Protein AF-A0A2D7RGA1-F1 (afdb_monomer)

Secondary structure (DSSP, 8-state):
---SHHHHHHHHHHHHHHHHHHHHHHHHHHSSTT-------------EEEEEEEEEES--TTGGGGS---TT-GGGHHHHHHHHHHTT--TT--EEEEEEE---S-S-TT--EEEEEEEEEE-TTTHHHHHHHHTSHHHHHHHHHHHHHHH--TT-EEEEEEEEEEE--PPP-SS--EEEEEEEEEES--HHHHHHTHHHHHHHHHHHHTS-GGGEEEEEEEEEEEETTTTEEEEEEEEEEEE-TTTHHHHHHHHHSHHHHHHHHHHHHHHHT--GGG-EEEEPPPEEEE--------S-GGGG--SSEEEEEETTEEEEEE-STTSB-----TTEEEEEEETTEEEEEEP----S-TTEEEEEETTTEEEEEE---TTSEEE--SSGGGSPTTEEEETTEEEE---SSSEEEEEEEEEEEEEEEEEE---SSS---EEEEEEEEEEEEEEEEEEEEEETTEEEEEE--SGGGEE-SS-GGGSSS-EEEEEEEEEETTEEEEEEEEEPPPEE--TTTTTTSEEEEEEEEEEEEEEEEE-SSSS-EEEEEEEEEEEEEEEEEE-------S-----PPPEEEEEEETTEEEES--TT-EE--SSSEEEEEEEETTTT-SSEEEEEEEEEEEEE-TTSTTHHHHTT-S-S--SS-SSSS--TTS-SEEEEEEEEETTEE-HHHHHTS--EESS-GGGTTS-HHHHHT----TTSS-SEEEEEEGGGSPTTSEEEEEEEEEEEETT------SSS-EEEEEEEEE-

Radius of gyration: 49.14 Å; Cα contacts (8 Å, |Δi|>4): 1465; chains: 1; bounding box: 107×134×119 Å

Structure (mmCIF, N/CA/C/O backbone):
data_AF-A0A2D7RGA1-F1
#
_entry.id   AF-A0A2D7RGA1-F1
#
loop_
_atom_site.group_PDB
_atom_site.id
_atom_site.type_symbol
_atom_site.label_atom_id
_atom_site.label_alt_id
_atom_site.label_comp_id
_atom_site.label_asym_id
_atom_site.label_entity_id
_atom_site.label_seq_id
_atom_site.pdbx_PDB_ins_code
_atom_site.Cartn_x
_atom_site.Cartn_y
_atom_site.Cartn_z
_atom_site.occupancy
_atom_site.B_iso_or_equiv
_atom_site.auth_seq_id
_atom_site.auth_comp_id
_atom_site.auth_asym_id
_atom_site.auth_atom_id
_atom_site.pdbx_PDB_model_num
ATOM 1 N N . MET A 1 1 ? -47.365 -98.635 49.612 1.00 42.41 1 MET A N 1
ATOM 2 C CA . MET A 1 1 ? -47.505 -97.168 49.481 1.00 42.41 1 MET A CA 1
ATOM 3 C C . MET A 1 1 ? -46.347 -96.510 50.219 1.00 42.41 1 MET A C 1
ATOM 5 O O . MET A 1 1 ? -46.398 -96.334 51.426 1.00 42.41 1 MET A O 1
ATOM 9 N N . LYS A 1 2 ? -45.241 -96.303 49.497 1.00 41.34 2 LYS A N 1
ATOM 10 C CA . LYS A 1 2 ? -43.901 -95.953 50.004 1.00 41.34 2 LYS A CA 1
ATOM 11 C C . LYS A 1 2 ? -43.582 -94.443 49.916 1.00 41.34 2 LYS A C 1
ATOM 13 O O . LYS A 1 2 ? -42.446 -94.069 50.150 1.00 41.34 2 LYS A O 1
ATOM 18 N N . ASN A 1 3 ? -44.566 -93.581 49.643 1.00 47.34 3 ASN A N 1
ATOM 19 C CA . ASN A 1 3 ? -44.347 -92.171 49.271 1.00 47.34 3 ASN A CA 1
ATOM 20 C C . ASN A 1 3 ? -45.092 -91.149 50.153 1.00 47.34 3 ASN A C 1
ATOM 22 O O . ASN A 1 3 ? -45.644 -90.186 49.640 1.00 47.34 3 ASN A O 1
ATOM 26 N N . VAL A 1 4 ? -45.139 -91.336 51.476 1.00 44.56 4 VAL A N 1
ATOM 27 C CA . VAL A 1 4 ? -45.711 -90.295 52.370 1.00 44.56 4 VAL A CA 1
ATOM 28 C C . VAL A 1 4 ? -44.730 -89.831 53.452 1.00 44.56 4 VAL A C 1
ATOM 30 O O . VAL A 1 4 ? -44.821 -88.702 53.921 1.00 44.56 4 VAL A O 1
ATOM 33 N N . ARG A 1 5 ? -43.709 -90.630 53.797 1.00 44.16 5 ARG A N 1
ATOM 34 C CA . ARG A 1 5 ? -42.703 -90.230 54.798 1.00 44.16 5 ARG A CA 1
ATOM 35 C C . ARG A 1 5 ? -41.577 -89.339 54.257 1.00 44.16 5 ARG A C 1
ATOM 37 O O . ARG A 1 5 ? -41.049 -88.547 55.025 1.00 44.16 5 ARG A O 1
ATOM 44 N N . SER A 1 6 ? -41.252 -89.401 52.963 1.00 43.38 6 SER A N 1
ATOM 45 C CA . SER A 1 6 ? -40.192 -88.555 52.383 1.00 43.38 6 SER A CA 1
ATOM 46 C C . SER A 1 6 ? -40.655 -87.133 52.046 1.00 43.38 6 SER A C 1
ATOM 48 O O . SER A 1 6 ? -39.846 -86.214 52.080 1.00 43.38 6 SER A O 1
ATOM 50 N N . THR A 1 7 ? -41.950 -86.913 51.798 1.00 45.94 7 THR A N 1
ATOM 51 C CA . THR A 1 7 ? -42.476 -85.580 51.448 1.00 45.94 7 THR A CA 1
ATOM 52 C C . THR A 1 7 ? -42.636 -84.675 52.675 1.00 45.94 7 THR A C 1
ATOM 54 O O . THR A 1 7 ? -42.388 -83.478 52.590 1.00 45.94 7 THR A O 1
ATOM 57 N N . ILE A 1 8 ? -42.960 -85.236 53.847 1.00 46.72 8 ILE A N 1
ATOM 58 C CA . ILE A 1 8 ? -43.088 -84.456 55.094 1.00 46.72 8 ILE A CA 1
ATOM 59 C C . ILE A 1 8 ? -41.710 -84.015 55.618 1.00 46.72 8 ILE A C 1
ATOM 61 O O . ILE A 1 8 ? -41.584 -82.919 56.159 1.00 46.72 8 ILE A O 1
ATOM 65 N N . LEU A 1 9 ? -40.659 -84.816 55.398 1.00 45.62 9 LEU A N 1
ATOM 66 C CA . LEU A 1 9 ? -39.304 -84.464 55.831 1.00 45.62 9 LEU A CA 1
ATOM 67 C C . LEU A 1 9 ? -38.697 -83.324 54.989 1.00 45.62 9 LEU A C 1
ATOM 69 O O . LEU A 1 9 ? -37.996 -82.480 55.532 1.00 45.62 9 LEU A O 1
ATOM 73 N N . ILE A 1 10 ? -39.010 -83.250 53.689 1.00 48.12 10 ILE A N 1
ATOM 74 C CA . ILE A 1 10 ? -38.515 -82.179 52.803 1.00 48.12 10 ILE A CA 1
ATOM 75 C C . ILE A 1 10 ? -39.264 -80.860 53.058 1.00 48.12 10 ILE A C 1
ATOM 77 O O . ILE A 1 10 ? -38.635 -79.807 53.114 1.00 48.12 10 ILE A O 1
ATOM 81 N N . ILE A 1 11 ? -40.577 -80.903 53.320 1.00 48.72 11 ILE A N 1
ATOM 82 C CA . ILE A 1 11 ? -41.347 -79.696 53.675 1.00 48.72 11 ILE A CA 1
ATOM 83 C C . ILE A 1 11 ? -40.928 -79.170 55.059 1.00 48.72 11 ILE A C 1
ATOM 85 O O . ILE A 1 11 ? -40.778 -77.964 55.229 1.00 48.72 11 ILE A O 1
ATOM 89 N N . GLY A 1 12 ? -40.651 -80.050 56.030 1.00 48.53 12 GLY A N 1
ATOM 90 C CA . GLY A 1 12 ? -40.165 -79.646 57.355 1.00 48.53 12 GLY A CA 1
ATOM 91 C C . GLY A 1 12 ? -38.787 -78.972 57.327 1.00 48.53 12 GLY A C 1
ATOM 92 O O . GLY A 1 12 ? -38.573 -77.990 58.035 1.00 48.53 12 GLY A O 1
ATOM 93 N N . VAL A 1 13 ? -37.873 -79.445 56.472 1.00 50.97 13 VAL A N 1
ATOM 94 C CA . VAL A 1 13 ? -36.537 -78.842 56.312 1.00 50.97 13 VAL A CA 1
ATOM 95 C C . VAL A 1 13 ? -36.607 -77.521 55.532 1.00 50.97 13 VAL A C 1
ATOM 97 O O . VAL A 1 13 ? -35.935 -76.568 55.914 1.00 50.97 13 VAL A O 1
ATOM 100 N N . CYS A 1 14 ? -37.474 -77.396 54.519 1.00 46.09 14 CYS A N 1
ATOM 101 C CA . CYS A 1 14 ? -37.675 -76.123 53.813 1.00 46.09 14 CYS A CA 1
ATOM 102 C C . CYS A 1 14 ? -38.351 -75.055 54.689 1.00 46.09 14 CYS A C 1
ATOM 104 O O . CYS A 1 14 ? -37.909 -73.909 54.684 1.00 46.09 14 CYS A O 1
ATOM 106 N N . VAL A 1 15 ? -39.362 -75.414 55.491 1.00 51.84 15 VAL A N 1
ATOM 107 C CA . VAL A 1 15 ? -40.010 -74.464 56.416 1.00 51.84 15 VAL A CA 1
ATOM 108 C C . VAL A 1 15 ? -39.060 -74.074 57.551 1.00 51.84 15 VAL A C 1
ATOM 110 O O . VAL A 1 15 ? -39.010 -72.904 57.916 1.00 51.84 15 VAL A O 1
ATOM 113 N N . GLY A 1 16 ? -38.244 -75.007 58.055 1.00 51.88 16 GLY A N 1
ATOM 114 C CA . GLY A 1 16 ? -37.221 -74.721 59.065 1.00 51.88 16 GLY A CA 1
ATOM 115 C C . GLY A 1 16 ? -36.123 -73.774 58.572 1.00 51.88 16 GLY A C 1
ATOM 116 O O . GLY A 1 16 ? -35.757 -72.847 59.288 1.00 51.88 16 GLY A O 1
ATOM 117 N N . ILE A 1 17 ? -35.637 -73.943 57.337 1.00 53.41 17 ILE A N 1
ATOM 118 C CA . ILE A 1 17 ? -34.611 -73.059 56.757 1.00 53.41 17 ILE A CA 1
ATOM 119 C C . ILE A 1 17 ? -35.197 -71.678 56.433 1.00 53.41 17 ILE A C 1
ATOM 121 O O . ILE A 1 17 ? -34.554 -70.676 56.729 1.00 53.41 17 ILE A O 1
ATOM 125 N N . SER A 1 18 ? -36.435 -71.586 55.932 1.00 52.34 18 SER A N 1
ATOM 126 C CA . SER A 1 18 ? -37.097 -70.288 55.730 1.00 52.34 18 SER A CA 1
ATOM 127 C C . SER A 1 18 ? -37.378 -69.556 57.043 1.00 52.34 18 SER A C 1
ATOM 129 O O . SER A 1 18 ? -37.241 -68.338 57.085 1.00 52.34 18 SER A O 1
ATOM 131 N N . PHE A 1 19 ? -37.709 -70.269 58.127 1.00 53.66 19 PHE A N 1
ATOM 132 C CA . PHE A 1 19 ? -37.915 -69.642 59.435 1.00 53.66 19 PHE A CA 1
ATOM 133 C C . PHE A 1 19 ? -36.596 -69.189 60.067 1.00 53.66 19 PHE A C 1
ATOM 135 O O . PHE A 1 19 ? -36.554 -68.118 60.655 1.00 53.66 19 PHE A O 1
ATOM 142 N N . VAL A 1 20 ? -35.508 -69.951 59.911 1.00 56.56 20 VAL A N 1
ATOM 143 C CA . VAL A 1 20 ? -34.179 -69.568 60.420 1.00 56.56 20 VAL A CA 1
ATOM 144 C C . VAL A 1 20 ? -33.580 -68.415 59.615 1.00 56.56 20 VAL A C 1
ATOM 146 O O . VAL A 1 20 ? -32.996 -67.521 60.216 1.00 56.56 20 VAL A O 1
ATOM 149 N N . VAL A 1 21 ? -33.777 -68.369 58.292 1.00 57.22 21 VAL A N 1
ATOM 150 C CA . VAL A 1 21 ? -33.382 -67.215 57.466 1.00 57.22 21 VAL A CA 1
ATOM 151 C C . VAL A 1 21 ? -34.227 -65.995 57.815 1.00 57.22 21 VAL A C 1
ATOM 153 O O . VAL A 1 21 ? -33.652 -64.934 58.008 1.00 57.22 21 VAL A O 1
ATOM 156 N N . ALA A 1 22 ? -35.544 -66.144 58.000 1.00 55.75 22 ALA A N 1
ATOM 157 C CA . ALA A 1 22 ? -36.412 -65.048 58.427 1.00 55.75 22 ALA A CA 1
ATOM 158 C C . ALA A 1 22 ? -36.031 -64.525 59.820 1.00 55.75 22 ALA A C 1
ATOM 160 O O . ALA A 1 22 ? -35.951 -63.314 60.005 1.00 55.75 22 ALA A O 1
ATOM 161 N N . LEU A 1 23 ? -35.734 -65.413 60.777 1.00 56.38 23 LEU A N 1
ATOM 162 C CA . LEU A 1 23 ? -35.310 -65.039 62.128 1.00 56.38 23 LEU A CA 1
ATOM 163 C C . LEU A 1 23 ? -33.910 -64.415 62.127 1.00 56.38 23 LEU A C 1
ATOM 165 O O . LEU A 1 23 ? -33.696 -63.450 62.843 1.00 56.38 23 LEU A O 1
ATOM 169 N N . LEU A 1 24 ? -32.973 -64.904 61.305 1.00 51.69 24 LEU A N 1
ATOM 170 C CA . LEU A 1 24 ? -31.650 -64.292 61.140 1.00 51.69 24 LEU A CA 1
ATOM 171 C C . LEU A 1 24 ? -31.742 -62.941 60.433 1.00 51.69 24 LEU A C 1
ATOM 173 O O . LEU A 1 24 ? -31.042 -62.031 60.847 1.00 51.69 24 LEU A O 1
ATOM 177 N N . THR A 1 25 ? -32.633 -62.757 59.453 1.00 55.62 25 THR A N 1
ATOM 178 C CA . THR A 1 25 ? -32.887 -61.437 58.855 1.00 55.62 25 THR A CA 1
ATOM 179 C C . THR A 1 25 ? -33.602 -60.500 59.816 1.00 55.62 25 THR A C 1
ATOM 181 O O . THR A 1 25 ? -33.287 -59.321 59.810 1.00 55.62 25 THR A O 1
ATOM 184 N N . PHE A 1 26 ? -34.498 -60.997 60.679 1.00 50.53 26 PHE A N 1
ATOM 185 C CA . PHE A 1 26 ? -35.168 -60.183 61.700 1.00 50.53 26 PHE A CA 1
ATOM 186 C C . PHE A 1 26 ? -34.227 -59.822 62.849 1.00 50.53 26 PHE A C 1
ATOM 188 O O . PHE A 1 26 ? -34.299 -58.714 63.354 1.00 50.53 26 PHE A O 1
ATOM 195 N N . ILE A 1 27 ? -33.321 -60.722 63.240 1.00 49.22 27 ILE A N 1
ATOM 196 C CA . ILE A 1 27 ? -32.268 -60.454 64.226 1.00 49.22 27 ILE A CA 1
ATOM 197 C C . ILE A 1 27 ? -31.214 -59.522 63.616 1.00 49.22 27 ILE A C 1
ATOM 199 O O . ILE A 1 27 ? -30.766 -58.620 64.307 1.00 49.22 27 ILE A O 1
ATOM 203 N N . PHE A 1 28 ? -30.880 -59.645 62.326 1.00 44.22 28 PHE A N 1
ATOM 204 C CA . PHE A 1 28 ? -30.017 -58.687 61.622 1.00 44.22 28 PHE A CA 1
ATOM 205 C C . PHE A 1 28 ? -30.692 -57.309 61.487 1.00 44.22 28 PHE A C 1
ATOM 207 O O . PHE A 1 28 ? -30.034 -56.298 61.691 1.00 44.22 28 PHE A O 1
ATOM 214 N N . PHE A 1 29 ? -32.011 -57.253 61.250 1.00 41.97 29 PHE A N 1
ATOM 215 C CA . PHE A 1 29 ? -32.787 -56.002 61.248 1.00 41.97 29 PHE A CA 1
ATOM 216 C C . PHE A 1 29 ? -32.967 -55.403 62.653 1.00 41.97 29 PHE A C 1
ATOM 218 O O . PHE A 1 29 ? -32.951 -54.187 62.799 1.00 41.97 29 PHE A O 1
ATOM 225 N N . ALA A 1 30 ? -33.108 -56.233 63.691 1.00 38.94 30 ALA A N 1
ATOM 226 C CA . ALA A 1 30 ? -33.293 -55.796 65.078 1.00 38.94 30 ALA A CA 1
ATOM 227 C C . ALA A 1 30 ? -31.972 -55.500 65.816 1.00 38.94 30 ALA A C 1
ATOM 229 O O . ALA A 1 30 ? -31.999 -54.837 66.845 1.00 38.94 30 ALA A O 1
ATOM 230 N N . LEU A 1 31 ? -30.818 -55.949 65.301 1.00 37.50 31 LEU A N 1
ATOM 231 C CA . LEU A 1 31 ? -29.484 -55.514 65.750 1.00 37.50 31 LEU A CA 1
ATOM 232 C C . LEU A 1 31 ? -28.943 -54.302 64.973 1.00 37.50 31 LEU A C 1
ATOM 234 O O . LEU A 1 31 ? -27.859 -53.825 65.294 1.00 37.50 31 LEU A O 1
ATOM 238 N N . LEU A 1 32 ? -29.686 -53.788 63.986 1.00 36.22 32 LEU A N 1
ATOM 239 C CA . LEU A 1 32 ? -29.355 -52.561 63.249 1.00 36.22 32 LEU A CA 1
ATOM 240 C C . LEU A 1 32 ? -30.158 -51.331 63.710 1.00 36.22 32 LEU A C 1
ATOM 242 O O . LEU A 1 32 ? -29.983 -50.245 63.164 1.00 36.22 32 LEU A O 1
ATOM 246 N N . THR A 1 33 ? -30.989 -51.451 64.748 1.00 43.28 33 THR A N 1
ATOM 247 C CA . THR A 1 33 ? -31.636 -50.300 65.394 1.00 43.28 33 THR A CA 1
ATOM 248 C C . THR A 1 33 ? -30.768 -49.753 66.524 1.00 43.28 33 THR A C 1
ATOM 250 O O . THR A 1 33 ? -31.098 -49.925 67.691 1.00 43.28 33 THR A O 1
ATOM 253 N N . GLU A 1 34 ? -29.632 -49.162 66.157 1.00 43.31 34 GLU A N 1
ATOM 254 C CA . GLU A 1 34 ? -28.957 -48.051 66.856 1.00 43.31 34 GLU A CA 1
ATOM 255 C C . GLU A 1 34 ? -27.730 -47.613 66.036 1.00 43.31 34 GLU A C 1
ATOM 257 O O . GLU A 1 34 ? -26.599 -47.572 66.506 1.00 43.31 34 GLU A O 1
ATOM 262 N N . ILE A 1 35 ? -27.947 -47.308 64.755 1.00 33.53 35 ILE A N 1
ATOM 263 C CA . ILE A 1 35 ? -27.076 -46.396 64.013 1.00 33.53 35 ILE A CA 1
ATOM 264 C C . ILE A 1 35 ? -28.015 -45.499 63.212 1.00 33.53 35 ILE A C 1
ATOM 266 O O . ILE A 1 35 ? -28.586 -45.922 62.207 1.00 33.53 35 ILE A O 1
ATOM 270 N N . GLU A 1 36 ? -28.213 -44.270 63.685 1.00 35.91 36 GLU A N 1
ATOM 271 C CA . GLU A 1 36 ? -28.676 -43.179 62.832 1.00 35.91 36 GLU A CA 1
ATOM 272 C C . GLU A 1 36 ? -27.672 -43.046 61.683 1.00 35.91 36 GLU A C 1
ATOM 274 O O . GLU A 1 36 ? -26.576 -42.515 61.844 1.00 35.91 36 GLU A O 1
ATOM 279 N N . ILE A 1 37 ? -28.018 -43.592 60.520 1.00 31.88 37 ILE A N 1
ATOM 280 C CA . ILE A 1 37 ? -27.393 -43.193 59.265 1.00 31.88 37 ILE A CA 1
ATOM 281 C C . ILE A 1 37 ? -28.104 -41.892 58.888 1.00 31.88 37 ILE A C 1
ATOM 283 O O . ILE A 1 37 ? -29.317 -41.947 58.651 1.00 31.88 37 ILE A O 1
ATOM 287 N N . PRO A 1 38 ? -27.430 -40.728 58.847 1.00 35.72 38 PRO A N 1
ATOM 288 C CA . PRO A 1 38 ? -28.091 -39.529 58.383 1.00 35.72 38 PRO A CA 1
ATOM 289 C C . PRO A 1 38 ? -28.427 -39.724 56.906 1.00 35.72 38 PRO A C 1
ATOM 291 O O . PRO A 1 38 ? -27.570 -40.017 56.071 1.00 35.72 38 PRO A O 1
ATOM 294 N N . SER A 1 39 ? -29.718 -39.602 56.621 1.00 35.25 39 SER A N 1
ATOM 295 C CA . SER A 1 39 ? -30.266 -39.363 55.298 1.00 35.25 39 SER A CA 1
ATOM 296 C C . SER A 1 39 ? -29.441 -38.303 54.573 1.00 35.25 39 SER A C 1
ATOM 298 O O . SER A 1 39 ? -29.215 -37.227 55.124 1.00 35.25 39 SER A O 1
ATOM 300 N N . VAL A 1 40 ? -29.068 -38.582 53.326 1.00 38.66 40 VAL A N 1
ATOM 301 C CA . VAL A 1 40 ? -28.753 -37.547 52.338 1.00 38.66 40 VAL A CA 1
ATOM 302 C C . VAL A 1 40 ? -30.031 -36.708 52.202 1.00 38.66 40 VAL A C 1
ATOM 304 O O . VAL A 1 40 ? -31.003 -37.132 51.579 1.00 38.66 40 VAL A O 1
ATOM 307 N N . LEU A 1 41 ? -30.085 -35.615 52.965 1.00 44.56 41 LEU A N 1
ATOM 308 C CA . LEU A 1 41 ? -31.177 -34.646 53.007 1.00 44.56 41 LEU A CA 1
ATOM 309 C C . LEU A 1 41 ? -31.247 -33.948 51.648 1.00 44.56 41 LEU A C 1
ATOM 311 O O . LEU A 1 41 ? -30.210 -33.664 51.073 1.00 44.56 41 LEU A O 1
ATOM 315 N N . SER A 1 42 ? -32.452 -33.683 51.148 1.00 49.62 42 SER A N 1
ATOM 316 C CA . SER A 1 42 ? -32.701 -32.858 49.956 1.00 49.62 42 SER A CA 1
ATOM 317 C C . SER A 1 42 ? -31.852 -31.571 49.925 1.00 49.62 42 SER A C 1
ATOM 319 O O . SER A 1 42 ? -31.521 -31.085 51.009 1.00 49.62 42 SER A O 1
ATOM 321 N N . PRO A 1 43 ? -31.589 -30.976 48.739 1.00 50.09 43 PRO A N 1
ATOM 322 C CA . PRO A 1 43 ? -30.865 -29.706 48.628 1.00 50.09 43 PRO A CA 1
ATOM 323 C C . PRO A 1 43 ? -31.432 -28.672 49.600 1.00 50.09 43 PRO A C 1
ATOM 325 O O . PRO A 1 43 ? -32.658 -28.529 49.698 1.00 50.09 43 PRO A O 1
ATOM 328 N N . GLN A 1 44 ? -30.559 -28.000 50.346 1.00 59.06 44 GLN A N 1
ATOM 329 C CA . GLN A 1 44 ? -30.993 -27.045 51.362 1.00 59.06 44 GLN A CA 1
ATOM 330 C C . GLN A 1 44 ? -31.694 -25.845 50.715 1.00 59.06 44 GLN A C 1
ATOM 332 O O . GLN A 1 44 ? -31.274 -25.336 49.676 1.00 59.06 44 GLN A O 1
ATOM 337 N N . LYS A 1 45 ? -32.775 -25.354 51.333 1.00 62.59 45 LYS A N 1
ATOM 338 C CA . LYS A 1 45 ? -33.321 -24.041 50.969 1.00 62.59 45 LYS A CA 1
ATOM 339 C C . LYS A 1 45 ? -32.395 -22.949 51.516 1.00 62.59 45 LYS A C 1
ATOM 341 O O . LYS A 1 45 ? -32.280 -22.786 52.729 1.00 62.59 45 LYS A O 1
ATOM 346 N N . ASN A 1 46 ? -31.756 -22.192 50.629 1.00 68.94 46 ASN A N 1
ATOM 347 C CA . ASN A 1 46 ? -30.797 -21.153 51.007 1.00 68.94 46 ASN A CA 1
ATOM 348 C C . ASN A 1 46 ? -31.506 -19.980 51.703 1.00 68.94 46 ASN A C 1
ATOM 350 O O . ASN A 1 46 ? -32.193 -19.183 51.066 1.00 68.94 46 ASN A O 1
ATOM 354 N N . GLU A 1 47 ? -31.358 -19.885 53.023 1.00 67.38 47 GLU A N 1
ATOM 355 C CA . GLU A 1 47 ? -31.981 -18.841 53.851 1.00 67.38 47 GLU A CA 1
ATOM 356 C C . GLU A 1 47 ? -30.947 -18.053 54.665 1.00 67.38 47 GLU A C 1
ATOM 358 O O . GLU A 1 47 ? -31.172 -16.891 55.010 1.00 67.38 47 GLU A O 1
ATOM 363 N N . ARG A 1 48 ? -29.806 -18.672 54.981 1.00 75.12 48 ARG A N 1
ATOM 364 C CA . ARG A 1 48 ? -28.680 -18.069 55.698 1.00 75.12 48 ARG A CA 1
ATOM 365 C C . ARG A 1 48 ? -27.381 -18.398 54.978 1.00 75.12 48 ARG A C 1
ATOM 367 O O . ARG A 1 48 ? -27.278 -19.418 54.308 1.00 75.12 48 ARG A O 1
ATOM 374 N N . THR A 1 49 ? -26.375 -17.565 55.185 1.00 77.12 49 THR A N 1
ATOM 375 C CA . THR A 1 49 ? -25.031 -17.772 54.649 1.00 77.12 49 THR A CA 1
ATOM 376 C C . THR A 1 49 ? -24.034 -17.829 55.800 1.00 77.12 49 THR A C 1
ATOM 378 O O . THR A 1 49 ? -24.007 -16.925 56.635 1.00 77.12 49 THR A O 1
ATOM 381 N N . ILE A 1 50 ? -23.201 -18.871 55.841 1.00 82.25 50 ILE A N 1
ATOM 382 C CA . ILE A 1 50 ? -22.053 -18.998 56.747 1.00 82.25 50 ILE A CA 1
ATOM 383 C C . ILE A 1 50 ? -20.772 -18.754 55.955 1.00 82.25 50 ILE A C 1
ATOM 385 O O . ILE A 1 50 ? -20.566 -19.364 54.913 1.00 82.25 50 ILE A O 1
ATOM 389 N N . SER A 1 51 ? -19.870 -17.918 56.465 1.00 82.62 51 SER A N 1
ATOM 390 C CA . SER A 1 51 ? -18.525 -17.764 55.905 1.00 82.62 51 SER A CA 1
ATOM 391 C C . SER A 1 51 ? -17.449 -17.860 56.978 1.00 82.62 51 SER A C 1
ATOM 393 O O . SER A 1 51 ? -17.648 -17.465 58.133 1.00 82.62 51 SER A O 1
ATOM 395 N N . GLN A 1 52 ? -16.290 -18.394 56.596 1.00 87.12 52 GLN A N 1
ATOM 396 C CA . GLN A 1 52 ? -15.126 -18.448 57.470 1.00 87.12 52 GLN A CA 1
ATOM 397 C C . GLN A 1 52 ? -13.834 -18.243 56.679 1.00 87.12 52 G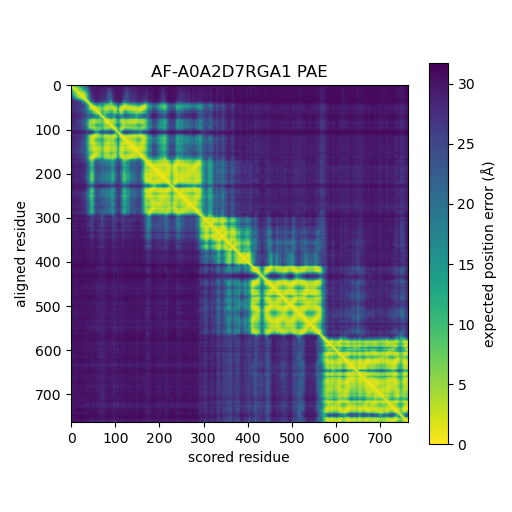LN A C 1
ATOM 399 O O . GLN A 1 52 ? -13.616 -18.806 55.606 1.00 87.12 52 GLN A O 1
ATOM 404 N N . ASN A 1 53 ? -12.953 -17.432 57.257 1.00 84.56 53 ASN A N 1
ATOM 405 C CA . ASN A 1 53 ? -11.606 -17.205 56.757 1.00 84.56 53 ASN A CA 1
ATOM 406 C C . ASN A 1 53 ? -10.631 -18.228 57.363 1.00 84.56 53 ASN A C 1
ATOM 408 O O . ASN A 1 53 ? -10.729 -18.559 58.543 1.00 84.56 53 ASN A O 1
ATOM 412 N N . VAL A 1 54 ? -9.676 -18.708 56.579 1.00 85.69 54 VAL A N 1
ATOM 413 C CA . VAL A 1 54 ? -8.681 -19.706 56.953 1.00 85.69 54 VAL A CA 1
ATOM 414 C C . VAL A 1 54 ? -7.309 -19.251 56.459 1.00 85.69 54 VAL A C 1
ATOM 416 O O . VAL A 1 54 ? -7.049 -19.167 55.260 1.00 85.69 54 VAL A O 1
ATOM 419 N N . LEU A 1 55 ? -6.400 -18.976 57.392 1.00 82.69 55 LEU A N 1
ATOM 420 C CA . LEU A 1 55 ? -5.045 -18.525 57.093 1.00 82.69 55 LEU A CA 1
ATOM 421 C C . LEU A 1 55 ? -4.056 -19.684 57.244 1.00 82.69 55 LEU A C 1
ATOM 423 O O . LEU A 1 55 ? -3.807 -20.157 58.356 1.00 82.69 55 LEU A O 1
ATOM 427 N N . VAL A 1 56 ? -3.456 -20.106 56.135 1.00 83.62 56 VAL A N 1
ATOM 428 C CA . VAL A 1 56 ? -2.489 -21.209 56.077 1.00 83.62 56 VAL A CA 1
ATOM 429 C C . VAL A 1 56 ? -1.071 -20.644 56.065 1.00 83.62 56 VAL A C 1
ATOM 431 O O . VAL A 1 56 ? -0.691 -19.873 55.187 1.00 83.62 56 VAL A O 1
ATOM 434 N N . SER A 1 57 ? -0.275 -21.010 57.063 1.00 81.00 57 SER A N 1
ATOM 435 C CA . SER A 1 57 ? 1.130 -20.628 57.215 1.00 81.00 57 SER A CA 1
ATOM 436 C C . SER A 1 57 ? 2.035 -21.702 56.619 1.00 81.00 57 SER A C 1
ATOM 438 O O . SER A 1 57 ? 1.808 -22.889 56.839 1.00 81.00 57 SER A O 1
ATOM 440 N N . GLY A 1 58 ? 3.057 -21.281 55.873 1.00 70.81 58 GLY A N 1
ATOM 441 C CA . GLY A 1 58 ? 3.934 -22.170 55.098 1.00 70.81 58 GLY A CA 1
ATOM 442 C C . GLY A 1 58 ? 3.539 -22.288 53.621 1.00 70.81 58 GLY A C 1
ATOM 443 O O . GLY A 1 58 ? 4.353 -22.720 52.809 1.00 70.81 58 GLY A O 1
ATOM 444 N N . LEU A 1 59 ? 2.347 -21.810 53.250 1.00 70.19 59 LEU A N 1
ATOM 445 C CA . LEU A 1 59 ? 1.849 -21.753 51.874 1.00 70.19 59 LEU A CA 1
ATOM 446 C C . LEU A 1 59 ? 1.852 -20.291 51.375 1.00 70.19 59 LEU A C 1
ATOM 448 O O . LEU A 1 59 ? 1.385 -19.401 52.083 1.00 70.19 59 LEU A O 1
ATOM 452 N N . SER A 1 60 ? 2.389 -20.017 50.181 1.00 66.00 60 SER A N 1
ATOM 453 C CA . SER A 1 60 ? 2.222 -18.733 49.460 1.00 66.00 60 SER A CA 1
ATOM 454 C C . SER A 1 60 ? 1.323 -18.930 48.246 1.00 66.00 60 SER A C 1
ATOM 456 O O . SER A 1 60 ? 1.143 -20.067 47.818 1.00 66.00 60 SER A O 1
ATOM 458 N N . VAL A 1 61 ? 0.838 -17.847 47.624 1.00 60.66 61 VAL A N 1
ATOM 459 C CA . VAL A 1 61 ? 0.086 -17.965 46.361 1.00 60.66 61 VAL A CA 1
ATOM 460 C C . VAL A 1 61 ? 0.919 -18.639 45.266 1.00 60.66 61 VAL A C 1
ATOM 462 O O . VAL A 1 61 ? 0.393 -19.468 44.544 1.00 60.66 61 VAL A O 1
ATOM 465 N N . PHE A 1 62 ? 2.232 -18.391 45.193 1.00 58.84 62 PHE A N 1
ATOM 466 C CA . PHE A 1 62 ? 3.121 -19.045 44.219 1.00 58.84 62 PHE A CA 1
ATOM 467 C C . PHE A 1 62 ? 3.273 -20.561 44.449 1.00 58.84 62 PHE A C 1
ATOM 469 O O . PHE A 1 62 ? 3.273 -21.339 43.504 1.00 58.84 62 PHE A O 1
ATOM 476 N N . LEU A 1 63 ? 3.369 -21.012 45.705 1.00 61.72 63 LEU A N 1
ATOM 477 C CA . LEU A 1 63 ? 3.354 -22.449 46.020 1.00 61.72 63 LEU A CA 1
ATOM 478 C C . LEU A 1 63 ? 1.957 -23.053 45.816 1.00 61.72 63 LEU A C 1
ATOM 480 O O . LEU A 1 63 ? 1.845 -24.217 45.441 1.00 61.72 63 LEU A O 1
ATOM 484 N N . ALA A 1 64 ? 0.916 -22.238 46.000 1.00 56.69 64 ALA A N 1
ATOM 485 C CA . ALA A 1 64 ? -0.463 -22.581 45.699 1.00 56.69 64 ALA A CA 1
ATOM 486 C C . ALA A 1 64 ? -0.775 -22.605 44.185 1.00 56.69 64 ALA A C 1
ATOM 488 O O . ALA A 1 64 ? -1.829 -23.085 43.808 1.00 56.69 64 ALA A O 1
ATOM 489 N N . GLN A 1 65 ? 0.129 -22.171 43.296 1.00 53.47 65 GLN A N 1
ATOM 490 C CA . GLN A 1 65 ? -0.058 -22.297 41.837 1.00 53.47 65 GLN A CA 1
ATOM 491 C C . GLN A 1 65 ? 0.142 -23.730 41.319 1.00 53.47 65 GLN A C 1
ATOM 493 O O . GLN A 1 65 ? -0.246 -24.021 40.191 1.00 53.47 65 GLN A O 1
ATOM 498 N N . LYS A 1 66 ? 0.736 -24.634 42.120 1.00 53.03 66 LYS A N 1
ATOM 499 C CA . LYS A 1 66 ? 0.731 -26.081 41.822 1.00 53.03 66 LYS A CA 1
ATOM 500 C C . LYS A 1 66 ? -0.677 -26.690 41.860 1.00 53.03 66 LYS A C 1
ATOM 502 O O . LYS A 1 66 ? -0.848 -27.779 41.333 1.00 53.03 66 LYS A O 1
ATOM 507 N N . PHE A 1 67 ? -1.622 -25.979 42.471 1.00 55.84 67 PHE A N 1
ATOM 508 C CA . PHE A 1 67 ? -3.055 -26.152 42.315 1.00 55.84 67 PHE A CA 1
ATOM 509 C C . PHE A 1 67 ? -3.418 -25.293 41.084 1.00 55.84 67 PHE A C 1
ATOM 511 O O . PHE A 1 67 ? -3.527 -24.071 41.194 1.00 55.84 67 PHE A O 1
ATOM 518 N N . GLN A 1 68 ? -3.419 -25.854 39.877 1.00 44.28 68 GLN A N 1
ATOM 519 C CA . GLN A 1 68 ? -3.606 -25.100 38.636 1.00 44.28 68 GLN A CA 1
ATOM 520 C C . GLN A 1 68 ? -4.930 -24.316 38.630 1.00 44.28 68 GLN A C 1
ATOM 522 O O . GLN A 1 68 ? -6.018 -24.860 38.817 1.00 44.28 68 GLN A O 1
ATOM 527 N N . PHE A 1 69 ? -4.825 -23.020 38.331 1.00 50.56 69 PHE A N 1
ATOM 528 C CA . PHE A 1 69 ? -5.949 -22.156 37.987 1.00 50.56 69 PHE A CA 1
ATOM 529 C C . PHE A 1 69 ? -6.295 -22.365 36.504 1.00 50.56 69 PHE A C 1
ATOM 531 O O . PHE A 1 69 ? -5.642 -21.805 35.629 1.00 50.56 69 PHE A O 1
ATOM 538 N N . ASP A 1 70 ? -7.294 -23.198 36.220 1.00 43.44 70 ASP A N 1
ATOM 539 C CA . ASP A 1 70 ? -8.100 -23.074 34.995 1.00 43.44 70 ASP A CA 1
ATOM 540 C C . ASP A 1 70 ? -9.057 -21.884 35.203 1.00 43.44 70 ASP A C 1
ATOM 542 O O . ASP A 1 70 ? -9.527 -21.670 36.327 1.00 43.44 70 ASP A O 1
ATOM 546 N N . ASP A 1 71 ? -9.386 -21.150 34.138 1.00 46.59 71 ASP A N 1
ATOM 547 C CA . ASP A 1 71 ? -10.438 -20.120 34.098 1.00 46.59 71 ASP A CA 1
ATOM 548 C C . ASP A 1 71 ? -11.798 -20.635 34.635 1.00 46.59 71 ASP A C 1
ATOM 550 O O . ASP A 1 71 ? -12.692 -19.852 34.949 1.00 46.59 71 ASP A O 1
ATOM 554 N N . ASN A 1 72 ? -11.931 -21.956 34.826 1.00 47.25 72 ASN A N 1
ATOM 555 C CA . ASN A 1 72 ? -13.078 -22.647 35.421 1.00 47.25 72 ASN A CA 1
ATOM 556 C C . ASN A 1 72 ? -12.887 -23.181 36.867 1.00 47.25 72 ASN A C 1
ATOM 558 O O . ASN A 1 72 ? -13.707 -23.977 37.321 1.00 47.25 72 ASN A O 1
ATOM 562 N N . GLN A 1 73 ? -11.823 -22.818 37.600 1.00 51.72 73 GLN A N 1
ATOM 563 C CA . GLN A 1 73 ? -11.578 -23.198 39.015 1.00 51.72 73 GLN A CA 1
ATOM 564 C C . GLN A 1 73 ? -11.601 -24.714 39.364 1.00 51.72 73 GLN A C 1
ATOM 566 O O . GLN A 1 73 ? -11.838 -25.089 40.514 1.00 51.72 73 GLN A O 1
ATOM 571 N N . LYS A 1 74 ? -11.312 -25.619 38.419 1.00 43.00 74 LYS A N 1
ATOM 572 C CA . LYS A 1 74 ? -11.479 -27.079 38.608 1.00 43.00 74 LYS A CA 1
ATOM 573 C C . LYS A 1 74 ? -10.693 -27.721 39.768 1.00 43.00 74 LYS A C 1
ATOM 575 O O . LYS A 1 74 ? -11.179 -28.701 40.325 1.00 43.00 74 LYS A O 1
ATOM 580 N N . GLU A 1 75 ? -9.537 -27.193 40.179 1.00 52.16 75 GLU A N 1
ATOM 581 C CA . GLU A 1 75 ? -8.718 -27.789 41.259 1.00 52.16 75 GLU A CA 1
ATOM 582 C C . GLU A 1 75 ? -9.020 -27.260 42.679 1.00 52.16 75 GLU A C 1
ATOM 584 O O . GLU A 1 75 ? -8.546 -27.835 43.659 1.00 52.16 75 GLU A O 1
ATOM 589 N N . TYR A 1 76 ? -9.909 -26.265 42.848 1.00 54.44 76 TYR A N 1
ATOM 590 C CA . TYR A 1 76 ? -10.543 -26.020 44.160 1.00 54.44 76 TYR A CA 1
ATOM 591 C C . TYR A 1 76 ? -11.457 -27.180 44.583 1.00 54.44 76 TYR A C 1
ATOM 593 O O . TYR A 1 76 ? -11.827 -27.270 45.757 1.00 54.44 76 TYR A O 1
ATOM 601 N N . GLY A 1 77 ? -11.790 -28.077 43.649 1.00 58.38 77 GLY A N 1
ATOM 602 C CA . GLY A 1 77 ? -12.639 -29.248 43.842 1.00 58.38 77 GLY A CA 1
ATOM 603 C C . GLY A 1 77 ? -12.236 -30.112 45.035 1.00 58.38 77 GLY A C 1
ATOM 604 O O . GLY A 1 77 ? -13.082 -30.429 45.853 1.00 58.38 77 GLY A O 1
ATOM 605 N N . ASP A 1 78 ? -10.961 -30.445 45.229 1.00 66.56 78 ASP A N 1
ATOM 606 C CA . ASP A 1 78 ? -10.583 -31.382 46.303 1.00 66.56 78 ASP A CA 1
ATOM 607 C C . ASP A 1 78 ? -10.654 -30.760 47.704 1.00 66.56 78 ASP A C 1
ATOM 609 O O . ASP A 1 78 ? -11.064 -31.414 48.667 1.00 66.56 78 ASP A O 1
ATOM 613 N N . VAL A 1 79 ? -10.323 -29.470 47.824 1.00 69.81 79 VAL A N 1
ATOM 614 C CA . VAL A 1 79 ? -10.455 -28.728 49.087 1.00 69.81 79 VAL A CA 1
ATOM 615 C C . VAL A 1 79 ? -11.929 -28.463 49.399 1.00 69.81 79 VAL A C 1
ATOM 617 O O . VAL A 1 79 ? -12.359 -28.670 50.533 1.00 69.81 79 VAL A O 1
ATOM 620 N N . THR A 1 80 ? -12.721 -28.063 48.401 1.00 67.62 80 THR A N 1
ATOM 621 C CA . THR A 1 80 ? -14.174 -27.850 48.540 1.00 67.62 80 THR A CA 1
ATOM 622 C C . THR A 1 80 ? -14.911 -29.145 48.855 1.00 67.62 80 THR A C 1
ATOM 624 O O . THR A 1 80 ? -15.668 -29.173 49.820 1.00 67.62 80 THR A O 1
ATOM 627 N N . ASN A 1 81 ? -14.625 -30.239 48.147 1.00 71.12 81 ASN A N 1
ATOM 628 C CA . ASN A 1 81 ? -15.174 -31.572 48.416 1.00 71.12 81 ASN A CA 1
ATOM 629 C C . ASN A 1 81 ? -14.775 -32.078 49.807 1.00 71.12 81 ASN A C 1
ATOM 631 O O . ASN A 1 81 ? -15.591 -32.669 50.514 1.00 71.12 81 ASN A O 1
ATOM 635 N N . GLY A 1 82 ? -13.533 -31.827 50.235 1.00 75.50 82 GLY A N 1
ATOM 636 C CA . GLY A 1 82 ? -13.077 -32.149 51.584 1.00 75.50 82 GLY A CA 1
ATOM 637 C C . GLY A 1 82 ? -13.859 -31.386 52.656 1.00 75.50 82 GLY A C 1
ATOM 638 O O . GLY A 1 82 ? -14.324 -31.989 53.623 1.00 75.50 82 GLY A O 1
ATOM 639 N N . ILE A 1 83 ? -14.057 -30.078 52.472 1.00 75.88 83 ILE A N 1
ATOM 640 C CA . ILE A 1 83 ? -14.861 -29.240 53.377 1.00 75.88 83 ILE A CA 1
ATOM 641 C C . ILE A 1 83 ? -16.325 -29.696 53.378 1.00 75.88 83 ILE A C 1
ATOM 643 O O . ILE A 1 83 ? -16.892 -29.884 54.456 1.00 75.88 83 ILE A O 1
ATOM 647 N N . ALA A 1 84 ? -16.908 -29.948 52.203 1.00 69.88 84 ALA A N 1
ATOM 648 C CA . ALA A 1 84 ? -18.262 -30.478 52.045 1.00 69.88 84 ALA A CA 1
ATOM 649 C C . ALA A 1 84 ? -18.438 -31.801 52.801 1.00 69.88 84 ALA A C 1
ATOM 651 O O . ALA A 1 84 ? -19.422 -31.987 53.511 1.00 69.88 84 ALA A O 1
ATOM 652 N N . GLY A 1 85 ? -17.447 -32.695 52.717 1.00 73.62 85 GLY A N 1
ATOM 653 C CA . GLY A 1 85 ? -17.432 -33.968 53.434 1.00 73.62 85 GLY A CA 1
ATOM 654 C C . GLY A 1 85 ? -17.288 -33.817 54.951 1.00 73.62 85 GLY A C 1
ATOM 655 O O . GLY A 1 85 ? -17.946 -34.540 55.698 1.00 73.62 85 GLY A O 1
ATOM 656 N N . ILE A 1 86 ? -16.475 -32.867 55.433 1.00 79.81 86 ILE A N 1
ATOM 657 C CA . ILE A 1 86 ? -16.360 -32.568 56.874 1.00 79.81 86 ILE A CA 1
ATOM 658 C C . ILE A 1 86 ? -17.684 -32.028 57.427 1.00 79.81 86 ILE A C 1
ATOM 660 O O . ILE A 1 86 ? -18.049 -32.361 58.555 1.00 79.81 86 ILE A O 1
ATOM 664 N N . LEU A 1 87 ? -18.374 -31.201 56.642 1.00 76.06 87 LEU A N 1
ATOM 665 C CA . LEU A 1 87 ? -19.636 -30.553 57.005 1.00 76.06 87 LEU A CA 1
ATOM 666 C C . LEU A 1 87 ? -20.877 -31.370 56.621 1.00 76.06 87 LEU A C 1
ATOM 668 O O . LEU A 1 87 ? -21.992 -30.951 56.923 1.00 76.06 87 LEU A O 1
ATOM 672 N N . THR A 1 88 ? -20.693 -32.544 56.010 1.00 73.56 88 THR A N 1
ATOM 673 C CA . THR A 1 88 ? -21.761 -33.470 55.596 1.00 73.56 88 THR A CA 1
ATOM 674 C C . THR A 1 88 ? -22.838 -32.823 54.714 1.00 73.56 88 THR A C 1
ATOM 676 O O . THR A 1 88 ? -24.028 -33.051 54.918 1.00 73.56 88 THR A O 1
ATOM 679 N N . LEU A 1 89 ? -22.424 -31.995 53.754 1.00 66.31 89 LEU A N 1
ATOM 680 C CA . LEU A 1 89 ? -23.334 -31.280 52.849 1.00 66.31 89 LEU A CA 1
ATOM 681 C C . LEU A 1 89 ? -23.921 -32.194 51.764 1.00 66.31 89 LEU A C 1
ATOM 683 O O . LEU A 1 89 ? -23.328 -33.223 51.419 1.00 66.31 89 LEU A O 1
ATOM 687 N N . HIS A 1 90 ? -25.074 -31.811 51.207 1.00 62.91 90 HIS A N 1
ATOM 688 C CA . HIS A 1 90 ? -25.639 -32.476 50.033 1.00 62.91 90 HIS A CA 1
ATOM 689 C C . HIS A 1 90 ? -24.767 -32.189 48.794 1.00 62.91 90 HIS A C 1
ATOM 691 O O . HIS A 1 90 ? -24.228 -31.090 48.681 1.00 62.91 90 HIS A O 1
ATOM 697 N N . PRO A 1 91 ? -24.648 -33.117 47.823 1.00 56.75 91 PRO A N 1
ATOM 698 C CA . PRO A 1 91 ? -23.902 -32.874 46.582 1.00 56.75 91 PRO A CA 1
ATOM 699 C C . PRO A 1 91 ? -24.382 -31.676 45.746 1.00 56.75 91 PRO A C 1
ATOM 701 O O . PRO A 1 91 ? -23.620 -31.177 44.925 1.00 56.75 91 PRO A O 1
ATOM 704 N N . ASP A 1 92 ? -25.625 -31.235 45.955 1.00 56.25 92 ASP A N 1
ATOM 705 C CA . ASP A 1 92 ? -26.219 -30.078 45.268 1.00 56.25 92 ASP A CA 1
ATOM 706 C C . ASP A 1 92 ? -26.074 -28.759 46.062 1.00 56.25 92 ASP A C 1
ATOM 708 O O . ASP A 1 92 ? -26.494 -27.710 45.575 1.00 56.25 92 ASP A O 1
ATOM 712 N N . ASP A 1 93 ? -25.503 -28.787 47.276 1.00 60.59 93 ASP A N 1
ATOM 713 C CA . ASP A 1 93 ? -25.252 -27.576 48.065 1.00 60.59 93 ASP A CA 1
ATOM 714 C C . ASP A 1 93 ? -24.037 -26.819 47.490 1.00 60.59 93 ASP A C 1
ATOM 716 O O . ASP A 1 93 ? -22.999 -27.405 47.170 1.00 60.59 93 ASP A O 1
ATOM 720 N N . VAL A 1 94 ? -24.147 -25.494 47.362 1.00 59.28 94 VAL A N 1
ATOM 721 C CA . VAL A 1 94 ? -23.117 -24.664 46.717 1.00 59.28 94 VAL A CA 1
ATOM 722 C C . VAL A 1 94 ? -22.140 -24.107 47.756 1.00 59.28 94 VAL A C 1
ATOM 724 O O . VAL A 1 94 ? -22.539 -23.413 48.692 1.00 59.28 94 VAL A O 1
ATOM 727 N N . ILE A 1 95 ? -20.842 -24.370 47.564 1.00 63.41 95 ILE A N 1
ATOM 728 C CA . ILE A 1 95 ? -19.750 -23.754 48.332 1.00 63.41 95 ILE A CA 1
ATOM 729 C C . ILE A 1 95 ? -19.032 -22.741 47.447 1.00 63.41 95 ILE A C 1
ATOM 731 O O . ILE A 1 95 ? -18.468 -23.105 46.415 1.00 63.41 95 ILE A O 1
ATOM 735 N N . TYR A 1 96 ? -18.979 -21.485 47.879 1.00 65.69 96 TYR A N 1
ATOM 736 C CA . TYR A 1 96 ? -18.164 -20.468 47.215 1.00 65.69 96 TYR A CA 1
ATOM 737 C C . TYR A 1 96 ? -16.806 -20.383 47.884 1.00 65.69 96 TYR A C 1
ATOM 739 O O . TYR A 1 96 ? -16.701 -20.440 49.110 1.00 65.69 96 TYR A O 1
ATOM 747 N N . VAL A 1 97 ? -15.763 -20.202 47.083 1.00 64.12 97 VAL A N 1
ATOM 748 C CA . VAL A 1 97 ? -14.394 -20.096 47.575 1.00 64.12 97 VAL A CA 1
ATOM 749 C C . VAL A 1 97 ? -13.700 -18.905 46.939 1.00 64.12 97 VAL A C 1
ATOM 751 O O . VAL A 1 97 ? -13.811 -18.648 45.746 1.00 64.12 97 VAL A O 1
ATOM 754 N N . SER A 1 98 ? -12.947 -18.181 47.757 1.00 61.69 98 SER A N 1
ATOM 755 C CA . SER A 1 98 ? -12.013 -17.158 47.309 1.00 61.69 98 SER A CA 1
ATOM 756 C C . SER A 1 98 ? -10.674 -17.338 48.012 1.00 61.69 98 SER A C 1
ATOM 758 O O . SER A 1 98 ? -10.588 -17.876 49.120 1.00 61.69 98 SER A O 1
ATOM 760 N N . SER A 1 99 ? -9.598 -16.888 47.373 1.00 66.56 99 SER A N 1
ATOM 761 C CA . SER A 1 99 ? -8.283 -16.893 48.002 1.00 66.56 99 SER A CA 1
ATOM 762 C C . SER A 1 99 ? -7.438 -15.694 47.597 1.00 66.56 99 SER A C 1
ATOM 764 O O . SER A 1 99 ? -7.684 -15.054 46.578 1.00 66.56 99 SER A O 1
ATOM 766 N N . SER A 1 100 ? -6.464 -15.347 48.434 1.00 62.06 100 SER A N 1
ATOM 767 C CA . SER A 1 100 ? -5.564 -14.211 48.213 1.00 62.06 100 SER A CA 1
ATOM 768 C C . SER A 1 100 ? -4.232 -14.394 48.943 1.00 62.06 100 SER A C 1
ATOM 770 O O . SER A 1 100 ? -4.134 -15.139 49.923 1.00 62.06 100 SER A O 1
ATOM 772 N N . ASP A 1 101 ? -3.193 -13.682 48.495 1.00 59.59 101 ASP A N 1
ATOM 773 C CA . ASP A 1 101 ? -1.925 -13.619 49.225 1.00 59.59 101 ASP A CA 1
ATOM 774 C C . ASP A 1 101 ? -2.037 -12.627 50.392 1.00 59.59 101 ASP A C 1
ATOM 776 O O . ASP A 1 101 ? -2.277 -11.432 50.194 1.00 59.59 101 ASP A O 1
ATOM 780 N N . ALA A 1 102 ? -1.831 -13.098 51.622 1.00 57.62 102 ALA A N 1
ATOM 781 C CA . ALA A 1 102 ? -1.827 -12.239 52.807 1.00 57.62 102 ALA A CA 1
ATOM 782 C C . ALA A 1 102 ? -0.447 -11.606 53.086 1.00 57.62 102 ALA A C 1
ATOM 784 O O . ALA A 1 102 ? -0.265 -10.910 54.094 1.00 57.62 102 ALA A O 1
ATOM 785 N N . SER A 1 103 ? 0.546 -11.826 52.220 1.00 55.97 103 SER A N 1
ATOM 786 C CA . SER A 1 103 ? 1.931 -11.385 52.414 1.00 55.97 103 SER A CA 1
ATOM 787 C C . SER A 1 103 ? 2.118 -9.882 52.149 1.00 55.97 103 SER A C 1
ATOM 789 O O . SER A 1 103 ? 2.672 -9.461 51.135 1.00 55.97 103 SER A O 1
ATOM 791 N N . ARG A 1 104 ? 1.723 -9.013 53.091 1.00 45.19 104 ARG A N 1
ATOM 792 C CA . ARG A 1 104 ? 2.112 -7.587 53.055 1.00 45.19 104 ARG A CA 1
ATOM 793 C C . ARG A 1 104 ? 3.534 -7.374 53.609 1.00 45.19 104 ARG A C 1
ATOM 795 O O . ARG A 1 104 ? 3.747 -7.417 54.814 1.00 45.19 104 ARG A O 1
ATOM 802 N N . ARG A 1 105 ? 4.466 -7.028 52.706 1.00 41.97 105 ARG A N 1
ATOM 803 C CA . ARG A 1 105 ? 5.767 -6.335 52.917 1.00 41.97 105 ARG A CA 1
ATOM 804 C C . ARG A 1 105 ? 6.780 -6.951 53.909 1.00 41.97 105 ARG A C 1
ATOM 806 O O . ARG A 1 105 ? 6.772 -6.620 55.088 1.00 41.97 105 ARG A O 1
ATOM 813 N N . ARG A 1 106 ? 7.815 -7.609 53.371 1.00 38.34 106 ARG A N 1
ATOM 814 C CA . ARG A 1 106 ? 9.255 -7.225 53.396 1.00 38.34 106 ARG A CA 1
ATOM 815 C C . ARG A 1 106 ? 10.112 -8.463 53.128 1.00 38.34 106 ARG A C 1
ATOM 817 O O . ARG A 1 106 ? 9.859 -9.524 53.678 1.00 38.34 106 ARG A O 1
ATOM 824 N N . ARG A 1 107 ? 11.155 -8.273 52.313 1.00 41.81 107 ARG A N 1
ATOM 825 C CA . ARG A 1 107 ? 12.318 -9.157 52.162 1.00 41.81 107 ARG A CA 1
ATOM 826 C C . ARG A 1 107 ? 12.753 -9.690 53.530 1.00 41.81 107 ARG A C 1
ATOM 828 O O . ARG A 1 107 ? 13.380 -8.940 54.263 1.00 41.81 107 ARG A O 1
ATOM 835 N N . LEU A 1 108 ? 12.377 -10.920 53.858 1.00 40.50 108 LEU A N 1
ATOM 836 C CA . LEU A 1 108 ? 13.019 -11.859 54.780 1.00 40.50 108 LEU A CA 1
ATOM 837 C C . LEU A 1 108 ? 12.168 -13.137 54.704 1.00 40.50 108 LEU A C 1
ATOM 839 O O . LEU A 1 108 ? 11.065 -13.204 55.238 1.00 40.50 108 LEU A O 1
ATOM 843 N N . LEU A 1 109 ? 12.665 -14.110 53.941 1.00 46.88 109 LEU A N 1
ATOM 844 C CA . LEU A 1 109 ? 12.165 -15.482 53.869 1.00 46.88 109 LEU A CA 1
ATOM 845 C C . LEU A 1 109 ? 11.988 -16.019 55.294 1.00 46.88 109 LEU A C 1
ATOM 847 O O . LEU A 1 109 ? 13.024 -16.313 55.867 1.00 46.88 109 LEU A O 1
ATOM 851 N N . GLN A 1 110 ? 10.769 -16.123 55.851 1.00 47.94 110 GLN A N 1
ATOM 852 C CA . GLN A 1 110 ? 10.415 -17.142 56.869 1.00 47.94 110 GLN A CA 1
ATOM 853 C C . GLN A 1 110 ? 8.903 -17.421 57.033 1.00 47.94 110 GLN A C 1
ATOM 855 O O . GLN A 1 110 ? 8.596 -18.528 57.440 1.00 47.94 110 GLN A O 1
ATOM 860 N N . ASN A 1 111 ? 7.948 -16.538 56.681 1.00 55.12 111 ASN A N 1
ATOM 861 C CA . ASN A 1 111 ? 6.509 -16.815 56.912 1.00 55.12 111 ASN A CA 1
ATOM 862 C C . ASN A 1 111 ? 5.611 -16.474 55.706 1.00 55.12 111 ASN A C 1
ATOM 864 O O . ASN A 1 111 ? 4.932 -15.445 55.702 1.00 55.12 111 ASN A O 1
ATOM 868 N N . ASN A 1 112 ? 5.585 -17.348 54.698 1.00 66.12 112 ASN A N 1
ATOM 869 C CA . ASN A 1 112 ? 4.580 -17.302 53.629 1.00 66.12 112 ASN A CA 1
ATOM 870 C C . ASN A 1 112 ? 3.192 -17.609 54.213 1.00 66.12 112 ASN A C 1
ATOM 872 O O . ASN A 1 112 ? 3.064 -18.555 54.996 1.00 66.12 112 ASN A O 1
ATOM 876 N N . ARG A 1 113 ? 2.175 -16.803 53.879 1.00 70.88 113 ARG A N 1
ATOM 877 C CA . ARG A 1 113 ? 0.803 -16.998 54.369 1.00 70.88 113 ARG A CA 1
ATOM 878 C C . ARG A 1 113 ? -0.219 -16.887 53.241 1.00 70.88 113 ARG A C 1
ATOM 880 O O . ARG A 1 113 ? -0.303 -15.853 52.584 1.00 70.88 113 ARG A O 1
ATOM 887 N N . PHE A 1 114 ? -1.030 -17.925 53.091 1.00 77.06 114 PHE A N 1
ATOM 888 C CA . PHE A 1 114 ? -2.120 -18.021 52.128 1.00 77.06 114 PHE A CA 1
ATOM 889 C C . PHE A 1 114 ? -3.454 -17.816 52.840 1.00 77.06 114 PHE A C 1
ATOM 891 O O . PHE A 1 114 ? -3.705 -18.430 53.877 1.00 77.06 114 PHE A O 1
ATOM 898 N N . ASN A 1 115 ? -4.290 -16.931 52.306 1.00 78.38 115 ASN A N 1
ATOM 899 C CA . ASN A 1 115 ? -5.611 -16.651 52.846 1.00 78.38 115 ASN A CA 1
ATOM 900 C C . ASN A 1 115 ? -6.674 -17.335 51.983 1.00 78.38 115 ASN A C 1
ATOM 902 O O . ASN A 1 115 ? -6.820 -16.995 50.811 1.00 78.38 115 ASN A O 1
ATOM 906 N N . PHE A 1 116 ? -7.413 -18.265 52.577 1.00 80.38 116 PHE A N 1
ATOM 907 C CA . PHE A 1 116 ? -8.510 -19.007 51.968 1.00 80.38 116 PHE A CA 1
ATOM 908 C C . PHE A 1 116 ? -9.814 -18.619 52.657 1.00 80.38 116 PHE A C 1
ATOM 910 O O . PHE A 1 116 ? -9.885 -18.582 53.879 1.00 80.38 116 PHE A O 1
ATOM 917 N N . THR A 1 117 ? -10.859 -18.303 51.907 1.00 75.19 117 THR A N 1
ATOM 918 C CA . THR A 1 117 ? -12.180 -17.999 52.468 1.00 75.19 117 THR A CA 1
ATOM 919 C C . THR A 1 117 ? -13.213 -18.832 51.740 1.00 75.19 117 THR A C 1
ATOM 921 O O . THR A 1 117 ? -13.228 -18.843 50.511 1.00 75.19 117 THR A O 1
ATOM 924 N N . TYR A 1 118 ? -14.069 -19.513 52.495 1.00 76.81 118 TYR A N 1
ATOM 925 C CA . TYR A 1 118 ? -15.188 -20.261 51.938 1.00 76.81 118 TYR A CA 1
ATOM 926 C C . TYR A 1 118 ? -16.510 -19.783 52.538 1.00 76.81 118 TYR A C 1
ATOM 928 O O . TYR A 1 118 ? -16.556 -19.277 53.666 1.00 76.81 118 TYR A O 1
ATOM 936 N N . GLN A 1 119 ? -17.567 -19.931 51.751 1.00 76.44 119 GLN A N 1
ATOM 937 C CA . GLN A 1 119 ? -18.929 -19.532 52.065 1.00 76.44 119 GLN A CA 1
ATOM 938 C C . GLN A 1 119 ? -19.893 -20.669 51.719 1.00 76.44 119 GLN A C 1
ATOM 940 O O . GLN A 1 119 ? -19.730 -21.337 50.701 1.00 76.44 119 GLN A O 1
ATOM 945 N N . LEU A 1 120 ? -20.886 -20.863 52.580 1.00 76.00 120 LEU A N 1
ATOM 946 C CA . LEU A 1 120 ? -21.886 -21.921 52.540 1.00 76.00 120 LEU A CA 1
ATOM 947 C C . LEU A 1 120 ? -23.270 -21.306 52.668 1.00 76.00 120 LEU A C 1
ATOM 949 O O . LEU A 1 120 ? -23.516 -20.570 53.627 1.00 76.00 120 LEU A O 1
ATOM 953 N N . ASP A 1 121 ? -24.171 -21.652 51.761 1.00 75.88 121 ASP A N 1
ATOM 954 C CA . ASP A 1 121 ? -25.580 -21.301 51.900 1.00 75.88 121 ASP A CA 1
ATOM 955 C C . ASP A 1 121 ? -26.327 -22.459 52.560 1.00 75.88 121 ASP A C 1
ATOM 957 O O . ASP A 1 121 ? -26.129 -23.623 52.216 1.00 75.88 121 ASP A O 1
ATOM 961 N N . ILE A 1 122 ? -27.119 -22.139 53.580 1.00 72.50 122 ILE A N 1
ATOM 962 C CA . ILE A 1 122 ? -27.742 -23.122 54.464 1.00 72.50 122 ILE A CA 1
ATOM 963 C C . ILE A 1 122 ? -29.184 -22.741 54.793 1.00 72.50 122 ILE A C 1
ATOM 965 O O . ILE A 1 122 ? -29.592 -21.575 54.720 1.00 72.50 122 ILE A O 1
ATOM 969 N N . GLU A 1 123 ? -29.953 -23.720 55.253 1.00 72.62 123 GLU A N 1
ATOM 970 C CA . GLU A 1 123 ? -31.257 -23.468 55.861 1.00 72.62 123 GLU A CA 1
ATOM 971 C C . GLU A 1 123 ? -31.112 -22.795 57.229 1.00 72.62 123 GLU A C 1
ATOM 973 O O . GLU A 1 123 ? -30.229 -23.132 58.026 1.00 72.62 123 GLU A O 1
ATOM 978 N N . ARG A 1 124 ? -32.057 -21.914 57.585 1.00 73.94 124 ARG A N 1
ATOM 979 C CA . ARG A 1 124 ? -32.035 -21.212 58.880 1.00 73.94 124 ARG A CA 1
ATOM 980 C C . ARG A 1 124 ? -32.039 -22.165 60.081 1.00 73.94 124 ARG A C 1
ATOM 982 O O . ARG A 1 124 ? -31.480 -21.846 61.125 1.00 73.94 124 ARG A O 1
ATOM 989 N N . ARG A 1 125 ? -32.624 -23.361 59.943 1.00 73.25 125 ARG A N 1
ATOM 990 C CA . ARG A 1 125 ? -32.634 -24.392 61.001 1.00 73.25 125 ARG A CA 1
ATOM 991 C C . ARG A 1 125 ? -31.290 -25.106 61.202 1.00 73.25 125 ARG A C 1
ATOM 993 O O . ARG A 1 125 ? -31.073 -25.659 62.276 1.00 73.25 125 ARG A O 1
ATOM 1000 N N . ALA A 1 126 ? -30.409 -25.112 60.199 1.00 70.56 126 ALA A N 1
ATOM 1001 C CA . ALA A 1 126 ? -29.116 -25.801 60.248 1.00 70.56 126 ALA A CA 1
ATOM 1002 C C . ALA A 1 126 ? -28.004 -24.950 60.894 1.00 70.56 126 ALA A C 1
ATOM 1004 O O . ALA A 1 126 ? -26.980 -25.489 61.315 1.00 70.56 126 ALA A O 1
ATOM 1005 N N . GLU A 1 127 ? -28.228 -23.637 61.025 1.00 79.50 127 GLU A N 1
ATOM 1006 C CA . GLU A 1 127 ? -27.260 -22.644 61.505 1.00 79.50 127 GLU A CA 1
ATOM 1007 C C . GLU A 1 127 ? -26.574 -23.039 62.815 1.00 79.50 127 GLU A C 1
ATOM 1009 O O . GLU A 1 127 ? -25.353 -23.173 62.846 1.00 79.50 127 GLU A O 1
ATOM 1014 N N . SER A 1 128 ? -27.342 -23.272 63.885 1.00 76.31 128 SER A N 1
ATOM 1015 C CA . SER A 1 128 ? -26.768 -23.576 65.205 1.00 76.31 128 SER A CA 1
ATOM 1016 C C . SER A 1 128 ? -25.901 -24.836 65.166 1.00 76.31 128 SER A C 1
ATOM 1018 O O . SER A 1 128 ? -24.784 -24.832 65.670 1.00 76.31 128 SER A O 1
ATOM 1020 N N . SER A 1 129 ? -26.387 -25.900 64.518 1.00 80.06 129 SER A N 1
ATOM 1021 C CA . SER A 1 129 ? -25.689 -27.188 64.469 1.00 80.06 129 SER A CA 1
ATOM 1022 C C . SER A 1 129 ? -24.376 -27.116 63.683 1.00 80.06 129 SER A C 1
ATOM 1024 O O . SER A 1 129 ? -23.399 -27.768 64.056 1.00 80.06 129 SER A O 1
ATOM 1026 N N . LEU A 1 130 ? -24.337 -26.344 62.594 1.00 79.19 130 LEU A N 1
ATOM 1027 C CA . LEU A 1 130 ? -23.133 -26.178 61.777 1.00 79.19 130 LEU A CA 1
ATOM 1028 C C . LEU A 1 130 ? -22.104 -25.283 62.470 1.00 79.19 130 LEU A C 1
ATOM 1030 O O . LEU A 1 130 ? -20.928 -25.645 62.532 1.00 79.19 130 LEU A O 1
ATOM 1034 N N . VAL A 1 131 ? -22.542 -24.167 63.061 1.00 83.00 131 VAL A N 1
ATOM 1035 C CA . VAL A 1 131 ? -21.665 -23.265 63.825 1.00 83.00 131 VAL A CA 1
ATOM 1036 C C . VAL A 1 131 ? -21.021 -23.997 65.008 1.00 83.00 131 VAL A C 1
ATOM 1038 O O . VAL A 1 131 ? -19.819 -23.852 65.240 1.00 83.00 131 VAL A O 1
ATOM 1041 N N . ASP A 1 132 ? -21.779 -24.833 65.720 1.00 83.56 132 ASP A N 1
ATOM 1042 C CA . ASP A 1 132 ? -21.260 -25.630 66.837 1.00 83.56 132 ASP A CA 1
ATOM 1043 C C . ASP A 1 132 ? -20.203 -26.648 66.377 1.00 83.56 132 ASP A C 1
ATOM 1045 O O . ASP A 1 132 ? -19.146 -26.769 67.002 1.00 83.56 132 ASP A O 1
ATOM 1049 N N . SER A 1 133 ? -20.435 -27.331 65.250 1.00 83.19 133 SER A N 1
ATOM 1050 C CA . SER A 1 133 ? -19.475 -28.270 64.647 1.00 83.19 133 SER A CA 1
ATOM 1051 C C . SER A 1 133 ? -18.164 -27.579 64.245 1.00 83.19 133 SER A C 1
ATOM 1053 O O . SER A 1 133 ? -17.067 -28.053 64.573 1.00 83.19 133 SER A O 1
ATOM 1055 N N . MET A 1 134 ? -18.271 -26.412 63.603 1.00 83.81 134 MET A N 1
ATOM 1056 C CA . MET A 1 134 ? -17.138 -25.621 63.108 1.00 83.81 134 MET A CA 1
ATOM 1057 C C . MET A 1 134 ? -16.276 -25.012 64.226 1.00 83.81 134 MET A C 1
ATOM 1059 O O . MET A 1 134 ? -15.099 -24.722 64.012 1.00 83.81 134 MET A O 1
ATOM 1063 N N . ASN A 1 135 ? -16.821 -24.858 65.435 1.00 85.62 135 ASN A N 1
ATOM 1064 C CA . ASN A 1 135 ? -16.086 -24.359 66.603 1.00 85.62 135 ASN A CA 1
ATOM 1065 C C . ASN A 1 135 ? -15.241 -25.431 67.318 1.00 85.62 135 ASN A C 1
ATOM 1067 O O . ASN A 1 135 ? -14.540 -25.125 68.286 1.00 85.62 135 ASN A O 1
ATOM 1071 N N . THR A 1 136 ? -15.276 -26.689 66.871 1.00 85.06 136 THR A N 1
ATOM 1072 C CA . THR A 1 136 ? -14.526 -27.778 67.512 1.00 85.06 136 THR A CA 1
ATOM 1073 C C . THR A 1 136 ? -13.058 -27.835 67.071 1.00 85.06 136 THR A C 1
ATOM 1075 O O . THR A 1 136 ? -12.712 -27.567 65.921 1.00 85.06 136 THR A O 1
ATOM 1078 N N . THR A 1 137 ? -12.163 -28.281 67.961 1.00 80.31 137 THR A N 1
ATOM 1079 C CA . THR A 1 137 ? -10.752 -28.540 67.605 1.00 80.31 137 THR A CA 1
ATOM 1080 C C . THR A 1 137 ? -10.630 -29.607 66.511 1.00 80.31 137 THR A C 1
ATOM 1082 O O . THR A 1 137 ? -9.790 -29.489 65.626 1.00 80.31 137 THR A O 1
ATOM 1085 N N . SER A 1 138 ? -11.530 -30.600 66.514 1.00 85.62 138 SER A N 1
ATOM 1086 C CA . SER A 1 138 ? -11.567 -31.650 65.491 1.00 85.62 138 SER A CA 1
ATOM 1087 C C . SER A 1 138 ? -11.840 -31.096 64.092 1.00 85.62 138 SER A C 1
ATOM 1089 O O . SER A 1 138 ? -11.262 -31.593 63.128 1.00 85.62 138 SER A O 1
ATOM 1091 N N . TYR A 1 139 ? -12.683 -30.066 63.972 1.00 85.56 139 TYR A N 1
ATOM 1092 C CA . TYR A 1 139 ? -12.927 -29.391 62.701 1.00 85.56 139 TYR A CA 1
ATOM 1093 C C . TYR A 1 139 ? -11.646 -28.743 62.165 1.00 85.56 139 TYR A C 1
ATOM 1095 O O . TYR A 1 139 ? -11.236 -29.024 61.040 1.00 85.56 139 TYR A O 1
ATOM 1103 N N . LYS A 1 140 ? -10.948 -27.968 63.004 1.00 87.00 140 LYS A N 1
ATOM 1104 C CA . LYS A 1 140 ? -9.665 -27.339 62.652 1.00 87.00 140 LYS A CA 1
ATOM 1105 C C . LYS A 1 140 ? -8.622 -28.358 62.174 1.00 87.00 140 LYS A C 1
ATOM 1107 O O . LYS A 1 140 ? -7.958 -28.112 61.169 1.00 87.00 140 LYS A O 1
ATOM 1112 N N . ASP A 1 141 ? -8.486 -29.484 62.873 1.00 87.50 141 ASP A N 1
ATOM 1113 C CA . ASP A 1 141 ? -7.504 -30.520 62.532 1.00 87.50 141 ASP A CA 1
ATOM 1114 C C . ASP A 1 141 ? -7.824 -31.190 61.186 1.00 87.50 141 ASP A C 1
ATOM 1116 O O . ASP A 1 141 ? -6.926 -31.418 60.376 1.00 87.50 141 ASP A O 1
ATOM 1120 N N . LYS A 1 142 ? -9.110 -31.443 60.903 1.00 88.00 142 LYS A N 1
ATOM 1121 C CA . LYS A 1 142 ? -9.556 -31.996 59.613 1.00 88.00 142 LYS A CA 1
ATOM 1122 C C . LYS A 1 142 ? -9.326 -31.025 58.451 1.00 88.00 142 LYS A C 1
ATOM 1124 O O . LYS A 1 142 ? -8.941 -31.461 57.372 1.00 88.00 142 LYS A O 1
ATOM 1129 N N . ILE A 1 143 ? -9.527 -29.721 58.664 1.00 86.50 143 ILE A N 1
ATOM 1130 C CA . ILE A 1 143 ? -9.240 -28.702 57.642 1.00 86.50 143 ILE A CA 1
ATOM 1131 C C . ILE A 1 143 ? -7.733 -28.634 57.360 1.00 86.50 143 ILE A C 1
ATOM 1133 O O . ILE A 1 143 ? -7.335 -28.588 56.199 1.00 86.50 143 ILE A O 1
ATOM 1137 N N . LEU A 1 144 ? -6.881 -28.682 58.391 1.00 87.69 144 LEU A N 1
ATOM 1138 C CA . LEU A 1 144 ? -5.424 -28.723 58.214 1.00 87.69 144 LEU A CA 1
ATOM 1139 C C . LEU A 1 144 ? -4.972 -29.953 57.405 1.00 87.69 144 LEU A C 1
ATOM 1141 O O . LEU A 1 144 ? -4.147 -29.817 56.503 1.00 87.69 144 LEU A O 1
ATOM 1145 N N . ASP A 1 145 ? -5.539 -31.127 57.689 1.00 86.94 145 ASP A N 1
ATOM 1146 C CA . ASP A 1 145 ? -5.237 -32.382 56.987 1.00 86.94 145 ASP A CA 1
ATOM 1147 C C . ASP A 1 145 ? -5.560 -32.313 55.483 1.00 86.94 145 ASP A C 1
ATOM 1149 O O . ASP A 1 145 ? -4.794 -32.825 54.666 1.00 86.94 145 ASP A O 1
ATOM 1153 N N . ILE A 1 146 ? -6.635 -31.614 55.090 1.00 84.44 146 ILE A N 1
ATOM 1154 C CA . ILE A 1 146 ? -6.945 -31.360 53.671 1.00 84.44 146 ILE A CA 1
ATOM 1155 C C . ILE A 1 146 ? -5.792 -30.605 53.003 1.00 84.44 146 ILE A C 1
ATOM 1157 O O . ILE A 1 146 ? -5.272 -31.052 51.983 1.00 84.44 146 ILE A O 1
ATOM 1161 N N . PHE A 1 147 ? -5.349 -29.487 53.583 1.00 81.25 147 PHE A N 1
ATOM 1162 C CA . PHE A 1 147 ? -4.275 -28.685 52.989 1.00 81.25 147 PHE A CA 1
ATOM 1163 C C . PHE A 1 147 ? -2.936 -29.434 52.939 1.00 81.25 147 PHE A C 1
ATOM 1165 O O . PHE A 1 147 ? -2.204 -29.290 51.959 1.00 81.25 147 PHE A O 1
ATOM 1172 N N . ILE A 1 148 ? -2.619 -30.261 53.941 1.00 83.38 148 ILE A N 1
ATOM 1173 C CA . ILE A 1 148 ? -1.416 -31.112 53.937 1.00 83.38 148 ILE A CA 1
ATOM 1174 C C . ILE A 1 148 ? -1.480 -32.138 52.800 1.00 83.38 148 ILE A C 1
ATOM 1176 O O . ILE A 1 148 ? -0.509 -32.279 52.059 1.00 83.38 148 ILE A O 1
ATOM 1180 N N . LYS A 1 149 ? -2.619 -32.822 52.631 1.00 81.06 149 LYS A N 1
ATOM 1181 C CA . LYS A 1 149 ? -2.797 -33.848 51.590 1.00 81.06 149 LYS A CA 1
ATOM 1182 C C . LYS A 1 149 ? -2.717 -33.290 50.179 1.00 81.06 149 LYS A C 1
ATOM 1184 O O . LYS A 1 149 ? -2.120 -33.927 49.326 1.00 81.06 149 LYS A O 1
ATOM 1189 N N . VAL A 1 150 ? -3.325 -32.131 49.931 1.00 73.56 150 VAL A N 1
ATOM 1190 C CA . VAL A 1 150 ? -3.366 -31.568 48.572 1.00 73.56 150 VAL A CA 1
ATOM 1191 C C . VAL A 1 150 ? -2.041 -30.878 48.210 1.00 73.56 150 VAL A C 1
ATOM 1193 O O . VAL A 1 150 ? -1.666 -30.844 47.045 1.00 73.56 150 VAL A O 1
ATOM 1196 N N . SER A 1 151 ? -1.293 -30.355 49.191 1.00 72.12 151 SER A N 1
ATOM 1197 C CA . SER A 1 151 ? -0.016 -29.663 48.933 1.00 72.12 151 SER A CA 1
ATOM 1198 C C . SER A 1 151 ? 1.239 -30.537 49.024 1.00 72.12 151 SER A C 1
ATOM 1200 O O . SER A 1 151 ? 2.313 -30.078 48.630 1.00 72.12 151 SER A O 1
ATOM 1202 N N . ASP A 1 152 ? 1.135 -31.743 49.592 1.00 74.69 152 ASP A N 1
ATOM 1203 C CA . ASP A 1 152 ? 2.255 -32.603 50.005 1.00 74.69 152 ASP A CA 1
ATOM 1204 C C . ASP A 1 152 ? 3.236 -31.951 51.013 1.00 74.69 152 ASP A C 1
ATOM 1206 O O . ASP A 1 152 ? 4.357 -32.431 51.214 1.00 74.69 152 ASP A O 1
ATOM 1210 N N . ILE A 1 153 ? 2.839 -30.866 51.693 1.00 78.94 153 ILE A N 1
ATOM 1211 C CA . ILE A 1 153 ? 3.667 -30.170 52.693 1.00 78.94 153 ILE A CA 1
ATOM 1212 C C . ILE A 1 153 ? 3.222 -30.581 54.098 1.00 78.94 153 ILE A C 1
ATOM 1214 O O . ILE A 1 153 ? 2.136 -30.232 54.547 1.00 78.94 153 ILE A O 1
ATOM 1218 N N . GLN A 1 154 ? 4.088 -31.295 54.818 1.00 80.31 154 GLN A N 1
ATOM 1219 C CA . GLN A 1 154 ? 3.774 -31.848 56.144 1.00 80.31 154 GLN A CA 1
ATOM 1220 C C . GLN A 1 154 ? 3.803 -30.804 57.276 1.00 80.31 154 GLN A C 1
ATOM 1222 O O . GLN A 1 154 ? 3.090 -30.949 58.264 1.00 80.31 154 GLN A O 1
ATOM 1227 N N . ASP A 1 155 ? 4.582 -29.731 57.124 1.00 81.31 155 ASP A N 1
ATOM 1228 C CA . ASP A 1 155 ? 4.825 -28.734 58.178 1.00 81.31 155 ASP A CA 1
ATOM 1229 C C . ASP A 1 155 ? 3.943 -27.474 58.034 1.00 81.31 155 ASP A C 1
ATOM 1231 O O . ASP A 1 155 ? 4.398 -26.346 58.246 1.00 81.31 155 ASP A O 1
ATOM 1235 N N . LEU A 1 156 ? 2.677 -27.637 57.634 1.00 82.00 156 LEU A N 1
ATOM 1236 C CA . LEU A 1 156 ? 1.733 -26.519 57.526 1.00 82.00 156 LEU A CA 1
ATOM 1237 C C . LEU A 1 156 ? 1.126 -26.139 58.882 1.00 82.00 156 LEU A C 1
ATOM 1239 O O . LEU A 1 156 ? 0.845 -26.981 59.732 1.00 82.00 156 LEU A O 1
ATOM 1243 N N . GLY A 1 157 ? 0.863 -24.844 59.062 1.00 83.25 157 GLY A N 1
ATOM 1244 C CA . GLY A 1 157 ? 0.091 -24.323 60.193 1.00 83.25 157 GLY A CA 1
ATOM 1245 C C . GLY A 1 157 ? -1.196 -23.653 59.726 1.00 83.25 157 GLY A C 1
ATOM 1246 O O . GLY A 1 157 ? -1.206 -23.027 58.672 1.00 83.25 157 GLY A O 1
ATOM 1247 N N . ILE A 1 158 ? -2.271 -23.722 60.518 1.00 87.06 158 ILE A N 1
ATOM 1248 C CA . ILE A 1 158 ? -3.549 -23.077 60.180 1.00 87.06 158 ILE A CA 1
ATOM 1249 C C . ILE A 1 158 ? -4.091 -22.208 61.316 1.00 87.06 158 ILE A C 1
ATOM 1251 O O . ILE A 1 158 ? -4.048 -22.577 62.498 1.00 87.06 158 ILE A O 1
ATOM 1255 N N . VAL A 1 159 ? -4.639 -21.054 60.947 1.00 86.75 159 VAL A N 1
ATOM 1256 C CA . VAL A 1 159 ? -5.391 -20.160 61.830 1.00 86.75 159 VAL A CA 1
ATOM 1257 C C . VAL A 1 159 ? -6.791 -19.986 61.255 1.00 86.75 159 VAL A C 1
ATOM 1259 O O . VAL A 1 159 ? -6.946 -19.493 60.142 1.00 86.75 159 VAL A O 1
ATOM 1262 N N . MET A 1 160 ? -7.803 -20.386 62.026 1.00 86.25 160 MET A N 1
ATOM 1263 C CA . MET A 1 160 ? -9.210 -20.216 61.665 1.00 86.25 160 MET A CA 1
ATOM 1264 C C . MET A 1 160 ? -9.677 -18.826 62.105 1.00 86.25 160 MET A C 1
ATOM 1266 O O . MET A 1 160 ? -9.471 -18.434 63.256 1.00 86.25 160 MET A O 1
ATOM 1270 N N . GLY A 1 161 ? -10.278 -18.079 61.188 1.00 83.31 161 GLY A N 1
ATOM 1271 C CA . GLY A 1 161 ? -10.950 -16.814 61.449 1.00 83.31 161 GLY A CA 1
ATOM 1272 C C . GLY A 1 161 ? -12.325 -17.003 62.103 1.00 83.31 161 GLY A C 1
ATOM 1273 O O . GLY A 1 161 ? -12.791 -18.137 62.269 1.00 83.31 161 GLY A O 1
ATOM 1274 N N . PRO A 1 162 ? -12.985 -15.897 62.489 1.00 85.19 162 PRO A N 1
ATOM 1275 C CA . PRO A 1 162 ? -14.326 -15.949 63.059 1.00 85.19 162 PRO A CA 1
ATOM 1276 C C . PRO A 1 162 ? -15.333 -16.509 62.048 1.00 85.19 162 PRO A C 1
ATOM 1278 O O . PRO A 1 162 ? -15.199 -16.287 60.844 1.00 85.19 162 PRO A O 1
ATOM 1281 N N . ILE A 1 163 ? -16.342 -17.213 62.560 1.00 86.88 163 ILE A N 1
ATOM 1282 C CA . ILE A 1 163 ? -17.495 -17.668 61.779 1.00 86.88 163 ILE A CA 1
ATOM 1283 C C . ILE A 1 163 ? -18.473 -16.497 61.673 1.00 8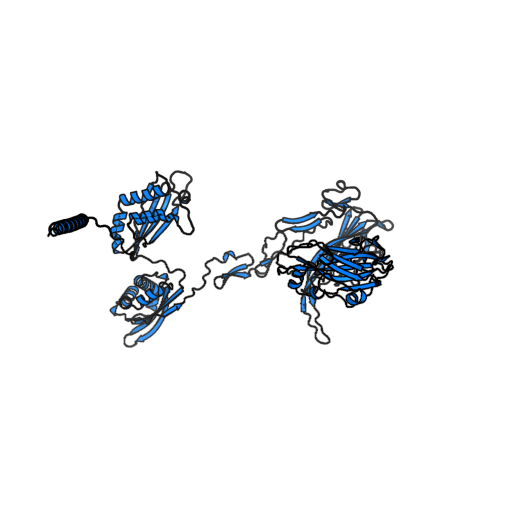6.88 163 ILE A C 1
ATOM 1285 O O . ILE A 1 163 ? -18.862 -15.926 62.694 1.00 86.88 163 ILE A O 1
ATOM 1289 N N . ILE A 1 164 ? -18.853 -16.130 60.453 1.00 81.19 164 ILE A N 1
ATOM 1290 C CA . ILE A 1 164 ? -19.802 -15.047 60.179 1.00 81.19 164 ILE A CA 1
ATOM 1291 C C . ILE A 1 164 ? -21.074 -15.665 59.609 1.00 81.19 164 ILE A C 1
ATOM 1293 O O . ILE A 1 164 ? -20.993 -16.433 58.653 1.00 81.19 164 ILE A O 1
ATOM 1297 N N . VAL A 1 165 ? -22.232 -15.307 60.173 1.00 82.56 165 VAL A N 1
ATOM 1298 C CA . VAL A 1 165 ? -23.544 -15.717 59.657 1.00 82.56 165 VAL A CA 1
ATOM 1299 C C . VAL A 1 165 ? -24.346 -14.490 59.233 1.00 82.56 165 VAL A C 1
ATOM 1301 O O . VAL A 1 165 ? -24.528 -13.571 60.032 1.00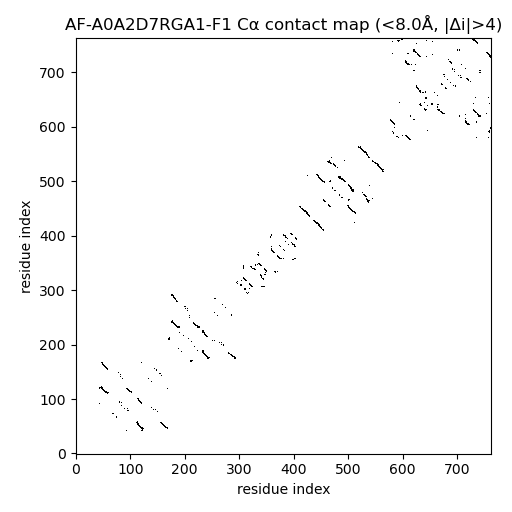 82.56 165 VAL A O 1
ATOM 1304 N N . SER A 1 166 ? -24.861 -14.490 58.007 1.00 77.75 166 SER A N 1
ATOM 1305 C CA . SER A 1 166 ? -25.732 -13.444 57.452 1.00 77.75 166 SER A CA 1
ATOM 1306 C C . SER A 1 166 ? -26.994 -14.042 56.823 1.00 77.75 166 SER A C 1
ATOM 1308 O O . SER A 1 166 ? -27.140 -15.266 56.766 1.00 77.75 166 SER A O 1
ATOM 1310 N N . ASP A 1 167 ? -27.933 -13.198 56.393 1.00 73.56 167 ASP A N 1
ATOM 1311 C CA . ASP A 1 167 ? -29.031 -13.636 55.524 1.00 73.56 167 ASP A CA 1
ATOM 1312 C C . ASP A 1 167 ? -28.491 -13.997 54.133 1.00 73.56 167 ASP A C 1
ATOM 1314 O O . ASP A 1 167 ? -27.503 -13.412 53.673 1.00 73.56 167 ASP A O 1
ATOM 1318 N N . TYR A 1 168 ? -29.124 -14.982 53.492 1.00 68.88 168 TYR A N 1
ATOM 1319 C CA . TYR A 1 168 ? -28.795 -15.362 52.122 1.00 68.88 168 TYR A CA 1
ATOM 1320 C C . TYR A 1 168 ? -29.257 -14.279 51.145 1.00 68.88 168 TYR A C 1
ATOM 1322 O O . TYR A 1 168 ? -30.419 -13.869 51.156 1.00 68.88 168 TYR A O 1
ATOM 1330 N N . ILE A 1 169 ? -28.348 -13.836 50.280 1.00 67.62 169 ILE A N 1
ATOM 1331 C CA . ILE A 1 169 ? -28.644 -12.923 49.177 1.00 67.62 169 ILE A CA 1
ATOM 1332 C C . ILE A 1 169 ? -28.319 -13.689 47.888 1.00 67.62 169 ILE A C 1
ATOM 1334 O O . ILE A 1 169 ? -27.136 -13.933 47.632 1.00 67.62 169 ILE A O 1
ATOM 1338 N N . PRO A 1 170 ? -29.324 -14.081 47.078 1.00 70.75 170 PRO A N 1
ATOM 1339 C CA . PRO A 1 170 ? -29.084 -14.720 45.784 1.00 70.75 170 PRO A CA 1
ATOM 1340 C C . PRO A 1 170 ? -28.190 -13.833 44.920 1.00 70.75 170 PRO A C 1
ATOM 1342 O O . PRO A 1 170 ? -28.283 -12.616 45.025 1.00 70.75 170 PRO A O 1
ATOM 1345 N N . ALA A 1 171 ? -27.344 -14.379 44.049 1.00 72.00 171 ALA A N 1
ATOM 1346 C CA . ALA A 1 171 ? -26.641 -13.538 43.078 1.00 72.00 171 ALA A CA 1
ATOM 1347 C C . ALA A 1 171 ? -27.653 -12.882 42.109 1.00 72.00 171 ALA A C 1
ATOM 1349 O O . ALA A 1 171 ? -28.658 -13.522 41.788 1.00 72.00 171 ALA A O 1
ATOM 1350 N N . PRO A 1 172 ? -27.415 -11.644 41.628 1.00 80.25 172 PRO A N 1
ATOM 1351 C CA . PRO A 1 172 ? -28.235 -11.051 40.575 1.00 80.25 172 PRO A CA 1
ATOM 1352 C C . PRO A 1 172 ? -28.288 -11.949 39.340 1.00 80.25 172 PRO A C 1
ATOM 1354 O O . PRO A 1 172 ? -27.298 -12.598 38.980 1.00 80.25 172 PRO A O 1
ATOM 1357 N N . THR A 1 173 ? -29.429 -11.966 38.664 1.00 81.38 173 THR A N 1
ATOM 1358 C CA . THR A 1 173 ? -29.622 -12.756 37.453 1.00 81.38 173 THR A CA 1
ATOM 1359 C C . THR A 1 173 ? -28.718 -12.229 36.337 1.00 81.38 173 THR A C 1
ATOM 1361 O O . THR A 1 173 ? -28.883 -11.120 35.836 1.00 81.38 173 THR A O 1
ATOM 1364 N N . THR A 1 174 ? -27.755 -13.046 35.903 1.00 79.56 174 THR A N 1
ATOM 1365 C CA . THR A 1 174 ? -26.845 -12.706 34.797 1.00 79.56 174 THR A CA 1
ATOM 1366 C C . THR A 1 174 ? -27.512 -12.950 33.445 1.00 79.56 174 THR A C 1
ATOM 1368 O O . THR A 1 174 ? -28.002 -14.050 33.207 1.00 79.56 174 THR A O 1
ATOM 1371 N N . ASN A 1 175 ? -27.499 -11.969 32.537 1.00 76.50 175 ASN A N 1
ATOM 1372 C CA . ASN A 1 175 ? -28.136 -12.041 31.209 1.00 76.50 175 ASN A CA 1
ATOM 1373 C C . ASN A 1 175 ? -29.607 -12.511 31.269 1.00 76.50 175 ASN A C 1
ATOM 1375 O O . ASN A 1 175 ? -29.918 -13.613 30.805 1.00 76.50 175 ASN A O 1
ATOM 1379 N N . PRO A 1 176 ? -30.505 -11.728 31.892 1.00 85.00 176 PRO A N 1
ATOM 1380 C CA . PRO A 1 176 ? -31.933 -12.025 31.870 1.00 85.00 176 PRO A CA 1
ATOM 1381 C C . PRO A 1 176 ? -32.463 -11.946 30.432 1.00 85.00 176 PRO A C 1
ATOM 1383 O O . PRO A 1 176 ? -32.112 -11.027 29.697 1.00 85.00 176 PRO A O 1
ATOM 1386 N N . ASP A 1 177 ? -33.312 -12.898 30.054 1.00 87.75 177 ASP A N 1
ATOM 1387 C CA . ASP A 1 177 ? -33.978 -12.986 28.743 1.00 87.75 177 ASP A CA 1
ATOM 1388 C C . ASP A 1 177 ? -35.515 -12.892 28.865 1.00 87.75 177 ASP A C 1
ATOM 1390 O O . ASP A 1 177 ? -36.244 -12.993 27.877 1.00 87.75 177 ASP A O 1
ATOM 1394 N N . LYS A 1 178 ? -36.022 -12.681 30.088 1.00 91.31 178 LYS A N 1
ATOM 1395 C CA . LYS A 1 178 ? -37.441 -12.491 30.404 1.00 91.31 178 LYS A CA 1
ATOM 1396 C C . LYS A 1 178 ? -37.652 -11.309 31.343 1.00 91.31 178 LYS A C 1
ATOM 1398 O O . LYS A 1 178 ? -36.919 -11.142 32.323 1.00 91.31 178 LYS A O 1
ATOM 1403 N N . LEU A 1 179 ? -38.725 -10.559 31.099 1.00 91.75 179 LEU A N 1
ATOM 1404 C CA . LEU A 1 179 ? -39.281 -9.590 32.042 1.00 91.75 179 LEU A CA 1
ATOM 1405 C C . LEU A 1 179 ? -40.653 -10.050 32.522 1.00 91.75 179 LEU A C 1
ATOM 1407 O O . LEU A 1 179 ? -41.507 -10.433 31.726 1.00 91.75 179 LEU A O 1
ATOM 1411 N N . ILE A 1 180 ? -40.865 -9.977 33.834 1.00 94.00 180 ILE A N 1
ATOM 1412 C CA . ILE A 1 180 ? -42.164 -10.176 34.475 1.00 94.00 180 ILE A CA 1
ATOM 1413 C C . ILE A 1 180 ? -42.629 -8.819 34.995 1.00 94.00 180 ILE A C 1
ATOM 1415 O O . ILE A 1 180 ? -42.046 -8.291 35.935 1.00 94.00 180 ILE A O 1
ATOM 1419 N N . THR A 1 181 ? -43.674 -8.247 34.411 1.00 93.75 181 THR A N 1
ATOM 1420 C CA . THR A 1 181 ? -44.257 -6.974 34.840 1.00 93.75 181 THR A CA 1
ATOM 1421 C C . THR A 1 181 ? -45.473 -7.205 35.720 1.00 93.75 181 THR A C 1
ATOM 1423 O O . THR A 1 181 ? -46.391 -7.950 35.363 1.00 93.75 181 THR A O 1
ATOM 1426 N N . GLN A 1 182 ? -45.514 -6.497 36.846 1.00 94.38 182 GLN A N 1
ATOM 1427 C CA . GLN A 1 182 ? -46.630 -6.522 37.775 1.00 94.38 182 GLN A CA 1
ATOM 1428 C C . GLN A 1 182 ? -47.110 -5.107 38.109 1.00 94.38 182 GLN A C 1
ATOM 1430 O O . GLN A 1 182 ? -46.344 -4.238 38.526 1.00 94.38 182 GLN A O 1
ATOM 1435 N N . GLU A 1 183 ? -48.420 -4.891 37.966 1.00 93.81 183 GLU A N 1
ATOM 1436 C CA . GLU A 1 183 ? -49.086 -3.648 38.357 1.00 93.81 183 GLU A CA 1
ATOM 1437 C C . GLU A 1 183 ? -49.852 -3.839 39.671 1.00 93.81 183 GLU A C 1
ATOM 1439 O O . GLU A 1 183 ? -50.733 -4.702 39.788 1.00 93.81 183 GLU A O 1
ATOM 1444 N N . LEU A 1 184 ? -49.558 -2.984 40.647 1.00 92.81 184 LEU A N 1
ATOM 1445 C CA . LEU A 1 184 ? -50.246 -2.889 41.926 1.00 92.81 184 LEU A CA 1
ATOM 1446 C C . LEU A 1 184 ? -51.041 -1.585 42.012 1.00 92.81 184 LEU A C 1
ATOM 1448 O O . LEU A 1 184 ? -50.592 -0.518 41.602 1.00 92.81 184 LEU A O 1
ATOM 1452 N N . THR A 1 185 ? -52.239 -1.664 42.582 1.00 91.62 185 THR A N 1
ATOM 1453 C CA . THR A 1 185 ? -53.036 -0.506 42.996 1.00 91.62 185 THR A CA 1
ATOM 1454 C C . THR A 1 185 ? -53.056 -0.455 44.514 1.00 91.62 185 THR A C 1
ATOM 1456 O O . THR A 1 185 ? -53.601 -1.359 45.150 1.00 91.62 185 THR A O 1
ATOM 1459 N N . ILE A 1 186 ? -52.487 0.604 45.082 1.00 91.50 186 ILE A N 1
ATOM 1460 C CA . ILE A 1 186 ? -52.323 0.793 46.522 1.00 91.50 186 ILE A CA 1
ATOM 1461 C C . ILE A 1 186 ? -53.218 1.947 46.966 1.00 91.50 186 ILE A C 1
ATOM 1463 O O . ILE A 1 186 ? -53.047 3.088 46.536 1.00 91.50 186 ILE A O 1
ATOM 1467 N N . THR A 1 187 ? -54.193 1.656 47.822 1.00 89.81 187 THR A N 1
ATOM 1468 C CA . THR A 1 187 ? -54.997 2.681 48.502 1.00 89.81 187 THR A CA 1
ATOM 1469 C C . THR A 1 187 ? -54.397 2.953 49.873 1.00 89.81 187 THR A C 1
ATOM 1471 O O . THR A 1 187 ? -54.149 2.004 50.608 1.00 89.81 187 THR A O 1
ATOM 1474 N N . GLY A 1 188 ? -54.195 4.228 50.211 1.00 86.81 188 GLY A N 1
ATOM 1475 C CA . GLY A 1 188 ? -53.653 4.659 51.508 1.00 86.81 188 GLY A CA 1
ATOM 1476 C C . GLY A 1 188 ? -52.250 5.271 51.436 1.00 86.81 188 GLY A C 1
ATOM 1477 O O . GLY A 1 188 ? -51.893 6.033 52.326 1.00 86.81 188 GLY A O 1
ATOM 1478 N N . LEU A 1 189 ? -51.508 5.052 50.341 1.00 88.69 189 LEU A N 1
ATOM 1479 C CA . LEU A 1 189 ? -50.202 5.678 50.089 1.00 88.69 189 LEU A CA 1
ATOM 1480 C C . LEU A 1 189 ? -50.261 6.694 48.948 1.00 88.69 189 LEU A C 1
ATOM 1482 O O . LEU A 1 189 ? -50.949 6.492 47.942 1.00 88.69 189 LEU A O 1
ATOM 1486 N N . THR A 1 190 ? -49.508 7.782 49.087 1.00 89.25 190 THR A N 1
ATOM 1487 C CA . THR A 1 190 ? -49.243 8.736 47.999 1.00 89.25 190 THR A CA 1
ATOM 1488 C C . THR A 1 190 ? -48.060 8.276 47.138 1.00 89.25 190 THR A C 1
ATOM 1490 O O . THR A 1 190 ? -47.192 7.567 47.649 1.00 89.25 190 THR A O 1
ATOM 1493 N N . PRO A 1 191 ? -47.954 8.714 45.866 1.00 89.81 191 PRO A N 1
ATOM 1494 C CA . PRO A 1 191 ? -46.791 8.396 45.036 1.00 89.81 191 PRO A CA 1
ATOM 1495 C C . PRO A 1 191 ? -45.463 8.811 45.679 1.00 89.81 191 PRO A C 1
ATOM 1497 O O . PRO A 1 191 ? -44.498 8.065 45.621 1.00 89.81 191 PRO A O 1
ATOM 1500 N N . ALA A 1 192 ? -45.437 9.959 46.367 1.00 86.94 192 ALA A N 1
ATOM 1501 C CA . ALA A 1 192 ? -44.247 10.447 47.058 1.00 86.94 192 ALA A CA 1
ATOM 1502 C C . ALA A 1 192 ? -43.772 9.496 48.171 1.00 86.94 192 ALA A C 1
ATOM 1504 O O . ALA A 1 192 ? -42.579 9.250 48.283 1.00 86.94 192 ALA A O 1
ATOM 1505 N N . GLN A 1 193 ? -44.697 8.923 48.951 1.00 88.69 193 GLN A N 1
ATOM 1506 C CA . GLN A 1 193 ? -44.354 7.955 50.002 1.00 88.69 193 GLN A CA 1
ATOM 1507 C C . GLN A 1 193 ? -43.822 6.638 49.427 1.00 88.69 193 GLN A C 1
ATOM 1509 O O . GLN A 1 193 ? -42.952 6.019 50.028 1.00 88.69 193 GLN A O 1
ATOM 1514 N N . ILE A 1 194 ? -44.336 6.209 48.271 1.00 89.00 194 ILE A N 1
ATOM 1515 C CA . ILE A 1 194 ? -43.846 5.008 47.581 1.00 89.00 194 ILE A CA 1
ATOM 1516 C C . ILE A 1 194 ? -42.441 5.262 47.021 1.00 89.00 194 ILE A C 1
ATOM 1518 O O . ILE A 1 194 ? -41.561 4.428 47.192 1.00 89.00 194 ILE A O 1
ATOM 1522 N N . GLU A 1 195 ? -42.216 6.423 46.403 1.00 89.62 195 GLU A N 1
ATOM 1523 C CA . GLU A 1 195 ? -40.907 6.810 45.862 1.00 89.62 195 GLU A CA 1
ATOM 1524 C C . GLU A 1 195 ? -39.836 6.971 46.949 1.00 89.62 195 GLU A C 1
ATOM 1526 O O . GLU A 1 195 ? -38.706 6.519 46.769 1.00 89.62 195 GLU A O 1
ATOM 1531 N N . GLU A 1 196 ? -40.182 7.561 48.097 1.00 87.94 196 GLU A N 1
ATOM 1532 C CA . GLU A 1 196 ? -39.264 7.720 49.236 1.00 87.94 196 GLU A CA 1
ATOM 1533 C C . GLU A 1 196 ? -38.832 6.369 49.830 1.00 87.94 196 GLU A C 1
ATOM 1535 O O . GLU A 1 196 ? -37.700 6.233 50.287 1.00 87.94 196 GLU A O 1
ATOM 1540 N N . ASN A 1 197 ? -39.697 5.351 49.760 1.00 87.56 197 ASN A N 1
ATOM 1541 C CA . ASN A 1 197 ? -39.465 4.028 50.351 1.00 87.56 197 ASN A CA 1
ATOM 1542 C C . ASN A 1 197 ? -39.200 2.926 49.311 1.00 87.56 197 ASN A C 1
ATOM 1544 O O . ASN A 1 197 ? -39.250 1.736 49.629 1.00 87.56 197 ASN A O 1
ATOM 1548 N N . LYS A 1 198 ? -38.900 3.294 48.061 1.00 86.38 198 LYS A N 1
ATOM 1549 C CA . LYS A 1 198 ? -38.763 2.350 46.940 1.00 86.38 198 LYS A CA 1
ATOM 1550 C C . LYS A 1 198 ? -37.738 1.239 47.190 1.00 86.38 198 LYS A C 1
ATOM 1552 O O . LYS A 1 198 ? -37.989 0.093 46.834 1.00 86.38 198 LYS A O 1
ATOM 1557 N N . GLU A 1 199 ? -36.613 1.559 47.829 1.00 81.38 199 GLU A N 1
ATOM 1558 C CA . GLU A 1 199 ? -35.539 0.596 48.107 1.00 81.38 199 GLU A CA 1
ATOM 1559 C C . GLU A 1 199 ? -35.981 -0.459 49.127 1.00 81.38 199 GLU A C 1
ATOM 1561 O O . GLU A 1 199 ? -35.710 -1.645 48.945 1.00 81.38 199 GLU A O 1
ATOM 1566 N N . PHE A 1 200 ? -36.735 -0.050 50.152 1.00 79.75 200 PHE A N 1
ATOM 1567 C CA . PHE A 1 200 ? -37.293 -0.955 51.158 1.00 79.75 200 PHE A CA 1
ATOM 1568 C C . PHE A 1 200 ? -38.391 -1.844 50.575 1.00 79.75 200 PHE A C 1
ATOM 1570 O O . PHE A 1 200 ? -38.413 -3.045 50.837 1.00 79.75 200 PHE A O 1
ATOM 1577 N N . ILE A 1 201 ? -39.257 -1.282 49.724 1.00 84.88 201 ILE A N 1
ATOM 1578 C CA . ILE A 1 201 ? -40.290 -2.049 49.015 1.00 84.88 201 ILE A CA 1
ATOM 1579 C C . ILE A 1 201 ? -39.634 -3.113 48.126 1.00 84.88 201 ILE A C 1
ATOM 1581 O O . ILE A 1 201 ? -40.024 -4.278 48.175 1.00 84.88 201 ILE A O 1
ATOM 1585 N N . VAL A 1 202 ? -38.606 -2.744 47.355 1.00 86.75 202 VAL A N 1
ATOM 1586 C CA . VAL A 1 202 ? -37.845 -3.682 46.514 1.00 86.75 202 VAL A CA 1
ATOM 1587 C C . VAL A 1 202 ? -37.171 -4.769 47.355 1.00 86.75 202 VAL A C 1
ATOM 1589 O O . VAL A 1 202 ? -37.293 -5.948 47.026 1.00 86.75 202 VAL A O 1
ATOM 1592 N N . ALA A 1 203 ? -36.515 -4.409 48.460 1.00 76.62 203 ALA A N 1
ATOM 1593 C CA . ALA A 1 203 ? -35.848 -5.369 49.339 1.00 76.62 203 ALA A CA 1
ATOM 1594 C C . ALA A 1 203 ? -36.828 -6.382 49.956 1.00 76.62 203 ALA A C 1
ATOM 1596 O O . ALA A 1 203 ? -36.552 -7.584 49.967 1.00 76.62 203 ALA A O 1
ATOM 1597 N N . ASN A 1 204 ? -37.994 -5.922 50.416 1.00 82.06 204 ASN A N 1
ATOM 1598 C CA . ASN A 1 204 ? -39.027 -6.782 50.993 1.00 82.06 204 ASN A CA 1
ATOM 1599 C C . ASN A 1 204 ? -39.672 -7.702 49.944 1.00 82.06 204 ASN A C 1
ATOM 1601 O O . ASN A 1 204 ? -39.840 -8.899 50.191 1.00 82.06 204 ASN A O 1
ATOM 1605 N N . LEU A 1 205 ? -39.944 -7.192 48.737 1.00 86.56 205 LEU A N 1
ATOM 1606 C CA . LEU A 1 205 ? -40.409 -8.012 47.613 1.00 86.56 205 LEU A CA 1
ATOM 1607 C C . LEU A 1 205 ? -39.386 -9.089 47.235 1.00 86.56 205 LEU A C 1
ATOM 1609 O O . LEU A 1 205 ? -39.749 -10.255 47.091 1.00 86.56 205 LEU A O 1
ATOM 1613 N N . ALA A 1 206 ? -38.109 -8.720 47.127 1.00 84.31 206 ALA A N 1
ATOM 1614 C CA . ALA A 1 206 ? -37.020 -9.635 46.797 1.00 84.31 206 ALA A CA 1
ATOM 1615 C C . ALA A 1 206 ? -36.875 -10.745 47.844 1.00 84.31 206 ALA A C 1
ATOM 1617 O O . ALA A 1 206 ? -36.813 -11.926 47.498 1.00 84.31 206 ALA A O 1
ATOM 1618 N N . ARG A 1 207 ? -36.936 -10.379 49.130 1.00 80.62 207 ARG A N 1
ATOM 1619 C CA . ARG A 1 207 ? -36.925 -11.316 50.261 1.00 80.62 207 ARG A CA 1
ATOM 1620 C C . ARG A 1 207 ? -38.096 -12.293 50.204 1.00 80.62 207 ARG A C 1
ATOM 1622 O O . ARG A 1 207 ? -37.909 -13.480 50.459 1.00 80.62 207 ARG A O 1
ATOM 1629 N N . LYS A 1 208 ? -39.296 -11.809 49.875 1.00 81.81 208 LYS A N 1
ATOM 1630 C CA . LYS A 1 208 ? -40.499 -12.646 49.786 1.00 81.81 208 LYS A CA 1
ATOM 1631 C C . LYS A 1 208 ? -40.449 -13.608 48.598 1.00 81.81 208 LYS A C 1
ATOM 1633 O O . LYS A 1 208 ? -40.869 -14.750 48.737 1.00 81.81 208 LYS A O 1
ATOM 1638 N N . LEU A 1 209 ? -39.916 -13.149 47.467 1.00 84.69 209 LEU A N 1
ATOM 1639 C CA . LEU A 1 209 ? -39.782 -13.921 46.229 1.00 84.69 209 LEU A CA 1
ATOM 1640 C C . LEU A 1 209 ? -38.542 -14.828 46.203 1.00 84.69 209 LEU A C 1
ATOM 1642 O O . LEU A 1 209 ? -38.435 -15.681 45.328 1.00 84.69 209 LEU A O 1
ATOM 1646 N N . GLY A 1 210 ? -37.605 -14.656 47.140 1.00 78.19 210 GLY A N 1
ATOM 1647 C CA . GLY A 1 210 ? -36.357 -15.420 47.180 1.00 78.19 210 GLY A CA 1
ATOM 1648 C C . GLY A 1 210 ? -35.404 -15.095 46.024 1.00 78.19 210 GLY A C 1
ATOM 1649 O O . GLY A 1 210 ? -34.672 -15.974 45.576 1.00 78.19 210 GLY A O 1
ATOM 1650 N N . ILE A 1 211 ? -35.422 -13.854 45.529 1.00 84.56 211 ILE A N 1
ATOM 1651 C CA . ILE A 1 211 ? -34.584 -13.376 44.415 1.00 84.56 211 ILE A CA 1
ATOM 1652 C C . ILE A 1 211 ? -33.702 -12.203 44.852 1.00 84.56 211 ILE A C 1
ATOM 1654 O O . ILE A 1 211 ? -33.889 -11.645 45.933 1.00 84.56 211 ILE A O 1
ATOM 1658 N N . ASN A 1 212 ? -32.716 -11.824 44.035 1.00 85.12 212 ASN A N 1
ATOM 1659 C CA . ASN A 1 212 ? -31.887 -10.662 44.340 1.00 85.12 212 ASN A CA 1
ATOM 1660 C C . ASN A 1 212 ? -32.688 -9.361 44.142 1.00 85.12 212 ASN A C 1
ATOM 1662 O O . ASN A 1 212 ? -33.420 -9.213 43.168 1.00 85.12 212 ASN A O 1
ATOM 1666 N N . ALA A 1 213 ? -32.514 -8.387 45.037 1.00 82.62 213 ALA A N 1
ATOM 1667 C CA . ALA A 1 213 ? -33.155 -7.074 44.934 1.00 82.62 213 ALA A CA 1
ATOM 1668 C C . ALA A 1 213 ? -32.810 -6.316 43.637 1.00 82.62 213 ALA A C 1
ATOM 1670 O O . ALA A 1 213 ? -33.655 -5.599 43.116 1.00 82.62 213 ALA A O 1
ATOM 1671 N N . ALA A 1 214 ? -31.610 -6.510 43.084 1.00 85.88 214 ALA A N 1
ATOM 1672 C CA . ALA A 1 214 ? -31.178 -5.935 41.809 1.00 85.88 214 ALA A CA 1
ATOM 1673 C C . ALA A 1 214 ? -31.956 -6.477 40.596 1.00 85.88 214 ALA A C 1
ATOM 1675 O O . ALA A 1 214 ? -31.966 -5.839 39.542 1.00 85.88 214 ALA A O 1
ATOM 1676 N N . ASP A 1 215 ? -32.622 -7.625 40.743 1.00 90.94 215 ASP A N 1
ATOM 1677 C CA . ASP A 1 215 ? -33.470 -8.197 39.698 1.00 90.94 215 ASP A CA 1
ATOM 1678 C C . ASP A 1 215 ? -34.876 -7.582 39.695 1.00 90.94 215 ASP A C 1
ATOM 1680 O O . ASP A 1 215 ? -35.642 -7.833 38.766 1.00 90.94 215 ASP A O 1
ATOM 1684 N N . ILE A 1 216 ? -35.225 -6.761 40.693 1.00 92.19 216 ILE A N 1
ATOM 1685 C CA . ILE A 1 216 ? -36.508 -6.059 40.778 1.00 92.19 216 ILE A CA 1
ATOM 1686 C C . ILE A 1 216 ? -36.295 -4.566 40.535 1.00 92.19 216 ILE A C 1
ATOM 1688 O O . ILE A 1 216 ? -35.472 -3.920 41.177 1.00 92.19 216 ILE A O 1
ATOM 1692 N N . GLU A 1 217 ? -37.095 -3.989 39.646 1.00 92.56 217 GLU A N 1
ATOM 1693 C CA . GLU A 1 217 ? -37.053 -2.559 39.352 1.00 92.56 217 GLU A CA 1
ATOM 1694 C C . GLU A 1 217 ? -38.463 -1.969 39.376 1.00 92.56 217 GLU A C 1
ATOM 1696 O O . GLU A 1 217 ? -39.370 -2.465 38.710 1.00 92.56 217 GLU A O 1
ATOM 1701 N N . ILE A 1 218 ? -38.659 -0.896 40.144 1.00 92.00 218 ILE A N 1
ATOM 1702 C CA . ILE A 1 218 ? -39.890 -0.103 40.100 1.00 92.00 218 ILE A CA 1
ATOM 1703 C C . ILE A 1 218 ? -39.788 0.842 38.900 1.00 92.00 218 ILE A C 1
ATOM 1705 O O . ILE A 1 218 ? -38.965 1.752 38.898 1.00 92.00 218 ILE A O 1
ATOM 1709 N N . THR A 1 219 ? -40.623 0.624 37.883 1.00 91.62 219 THR A N 1
ATOM 1710 C CA . THR A 1 219 ? -40.579 1.363 36.608 1.00 91.62 219 THR A CA 1
ATOM 1711 C C . THR A 1 219 ? -41.564 2.524 36.545 1.00 91.62 219 THR A C 1
ATOM 1713 O O . THR A 1 219 ? -41.447 3.382 35.671 1.00 91.62 219 THR A O 1
ATOM 1716 N N . GLY A 1 220 ? -42.536 2.585 37.459 1.00 90.25 220 GLY A N 1
ATOM 1717 C CA . GLY A 1 220 ? -43.468 3.705 37.503 1.00 90.25 220 GLY A CA 1
ATOM 1718 C C . GLY A 1 220 ? -44.323 3.761 38.760 1.00 90.25 220 GLY A C 1
ATOM 1719 O O . GLY A 1 220 ? -44.883 2.751 39.197 1.00 90.25 220 GLY A O 1
ATOM 1720 N N . VAL A 1 221 ? -44.475 4.975 39.291 1.00 92.25 221 VAL A N 1
ATOM 1721 C CA . VAL A 1 221 ? -45.376 5.301 40.397 1.00 92.25 221 VAL A CA 1
ATOM 1722 C C . VAL A 1 221 ? -46.263 6.478 39.989 1.00 92.25 221 VAL A C 1
ATOM 1724 O O . VAL A 1 221 ? -45.781 7.576 39.722 1.00 92.25 221 VAL A O 1
ATOM 1727 N N . GLU A 1 222 ? -47.578 6.267 39.940 1.00 92.19 222 GLU A N 1
ATOM 1728 C CA . GLU A 1 222 ? -48.532 7.262 39.429 1.00 92.19 222 GLU A CA 1
ATOM 1729 C C . GLU A 1 222 ? -49.740 7.429 40.356 1.00 92.19 222 GLU A C 1
ATOM 1731 O O . GLU A 1 222 ? -50.228 6.470 40.951 1.00 92.19 222 GLU A O 1
ATOM 1736 N N . GLU A 1 223 ? -50.290 8.641 40.461 1.00 89.62 223 GLU A N 1
ATOM 1737 C CA . GLU A 1 223 ? -51.559 8.862 41.164 1.00 89.62 223 GLU A CA 1
ATOM 1738 C C . GLU A 1 223 ? -52.741 8.555 40.231 1.00 89.62 223 GLU A C 1
ATOM 1740 O O . GLU A 1 223 ? -52.934 9.236 39.226 1.00 89.62 223 GLU A O 1
ATOM 1745 N N . ILE A 1 224 ? -53.578 7.571 40.573 1.00 84.38 224 ILE A N 1
ATOM 1746 C CA . ILE A 1 224 ? -54.759 7.219 39.761 1.00 84.38 224 ILE A CA 1
ATOM 1747 C C . ILE A 1 224 ? -55.954 8.104 40.134 1.00 84.38 224 ILE A C 1
ATOM 1749 O O . ILE A 1 224 ? -56.754 8.493 39.283 1.00 84.38 224 ILE A O 1
ATOM 1753 N N . SER A 1 225 ? -56.142 8.373 41.430 1.00 76.31 225 SER A N 1
ATOM 1754 C CA . SER A 1 225 ? -57.301 9.120 41.929 1.00 76.31 225 SER A CA 1
ATOM 1755 C C . SER A 1 225 ? -57.147 9.514 43.402 1.00 76.31 225 SER A C 1
ATOM 1757 O O . SER A 1 225 ? -56.665 8.734 44.222 1.00 76.31 225 SER A O 1
ATOM 1759 N N . ARG A 1 226 ? -57.721 10.665 43.784 1.00 67.12 226 ARG A N 1
ATOM 1760 C CA . ARG A 1 226 ? -57.978 11.053 45.186 1.00 67.12 226 ARG A CA 1
ATOM 1761 C C . ARG A 1 226 ? -59.447 10.879 45.542 1.00 67.12 226 ARG A C 1
ATOM 1763 O O . ARG A 1 226 ? -60.309 11.613 45.048 1.00 67.12 226 ARG A O 1
ATOM 1770 N N . ARG A 1 227 ? -59.763 9.967 46.469 1.00 65.31 227 ARG A N 1
ATOM 1771 C CA . ARG A 1 227 ? -61.126 9.863 47.017 1.00 65.31 227 ARG A CA 1
ATOM 1772 C C . ARG A 1 227 ? -61.382 11.009 47.998 1.00 65.31 227 ARG A C 1
ATOM 1774 O O . ARG A 1 227 ? -61.210 10.868 49.204 1.00 65.31 227 ARG A O 1
ATOM 1781 N N . ARG A 1 228 ? -61.895 12.137 47.487 1.00 57.06 228 ARG A N 1
ATOM 1782 C CA . ARG A 1 228 ? -62.207 13.357 48.271 1.00 57.06 228 ARG A CA 1
ATOM 1783 C C . ARG A 1 228 ? -63.134 13.137 49.482 1.00 57.06 228 ARG A C 1
ATOM 1785 O O . ARG A 1 228 ? -63.138 13.967 50.378 1.00 57.06 228 ARG A O 1
ATOM 1792 N N . ARG A 1 229 ? -63.914 12.043 49.521 1.00 56.97 229 ARG A N 1
ATOM 1793 C CA . ARG A 1 229 ? -64.803 11.692 50.651 1.00 56.97 229 ARG A CA 1
ATOM 1794 C C . ARG A 1 229 ? -64.114 10.970 51.818 1.00 56.97 229 ARG A C 1
ATOM 1796 O O . ARG A 1 229 ? -64.676 10.986 52.903 1.00 56.97 229 ARG A O 1
ATOM 1803 N N . LEU A 1 230 ? -62.958 10.338 51.600 1.00 58.44 230 LEU A N 1
ATOM 1804 C CA . LEU A 1 230 ? -62.238 9.544 52.612 1.00 58.44 230 LEU A CA 1
ATOM 1805 C C . LEU A 1 230 ? -60.795 10.034 52.842 1.00 58.44 230 LEU A C 1
ATOM 1807 O O . LEU A 1 230 ? -60.079 9.426 53.620 1.00 58.44 230 LEU A O 1
ATOM 1811 N N . LEU A 1 231 ? -60.355 11.095 52.146 1.00 60.38 231 LEU A N 1
ATOM 1812 C CA . LEU A 1 231 ? -58.971 11.609 52.134 1.00 60.38 231 LEU A CA 1
ATOM 1813 C C . LEU A 1 231 ? -57.888 10.580 51.731 1.00 60.38 231 LEU A C 1
ATOM 1815 O O . LEU A 1 231 ? -56.706 10.891 51.802 1.00 60.38 231 LEU A O 1
ATOM 1819 N N . GLN A 1 232 ? -58.270 9.396 51.245 1.00 70.00 232 GLN A N 1
ATOM 1820 C CA . GLN A 1 232 ? -57.339 8.348 50.821 1.00 70.00 232 GLN A CA 1
ATOM 1821 C C . GLN A 1 232 ? -56.925 8.510 49.350 1.00 70.00 232 GLN A C 1
ATOM 1823 O O . GLN A 1 232 ? -57.766 8.682 48.452 1.00 70.00 232 GLN A O 1
ATOM 1828 N N . THR A 1 233 ? -55.616 8.434 49.118 1.00 81.56 233 THR A N 1
ATOM 1829 C CA . THR A 1 233 ? -54.978 8.456 47.795 1.00 81.56 233 THR A CA 1
ATOM 1830 C C . THR A 1 233 ? -54.896 7.039 47.238 1.00 81.56 233 THR A C 1
ATOM 1832 O O . THR A 1 233 ? -54.682 6.089 47.992 1.00 81.56 233 THR A O 1
ATOM 1835 N N . ILE A 1 234 ? -55.109 6.896 45.930 1.00 88.88 234 ILE A N 1
ATOM 1836 C CA . ILE A 1 234 ? -54.928 5.639 45.202 1.00 88.88 234 ILE A CA 1
ATOM 1837 C C . ILE A 1 234 ? -53.750 5.822 44.252 1.00 88.88 234 ILE A C 1
ATOM 1839 O O . ILE A 1 234 ? -53.832 6.624 43.316 1.00 88.88 234 ILE A O 1
ATOM 1843 N N . SER A 1 235 ? -52.692 5.058 44.488 1.00 91.50 235 SER A N 1
ATOM 1844 C CA . SER A 1 235 ? -51.462 5.076 43.701 1.00 91.50 235 SER A CA 1
ATOM 1845 C C . SER A 1 235 ? -51.318 3.781 42.906 1.00 91.50 235 SER A C 1
ATOM 1847 O O . SER A 1 235 ? -51.680 2.702 43.381 1.00 91.50 235 SER A O 1
ATOM 1849 N N . LYS A 1 236 ? -50.807 3.887 41.683 1.00 93.38 236 LYS A N 1
ATOM 1850 C CA . LYS A 1 236 ? -50.350 2.771 40.861 1.00 93.38 236 LYS A CA 1
ATOM 1851 C C . LYS A 1 236 ? -48.859 2.593 41.102 1.00 93.38 236 LYS A C 1
ATOM 1853 O O . LYS A 1 236 ? -48.124 3.566 40.989 1.00 93.38 236 LYS A O 1
ATOM 1858 N N . LEU A 1 237 ? -48.434 1.372 41.386 1.00 93.69 237 LEU A N 1
ATOM 1859 C CA . LEU A 1 237 ? -47.032 0.973 41.433 1.00 93.69 237 LEU A CA 1
ATOM 1860 C C . LEU A 1 237 ? -46.821 -0.101 40.367 1.00 93.69 237 LEU A C 1
ATOM 1862 O O . LEU A 1 237 ? -47.524 -1.109 40.368 1.00 93.69 237 LEU A O 1
ATOM 1866 N N . THR A 1 238 ? -45.875 0.115 39.463 1.00 93.56 238 THR A N 1
ATOM 1867 C CA . THR A 1 238 ? -45.477 -0.868 38.451 1.00 93.56 238 THR A CA 1
ATOM 1868 C C . THR A 1 238 ? -44.049 -1.289 38.734 1.00 93.56 238 THR A C 1
ATOM 1870 O O . THR A 1 238 ? -43.172 -0.433 38.861 1.00 93.56 238 THR A O 1
ATOM 1873 N N . TYR A 1 239 ? -43.823 -2.593 38.847 1.00 94.44 239 TYR A N 1
ATOM 1874 C CA . TYR A 1 239 ? -42.485 -3.150 38.982 1.00 94.44 239 TYR A CA 1
ATOM 1875 C C . TYR A 1 239 ? -42.261 -4.275 37.978 1.00 94.44 239 TYR A C 1
ATOM 1877 O O . TYR A 1 239 ? -43.206 -4.936 37.536 1.00 94.44 239 TYR A O 1
ATOM 1885 N N . ILE A 1 240 ? -41.001 -4.469 37.615 1.00 94.00 240 ILE A N 1
ATOM 1886 C CA . ILE A 1 240 ? -40.541 -5.551 36.755 1.00 94.00 240 ILE A CA 1
ATOM 1887 C C . ILE A 1 240 ? -39.602 -6.469 37.532 1.00 94.00 240 ILE A C 1
ATOM 1889 O O . ILE A 1 240 ? -38.869 -6.009 38.406 1.00 94.00 240 ILE A O 1
ATOM 1893 N N . ILE A 1 241 ? -39.618 -7.756 37.196 1.00 94.31 241 ILE A N 1
ATOM 1894 C CA . ILE A 1 241 ? -38.640 -8.748 37.640 1.00 94.31 241 ILE A CA 1
ATOM 1895 C C . ILE A 1 241 ? -37.873 -9.232 36.409 1.00 94.31 241 ILE A C 1
ATOM 1897 O O . ILE A 1 241 ? -38.475 -9.729 35.453 1.00 94.31 241 ILE A O 1
ATOM 1901 N N . LYS A 1 242 ? -36.550 -9.097 36.443 1.00 91.88 242 LYS A N 1
ATOM 1902 C CA . LYS A 1 242 ? -35.612 -9.615 35.444 1.00 91.88 242 LYS A CA 1
ATOM 1903 C C . LYS A 1 242 ? -35.306 -11.069 35.780 1.00 91.88 242 LYS A C 1
ATOM 1905 O O . LYS A 1 242 ? -34.880 -11.374 36.889 1.00 91.88 242 LYS A O 1
ATOM 1910 N N . THR A 1 243 ? -35.548 -11.988 34.850 1.00 90.94 243 THR A N 1
ATOM 1911 C CA . THR A 1 243 ? -35.314 -13.419 35.089 1.00 90.94 243 THR A CA 1
ATOM 1912 C C . THR A 1 243 ? -34.899 -14.154 33.817 1.00 90.94 243 THR A C 1
ATOM 1914 O O . THR A 1 243 ? -34.810 -13.559 32.743 1.00 90.94 243 THR A O 1
ATOM 1917 N N . LYS A 1 244 ? -34.617 -15.455 33.946 1.00 88.12 244 LYS A N 1
ATOM 1918 C CA . LYS A 1 244 ? -34.344 -16.348 32.818 1.00 88.12 244 LYS A CA 1
ATOM 1919 C C . LYS A 1 244 ? -35.569 -17.159 32.415 1.00 88.12 244 LYS A C 1
ATOM 1921 O O . LYS A 1 244 ? -36.382 -17.528 33.266 1.00 88.12 244 LYS A O 1
ATOM 1926 N N . THR A 1 245 ? -35.620 -17.585 31.157 1.00 85.19 245 THR A N 1
ATOM 1927 C CA . THR A 1 245 ? -36.630 -18.505 30.608 1.00 85.19 245 THR A CA 1
ATOM 1928 C C . THR A 1 245 ? -36.771 -19.802 31.419 1.00 85.19 245 THR A C 1
ATOM 1930 O O . THR A 1 245 ? -37.842 -20.395 31.461 1.00 85.19 245 THR A O 1
ATOM 1933 N N . VAL A 1 246 ? -35.730 -20.246 32.123 1.00 81.19 246 VAL A N 1
ATOM 1934 C CA . VAL A 1 246 ? -35.808 -21.439 32.987 1.00 81.19 246 VAL A CA 1
ATOM 1935 C C . VAL A 1 246 ? -36.586 -21.216 34.290 1.00 81.19 246 VAL A C 1
ATOM 1937 O O . VAL A 1 246 ? -37.186 -22.157 34.800 1.00 81.19 246 VAL A O 1
ATOM 1940 N N . ASN A 1 247 ? -36.617 -19.985 34.809 1.00 80.94 247 ASN A N 1
ATOM 1941 C CA . ASN A 1 247 ? -37.176 -19.661 36.128 1.00 80.94 247 ASN A CA 1
ATOM 1942 C C . ASN A 1 247 ? -38.473 -18.842 36.049 1.00 80.94 247 ASN A C 1
ATOM 1944 O O . ASN A 1 247 ? -39.152 -18.681 37.065 1.00 80.94 247 ASN A O 1
ATOM 1948 N N . TYR A 1 248 ? -38.826 -18.322 34.865 1.00 85.38 248 TYR A N 1
ATOM 1949 C CA . TYR A 1 248 ? -39.930 -17.369 34.727 1.00 85.38 248 TYR A CA 1
ATOM 1950 C C . TYR A 1 248 ? -41.263 -17.943 35.219 1.00 85.38 248 TYR A C 1
ATOM 1952 O O . TYR A 1 248 ? -41.985 -17.251 35.927 1.00 85.38 248 TYR A O 1
ATOM 1960 N N . GLN A 1 249 ? -41.591 -19.195 34.873 1.00 85.19 249 GLN A N 1
ATOM 1961 C CA . GLN A 1 249 ? -42.911 -19.748 35.177 1.00 85.19 249 GLN A CA 1
ATOM 1962 C C . GLN A 1 249 ? -43.103 -19.908 36.686 1.00 85.19 249 GLN A C 1
ATOM 1964 O O . GLN A 1 249 ? -44.137 -19.515 37.209 1.00 85.19 249 GLN A O 1
ATOM 1969 N N . THR A 1 250 ? -42.072 -20.375 37.392 1.00 86.62 250 THR A N 1
ATOM 1970 C CA . THR A 1 250 ? -42.072 -20.484 38.855 1.00 86.62 250 THR A CA 1
ATOM 1971 C C . THR A 1 250 ? -42.294 -19.126 39.523 1.00 86.62 250 THR A C 1
ATOM 1973 O O . THR A 1 250 ? -43.056 -19.028 40.479 1.00 86.62 250 THR A O 1
ATOM 1976 N N . LEU A 1 251 ? -41.668 -18.063 39.007 1.00 88.62 251 LEU A N 1
ATOM 1977 C CA . LEU A 1 251 ? -41.842 -16.707 39.537 1.00 88.62 251 LEU A CA 1
ATOM 1978 C C . LEU A 1 251 ? -43.222 -16.124 39.222 1.00 88.62 251 LEU A C 1
ATOM 1980 O O . LEU A 1 251 ? -43.805 -15.464 40.076 1.00 88.62 251 LEU A O 1
ATOM 1984 N N . VAL A 1 252 ? -43.760 -16.372 38.025 1.00 89.75 252 VAL A N 1
ATOM 1985 C CA . VAL A 1 252 ? -45.135 -15.980 37.677 1.00 89.75 252 VAL A CA 1
ATOM 1986 C C . VAL A 1 252 ? -46.128 -16.670 38.612 1.00 89.75 252 VAL A C 1
ATOM 1988 O O . VAL A 1 252 ? -46.983 -15.999 39.186 1.00 89.75 252 VAL A O 1
ATOM 1991 N N . ASP A 1 253 ? -45.980 -17.980 38.811 1.00 89.25 253 ASP A N 1
ATOM 1992 C CA . ASP A 1 253 ? -46.855 -18.772 39.677 1.00 89.25 253 ASP A CA 1
ATOM 1993 C C . ASP A 1 253 ? -46.796 -18.278 41.136 1.00 89.25 253 ASP A C 1
ATOM 1995 O O . ASP A 1 253 ? -47.834 -18.163 41.791 1.00 89.25 253 ASP A O 1
ATOM 1999 N N . GLU A 1 254 ? -45.605 -17.921 41.631 1.00 89.62 254 GLU A N 1
ATOM 2000 C CA . GLU A 1 254 ? -45.414 -17.373 42.979 1.00 89.62 254 GLU A CA 1
ATOM 2001 C C . GLU A 1 254 ? -46.036 -15.976 43.129 1.00 89.62 254 GLU A C 1
ATOM 2003 O O . GLU A 1 254 ? -46.781 -15.739 44.080 1.00 89.62 254 GLU A O 1
ATOM 2008 N N . VAL A 1 255 ? -45.803 -15.058 42.180 1.00 89.12 255 VAL A N 1
ATOM 2009 C CA . VAL A 1 255 ? -46.368 -13.691 42.206 1.00 89.12 255 VAL A CA 1
ATOM 2010 C C . VAL A 1 255 ? -47.899 -13.712 42.108 1.00 89.12 255 VAL A C 1
ATOM 2012 O O . VAL A 1 255 ? -48.579 -12.879 42.718 1.00 89.12 255 VAL A O 1
ATOM 2015 N N . GLU A 1 256 ? -48.469 -14.665 41.368 1.00 89.31 256 GLU A N 1
ATOM 2016 C CA . GLU A 1 256 ? -49.923 -14.852 41.275 1.00 89.31 256 GLU A CA 1
ATOM 2017 C C . GLU A 1 256 ? -50.514 -15.644 42.455 1.00 89.31 256 GLU A C 1
ATOM 2019 O O . GLU A 1 256 ? -51.743 -15.668 42.621 1.00 89.31 256 GLU A O 1
ATOM 2024 N N . SER A 1 257 ? -49.672 -16.246 43.301 1.00 87.44 257 SER A N 1
ATOM 2025 C CA . SER A 1 257 ? -50.112 -17.083 44.414 1.00 87.44 257 SER A CA 1
ATOM 2026 C C . SER A 1 257 ? -50.920 -16.298 45.452 1.00 87.44 257 SER A C 1
ATOM 2028 O O . SER A 1 257 ? -50.737 -15.100 45.694 1.00 87.44 257 SER A O 1
ATOM 2030 N N . VAL A 1 258 ? -51.856 -16.996 46.099 1.00 82.19 258 VAL A N 1
ATOM 2031 C CA . VAL A 1 258 ? -52.672 -16.406 47.169 1.00 82.19 258 VAL A CA 1
ATOM 2032 C C . VAL A 1 258 ? -51.792 -16.016 48.358 1.00 82.19 258 VAL A C 1
ATOM 2034 O O . VAL A 1 258 ? -51.984 -14.937 48.914 1.00 82.19 258 VAL A O 1
ATOM 2037 N N . ASP A 1 259 ? -50.806 -16.844 48.701 1.00 82.00 259 ASP A N 1
ATOM 2038 C CA . ASP A 1 259 ? -49.912 -16.622 49.841 1.00 82.00 259 ASP A CA 1
ATOM 2039 C C . ASP A 1 259 ? -49.036 -15.380 49.643 1.00 82.00 259 ASP A C 1
ATOM 2041 O O . ASP A 1 259 ? -48.904 -14.558 50.557 1.00 82.00 259 ASP A O 1
ATOM 2045 N N . PHE A 1 260 ? -48.513 -15.182 48.429 1.00 85.62 260 PHE A N 1
ATOM 2046 C CA . PHE A 1 260 ? -47.777 -13.972 48.078 1.00 85.62 260 PHE A CA 1
ATOM 2047 C C . PHE A 1 260 ? -48.667 -12.732 48.179 1.00 85.62 260 PHE A C 1
ATOM 2049 O O . PHE A 1 260 ? -48.307 -11.760 48.840 1.00 85.62 260 PHE A O 1
ATOM 2056 N N . ARG A 1 261 ? -49.874 -12.777 47.601 1.00 79.94 261 ARG A N 1
ATOM 2057 C CA . ARG A 1 261 ? -50.819 -11.646 47.615 1.00 79.94 261 ARG A CA 1
ATOM 2058 C C . ARG A 1 261 ? -51.301 -11.267 49.014 1.00 79.94 261 ARG A C 1
ATOM 2060 O O . ARG A 1 261 ? -51.537 -10.087 49.257 1.00 79.94 261 ARG A O 1
ATOM 2067 N N . VAL A 1 262 ? -51.468 -12.240 49.909 1.00 79.94 262 VAL A N 1
ATOM 2068 C CA . VAL A 1 262 ? -51.848 -11.994 51.310 1.00 79.94 262 VAL A CA 1
ATOM 2069 C C . VAL A 1 262 ? -50.687 -11.359 52.075 1.00 79.94 262 VAL A C 1
ATOM 2071 O O . VAL A 1 262 ? -50.901 -10.376 52.779 1.00 79.94 262 VAL A O 1
ATOM 2074 N N . GLY A 1 263 ? -49.460 -11.854 51.888 1.00 82.31 263 GLY A N 1
ATOM 2075 C CA . GLY A 1 263 ? -48.270 -11.281 52.527 1.00 82.31 263 GLY A CA 1
ATOM 2076 C C . GLY A 1 263 ? -47.858 -9.914 51.972 1.00 82.31 263 GLY A C 1
ATOM 2077 O O . GLY A 1 263 ? -47.242 -9.128 52.680 1.00 82.31 263 GLY A O 1
ATOM 2078 N N . LEU A 1 264 ? -48.228 -9.594 50.730 1.00 85.25 264 LEU A N 1
ATOM 2079 C CA . LEU A 1 264 ? -47.822 -8.365 50.041 1.00 85.25 264 LEU A CA 1
ATOM 2080 C C . LEU A 1 264 ? -48.231 -7.079 50.779 1.00 85.25 264 LEU A C 1
ATOM 2082 O O . LEU A 1 264 ? -47.507 -6.087 50.729 1.00 85.25 264 LEU A O 1
ATOM 2086 N N . VAL A 1 265 ? -49.383 -7.083 51.459 1.00 88.06 265 VAL A N 1
ATOM 2087 C CA . VAL A 1 265 ? -49.842 -5.923 52.243 1.00 88.06 265 VAL A CA 1
ATOM 2088 C C . VAL A 1 265 ? -48.922 -5.685 53.438 1.00 88.06 265 VAL A C 1
ATOM 2090 O O . VAL A 1 265 ? -48.554 -4.543 53.685 1.00 88.06 265 VAL A O 1
ATOM 2093 N N . GLU A 1 266 ? -48.524 -6.747 54.140 1.00 86.06 266 GLU A N 1
ATOM 2094 C CA . GLU A 1 266 ? -47.621 -6.670 55.295 1.00 86.06 266 GLU A CA 1
ATOM 2095 C C . GLU A 1 266 ? -46.224 -6.200 54.874 1.00 86.06 266 GLU A C 1
ATOM 2097 O O . GLU A 1 266 ? -45.654 -5.331 55.521 1.00 86.06 266 GLU A O 1
ATOM 2102 N N . GLU A 1 267 ? -45.712 -6.699 53.747 1.00 84.50 267 GLU A N 1
ATOM 2103 C CA . GLU A 1 267 ? -44.391 -6.328 53.217 1.00 84.50 267 GLU A CA 1
ATOM 2104 C C . GLU A 1 267 ? -44.299 -4.843 52.826 1.00 84.50 267 GLU A C 1
ATOM 2106 O O . GLU A 1 267 ? -43.294 -4.181 53.097 1.00 84.50 267 GLU A O 1
ATOM 2111 N N . ILE A 1 268 ? -45.353 -4.304 52.199 1.00 85.31 268 ILE A N 1
ATOM 2112 C CA . ILE A 1 268 ? -45.427 -2.883 51.822 1.00 85.31 268 ILE A CA 1
ATOM 2113 C C . ILE A 1 268 ? -45.697 -2.006 53.052 1.00 85.31 268 ILE A C 1
ATOM 2115 O O . ILE A 1 268 ? -45.145 -0.915 53.150 1.00 85.31 268 ILE A O 1
ATOM 2119 N N . ALA A 1 269 ? -46.529 -2.467 53.987 1.00 85.75 269 ALA A N 1
ATOM 2120 C CA . ALA A 1 269 ? -46.802 -1.777 55.247 1.00 85.75 269 ALA A CA 1
ATOM 2121 C C . ALA A 1 269 ? -45.525 -1.597 56.084 1.00 85.75 269 ALA A C 1
ATOM 2123 O O . ALA A 1 269 ? -45.233 -0.487 56.526 1.00 85.75 269 ALA A O 1
ATOM 2124 N N . ASP A 1 270 ? -44.746 -2.672 56.227 1.00 82.75 270 ASP A N 1
ATOM 2125 C CA . ASP A 1 270 ? -43.464 -2.696 56.937 1.00 82.75 270 ASP A CA 1
ATOM 2126 C C . ASP A 1 270 ? -42.426 -1.783 56.269 1.00 82.75 270 ASP A C 1
ATOM 2128 O O . ASP A 1 270 ? -41.775 -0.984 56.937 1.00 82.75 270 ASP A O 1
ATOM 2132 N N . ALA A 1 271 ? -42.340 -1.810 54.934 1.00 81.31 271 ALA A N 1
ATOM 2133 C CA . ALA A 1 271 ? -41.400 -0.975 54.182 1.00 81.31 271 ALA A CA 1
ATOM 2134 C C . ALA A 1 271 ? -41.665 0.537 54.302 1.00 81.31 271 ALA A C 1
ATOM 2136 O O . ALA A 1 271 ? -40.754 1.329 54.076 1.00 81.31 271 ALA A O 1
ATOM 2137 N N . VAL A 1 272 ? -42.903 0.943 54.597 1.00 83.44 272 VAL A N 1
ATOM 2138 C CA . VAL A 1 272 ? -43.337 2.354 54.596 1.00 83.44 272 VAL A CA 1
ATOM 2139 C C . VAL A 1 272 ? -43.701 2.842 56.009 1.00 83.44 272 VAL A C 1
ATOM 2141 O O . VAL A 1 272 ? -44.111 3.989 56.171 1.00 83.44 272 VAL A O 1
ATOM 2144 N N . ASP A 1 273 ? -43.540 1.997 57.034 1.00 85.56 273 ASP A N 1
ATOM 2145 C CA . ASP A 1 273 ? -43.898 2.272 58.436 1.00 85.56 273 ASP A CA 1
ATOM 2146 C C . ASP A 1 273 ? -45.362 2.741 58.603 1.00 85.56 273 ASP A C 1
ATOM 2148 O O . ASP A 1 273 ? -45.674 3.730 59.272 1.00 85.56 273 ASP A O 1
ATOM 2152 N N . VAL A 1 274 ? -46.293 2.041 57.942 1.00 85.69 274 VAL A N 1
ATOM 2153 C CA . VAL A 1 274 ? -47.744 2.305 58.007 1.00 85.69 274 VAL A CA 1
ATOM 2154 C C . VAL A 1 274 ? -48.473 1.047 58.485 1.00 85.69 274 VAL A C 1
ATOM 2156 O O . VAL A 1 274 ? -48.130 -0.045 58.041 1.00 85.69 274 VAL A O 1
ATOM 2159 N N . PRO A 1 275 ? -49.509 1.144 59.342 1.00 85.69 275 PRO A N 1
ATOM 2160 C CA . PRO A 1 275 ? -50.295 -0.021 59.737 1.00 85.69 275 PRO A CA 1
ATOM 2161 C C . PRO A 1 275 ? -50.901 -0.747 58.528 1.00 85.69 275 PRO A C 1
ATOM 2163 O O . PRO A 1 275 ? -51.561 -0.136 57.688 1.00 85.69 275 PRO A O 1
ATOM 2166 N N . ALA A 1 276 ? -50.741 -2.072 58.462 1.00 84.81 276 ALA A N 1
ATOM 2167 C CA . ALA A 1 276 ? -51.258 -2.884 57.355 1.00 84.81 276 ALA A CA 1
ATOM 2168 C C . ALA A 1 276 ? -52.784 -2.760 57.167 1.00 84.81 276 ALA A C 1
ATOM 2170 O O . ALA A 1 276 ? -53.285 -2.874 56.051 1.00 84.81 276 ALA A O 1
ATOM 2171 N N . GLU A 1 277 ? -53.526 -2.481 58.243 1.00 86.88 277 GLU A N 1
ATOM 2172 C CA . GLU A 1 277 ? -54.979 -2.263 58.222 1.00 86.88 277 GLU A CA 1
ATOM 2173 C C . GLU A 1 277 ? -55.417 -0.978 57.497 1.00 86.88 277 GLU A C 1
ATOM 2175 O O . GLU A 1 277 ? -56.560 -0.894 57.039 1.00 86.88 277 GLU A O 1
ATOM 2180 N N . ASP A 1 278 ? -54.509 -0.013 57.329 1.00 85.69 278 ASP A N 1
ATOM 2181 C CA . ASP A 1 278 ? -54.758 1.241 56.609 1.00 85.69 278 ASP A CA 1
ATOM 2182 C C . ASP A 1 278 ? -54.473 1.134 55.101 1.00 85.69 278 ASP A C 1
ATOM 2184 O O . ASP A 1 278 ? -54.762 2.066 54.339 1.00 85.69 278 ASP A O 1
ATOM 2188 N N . LEU A 1 279 ? -53.933 -0.005 54.653 1.00 87.31 279 LEU A N 1
ATOM 2189 C CA . LEU A 1 279 ? -53.530 -0.242 53.273 1.00 87.31 279 LEU A CA 1
ATOM 2190 C C . LEU A 1 279 ? -54.431 -1.261 52.579 1.00 87.31 279 LEU A C 1
ATOM 2192 O O . LEU A 1 279 ? -54.776 -2.315 53.106 1.00 87.31 279 LEU A O 1
ATOM 2196 N N . ILE A 1 280 ? -54.776 -0.966 51.326 1.00 87.69 280 ILE A N 1
ATOM 2197 C CA . ILE A 1 280 ? -55.422 -1.934 50.435 1.00 87.69 280 ILE A CA 1
ATOM 2198 C C . ILE A 1 280 ? -54.564 -2.064 49.186 1.00 87.69 280 ILE A C 1
ATOM 2200 O O . ILE A 1 280 ? -54.488 -1.124 48.390 1.00 87.69 280 ILE A O 1
ATOM 2204 N N . VAL A 1 281 ? -53.965 -3.240 48.995 1.00 88.62 281 VAL A N 1
ATOM 2205 C CA . VAL A 1 281 ? -53.142 -3.565 47.826 1.00 88.62 281 VAL A CA 1
ATOM 2206 C C . VAL A 1 281 ? -53.901 -4.538 46.932 1.00 88.62 281 VAL A C 1
ATOM 2208 O O . VAL A 1 281 ? -54.321 -5.607 47.365 1.00 88.62 281 VAL A O 1
ATOM 2211 N N . ASN A 1 282 ? -54.079 -4.170 45.666 1.00 88.75 282 ASN A N 1
ATOM 2212 C CA . ASN A 1 282 ? -54.647 -5.049 44.647 1.00 88.75 282 ASN A CA 1
ATOM 2213 C C . ASN A 1 282 ? -53.644 -5.251 43.516 1.00 88.75 282 ASN A C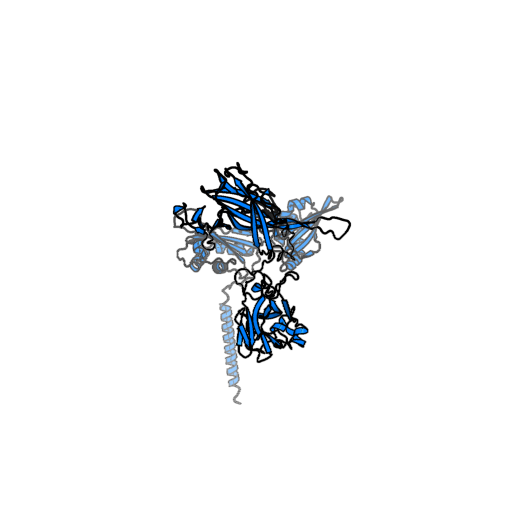 1
ATOM 2215 O O . ASN A 1 282 ? -53.113 -4.280 42.987 1.00 88.75 282 ASN A O 1
ATOM 2219 N N . SER A 1 283 ? -53.437 -6.498 43.110 1.00 89.06 283 SER A N 1
ATOM 2220 C CA . SER A 1 283 ? -52.616 -6.875 41.963 1.00 89.06 283 SER A CA 1
ATOM 2221 C C . SER A 1 283 ? -53.459 -7.052 40.699 1.00 89.06 283 SER A C 1
ATOM 2223 O O . SER A 1 283 ? -54.582 -7.564 40.747 1.00 89.06 283 SER A O 1
ATOM 2225 N N . ARG A 1 284 ? -52.917 -6.644 39.549 1.00 89.19 284 ARG A N 1
ATOM 2226 C CA . ARG A 1 284 ? -53.394 -7.103 38.236 1.00 89.19 284 ARG A CA 1
ATOM 2227 C C . ARG A 1 284 ? -52.758 -8.439 37.864 1.00 89.19 284 ARG A C 1
ATOM 2229 O O . ARG A 1 284 ? -51.902 -8.938 38.584 1.00 89.19 284 ARG A O 1
ATOM 2236 N N . LYS A 1 285 ? -53.227 -9.016 36.756 1.00 87.44 285 LYS A N 1
ATOM 2237 C CA . LYS A 1 285 ? -52.624 -10.207 36.162 1.00 87.44 285 LYS A CA 1
ATOM 2238 C C . LYS A 1 285 ? -51.187 -9.897 35.736 1.00 87.44 285 LYS A C 1
ATOM 2240 O O . LYS A 1 285 ? -50.962 -8.829 35.162 1.00 87.44 285 LYS A O 1
ATOM 2245 N N . VAL A 1 286 ? -50.281 -10.833 35.989 1.00 91.00 286 VAL A N 1
ATOM 2246 C CA . VAL A 1 286 ? -48.872 -10.721 35.613 1.00 91.00 286 VAL A CA 1
ATOM 2247 C C . VAL A 1 286 ? -48.738 -10.746 34.087 1.00 91.00 286 VAL A C 1
ATOM 2249 O O . VAL A 1 286 ? -49.457 -11.477 33.396 1.00 91.00 286 VAL A O 1
ATOM 2252 N N . ILE A 1 287 ? -47.819 -9.944 33.551 1.00 90.88 287 ILE A N 1
ATOM 2253 C CA . ILE A 1 287 ? -47.428 -9.967 32.136 1.00 90.88 287 ILE A CA 1
ATOM 2254 C C . ILE A 1 287 ? -45.984 -10.458 32.067 1.00 90.88 287 ILE A C 1
ATOM 2256 O O . ILE A 1 287 ? -45.135 -9.935 32.779 1.00 90.88 287 ILE A O 1
ATOM 2260 N N . ALA A 1 288 ? -45.707 -11.461 31.233 1.00 88.56 288 ALA A N 1
ATOM 2261 C CA . ALA A 1 288 ? -44.355 -11.955 30.993 1.00 88.56 288 ALA A CA 1
ATOM 2262 C C . ALA A 1 288 ? -44.016 -11.837 29.503 1.00 88.56 288 ALA A C 1
ATOM 2264 O O . ALA A 1 288 ? -44.785 -12.311 28.663 1.00 88.56 288 ALA A O 1
ATOM 2265 N N . GLU A 1 289 ? -42.881 -11.223 29.183 1.00 90.50 289 GLU A N 1
ATOM 2266 C CA . GLU A 1 289 ? -42.424 -10.976 27.811 1.00 90.50 289 GLU A CA 1
ATOM 2267 C C . GLU A 1 289 ? -40.938 -11.310 27.629 1.00 90.50 289 GLU A C 1
ATOM 2269 O O . GLU A 1 289 ? -40.186 -11.422 28.603 1.00 90.50 289 GLU A O 1
ATOM 2274 N N . ASP A 1 290 ? -40.540 -11.540 26.375 1.00 86.75 290 ASP A N 1
ATOM 2275 C CA . ASP A 1 290 ? -39.134 -11.714 26.007 1.00 86.75 290 ASP A CA 1
ATOM 2276 C C . ASP A 1 290 ? -38.381 -10.403 26.235 1.00 86.75 290 ASP A C 1
ATOM 2278 O O . ASP A 1 290 ? -38.874 -9.325 25.902 1.00 86.75 290 ASP A O 1
ATOM 2282 N N . TYR A 1 291 ? -37.189 -10.505 26.815 1.00 79.00 291 TYR A N 1
ATOM 2283 C CA . TYR A 1 291 ? -36.346 -9.363 27.127 1.00 79.00 291 TYR A CA 1
ATOM 2284 C C . TYR A 1 291 ? -35.013 -9.482 26.417 1.00 79.00 291 TYR A C 1
ATOM 2286 O O . TYR A 1 291 ? -34.253 -10.421 26.640 1.00 79.00 291 TYR A O 1
ATOM 2294 N N . GLU A 1 292 ? -34.719 -8.492 25.589 1.00 68.56 292 GLU A N 1
ATOM 2295 C CA . GLU A 1 292 ? -33.402 -8.315 25.008 1.00 68.56 292 GLU A CA 1
ATOM 2296 C C . GLU A 1 292 ? -32.709 -7.200 25.806 1.00 68.56 292 GLU A C 1
ATOM 2298 O O . GLU A 1 292 ? -33.119 -6.037 25.713 1.00 68.56 292 GLU A O 1
ATOM 2303 N N . PRO A 1 293 ? -31.738 -7.526 26.682 1.00 60.31 293 PRO A N 1
ATOM 2304 C CA . PRO A 1 293 ? -31.089 -6.517 27.501 1.00 60.31 293 PRO A CA 1
ATOM 2305 C C . PRO A 1 293 ? -30.392 -5.478 26.611 1.00 60.31 293 PRO A C 1
ATOM 2307 O O . PRO A 1 293 ? -29.816 -5.847 25.583 1.00 60.31 293 PRO A O 1
ATOM 2310 N N . PRO A 1 294 ? -30.397 -4.185 26.992 1.00 60.62 294 PRO A N 1
ATOM 2311 C CA . PRO A 1 294 ? -29.640 -3.178 26.265 1.00 60.62 294 PRO A CA 1
ATOM 2312 C C . PRO A 1 294 ? -28.177 -3.615 26.219 1.00 60.62 294 PRO A C 1
ATOM 2314 O O . PRO A 1 294 ? -27.608 -3.988 27.248 1.00 60.62 294 PRO A O 1
ATOM 2317 N N . LYS A 1 295 ? -27.574 -3.593 25.025 1.00 57.22 295 LYS A N 1
ATOM 2318 C CA . LYS A 1 295 ? -26.152 -3.896 24.856 1.00 57.22 295 LYS A CA 1
ATOM 2319 C C . LYS A 1 295 ? -25.349 -2.842 25.616 1.00 57.22 295 LYS A C 1
ATOM 2321 O O . LYS A 1 295 ? -25.194 -1.707 25.176 1.00 57.22 295 LYS A O 1
ATOM 2326 N N . VAL A 1 296 ? -24.893 -3.204 26.807 1.00 60.34 296 VAL A N 1
ATOM 2327 C CA . VAL A 1 296 ? -24.008 -2.369 27.613 1.00 60.34 296 VAL A CA 1
ATOM 2328 C C . VAL A 1 296 ? -22.604 -2.537 27.049 1.00 60.34 296 VAL A C 1
ATOM 2330 O O . VAL A 1 296 ? -22.131 -3.668 26.935 1.00 60.34 296 VAL A O 1
ATOM 2333 N N . CYS A 1 297 ? -21.926 -1.432 26.726 1.00 62.00 297 CYS A N 1
ATOM 2334 C CA . CYS A 1 297 ? -20.489 -1.471 26.472 1.00 62.00 297 CYS A CA 1
ATOM 2335 C C . CYS A 1 297 ? -19.799 -1.974 27.746 1.00 62.00 297 CYS A C 1
ATOM 2337 O O . CYS A 1 297 ? -19.628 -1.241 28.718 1.00 62.00 297 CYS A O 1
ATOM 2339 N N . SER A 1 298 ? -19.446 -3.258 27.751 1.00 63.41 298 SER A N 1
ATOM 2340 C CA . SER A 1 298 ? -18.717 -3.916 28.839 1.00 63.41 298 SER A CA 1
ATOM 2341 C C . SER A 1 298 ? -17.266 -3.430 28.940 1.00 63.41 298 SER A C 1
ATOM 2343 O O . SER A 1 298 ? -16.559 -3.792 29.882 1.00 63.41 298 SER A O 1
ATOM 2345 N N . THR A 1 299 ? -16.811 -2.649 27.964 1.00 69.50 299 THR A N 1
ATOM 2346 C CA . THR A 1 299 ? -15.414 -2.299 27.741 1.00 69.50 299 THR A CA 1
ATOM 2347 C C . THR A 1 299 ? -15.249 -0.788 27.733 1.00 69.50 299 THR A C 1
ATOM 2349 O O . THR A 1 299 ? -16.021 -0.063 27.109 1.00 69.50 299 THR A O 1
ATOM 2352 N N . ASP A 1 300 ? -14.221 -0.315 28.435 1.00 80.50 300 ASP A N 1
ATOM 2353 C CA . ASP A 1 300 ? -13.769 1.066 28.343 1.00 80.50 300 ASP A CA 1
ATOM 2354 C C . ASP A 1 300 ? -13.304 1.349 26.906 1.00 80.50 300 ASP A C 1
ATOM 2356 O O . ASP A 1 300 ? -12.274 0.836 26.467 1.00 80.50 300 ASP A O 1
ATOM 2360 N N . CYS A 1 301 ? -14.067 2.160 26.166 1.00 83.19 301 CYS A N 1
ATOM 2361 C CA . CYS A 1 301 ? -13.730 2.530 24.792 1.00 83.19 301 CYS A CA 1
ATOM 2362 C C . CYS A 1 301 ? -12.519 3.473 24.711 1.00 83.19 301 CYS A C 1
ATOM 2364 O O . CYS A 1 301 ? -12.096 3.818 23.608 1.00 83.19 301 CYS A O 1
ATOM 2366 N N . SER A 1 302 ? -11.917 3.864 25.844 1.00 86.06 302 SER A N 1
ATOM 2367 C CA . SER A 1 302 ? -10.682 4.650 25.860 1.00 86.06 302 SER A CA 1
ATOM 2368 C C . SER A 1 302 ? -9.515 3.966 25.145 1.00 86.06 302 SER A C 1
ATOM 2370 O O . SER A 1 302 ? -8.607 4.657 24.692 1.00 86.06 302 SER A O 1
ATOM 2372 N N . ILE A 1 303 ? -9.573 2.643 24.960 1.00 83.19 303 ILE A N 1
ATOM 2373 C CA . ILE A 1 303 ? -8.620 1.880 24.140 1.00 83.19 303 ILE A CA 1
ATOM 2374 C C . ILE A 1 303 ? -8.579 2.335 22.673 1.00 83.19 303 ILE A C 1
ATOM 2376 O O . ILE A 1 303 ? -7.584 2.102 21.998 1.00 83.19 303 ILE A O 1
ATOM 2380 N N . LEU A 1 304 ? -9.649 2.971 22.183 1.00 85.19 304 LEU A N 1
ATOM 2381 C CA . LEU A 1 304 ? -9.749 3.514 20.825 1.00 85.19 304 LEU A CA 1
ATOM 2382 C C . LEU A 1 304 ? -9.413 5.014 20.761 1.00 85.19 304 LEU A C 1
ATOM 2384 O O . LEU A 1 304 ? -9.547 5.641 19.705 1.00 85.19 304 LEU A O 1
ATOM 2388 N N . ASN A 1 305 ? -9.023 5.618 21.889 1.00 88.75 305 ASN A N 1
ATOM 2389 C CA . ASN A 1 305 ? -8.543 6.992 21.896 1.00 88.75 305 ASN A CA 1
ATOM 2390 C C . ASN A 1 305 ? -7.159 7.045 21.252 1.00 88.75 305 ASN A C 1
ATOM 2392 O O . ASN A 1 305 ? -6.226 6.384 21.705 1.00 88.75 305 ASN A O 1
ATOM 2396 N N . THR A 1 306 ? -7.024 7.903 20.253 1.00 87.69 306 THR A N 1
ATOM 2397 C CA . THR A 1 306 ? -5.740 8.304 19.681 1.00 87.69 306 THR A CA 1
ATOM 2398 C C . THR A 1 306 ? -5.600 9.824 19.803 1.00 87.69 306 THR A C 1
ATOM 2400 O O . THR A 1 306 ? -6.458 10.499 20.382 1.00 87.69 306 THR A O 1
ATOM 2403 N N . GLU A 1 307 ? -4.524 10.399 19.270 1.00 90.19 307 GLU A N 1
ATOM 2404 C CA . GLU A 1 307 ? -4.397 11.859 19.177 1.00 90.19 307 GLU A CA 1
ATOM 2405 C C . GLU A 1 307 ? -5.462 12.480 18.260 1.00 90.19 307 GLU A C 1
ATOM 2407 O O . GLU A 1 307 ? -5.899 13.609 18.504 1.00 90.19 307 GLU A O 1
ATOM 2412 N N . CYS A 1 308 ? -5.933 11.719 17.266 1.00 92.56 308 CYS A N 1
ATOM 2413 C CA . CYS A 1 308 ? -6.876 12.172 16.246 1.00 92.56 308 CYS A CA 1
ATOM 2414 C C . CYS A 1 308 ? -8.273 11.563 16.376 1.00 92.56 308 CYS A C 1
ATOM 2416 O O . CYS A 1 308 ? -9.198 12.029 15.720 1.00 92.56 308 CYS A O 1
ATOM 2418 N N . SER A 1 309 ? -8.478 10.569 17.239 1.00 90.88 309 SER A N 1
ATOM 2419 C CA . SER A 1 309 ? -9.773 9.914 17.437 1.00 90.88 309 SER A CA 1
ATOM 2420 C C . SER A 1 309 ? -10.128 9.765 18.908 1.00 90.88 309 SER A C 1
ATOM 2422 O O . SER A 1 309 ? -9.271 9.669 19.785 1.00 90.88 309 SER A O 1
ATOM 2424 N N . GLN A 1 310 ? -11.423 9.705 19.190 1.00 92.75 310 GLN A N 1
ATOM 2425 C CA . GLN A 1 310 ? -11.941 9.361 20.506 1.00 92.75 310 GLN A CA 1
ATOM 2426 C C . GLN A 1 310 ? -12.855 8.144 20.394 1.00 92.75 310 GLN A C 1
ATOM 2428 O O . GLN A 1 310 ? -13.755 8.120 19.557 1.00 92.75 310 GLN A O 1
ATOM 2433 N N . GLY A 1 311 ? -12.648 7.149 21.253 1.00 89.38 311 GLY A N 1
ATOM 2434 C CA . GLY A 1 311 ? -13.560 6.024 21.393 1.00 89.38 311 GLY A CA 1
ATOM 2435 C C . GLY A 1 311 ? -14.859 6.451 22.068 1.00 89.38 311 GLY A C 1
ATOM 2436 O O . GLY A 1 311 ? -14.846 7.016 23.163 1.00 89.38 311 GLY A O 1
ATOM 2437 N N . THR A 1 312 ? -15.981 6.179 21.415 1.00 87.38 312 THR A N 1
ATOM 2438 C CA . THR A 1 312 ? -17.343 6.412 21.906 1.00 87.38 312 THR A CA 1
ATOM 2439 C C . THR A 1 312 ? -18.136 5.111 21.826 1.00 87.38 312 THR A C 1
ATOM 2441 O O . THR A 1 312 ? -17.895 4.285 20.956 1.00 87.38 312 THR A O 1
ATOM 2444 N N . CYS A 1 313 ? -19.055 4.899 22.766 1.00 82.75 313 CYS A N 1
ATOM 2445 C CA . CYS A 1 313 ? -19.954 3.748 22.745 1.00 82.75 313 CYS A CA 1
ATOM 2446 C C . CYS A 1 313 ? -21.192 4.087 21.904 1.00 82.75 313 CYS A C 1
ATOM 2448 O O . CYS A 1 313 ? -21.964 4.968 22.295 1.00 82.75 313 CYS A O 1
ATOM 2450 N N . GLU A 1 314 ? -21.397 3.375 20.797 1.00 84.25 314 GLU A N 1
ATOM 2451 C CA . GLU A 1 314 ? -22.627 3.416 19.999 1.00 84.25 314 GLU A CA 1
ATOM 2452 C C . GLU A 1 314 ? -23.189 1.994 19.864 1.00 84.25 314 GLU A C 1
ATOM 2454 O O . GLU A 1 314 ? -22.478 1.061 19.512 1.00 84.25 314 GLU A O 1
ATOM 2459 N N . GLU A 1 315 ? -24.463 1.801 20.223 1.00 76.94 315 GLU A N 1
ATOM 2460 C CA . GLU A 1 315 ? -25.175 0.506 20.140 1.00 76.94 315 GLU A CA 1
ATOM 2461 C C . GLU A 1 315 ? -24.498 -0.694 20.843 1.00 76.94 315 GLU A C 1
ATOM 2463 O O . GLU A 1 315 ? -24.762 -1.858 20.532 1.00 76.94 315 GLU A O 1
ATOM 2468 N N . GLY A 1 316 ? -23.666 -0.422 21.851 1.00 74.19 316 GLY A N 1
ATOM 2469 C CA . GLY A 1 316 ? -22.934 -1.451 22.592 1.00 74.19 316 GLY A CA 1
ATOM 2470 C C . GLY A 1 316 ? -21.612 -1.869 21.948 1.00 74.19 316 GLY A C 1
ATOM 2471 O O . GLY A 1 316 ? -20.948 -2.761 22.475 1.00 74.19 316 GLY A O 1
ATOM 2472 N N . GLU A 1 317 ? -21.213 -1.210 20.859 1.00 78.50 317 GLU A N 1
ATOM 2473 C CA . GLU A 1 317 ? -19.904 -1.345 20.229 1.00 78.50 317 GLU A CA 1
ATOM 2474 C C . GLU A 1 317 ? -19.086 -0.063 20.425 1.00 78.50 317 GLU A C 1
ATOM 2476 O O . GLU A 1 317 ? -19.610 1.054 20.477 1.00 78.50 317 GLU A O 1
ATOM 2481 N N . CYS A 1 318 ? -17.774 -0.221 20.585 1.00 85.31 318 CYS A N 1
ATOM 2482 C CA . CYS A 1 318 ? -16.879 0.925 20.635 1.00 85.31 318 CYS A CA 1
ATOM 2483 C C . CYS A 1 318 ? -16.590 1.384 19.203 1.00 85.31 318 CYS A C 1
ATOM 2485 O O . CYS A 1 318 ? -15.990 0.646 18.423 1.00 85.31 318 CYS A O 1
ATOM 2487 N N . VAL A 1 319 ? -16.983 2.613 18.885 1.00 88.44 319 VAL A N 1
ATOM 2488 C CA . VAL A 1 319 ? -16.724 3.283 17.608 1.00 88.44 319 VAL A CA 1
ATOM 2489 C C . VAL A 1 319 ? -15.733 4.428 17.803 1.00 88.44 319 VAL A C 1
ATOM 2491 O O . VAL A 1 319 ? -15.639 5.013 18.884 1.00 88.44 319 VAL A O 1
ATOM 2494 N N . THR A 1 320 ? -14.974 4.765 16.765 1.00 89.00 320 THR A N 1
ATOM 2495 C CA . THR A 1 320 ? -14.075 5.924 16.764 1.00 89.00 320 THR A CA 1
ATOM 2496 C C . THR A 1 320 ? -14.769 7.132 16.146 1.00 89.00 320 THR A C 1
ATOM 2498 O O . THR A 1 320 ? -15.340 7.050 15.062 1.00 89.00 320 THR A O 1
ATOM 2501 N N . ILE A 1 321 ? -14.688 8.282 16.815 1.00 90.12 321 ILE A N 1
ATOM 2502 C CA . ILE A 1 321 ? -15.100 9.572 16.250 1.00 90.12 321 ILE A CA 1
ATOM 2503 C C . ILE A 1 321 ? -13.874 10.474 16.027 1.00 90.12 321 ILE A C 1
ATOM 2505 O O . ILE A 1 321 ? -12.987 10.501 16.888 1.00 90.12 321 ILE A O 1
ATOM 2509 N N . PRO A 1 322 ? -13.800 11.224 14.909 1.00 91.25 322 PRO A N 1
ATOM 2510 C CA . PRO A 1 322 ? -12.715 12.169 14.656 1.00 91.25 322 PRO A CA 1
ATOM 2511 C C . PRO A 1 322 ? -12.607 13.278 15.709 1.00 91.25 322 PRO A C 1
ATOM 2513 O O . PRO A 1 322 ? -13.611 13.807 16.193 1.00 91.25 322 PRO A O 1
ATOM 2516 N N . ARG A 1 323 ? -11.376 13.680 16.025 1.00 89.94 323 ARG A N 1
ATOM 2517 C CA . ARG A 1 323 ? -11.033 14.750 16.965 1.00 89.94 323 ARG A CA 1
ATOM 2518 C C . ARG A 1 323 ? -9.765 15.482 16.495 1.00 89.94 323 ARG A C 1
ATOM 2520 O O . ARG A 1 323 ? -8.955 14.932 15.767 1.00 89.94 323 ARG A O 1
ATOM 2527 N N . ASN A 1 324 ? -9.586 16.728 16.941 1.00 88.69 324 ASN A N 1
ATOM 2528 C CA . ASN A 1 324 ? -8.359 17.516 16.745 1.00 88.69 324 ASN A CA 1
ATOM 2529 C C . ASN A 1 324 ? -7.980 17.776 15.274 1.00 88.69 324 ASN A C 1
ATOM 2531 O O . ASN A 1 324 ? -6.812 17.960 14.965 1.00 88.69 324 ASN A O 1
ATOM 2535 N N . GLU A 1 325 ? -8.968 17.863 14.384 1.00 90.75 325 GLU A N 1
ATOM 2536 C CA . GLU A 1 325 ? -8.784 18.135 12.953 1.00 90.75 325 GLU A CA 1
ATOM 2537 C C . GLU A 1 325 ? -7.781 19.282 12.680 1.00 90.75 325 GLU A C 1
ATOM 2539 O O . GLU A 1 325 ? -7.905 20.381 13.240 1.00 90.75 325 GLU A O 1
ATOM 2544 N N . ARG A 1 326 ? -6.795 19.023 11.809 1.00 89.00 326 ARG A N 1
ATOM 2545 C CA . ARG A 1 326 ? -5.665 19.906 11.439 1.00 89.00 326 ARG A CA 1
ATOM 2546 C C . ARG A 1 326 ? -4.716 20.297 12.575 1.00 89.00 326 ARG A C 1
ATOM 2548 O O . ARG A 1 326 ? -3.896 21.198 12.396 1.00 89.00 326 ARG A O 1
ATOM 2555 N N . GLN A 1 327 ? -4.834 19.698 13.755 1.00 91.44 327 GLN A N 1
ATOM 2556 C CA . GLN A 1 327 ? -3.809 19.832 14.787 1.00 91.44 327 GLN A CA 1
ATOM 2557 C C . GLN A 1 327 ? -2.657 18.875 14.503 1.00 91.44 327 GLN A C 1
ATOM 2559 O O . GLN A 1 327 ? -2.854 17.855 13.847 1.00 91.44 327 GLN A O 1
ATOM 2564 N N . GLN A 1 328 ? -1.479 19.230 15.019 1.00 91.50 328 GLN A N 1
ATOM 2565 C CA . GLN A 1 328 ? -0.310 18.360 14.984 1.00 91.50 328 GLN A CA 1
ATOM 2566 C C . GLN A 1 328 ? -0.597 17.058 15.729 1.00 91.50 328 GLN A C 1
ATOM 2568 O O . GLN A 1 328 ? -1.201 17.077 16.806 1.00 91.50 328 GLN A O 1
ATOM 2573 N N . CYS A 1 329 ? -0.133 15.967 15.149 1.00 93.06 329 CYS A N 1
ATOM 2574 C CA . CYS A 1 329 ? -0.092 14.641 15.742 1.00 93.06 329 CYS A CA 1
ATOM 2575 C C . CYS A 1 329 ? 1.204 13.955 15.291 1.00 93.06 329 CYS A C 1
ATOM 2577 O O . CYS A 1 329 ? 2.001 14.578 14.588 1.00 93.06 329 CYS A O 1
ATOM 2579 N N . ASP A 1 330 ? 1.429 12.725 15.731 1.00 90.38 330 ASP A N 1
ATOM 2580 C CA . ASP A 1 330 ? 2.533 11.875 15.274 1.00 90.38 330 ASP A CA 1
ATOM 2581 C C . ASP A 1 330 ? 1.948 10.546 14.773 1.00 90.38 330 ASP A C 1
ATOM 2583 O O . ASP A 1 330 ? 1.342 9.792 15.550 1.00 90.38 330 ASP A O 1
ATOM 2587 N N . ASP A 1 331 ? 2.062 10.277 13.469 1.00 88.44 331 ASP A N 1
ATOM 2588 C CA . ASP A 1 331 ? 1.584 9.021 12.871 1.00 88.44 331 ASP A CA 1
ATOM 2589 C C . ASP A 1 331 ? 2.561 7.853 13.100 1.00 88.44 331 ASP A C 1
ATOM 2591 O O . ASP A 1 331 ? 2.280 6.715 12.716 1.00 88.44 331 ASP A O 1
ATOM 2595 N N . GLN A 1 332 ? 3.658 8.120 13.818 1.00 87.94 332 GLN A N 1
ATOM 2596 C CA . GLN A 1 332 ? 4.764 7.224 14.146 1.00 87.94 332 GLN A CA 1
ATOM 2597 C C . GLN A 1 332 ? 5.541 6.729 12.926 1.00 87.94 332 GLN A C 1
ATOM 2599 O O . GLN A 1 332 ? 6.451 5.906 13.086 1.00 87.94 332 GLN A O 1
ATOM 2604 N N . SER A 1 333 ? 5.236 7.234 11.729 1.00 84.25 333 SER A N 1
ATOM 2605 C CA . SER A 1 333 ? 6.061 7.000 10.560 1.00 84.25 333 SER A CA 1
ATOM 2606 C C . SER A 1 333 ? 7.287 7.898 10.637 1.00 84.25 333 SER A C 1
ATOM 2608 O O . SER A 1 333 ? 7.243 9.116 10.749 1.00 84.25 333 SER A O 1
ATOM 2610 N N . VAL A 1 334 ? 8.453 7.273 10.539 1.00 82.31 334 VAL A N 1
ATOM 2611 C CA . VAL A 1 334 ? 9.723 8.000 10.380 1.00 82.31 334 VAL A CA 1
ATOM 2612 C C . VAL A 1 334 ? 9.900 8.532 8.954 1.00 82.31 334 VAL A C 1
ATOM 2614 O O . VAL A 1 334 ? 10.918 9.156 8.651 1.00 82.31 334 VAL A O 1
ATOM 2617 N N . CYS A 1 335 ? 8.946 8.217 8.077 1.00 85.12 335 CYS A N 1
ATOM 2618 C CA . CYS A 1 335 ? 8.925 8.544 6.661 1.00 85.12 335 CYS A CA 1
ATOM 2619 C C . CYS A 1 335 ? 7.893 9.593 6.295 1.00 85.12 335 CYS A C 1
ATOM 2621 O O . CYS A 1 335 ? 7.645 9.833 5.112 1.00 85.12 335 CYS A O 1
ATOM 2623 N N . THR A 1 336 ? 7.357 10.258 7.301 1.00 87.00 336 THR A N 1
ATOM 2624 C CA . THR A 1 336 ? 6.476 11.393 7.163 1.00 87.00 336 THR A CA 1
ATOM 2625 C C . THR A 1 336 ? 7.010 12.575 7.966 1.00 87.00 336 THR A C 1
ATOM 2627 O O . THR A 1 336 ? 7.849 12.453 8.863 1.00 87.00 336 THR A O 1
ATOM 2630 N N . GLU A 1 337 ? 6.590 13.768 7.571 1.00 89.25 337 GLU A N 1
ATOM 2631 C CA . GLU A 1 337 ? 6.804 14.998 8.307 1.00 89.25 337 GLU A CA 1
ATOM 2632 C C . GLU A 1 337 ? 5.525 15.837 8.341 1.00 89.25 337 GLU A C 1
ATOM 2634 O O . GLU A 1 337 ? 4.660 15.758 7.468 1.00 89.25 337 GLU A O 1
ATOM 2639 N N . ASN A 1 338 ? 5.448 16.739 9.320 1.00 89.06 338 ASN A N 1
ATOM 2640 C CA . ASN A 1 338 ? 4.344 17.689 9.476 1.00 89.06 338 ASN A CA 1
ATOM 2641 C C . ASN A 1 338 ? 2.959 17.037 9.657 1.00 89.06 338 ASN A C 1
ATOM 2643 O O . ASN A 1 338 ? 1.970 17.570 9.143 1.00 89.06 338 ASN A O 1
ATOM 2647 N N . ASP A 1 339 ? 2.883 15.942 10.413 1.00 93.81 339 ASP A N 1
ATOM 2648 C CA . ASP A 1 339 ? 1.656 15.159 10.557 1.00 93.81 339 ASP A CA 1
ATOM 2649 C C . ASP A 1 339 ? 0.510 15.928 11.204 1.00 93.81 339 ASP A C 1
ATOM 2651 O O . ASP A 1 339 ? 0.675 16.753 12.116 1.00 93.81 339 ASP A O 1
ATOM 2655 N N . GLN A 1 340 ? -0.685 15.677 10.672 1.00 94.19 340 GLN A N 1
ATOM 2656 C CA . GLN A 1 340 ? -1.911 16.351 11.063 1.00 94.19 340 GLN A CA 1
ATOM 2657 C C . GLN A 1 340 ? -3.081 15.383 11.147 1.00 94.19 340 GLN A C 1
ATOM 2659 O O . GLN A 1 340 ? -3.224 14.456 10.352 1.00 94.19 340 GLN A O 1
ATOM 2664 N N . CYS A 1 341 ? -3.979 15.654 12.091 1.00 93.88 341 CYS A N 1
ATOM 2665 C CA . CYS A 1 341 ? -5.215 14.897 12.198 1.00 93.88 341 CYS A CA 1
ATOM 2666 C C . CYS A 1 341 ? -6.154 15.225 11.036 1.00 93.88 341 CYS A C 1
ATOM 2668 O O . CYS A 1 341 ? -6.593 16.372 10.893 1.00 93.88 341 CYS A O 1
ATOM 2670 N N . LEU A 1 342 ? -6.509 14.203 10.264 1.00 92.19 342 LEU A N 1
ATOM 2671 C CA . LEU A 1 342 ? -7.467 14.260 9.168 1.00 92.19 342 LEU A CA 1
ATOM 2672 C C . LEU A 1 342 ? -8.479 13.127 9.331 1.00 92.19 342 LEU A C 1
ATOM 2674 O O . LEU A 1 342 ? -8.141 11.948 9.263 1.00 92.19 342 LEU A O 1
ATOM 2678 N N . SER A 1 343 ? -9.747 13.481 9.556 1.00 89.56 343 SER A N 1
ATOM 2679 C CA . SER A 1 343 ? -10.863 12.519 9.632 1.00 89.56 343 SER A CA 1
ATOM 2680 C C . SER A 1 343 ? -10.658 11.375 10.635 1.00 89.56 343 SER A C 1
ATOM 2682 O O . SER A 1 343 ? -11.129 10.260 10.426 1.00 89.56 343 SER A O 1
ATOM 2684 N N . GLY A 1 344 ? -9.994 11.649 11.757 1.00 88.81 344 GLY A N 1
ATOM 2685 C CA . GLY A 1 344 ? -9.790 10.663 12.819 1.00 88.81 344 GLY A CA 1
ATOM 2686 C C . GLY A 1 344 ? -8.448 9.941 12.782 1.00 88.81 344 GLY A C 1
ATOM 2687 O O . GLY A 1 344 ? -8.138 9.214 13.723 1.00 88.81 344 GLY A O 1
ATOM 2688 N N . ILE A 1 345 ? -7.649 10.157 11.738 1.00 89.38 345 ILE A N 1
ATOM 2689 C CA . ILE A 1 345 ? -6.365 9.490 11.509 1.00 89.38 345 ILE A CA 1
ATOM 2690 C C . ILE A 1 345 ? -5.263 10.551 11.529 1.00 89.38 345 ILE A C 1
ATOM 2692 O O . ILE A 1 345 ? -5.478 11.671 11.063 1.00 89.38 345 ILE A O 1
ATOM 2696 N N . CYS A 1 346 ? -4.107 10.220 12.101 1.00 91.69 346 CYS A N 1
ATOM 2697 C CA . CYS A 1 346 ? -2.924 11.057 11.952 1.00 91.69 346 CYS A CA 1
ATOM 2698 C C . CYS A 1 346 ? -2.285 10.761 10.595 1.00 91.69 346 CYS A C 1
ATOM 2700 O O . CYS A 1 346 ? -2.035 9.597 10.294 1.00 91.69 346 CYS A O 1
ATOM 2702 N N . VAL A 1 347 ? -2.097 11.788 9.770 1.00 90.00 347 VAL A N 1
ATOM 2703 C CA . VAL A 1 347 ? -1.545 11.646 8.420 1.00 90.00 347 VAL A CA 1
ATOM 2704 C C . VAL A 1 347 ? -0.415 12.648 8.245 1.00 90.00 347 VAL A C 1
ATOM 2706 O O . VAL A 1 347 ? -0.634 13.853 8.410 1.00 90.00 347 VAL A O 1
ATOM 2709 N N . GLY A 1 348 ? 0.768 12.160 7.891 1.00 89.00 348 GLY A N 1
ATOM 2710 C CA . GLY A 1 348 ? 1.921 12.983 7.561 1.00 89.00 348 GLY A CA 1
ATOM 2711 C C . GLY A 1 348 ? 2.187 13.186 6.071 1.00 89.00 348 GLY A C 1
ATOM 2712 O O . GLY A 1 348 ? 1.624 12.522 5.199 1.00 89.00 348 GLY A O 1
ATOM 2713 N N . ILE A 1 349 ? 3.026 14.177 5.769 1.00 86.12 349 ILE A N 1
ATOM 2714 C CA . ILE A 1 349 ? 3.515 14.475 4.417 1.00 86.12 349 ILE A CA 1
ATOM 2715 C C . ILE A 1 349 ? 4.732 13.582 4.159 1.00 86.12 349 ILE A C 1
ATOM 2717 O O . ILE A 1 349 ? 5.624 13.581 4.999 1.00 86.12 349 ILE A O 1
ATOM 2721 N N . PRO A 1 350 ? 4.829 12.858 3.029 1.00 85.06 350 PRO A N 1
ATOM 2722 C CA . PRO A 1 350 ? 5.979 11.999 2.755 1.00 85.06 350 PRO A CA 1
ATOM 2723 C C . PRO A 1 350 ? 7.320 12.736 2.874 1.00 85.06 350 PRO A C 1
ATOM 2725 O O . PRO A 1 350 ? 7.541 13.768 2.237 1.00 85.06 350 PRO A O 1
ATOM 2728 N N . LEU A 1 351 ? 8.227 12.179 3.676 1.00 79.81 351 LEU A N 1
ATOM 2729 C CA . LEU A 1 351 ? 9.581 12.681 3.865 1.00 79.81 351 LEU A CA 1
ATOM 2730 C C . LEU A 1 351 ? 10.409 12.429 2.598 1.00 79.81 351 LEU A C 1
ATOM 2732 O O . LEU A 1 351 ? 10.649 11.286 2.203 1.00 79.81 351 LEU A O 1
ATOM 2736 N N . THR A 1 352 ? 10.906 13.497 1.976 1.00 79.06 352 THR A N 1
ATOM 2737 C CA . THR A 1 352 ? 11.783 13.393 0.804 1.00 79.06 352 THR A CA 1
ATOM 2738 C C . THR A 1 352 ? 13.219 13.079 1.224 1.00 79.06 352 THR A C 1
ATOM 2740 O O . THR A 1 352 ? 13.887 13.913 1.836 1.00 79.06 352 THR A O 1
ATOM 2743 N N . CYS A 1 353 ? 13.727 11.907 0.844 1.00 70.81 353 CYS A N 1
ATOM 2744 C CA . CYS A 1 353 ? 15.074 11.445 1.205 1.00 70.81 353 CYS A CA 1
ATOM 2745 C C . CYS A 1 353 ? 16.176 11.813 0.203 1.00 70.81 353 CYS A C 1
ATOM 2747 O O . CYS A 1 353 ? 17.274 11.266 0.275 1.00 70.81 353 CYS A O 1
ATOM 2749 N N . TYR A 1 354 ? 15.879 12.729 -0.718 1.00 73.06 354 TYR A N 1
ATOM 2750 C CA . TYR A 1 354 ? 16.704 13.003 -1.884 1.00 73.06 354 TYR A CA 1
ATOM 2751 C C . TYR A 1 354 ? 18.088 13.564 -1.527 1.00 73.06 354 TYR A C 1
ATOM 2753 O O . TYR A 1 354 ? 18.200 14.621 -0.898 1.00 73.06 354 TYR A O 1
ATOM 2761 N N . ASP A 1 355 ? 19.150 12.889 -1.963 1.00 61.41 355 ASP A N 1
ATOM 2762 C CA . ASP A 1 355 ? 20.535 13.233 -1.630 1.00 61.41 355 ASP A CA 1
ATOM 2763 C C . ASP A 1 355 ? 21.339 13.837 -2.793 1.00 61.41 355 ASP A C 1
ATOM 2765 O O . ASP A 1 355 ? 22.493 14.230 -2.617 1.00 61.41 355 ASP A O 1
ATOM 2769 N N . ASN A 1 356 ? 20.710 13.994 -3.962 1.00 57.03 356 ASN A N 1
ATOM 2770 C CA . ASN A 1 356 ? 21.326 14.456 -5.212 1.00 57.03 356 ASN A CA 1
ATOM 2771 C C . ASN A 1 356 ? 22.460 13.559 -5.753 1.00 57.03 356 ASN A C 1
ATOM 2773 O O . ASN A 1 356 ? 23.165 13.971 -6.688 1.00 57.03 356 ASN A O 1
ATOM 2777 N N . ASN A 1 357 ? 22.647 12.349 -5.226 1.00 59.97 357 ASN A N 1
ATOM 2778 C CA . ASN A 1 357 ? 23.611 11.390 -5.737 1.00 59.97 357 ASN A CA 1
ATOM 2779 C C . ASN A 1 357 ? 22.925 10.472 -6.772 1.00 59.97 357 ASN A C 1
ATOM 2781 O O . ASN A 1 357 ? 22.053 9.675 -6.455 1.00 59.97 357 ASN A O 1
ATOM 2785 N N . PRO A 1 358 ? 23.324 10.528 -8.055 1.00 62.12 358 PRO A N 1
ATOM 2786 C CA . PRO A 1 358 ? 22.689 9.735 -9.110 1.00 62.12 358 PRO A CA 1
ATOM 2787 C C . PRO A 1 358 ? 22.971 8.227 -9.017 1.00 62.12 358 PRO A C 1
ATOM 2789 O O . PRO A 1 358 ? 22.514 7.471 -9.872 1.00 62.12 358 PRO A O 1
ATOM 2792 N N . CYS A 1 359 ? 23.785 7.798 -8.051 1.00 65.12 359 CYS A N 1
ATOM 2793 C CA . CYS A 1 359 ? 24.128 6.400 -7.808 1.00 65.12 359 CYS A CA 1
ATOM 2794 C C . CYS A 1 359 ? 23.444 5.818 -6.569 1.00 65.12 359 CYS A C 1
ATOM 2796 O O . CYS A 1 359 ? 23.742 4.682 -6.193 1.00 65.12 359 CYS A O 1
ATOM 2798 N N . THR A 1 360 ? 22.550 6.568 -5.935 1.00 63.31 360 THR A N 1
ATOM 2799 C CA . THR A 1 360 ? 21.719 6.113 -4.825 1.00 63.31 360 THR A CA 1
ATOM 2800 C C . THR A 1 360 ? 20.258 6.176 -5.248 1.00 63.31 360 THR A C 1
ATOM 2802 O O . THR A 1 360 ? 19.807 7.115 -5.899 1.00 63.31 360 THR A O 1
ATOM 2805 N N . ILE A 1 361 ? 19.513 5.122 -4.928 1.00 69.94 361 ILE A N 1
ATOM 2806 C CA . ILE A 1 361 ? 18.059 5.203 -4.856 1.00 69.94 361 ILE A CA 1
ATOM 2807 C C . ILE A 1 361 ? 17.738 5.580 -3.424 1.00 69.94 361 ILE A C 1
ATOM 2809 O O . ILE A 1 361 ? 17.954 4.790 -2.501 1.00 69.94 361 ILE A O 1
ATOM 2813 N N . ASP A 1 362 ? 17.248 6.798 -3.261 1.00 69.69 362 ASP A N 1
ATOM 2814 C CA . ASP A 1 362 ? 16.785 7.286 -1.979 1.00 69.69 362 ASP A CA 1
ATOM 2815 C C . ASP A 1 362 ? 15.381 6.752 -1.740 1.00 69.69 362 ASP A C 1
ATOM 2817 O O . ASP A 1 362 ? 14.446 7.026 -2.494 1.00 69.69 362 ASP A O 1
ATOM 2821 N N . GLN A 1 363 ? 15.231 5.970 -0.684 1.00 76.69 363 GLN A N 1
ATOM 2822 C CA . GLN A 1 363 ? 13.944 5.463 -0.252 1.00 76.69 363 GLN A CA 1
ATOM 2823 C C . GLN A 1 363 ? 13.811 5.725 1.236 1.00 76.69 363 GLN A C 1
ATOM 2825 O O . GLN A 1 363 ? 14.693 5.379 2.023 1.00 76.69 363 GLN A O 1
ATOM 2830 N N . CYS A 1 364 ? 12.684 6.296 1.646 1.00 73.31 364 CYS A N 1
ATOM 2831 C CA . CYS A 1 364 ? 12.349 6.248 3.052 1.00 73.31 364 CYS A CA 1
ATOM 2832 C C . CYS A 1 364 ? 11.812 4.861 3.402 1.00 73.31 364 CYS A C 1
ATOM 2834 O O . CYS A 1 364 ? 10.864 4.377 2.782 1.00 73.31 364 CYS A O 1
ATOM 2836 N N . VAL A 1 365 ? 12.443 4.207 4.374 1.00 73.44 365 VAL A N 1
ATOM 2837 C CA . VAL A 1 365 ? 12.042 2.884 4.850 1.00 73.44 365 VAL A CA 1
ATOM 2838 C C . VAL A 1 365 ? 11.446 3.021 6.241 1.00 73.44 365 VAL A C 1
ATOM 2840 O O . VAL A 1 365 ? 12.093 3.526 7.160 1.00 73.44 365 VAL A O 1
ATOM 2843 N N . GLU A 1 366 ? 10.217 2.535 6.402 1.00 75.62 366 GLU A N 1
ATOM 2844 C CA . GLU A 1 366 ? 9.506 2.563 7.678 1.00 75.62 366 GLU A CA 1
ATOM 2845 C C . GLU A 1 366 ? 10.341 1.975 8.820 1.00 75.62 366 GLU A C 1
ATOM 2847 O O . GLU A 1 366 ? 10.984 0.932 8.678 1.00 75.62 366 GLU A O 1
ATOM 2852 N N . ASN A 1 367 ? 10.322 2.641 9.975 1.00 67.69 367 ASN A N 1
ATOM 2853 C CA . ASN A 1 367 ? 11.156 2.376 11.159 1.00 67.69 367 ASN A CA 1
ATOM 2854 C C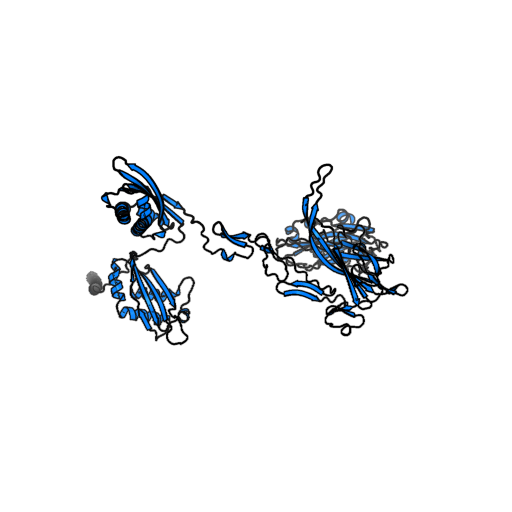 . ASN A 1 367 ? 12.684 2.553 10.994 1.00 67.69 367 ASN A C 1
ATOM 2856 O O . ASN A 1 367 ? 13.410 2.418 11.982 1.00 67.69 367 ASN A O 1
ATOM 2860 N N . VAL A 1 368 ? 13.192 2.853 9.794 1.00 70.88 368 VAL A N 1
ATOM 2861 C CA . VAL A 1 368 ? 14.625 3.106 9.536 1.00 70.88 368 VAL A CA 1
ATOM 2862 C C . VAL A 1 368 ? 14.888 4.571 9.169 1.00 70.88 368 VAL A C 1
ATOM 2864 O O . VAL A 1 368 ? 15.929 5.115 9.540 1.00 70.88 368 VAL A O 1
ATOM 2867 N N . GLY A 1 369 ? 13.936 5.222 8.500 1.00 66.19 369 GLY A N 1
ATOM 2868 C CA . GLY A 1 369 ? 14.059 6.575 7.965 1.00 66.19 369 GLY A CA 1
ATOM 2869 C C . GLY A 1 369 ? 14.682 6.562 6.573 1.00 66.19 369 GLY A C 1
ATOM 2870 O O . GLY A 1 369 ? 14.607 5.566 5.850 1.00 66.19 369 GLY A O 1
ATOM 2871 N N . CYS A 1 370 ? 15.309 7.670 6.183 1.00 72.56 370 CYS A N 1
ATOM 2872 C CA . CYS A 1 370 ? 15.950 7.768 4.878 1.00 72.56 370 CYS A CA 1
ATOM 2873 C C . CYS A 1 370 ? 17.071 6.741 4.712 1.00 72.56 370 CYS A C 1
ATOM 2875 O O . CYS A 1 370 ? 18.115 6.812 5.365 1.00 72.56 370 CYS A O 1
ATOM 2877 N N . MET A 1 371 ? 16.849 5.802 3.800 1.00 63.81 371 MET A N 1
ATOM 2878 C CA . MET A 1 371 ? 17.834 4.843 3.345 1.00 63.81 371 MET A CA 1
ATOM 2879 C C . MET A 1 371 ? 18.277 5.193 1.935 1.00 63.81 371 MET A C 1
ATOM 2881 O O . MET A 1 371 ? 17.487 5.573 1.076 1.00 63.81 371 MET A O 1
ATOM 2885 N N . LYS A 1 372 ? 19.570 5.008 1.705 1.00 66.38 372 LYS A N 1
ATOM 2886 C CA . LYS A 1 372 ? 20.185 5.140 0.394 1.00 66.38 372 LYS A CA 1
ATOM 2887 C C . LYS A 1 372 ? 20.556 3.745 -0.068 1.00 66.38 372 LYS A C 1
ATOM 2889 O O . LYS A 1 372 ? 21.354 3.073 0.590 1.00 66.38 372 LYS A O 1
ATOM 2894 N N . GLN A 1 373 ? 19.974 3.284 -1.165 1.00 62.16 373 GLN A N 1
ATOM 2895 C CA . GLN A 1 373 ? 20.402 2.049 -1.803 1.00 62.16 373 GLN A CA 1
ATOM 2896 C C . GLN A 1 373 ? 21.389 2.379 -2.916 1.00 62.16 373 GLN A C 1
ATOM 2898 O O . GLN A 1 373 ? 21.022 2.938 -3.944 1.00 62.16 373 GLN A O 1
ATOM 2903 N N . GLU A 1 374 ? 22.645 1.994 -2.726 1.00 64.38 374 GLU A N 1
ATOM 2904 C CA . GLU A 1 374 ? 23.683 2.161 -3.740 1.00 64.38 374 GLU A CA 1
ATOM 2905 C C . GLU A 1 374 ? 23.391 1.275 -4.962 1.00 64.38 374 GLU A C 1
ATOM 2907 O O . GLU A 1 374 ? 23.173 0.064 -4.835 1.00 64.38 374 GLU A O 1
ATOM 2912 N N . GLN A 1 375 ? 23.419 1.859 -6.161 1.00 60.50 375 GLN A N 1
ATOM 2913 C CA . GLN A 1 375 ? 23.289 1.132 -7.420 1.00 60.50 375 GLN A CA 1
ATOM 2914 C C . GLN A 1 375 ? 24.570 1.194 -8.248 1.00 60.50 375 GLN A C 1
ATOM 2916 O O . GLN A 1 375 ? 25.105 2.251 -8.575 1.00 60.50 375 GLN A O 1
ATOM 2921 N N . THR A 1 376 ? 25.047 0.016 -8.648 1.00 55.72 376 THR A N 1
ATOM 2922 C CA . THR A 1 376 ? 26.152 -0.148 -9.597 1.00 55.72 376 THR A CA 1
ATOM 2923 C C . THR A 1 376 ? 25.579 -0.232 -11.012 1.00 55.72 376 THR A C 1
ATOM 2925 O O . THR A 1 376 ? 25.304 -1.315 -11.523 1.00 55.72 376 THR A O 1
ATOM 2928 N N . ILE A 1 377 ? 25.377 0.915 -11.663 1.00 55.72 377 ILE A N 1
ATOM 2929 C CA . ILE A 1 377 ? 24.892 0.962 -13.052 1.00 55.72 377 ILE A CA 1
ATOM 2930 C C . ILE A 1 377 ? 26.074 0.708 -13.996 1.00 55.72 377 ILE A C 1
ATOM 2932 O O . ILE A 1 377 ? 26.864 1.612 -14.256 1.00 55.72 377 ILE A O 1
ATOM 2936 N N . GLU A 1 378 ? 26.240 -0.530 -14.468 1.00 55.28 378 GLU A N 1
ATOM 2937 C CA . GLU A 1 378 ? 27.194 -0.907 -15.535 1.00 55.28 378 GLU A CA 1
ATOM 2938 C C . GLU A 1 378 ? 28.659 -0.456 -15.310 1.00 55.28 378 GLU A C 1
ATOM 2940 O O . GLU A 1 378 ? 29.416 -0.211 -16.246 1.00 55.28 378 GLU A O 1
ATOM 2945 N N . GLY A 1 379 ? 29.092 -0.348 -14.048 1.00 59.06 379 GLY A N 1
ATOM 2946 C CA . GLY A 1 379 ? 30.441 0.117 -13.694 1.00 59.06 379 GLY A CA 1
ATOM 2947 C C . GLY A 1 379 ? 30.610 1.642 -13.677 1.00 59.06 379 GLY A C 1
ATOM 2948 O O . GLY A 1 379 ? 31.739 2.119 -13.603 1.00 59.06 379 GLY A O 1
ATOM 2949 N N . THR A 1 380 ? 29.511 2.399 -13.717 1.00 59.75 380 THR A N 1
ATOM 2950 C CA . THR A 1 380 ? 29.469 3.873 -13.680 1.00 59.75 380 THR A CA 1
ATOM 2951 C C . THR A 1 380 ? 29.501 4.450 -12.260 1.00 59.75 380 THR A C 1
ATOM 2953 O O . THR A 1 380 ? 29.750 5.635 -12.068 1.00 59.75 380 THR A O 1
ATOM 2956 N N . CYS A 1 381 ? 29.280 3.618 -11.247 1.00 66.19 381 CYS A N 1
ATOM 2957 C CA . CYS A 1 381 ? 29.221 4.010 -9.841 1.00 66.19 381 CYS A CA 1
ATOM 2958 C C . CYS A 1 381 ? 30.019 3.000 -9.011 1.00 66.19 381 CYS A C 1
ATOM 2960 O O . CYS A 1 381 ? 29.819 1.798 -9.180 1.00 66.19 381 CYS A O 1
ATOM 2962 N N . ILE A 1 382 ? 30.912 3.454 -8.130 1.00 74.56 382 ILE A N 1
ATOM 2963 C CA . ILE A 1 382 ? 31.639 2.595 -7.182 1.00 74.56 382 ILE A CA 1
ATOM 2964 C C . ILE A 1 382 ? 31.535 3.223 -5.789 1.00 74.56 382 ILE A C 1
ATOM 2966 O O . ILE A 1 382 ? 32.077 4.307 -5.585 1.00 74.56 382 ILE A O 1
ATOM 2970 N N . PRO A 1 383 ? 30.858 2.586 -4.826 1.00 69.75 383 PRO A N 1
ATOM 2971 C CA . PRO A 1 383 ? 30.709 3.150 -3.491 1.00 69.75 383 PRO A CA 1
ATOM 2972 C C . PRO A 1 383 ? 32.008 3.079 -2.680 1.00 69.75 383 PRO A C 1
ATOM 2974 O O . PRO A 1 383 ? 32.860 2.217 -2.912 1.00 69.75 383 PRO A O 1
ATOM 2977 N N . GLY A 1 384 ? 32.142 3.968 -1.695 1.00 70.12 384 GLY A N 1
ATOM 2978 C CA . GLY A 1 384 ? 33.209 3.935 -0.694 1.00 70.12 384 GLY A CA 1
ATOM 2979 C C . GLY A 1 384 ? 34.397 4.860 -0.964 1.00 70.12 384 GLY A C 1
ATOM 2980 O O . GLY A 1 384 ? 35.540 4.415 -0.875 1.00 70.12 384 GLY A O 1
ATOM 2981 N N . CYS A 1 385 ? 34.150 6.142 -1.239 1.00 76.69 385 CYS A N 1
ATOM 2982 C CA . CYS A 1 385 ? 35.198 7.166 -1.335 1.00 76.69 385 CYS A CA 1
ATOM 2983 C C . CYS A 1 385 ? 34.985 8.309 -0.335 1.00 76.69 385 CYS A C 1
ATOM 2985 O O . CYS A 1 385 ? 33.858 8.641 0.015 1.00 76.69 385 CYS A O 1
ATOM 2987 N N . LEU A 1 386 ? 36.063 8.935 0.132 1.00 77.94 386 LEU A N 1
ATOM 2988 C CA . LEU A 1 386 ? 36.005 10.176 0.917 1.00 77.94 386 LEU A CA 1
ATOM 2989 C C . LEU A 1 386 ? 36.586 11.366 0.145 1.00 77.94 386 LEU A C 1
ATOM 2991 O O . LEU A 1 386 ? 36.339 12.519 0.493 1.00 77.94 386 LEU A O 1
ATOM 2995 N N . GLN A 1 387 ? 37.375 11.083 -0.888 1.00 73.94 387 GLN A N 1
ATOM 2996 C CA . GLN A 1 387 ? 38.064 12.047 -1.736 1.00 73.94 387 GLN A CA 1
ATOM 2997 C C . GLN A 1 387 ? 38.356 11.415 -3.105 1.00 73.94 387 GLN A C 1
ATOM 2999 O O . GLN A 1 387 ? 38.421 10.192 -3.235 1.00 73.94 387 GLN A O 1
ATOM 3004 N N . ASP A 1 388 ? 38.593 12.242 -4.123 1.00 66.56 388 ASP A N 1
ATOM 3005 C CA . ASP A 1 388 ? 38.790 11.792 -5.512 1.00 66.56 388 ASP A CA 1
ATOM 3006 C C . ASP A 1 388 ? 39.931 10.782 -5.686 1.00 66.56 388 ASP A C 1
ATOM 3008 O O . ASP A 1 388 ? 39.869 9.909 -6.546 1.00 66.56 388 ASP A O 1
ATOM 3012 N N . SER A 1 389 ? 40.970 10.854 -4.849 1.00 79.38 389 SER A N 1
ATOM 3013 C CA . SER A 1 389 ? 42.098 9.917 -4.902 1.00 79.38 389 SER A CA 1
ATOM 3014 C C . SER A 1 389 ? 41.744 8.486 -4.493 1.00 79.38 389 SER A C 1
ATOM 3016 O O . SER A 1 389 ? 42.538 7.579 -4.738 1.00 79.38 389 SER A O 1
ATOM 3018 N N . ASP A 1 390 ? 40.597 8.288 -3.844 1.00 81.56 390 ASP A N 1
ATOM 3019 C CA . ASP A 1 390 ? 40.109 6.965 -3.452 1.00 81.56 390 ASP A CA 1
ATOM 3020 C C . ASP A 1 390 ? 39.442 6.242 -4.641 1.00 81.56 390 ASP A C 1
ATOM 3022 O O . ASP A 1 390 ? 39.164 5.044 -4.566 1.00 81.56 390 ASP A O 1
ATOM 3026 N N . CYS A 1 391 ? 39.215 6.954 -5.752 1.00 73.62 391 CYS A N 1
ATOM 3027 C CA . CYS A 1 391 ? 38.520 6.459 -6.931 1.00 73.62 391 CYS A CA 1
ATOM 3028 C C . CYS A 1 391 ? 39.466 5.951 -8.035 1.00 73.62 391 CYS A C 1
ATOM 3030 O O . CYS A 1 391 ? 40.597 6.428 -8.172 1.00 73.62 391 CYS A O 1
ATOM 3032 N N . PRO A 1 392 ? 39.019 4.991 -8.872 1.00 77.44 392 PRO A N 1
ATOM 3033 C CA . PRO A 1 392 ? 39.749 4.609 -10.077 1.00 77.44 392 PRO A CA 1
ATOM 3034 C C . PRO A 1 392 ? 39.927 5.782 -11.053 1.00 77.44 392 PRO A C 1
ATOM 3036 O O . PRO A 1 392 ? 39.174 6.752 -11.041 1.00 77.44 392 PRO A O 1
ATOM 3039 N N . VAL A 1 393 ? 40.915 5.678 -11.944 1.00 65.75 393 VAL A N 1
ATOM 3040 C CA . VAL A 1 393 ? 41.147 6.674 -13.006 1.00 65.75 393 VAL A CA 1
ATOM 3041 C C . VAL A 1 393 ? 39.875 6.816 -13.858 1.00 65.75 393 VAL A C 1
ATOM 3043 O O . VAL A 1 393 ? 39.283 5.799 -14.205 1.00 65.75 393 VAL A O 1
ATOM 3046 N N . GLU A 1 394 ? 39.483 8.058 -14.185 1.00 61.19 394 GLU A N 1
ATOM 3047 C CA . GLU A 1 394 ? 38.216 8.447 -14.860 1.00 61.19 394 GLU A CA 1
ATOM 3048 C C . GLU A 1 394 ? 36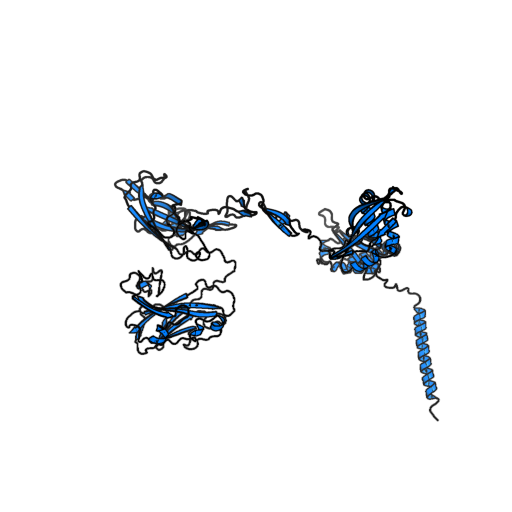.964 8.499 -13.958 1.00 61.19 394 GLU A C 1
ATOM 3050 O O . GLU A 1 394 ? 35.852 8.708 -14.452 1.00 61.19 394 GLU A O 1
ATOM 3055 N N . PHE A 1 395 ? 37.136 8.367 -12.638 1.00 66.38 395 PHE A N 1
ATOM 3056 C CA . PHE A 1 395 ? 36.064 8.510 -11.655 1.00 66.38 395 PHE A CA 1
ATOM 3057 C C . PHE A 1 395 ? 36.322 9.683 -10.696 1.00 66.38 395 PHE A C 1
ATOM 3059 O O . PHE A 1 395 ? 37.469 9.978 -10.366 1.00 66.38 395 PHE A O 1
ATOM 3066 N N . ILE A 1 396 ? 35.254 10.333 -10.228 1.00 63.75 396 ILE A N 1
ATOM 3067 C CA . ILE A 1 396 ? 35.299 11.447 -9.259 1.00 63.75 396 ILE A CA 1
ATOM 3068 C C . ILE A 1 396 ? 34.477 11.073 -8.028 1.00 63.75 396 ILE A C 1
ATOM 3070 O O . ILE A 1 396 ? 33.405 10.486 -8.175 1.00 63.75 396 ILE A O 1
ATOM 3074 N N . CYS A 1 397 ? 34.958 11.404 -6.830 1.00 63.97 397 CYS A N 1
ATOM 3075 C CA . CYS A 1 397 ? 34.243 11.112 -5.596 1.00 63.97 397 CYS A CA 1
ATOM 3076 C C . CYS A 1 397 ? 33.141 12.144 -5.350 1.00 63.97 397 CYS A C 1
ATOM 3078 O O . CYS A 1 397 ? 33.396 13.343 -5.234 1.00 63.97 397 CYS A O 1
ATOM 3080 N N . HIS A 1 398 ? 31.903 11.677 -5.233 1.00 61.31 398 HIS A N 1
ATOM 3081 C CA . HIS A 1 398 ? 30.751 12.509 -4.924 1.00 61.31 398 HIS A CA 1
ATOM 3082 C C . HIS A 1 398 ? 29.843 11.798 -3.921 1.00 61.31 398 HIS A C 1
ATOM 3084 O O . HIS A 1 398 ? 29.426 10.670 -4.161 1.00 61.31 398 HIS A O 1
ATOM 3090 N N . ASP A 1 399 ? 29.588 12.450 -2.784 1.00 60.78 399 ASP A N 1
ATOM 3091 C CA . ASP A 1 399 ? 28.793 11.939 -1.655 1.00 60.78 399 ASP A CA 1
ATOM 3092 C C . ASP A 1 399 ? 29.036 10.451 -1.328 1.00 60.78 399 ASP A C 1
ATOM 3094 O O . ASP A 1 399 ? 28.132 9.619 -1.318 1.00 60.78 399 ASP A O 1
ATOM 3098 N N . GLY A 1 400 ? 30.303 10.083 -1.124 1.00 65.19 400 GLY A N 1
ATOM 3099 C CA . GLY A 1 400 ? 30.663 8.712 -0.761 1.00 65.19 400 GLY A CA 1
ATOM 3100 C C . GLY A 1 400 ? 30.811 7.742 -1.935 1.00 65.19 400 GLY A C 1
ATOM 3101 O O . GLY A 1 400 ? 31.221 6.604 -1.713 1.00 65.19 400 GLY A O 1
ATOM 3102 N N . THR A 1 401 ? 30.522 8.165 -3.171 1.00 66.00 401 THR A N 1
ATOM 3103 C CA . THR A 1 401 ? 30.502 7.299 -4.361 1.00 66.00 401 THR A CA 1
ATOM 3104 C C . THR A 1 401 ? 31.393 7.832 -5.484 1.00 66.00 401 THR A C 1
ATOM 3106 O O . THR A 1 401 ? 31.294 8.981 -5.901 1.00 66.00 401 THR A O 1
ATOM 3109 N N . CYS A 1 402 ? 32.260 6.983 -6.026 1.00 67.56 402 CYS A N 1
ATOM 3110 C CA . CYS A 1 402 ? 33.038 7.256 -7.225 1.00 67.56 402 CYS A CA 1
ATOM 3111 C C . CYS A 1 402 ? 32.149 7.161 -8.468 1.00 67.56 402 CYS A C 1
ATOM 3113 O O . CYS A 1 402 ? 31.651 6.086 -8.804 1.00 67.56 402 CYS A O 1
ATOM 3115 N N . LEU A 1 403 ? 31.991 8.268 -9.181 1.00 62.72 403 LEU A N 1
ATOM 3116 C CA . LEU A 1 403 ? 31.213 8.375 -10.411 1.00 62.72 403 LEU A CA 1
ATOM 3117 C C . LEU A 1 403 ? 32.138 8.258 -11.620 1.00 62.72 403 LEU A C 1
ATOM 3119 O O . LEU A 1 403 ? 32.983 9.132 -11.804 1.00 62.72 403 LEU A O 1
ATOM 3123 N N . LYS A 1 404 ? 31.971 7.228 -12.457 1.00 59.44 404 LYS A N 1
ATOM 3124 C CA . LYS A 1 404 ? 32.643 7.129 -13.759 1.00 59.44 404 LYS A CA 1
ATOM 3125 C C . LYS A 1 404 ? 32.075 8.202 -14.659 1.00 59.44 404 LYS A C 1
ATOM 3127 O O . LYS A 1 404 ? 30.861 8.281 -14.850 1.00 59.44 404 LYS A O 1
ATOM 3132 N N . ILE A 1 405 ? 32.947 8.982 -15.265 1.00 57.31 405 ILE A N 1
ATOM 3133 C CA . ILE A 1 405 ? 32.548 9.924 -16.299 1.00 57.31 405 ILE A CA 1
ATOM 3134 C C . ILE A 1 405 ? 33.141 9.381 -17.594 1.00 57.31 405 ILE A C 1
ATOM 3136 O O . ILE A 1 405 ? 34.325 9.572 -17.862 1.00 57.31 405 ILE A O 1
ATOM 3140 N N . GLU A 1 406 ? 32.348 8.648 -18.385 1.00 47.19 406 GLU A N 1
ATOM 3141 C CA . GLU A 1 406 ? 32.814 8.213 -19.703 1.00 47.19 406 GLU A CA 1
ATOM 3142 C C . GLU A 1 406 ? 32.969 9.423 -20.621 1.00 47.19 406 GLU A C 1
ATOM 3144 O O . GLU A 1 406 ? 32.018 10.104 -21.011 1.00 47.19 406 GLU A O 1
ATOM 3149 N N . TYR A 1 407 ? 34.229 9.706 -20.929 1.00 47.62 407 TYR A N 1
ATOM 3150 C CA . TYR A 1 407 ? 34.641 10.863 -21.688 1.00 47.62 407 TYR A CA 1
ATOM 3151 C C . TYR A 1 407 ? 34.543 10.569 -23.179 1.00 47.62 407 TYR A C 1
ATOM 3153 O O . TYR A 1 407 ? 35.464 10.010 -23.764 1.00 47.62 407 TYR A O 1
ATOM 3161 N N . ASN A 1 408 ? 33.446 10.984 -23.808 1.00 41.81 408 ASN A N 1
ATOM 3162 C CA . ASN A 1 408 ? 33.420 11.245 -25.247 1.00 41.81 408 ASN A CA 1
ATOM 3163 C C . ASN A 1 408 ? 32.463 12.406 -25.578 1.00 41.81 408 ASN A C 1
ATOM 3165 O O . ASN A 1 408 ? 31.493 12.246 -26.309 1.00 41.81 408 ASN A O 1
ATOM 3169 N N . GLY A 1 409 ? 32.785 13.603 -25.067 1.00 54.03 409 GLY A N 1
ATOM 3170 C CA . GLY A 1 409 ? 32.345 14.873 -25.662 1.00 54.03 409 GLY A CA 1
ATOM 3171 C C . GLY A 1 409 ? 31.409 15.750 -24.821 1.00 54.03 409 GLY A C 1
ATOM 3172 O O . GLY A 1 409 ? 30.204 15.715 -25.003 1.00 54.03 409 GLY A O 1
ATOM 3173 N N . LEU A 1 410 ? 32.006 16.629 -24.006 1.00 63.03 410 LEU A N 1
ATOM 3174 C CA . LEU A 1 410 ? 31.540 17.946 -23.514 1.00 63.03 410 LEU A CA 1
ATOM 3175 C C . LEU A 1 410 ? 30.192 18.096 -22.759 1.00 63.03 410 LEU A C 1
ATOM 3177 O O . LEU A 1 410 ? 30.095 19.052 -21.987 1.00 63.03 410 LEU A O 1
ATOM 3181 N N . LEU A 1 411 ? 29.177 17.238 -22.930 1.00 66.50 411 LEU A N 1
ATOM 3182 C CA . LEU A 1 411 ? 27.859 17.366 -22.278 1.00 66.50 411 LEU A CA 1
ATOM 3183 C C . LEU A 1 411 ? 27.079 16.036 -22.274 1.00 66.50 411 LEU A C 1
ATOM 3185 O O . LEU A 1 411 ? 26.962 15.400 -23.318 1.00 66.50 411 LEU A O 1
ATOM 3189 N N . PHE A 1 412 ? 26.499 15.643 -21.134 1.00 71.75 412 PHE A N 1
ATOM 3190 C CA . PHE A 1 412 ? 25.734 14.396 -20.974 1.00 71.75 412 PHE A CA 1
ATOM 3191 C C . PHE A 1 412 ? 24.478 14.590 -20.111 1.00 71.75 412 PHE A C 1
ATOM 3193 O O . PHE A 1 412 ? 24.558 15.224 -19.063 1.00 71.75 412 PHE A O 1
ATOM 3200 N N . ILE A 1 413 ? 23.332 14.032 -20.529 1.00 73.06 413 ILE A N 1
ATOM 3201 C CA . ILE A 1 413 ? 22.057 14.072 -19.788 1.00 73.06 413 ILE A CA 1
ATOM 3202 C C . ILE A 1 413 ? 21.694 12.656 -19.327 1.00 73.06 413 ILE A C 1
ATOM 3204 O O . ILE A 1 413 ? 21.701 11.728 -20.134 1.00 73.06 413 ILE A O 1
ATOM 3208 N N . ARG A 1 414 ? 21.339 12.498 -18.048 1.00 68.62 414 ARG A N 1
ATOM 3209 C CA . ARG A 1 414 ? 20.858 11.245 -17.450 1.00 68.62 414 ARG A CA 1
ATOM 3210 C C . ARG A 1 414 ? 19.471 11.411 -16.861 1.00 68.62 414 ARG A C 1
ATOM 3212 O O . ARG A 1 414 ? 19.189 12.425 -16.229 1.00 68.62 414 ARG A O 1
ATOM 3219 N N . PHE A 1 415 ? 18.657 10.377 -17.017 1.00 65.69 415 PHE A N 1
ATOM 3220 C CA . PHE A 1 415 ? 17.453 10.177 -16.222 1.00 65.69 415 PHE A CA 1
ATOM 3221 C C . PHE A 1 415 ? 17.818 9.576 -14.865 1.00 65.69 415 PHE A C 1
ATOM 3223 O O . PHE A 1 415 ? 18.685 8.704 -14.804 1.00 65.69 415 PHE A O 1
ATOM 3230 N N . ILE A 1 416 ? 17.173 10.054 -13.804 1.00 70.44 416 ILE A N 1
ATOM 3231 C CA . ILE A 1 416 ? 17.439 9.635 -12.425 1.00 70.44 416 ILE A CA 1
ATOM 3232 C C . ILE A 1 416 ? 16.307 8.769 -11.892 1.00 70.44 416 ILE A C 1
ATOM 3234 O O . ILE A 1 416 ? 16.536 7.626 -11.515 1.00 70.44 416 ILE A O 1
ATOM 3238 N N . ASN A 1 417 ? 15.090 9.310 -11.861 1.00 58.16 417 ASN A N 1
ATOM 3239 C CA . ASN A 1 417 ? 13.932 8.626 -11.304 1.00 58.16 417 ASN A CA 1
ATOM 3240 C C . ASN A 1 417 ? 12.625 9.222 -11.848 1.00 58.16 417 ASN A C 1
ATOM 3242 O O . ASN A 1 417 ? 12.626 10.302 -12.454 1.00 58.16 417 ASN A O 1
ATOM 3246 N N . TYR A 1 418 ? 11.519 8.527 -11.598 1.00 72.94 418 TYR A N 1
ATOM 3247 C CA . TYR A 1 418 ? 10.167 9.032 -11.767 1.00 72.94 418 TYR A CA 1
ATOM 3248 C C . TYR A 1 418 ? 9.336 8.864 -10.489 1.00 72.94 418 TYR A C 1
ATOM 3250 O O . TYR A 1 418 ? 9.604 7.995 -9.664 1.00 72.94 418 TYR A O 1
ATOM 3258 N N . GLU A 1 419 ? 8.290 9.672 -10.366 1.00 74.75 419 GLU A N 1
ATOM 3259 C CA . GLU A 1 419 ? 7.263 9.570 -9.329 1.00 74.75 419 GLU A CA 1
ATOM 3260 C C . GLU A 1 419 ? 5.888 9.830 -9.957 1.00 74.75 419 GLU A C 1
ATOM 3262 O O . GLU A 1 419 ? 5.769 10.592 -10.922 1.00 74.75 419 GLU A O 1
ATOM 3267 N N . ILE A 1 420 ? 4.851 9.191 -9.422 1.00 74.88 420 ILE A N 1
ATOM 3268 C CA . ILE A 1 420 ? 3.458 9.456 -9.781 1.00 74.88 420 ILE A CA 1
ATOM 3269 C C . ILE A 1 420 ? 2.851 10.296 -8.666 1.00 74.88 420 ILE A C 1
ATOM 3271 O O . ILE A 1 420 ? 2.858 9.889 -7.509 1.00 74.88 420 ILE A O 1
ATOM 3275 N N . GLN A 1 421 ? 2.329 11.465 -9.024 1.00 79.25 421 GLN A N 1
ATOM 3276 C CA . GLN A 1 421 ? 1.704 12.374 -8.075 1.00 79.25 421 GLN A CA 1
ATOM 3277 C C . GLN A 1 421 ? 0.213 12.531 -8.368 1.00 79.25 421 GLN A C 1
ATOM 3279 O O . GLN A 1 421 ? -0.166 12.852 -9.501 1.00 79.25 421 GLN A O 1
ATOM 3284 N N . ASP A 1 422 ? -0.606 12.421 -7.324 1.00 80.12 422 ASP A N 1
ATOM 3285 C CA . ASP A 1 422 ? -2.021 12.778 -7.368 1.00 80.12 422 ASP A CA 1
ATOM 3286 C C . ASP A 1 422 ? -2.217 14.271 -7.665 1.00 80.12 422 ASP A C 1
ATOM 3288 O O . ASP A 1 422 ? -1.544 15.156 -7.127 1.00 80.12 422 ASP A O 1
ATOM 3292 N N . CYS A 1 423 ? -3.176 14.572 -8.528 1.00 79.81 423 CYS A N 1
ATOM 3293 C CA . CYS A 1 423 ? -3.509 15.917 -8.965 1.00 79.81 423 CYS A CA 1
ATOM 3294 C C . CYS A 1 423 ? -4.993 16.033 -9.349 1.00 79.81 423 CYS A C 1
ATOM 3296 O O . CYS A 1 423 ? -5.707 15.050 -9.543 1.00 79.81 423 CYS A O 1
ATOM 3298 N N . GLU A 1 424 ? -5.495 17.265 -9.459 1.00 83.75 424 GLU A N 1
ATOM 3299 C CA . GLU A 1 424 ? -6.866 17.505 -9.921 1.00 83.75 424 GLU A CA 1
ATOM 3300 C C . GLU A 1 424 ? -6.921 17.509 -11.456 1.00 83.75 424 GLU A C 1
ATOM 3302 O O . GLU A 1 424 ? -6.479 18.465 -12.101 1.00 83.75 424 GLU A O 1
ATOM 3307 N N . ALA A 1 425 ? -7.507 16.469 -12.054 1.00 73.06 425 ALA A N 1
ATOM 3308 C CA . ALA A 1 425 ? -7.754 16.421 -13.492 1.00 73.06 425 ALA A CA 1
ATOM 3309 C C . ALA A 1 425 ? -9.105 17.065 -13.841 1.00 73.06 425 ALA A C 1
ATOM 3311 O O . ALA A 1 425 ? -10.106 16.903 -13.137 1.00 73.06 425 ALA A O 1
ATOM 3312 N N . ILE A 1 426 ? -9.147 17.798 -14.957 1.00 66.00 426 ILE A N 1
ATOM 3313 C CA . ILE A 1 426 ? -10.379 18.382 -15.499 1.00 66.00 426 ILE A CA 1
ATOM 3314 C C . ILE A 1 426 ? -10.873 17.487 -16.634 1.00 66.00 426 ILE A C 1
ATOM 3316 O O . ILE A 1 426 ? -10.212 17.381 -17.665 1.00 66.00 426 ILE A O 1
ATOM 3320 N N . VAL A 1 427 ? -12.056 16.891 -16.475 1.00 61.38 427 VAL A N 1
ATOM 3321 C CA . VAL A 1 427 ? -12.711 16.122 -17.541 1.00 61.38 427 VAL A CA 1
ATOM 3322 C C . VAL A 1 427 ? -13.730 17.019 -18.244 1.00 61.38 427 VAL A C 1
ATOM 3324 O O . VAL A 1 427 ? -14.672 17.521 -17.621 1.00 61.38 427 VAL A O 1
ATOM 3327 N N . ASP A 1 428 ? -13.533 17.248 -19.544 1.00 52.84 428 ASP A N 1
ATOM 3328 C CA . ASP A 1 428 ? -14.475 18.001 -20.374 1.00 52.84 428 ASP A CA 1
ATOM 3329 C C . ASP A 1 428 ? -15.502 17.047 -21.005 1.00 52.84 428 ASP A C 1
ATOM 3331 O O . ASP A 1 428 ? -15.253 16.419 -22.032 1.00 52.84 428 ASP A O 1
ATOM 3335 N N . ASN A 1 429 ? -16.684 16.940 -20.392 1.00 52.78 429 ASN A N 1
ATOM 3336 C CA . ASN A 1 429 ? -17.786 16.093 -20.871 1.00 52.78 429 ASN A CA 1
ATOM 3337 C C . ASN A 1 429 ? -18.624 16.755 -21.987 1.00 52.78 429 ASN A C 1
ATOM 3339 O O . ASN A 1 429 ? -19.808 16.452 -22.156 1.00 52.78 429 ASN A O 1
ATOM 3343 N N . SER A 1 430 ? -18.046 17.685 -22.751 1.00 47.06 430 SER A N 1
ATOM 3344 C CA . SER A 1 430 ? -18.757 18.458 -23.774 1.00 47.06 430 SER A CA 1
ATOM 3345 C C . SER A 1 430 ? -19.152 17.613 -24.996 1.00 47.06 430 SER A C 1
ATOM 3347 O O . SER A 1 430 ? -18.469 17.594 -26.021 1.00 47.06 430 SER A O 1
ATOM 3349 N N . ILE A 1 431 ? -20.317 16.963 -24.935 1.00 46.88 431 ILE A N 1
ATOM 3350 C CA . ILE A 1 431 ? -20.972 16.342 -26.094 1.00 46.88 431 ILE A CA 1
ATOM 3351 C C . ILE A 1 431 ? -21.782 17.414 -26.837 1.00 46.88 431 ILE A C 1
ATOM 3353 O O . ILE A 1 431 ? -22.987 17.556 -26.650 1.00 46.88 431 ILE A O 1
ATOM 3357 N N . GLY A 1 432 ? -21.121 18.162 -27.720 1.00 43.88 432 GLY A N 1
ATOM 3358 C CA . GLY A 1 432 ? -21.794 19.048 -28.674 1.00 43.88 432 GLY A CA 1
ATOM 3359 C C . GLY A 1 432 ? -22.460 20.292 -28.065 1.00 43.88 432 GLY A C 1
ATOM 3360 O O . GLY A 1 432 ? -22.611 20.452 -26.862 1.00 43.88 432 GLY A O 1
ATOM 3361 N N . PHE A 1 433 ? -22.788 21.239 -28.944 1.00 44.09 433 PHE A N 1
ATOM 3362 C CA . PHE A 1 433 ? -23.155 22.620 -28.625 1.00 44.09 433 PHE A CA 1
ATOM 3363 C C . PHE A 1 433 ? -24.178 22.780 -27.481 1.00 44.09 433 PHE A C 1
ATOM 3365 O O . PHE A 1 433 ? -25.380 22.639 -27.696 1.00 44.09 433 PHE A O 1
ATOM 3372 N N . GLY A 1 434 ? -23.691 23.226 -26.315 1.00 50.12 434 GLY A N 1
ATOM 3373 C CA . GLY A 1 434 ? -24.494 23.966 -25.339 1.00 50.12 434 GLY A CA 1
ATOM 3374 C C . GLY A 1 434 ? -24.617 23.369 -23.937 1.00 50.12 434 GLY A C 1
ATOM 3375 O O . GLY A 1 434 ? -25.736 23.147 -23.505 1.00 50.12 434 GLY A O 1
ATOM 3376 N N . GLN A 1 435 ? -23.506 23.183 -23.219 1.00 42.06 435 GLN A N 1
ATOM 3377 C CA . GLN A 1 435 ? -23.309 23.508 -21.789 1.00 42.06 435 GLN A CA 1
ATOM 3378 C C . GLN A 1 435 ? -21.966 22.911 -21.344 1.00 42.06 435 GLN A C 1
ATOM 3380 O O . GLN A 1 435 ? -21.795 21.699 -21.359 1.00 42.06 435 GLN A O 1
ATOM 3385 N N . GLN A 1 436 ? -21.007 23.762 -20.970 1.00 44.50 436 GLN A N 1
ATOM 3386 C CA . GLN A 1 436 ? -19.741 23.318 -20.382 1.00 44.50 436 GLN A CA 1
ATOM 3387 C C . GLN A 1 436 ? -19.974 22.994 -18.905 1.00 44.50 436 GLN A C 1
ATOM 3389 O O . GLN A 1 436 ? -20.195 23.900 -18.101 1.00 44.50 436 GLN A O 1
ATOM 3394 N N . THR A 1 437 ? -19.932 21.716 -18.541 1.00 47.50 437 THR A N 1
ATOM 3395 C CA . THR A 1 437 ? -19.821 21.286 -17.142 1.00 47.50 437 THR A CA 1
ATOM 3396 C C . THR A 1 437 ? -18.446 20.664 -16.947 1.00 47.50 437 THR A C 1
ATOM 3398 O O . THR A 1 437 ? -18.225 19.521 -17.334 1.00 47.50 437 THR A O 1
ATOM 3401 N N . THR A 1 438 ? -17.511 21.426 -16.378 1.00 51.84 438 THR A N 1
ATOM 3402 C CA . THR A 1 438 ? -16.197 20.922 -15.959 1.00 51.84 438 THR A CA 1
ATOM 3403 C C . THR A 1 438 ? -16.364 20.138 -14.662 1.00 51.84 438 THR A C 1
ATOM 3405 O O . THR A 1 438 ? -16.698 20.733 -13.633 1.00 51.84 438 THR A O 1
ATOM 3408 N N . GLN A 1 439 ? -16.148 18.826 -14.696 1.00 55.22 439 GLN A N 1
ATOM 3409 C CA . GLN A 1 439 ? -16.111 17.998 -13.491 1.00 55.22 439 GLN A CA 1
ATOM 3410 C C . GLN A 1 439 ? -14.644 17.745 -13.123 1.00 55.22 439 GLN A C 1
ATOM 3412 O O . GLN A 1 439 ? -13.853 17.346 -13.977 1.00 55.22 439 GLN A O 1
ATOM 3417 N N . LYS A 1 440 ? -14.275 18.038 -11.871 1.00 61.59 440 LYS A N 1
ATOM 3418 C CA . LYS A 1 440 ? -12.947 17.726 -11.328 1.00 61.59 440 LYS A CA 1
ATOM 3419 C C . LYS A 1 440 ? -12.931 16.273 -10.863 1.00 61.59 440 LYS A C 1
ATOM 3421 O O . LYS A 1 440 ? -13.832 15.871 -10.127 1.00 61.59 440 LYS A O 1
ATOM 3426 N N . THR A 1 441 ? -11.932 15.512 -11.283 1.00 65.56 441 THR A N 1
ATOM 3427 C CA . THR A 1 441 ? -11.692 14.131 -10.846 1.00 65.56 441 THR A CA 1
ATOM 3428 C C . THR A 1 441 ? -10.291 14.010 -10.258 1.00 65.56 441 THR A C 1
ATOM 3430 O O . THR A 1 441 ? -9.445 14.878 -10.479 1.00 65.56 441 THR A O 1
ATOM 3433 N N . ILE A 1 442 ? -10.043 12.924 -9.525 1.00 66.69 442 ILE A N 1
ATOM 3434 C CA . ILE A 1 442 ? -8.680 12.535 -9.161 1.00 66.69 442 ILE A CA 1
ATOM 3435 C C . ILE A 1 442 ? -7.977 12.122 -10.457 1.00 66.69 442 ILE A C 1
ATOM 3437 O O . ILE A 1 442 ? -8.543 11.417 -11.298 1.00 66.69 442 ILE A O 1
ATOM 3441 N N . GLY A 1 443 ? -6.791 12.661 -10.673 1.00 77.50 443 GLY A N 1
ATOM 3442 C CA . GLY A 1 443 ? -5.925 12.315 -11.780 1.00 77.50 443 GLY A CA 1
ATOM 3443 C C . GLY A 1 443 ? -4.498 12.190 -11.295 1.00 77.50 443 GLY A C 1
ATOM 3444 O O . GLY A 1 443 ? -4.185 12.626 -10.195 1.00 77.50 443 GLY A O 1
ATOM 3445 N N . HIS A 1 444 ? -3.637 11.608 -12.113 1.00 82.44 444 HIS A N 1
ATOM 3446 C CA . HIS A 1 444 ? -2.230 11.442 -11.788 1.00 82.44 444 HIS A CA 1
ATOM 3447 C C . HIS A 1 444 ? -1.378 12.185 -12.817 1.00 82.44 444 HIS A C 1
ATOM 3449 O O . HIS A 1 444 ? -1.755 12.335 -13.988 1.00 82.44 444 HIS A O 1
ATOM 3455 N N . ARG A 1 445 ? -0.214 12.667 -12.392 1.00 85.88 445 ARG A N 1
ATOM 3456 C CA . ARG A 1 445 ? 0.823 13.200 -13.280 1.00 85.88 445 ARG A CA 1
ATOM 3457 C C . ARG A 1 445 ? 2.149 12.520 -13.001 1.00 85.88 445 ARG A C 1
ATOM 3459 O O . ARG A 1 445 ? 2.471 12.216 -11.857 1.00 85.88 445 ARG A O 1
ATOM 3466 N N . LEU A 1 446 ? 2.927 12.339 -14.057 1.00 83.56 446 LEU A N 1
ATOM 3467 C CA . LEU A 1 446 ? 4.268 11.796 -13.960 1.00 83.56 446 LEU A CA 1
ATOM 3468 C C . LEU A 1 446 ? 5.263 12.930 -13.703 1.00 83.56 446 LEU A C 1
ATOM 3470 O O . LEU A 1 446 ? 5.293 13.913 -14.449 1.00 83.56 446 LEU A O 1
ATOM 3474 N N . ILE A 1 447 ? 6.087 12.767 -12.674 1.00 81.94 447 ILE A N 1
ATOM 3475 C CA . ILE A 1 447 ? 7.240 13.605 -12.349 1.00 81.94 447 ILE A CA 1
ATOM 3476 C C . ILE A 1 447 ? 8.494 12.834 -12.751 1.00 81.94 447 ILE A C 1
ATOM 3478 O O . ILE A 1 447 ? 8.627 11.661 -12.425 1.00 81.94 447 ILE A O 1
ATOM 3482 N N . THR A 1 448 ? 9.410 13.470 -13.476 1.00 78.00 448 THR A N 1
ATOM 3483 C CA . THR A 1 448 ? 10.643 12.841 -13.974 1.00 78.00 448 THR A CA 1
ATOM 3484 C C . THR A 1 448 ? 11.850 13.722 -13.697 1.00 78.00 448 THR A C 1
ATOM 3486 O O . THR A 1 448 ? 11.833 14.914 -14.008 1.00 78.00 448 THR A O 1
ATOM 3489 N N . SER A 1 449 ? 12.906 13.135 -13.141 1.00 80.81 449 SER A N 1
ATOM 3490 C CA . SER A 1 449 ? 14.100 13.862 -12.700 1.00 80.81 449 SER A CA 1
ATOM 3491 C C . SER A 1 449 ? 15.297 13.558 -13.592 1.00 80.81 449 SER A C 1
ATOM 3493 O O . SER A 1 449 ? 15.561 12.400 -13.929 1.00 80.81 449 SER A O 1
ATOM 3495 N N . PHE A 1 450 ? 16.048 14.599 -13.953 1.00 80.44 450 PHE A N 1
ATOM 3496 C CA . PHE A 1 450 ? 17.208 14.516 -14.835 1.00 80.44 450 PHE A CA 1
ATOM 3497 C C . PHE A 1 450 ? 18.399 15.298 -14.284 1.00 80.44 450 PHE A C 1
ATOM 3499 O O . PHE A 1 450 ? 18.251 16.303 -13.586 1.00 80.44 450 PHE A O 1
ATOM 3506 N N . ILE A 1 451 ? 19.598 14.876 -14.677 1.00 79.88 451 ILE A N 1
ATOM 3507 C CA . ILE A 1 451 ? 20.826 15.654 -14.493 1.00 79.88 451 ILE A CA 1
ATOM 3508 C C . ILE A 1 451 ? 21.538 15.839 -15.825 1.00 79.88 451 ILE A C 1
ATOM 3510 O O . ILE A 1 451 ? 21.616 14.916 -16.633 1.00 79.88 451 ILE A O 1
ATOM 3514 N N . MET A 1 452 ? 22.096 17.026 -16.032 1.00 85.12 452 MET A N 1
ATOM 3515 C CA . MET A 1 452 ? 22.995 17.341 -17.131 1.00 85.12 452 MET A CA 1
ATOM 3516 C C . MET A 1 452 ? 24.370 17.698 -16.580 1.00 85.12 452 MET A C 1
ATOM 3518 O O . MET A 1 452 ? 24.512 18.720 -15.916 1.00 85.12 452 MET A O 1
ATOM 3522 N N . ASP A 1 453 ? 25.377 16.901 -16.915 1.00 82.06 453 ASP A N 1
ATOM 3523 C CA . ASP A 1 453 ? 26.777 17.179 -16.607 1.00 82.06 453 ASP A CA 1
ATOM 3524 C C . ASP A 1 453 ? 27.461 17.775 -17.837 1.00 82.06 453 ASP A C 1
ATOM 3526 O O . ASP A 1 453 ? 27.375 17.226 -18.938 1.00 82.06 453 ASP A O 1
ATOM 3530 N N . ALA A 1 454 ? 28.146 18.902 -17.665 1.00 81.69 454 ALA A N 1
ATOM 3531 C CA . ALA A 1 454 ? 28.830 19.592 -18.748 1.00 81.69 454 ALA A CA 1
ATOM 3532 C C . ALA A 1 454 ? 30.187 20.126 -18.300 1.00 81.69 454 ALA A C 1
ATOM 3534 O O . ALA A 1 454 ? 30.353 20.644 -17.192 1.00 81.69 454 ALA A O 1
ATOM 3535 N N . GLN A 1 455 ? 31.170 20.016 -19.188 1.00 76.75 455 GLN A N 1
ATOM 3536 C CA . GLN A 1 455 ? 32.507 20.511 -18.903 1.00 76.75 455 GLN A CA 1
ATOM 3537 C C . GLN A 1 455 ? 32.626 22.007 -19.159 1.00 76.75 455 GLN A C 1
ATOM 3539 O O . GLN A 1 455 ? 32.000 22.570 -20.057 1.00 76.75 455 GLN A O 1
ATOM 3544 N N . LYS A 1 456 ? 33.491 22.636 -18.374 1.00 80.12 456 LYS A N 1
ATOM 3545 C CA . LYS A 1 456 ? 33.981 23.981 -18.596 1.00 80.12 456 LYS A CA 1
ATOM 3546 C C . LYS A 1 456 ? 34.801 23.984 -19.878 1.00 80.12 456 LYS A C 1
ATOM 3548 O O . LYS A 1 456 ? 35.699 23.163 -20.057 1.00 80.12 456 LYS A O 1
ATOM 3553 N N . HIS A 1 457 ? 34.517 24.921 -20.766 1.00 73.31 457 HIS A N 1
ATOM 3554 C CA . HIS A 1 457 ? 35.229 25.057 -22.030 1.00 73.31 457 HIS A CA 1
ATOM 3555 C C . HIS A 1 457 ? 35.633 26.505 -22.265 1.00 73.31 457 HIS A C 1
ATOM 3557 O O . HIS A 1 457 ? 35.062 27.451 -21.718 1.00 73.31 457 HIS A O 1
ATOM 3563 N N . LEU A 1 458 ? 36.660 26.674 -23.090 1.00 75.62 458 LEU A N 1
ATOM 3564 C CA . LEU A 1 458 ? 37.169 27.988 -23.440 1.00 75.62 458 LEU A CA 1
ATOM 3565 C C . LEU A 1 458 ? 36.249 28.638 -24.479 1.00 75.62 458 LEU A C 1
ATOM 3567 O O . LEU A 1 458 ? 36.053 28.100 -25.573 1.00 75.62 458 LEU A O 1
ATOM 3571 N N . VAL A 1 459 ? 35.731 29.821 -24.163 1.00 71.50 459 VAL A N 1
ATOM 3572 C CA . VAL A 1 459 ? 35.027 30.692 -25.107 1.00 71.50 459 VAL A CA 1
ATOM 3573 C C . VAL A 1 459 ? 35.886 31.937 -25.295 1.00 71.50 459 VAL A C 1
ATOM 3575 O O . VAL A 1 459 ? 36.003 32.779 -24.410 1.00 71.50 459 VAL A O 1
ATOM 3578 N N . ALA A 1 460 ? 36.530 32.037 -26.459 1.00 76.25 460 ALA A N 1
ATOM 3579 C CA . ALA A 1 460 ? 37.577 33.023 -26.733 1.00 76.25 460 ALA A CA 1
ATOM 3580 C C . ALA A 1 460 ? 38.756 32.945 -25.738 1.00 76.25 460 ALA A C 1
ATOM 3582 O O . ALA A 1 460 ? 39.631 32.100 -25.922 1.00 76.25 460 ALA A O 1
ATOM 3583 N N . THR A 1 461 ? 38.812 33.823 -24.732 1.00 74.62 461 THR A N 1
ATOM 3584 C CA . THR A 1 461 ? 39.866 33.852 -23.697 1.00 74.62 461 THR A CA 1
ATOM 3585 C C . THR A 1 461 ? 39.383 33.419 -22.319 1.00 74.62 461 THR A C 1
ATOM 3587 O O . THR A 1 461 ? 40.215 33.237 -21.432 1.00 74.62 461 THR A O 1
ATOM 3590 N N . ASP A 1 462 ? 38.073 33.237 -22.146 1.00 73.19 462 ASP A N 1
ATOM 3591 C CA . ASP A 1 462 ? 37.447 33.043 -20.843 1.00 73.19 462 ASP A CA 1
ATOM 3592 C C . ASP A 1 462 ? 36.947 31.602 -20.705 1.00 73.19 462 ASP A C 1
ATOM 3594 O O . ASP A 1 462 ? 36.422 31.006 -21.649 1.00 73.19 462 ASP A O 1
ATOM 3598 N N . ASN A 1 463 ? 37.147 31.012 -19.527 1.00 79.94 463 ASN A N 1
ATOM 3599 C CA . ASN A 1 463 ? 36.684 29.659 -19.236 1.00 79.94 463 ASN A CA 1
ATOM 3600 C C . ASN A 1 463 ? 35.244 29.724 -18.724 1.00 79.94 463 ASN A C 1
ATOM 3602 O O . ASN A 1 463 ? 35.010 30.235 -17.628 1.00 79.94 463 ASN A O 1
ATOM 3606 N N . MET A 1 464 ? 34.310 29.155 -19.480 1.00 81.88 464 MET A N 1
ATOM 3607 C CA . MET A 1 464 ? 32.871 29.259 -19.235 1.00 81.88 464 MET A CA 1
ATOM 3608 C C . MET A 1 464 ? 32.273 27.880 -18.955 1.00 81.88 464 MET A C 1
ATOM 3610 O O . MET A 1 464 ? 32.688 26.887 -19.548 1.00 81.88 464 MET A O 1
ATOM 3614 N N . PHE A 1 465 ? 31.282 27.814 -18.071 1.00 86.25 465 PHE A N 1
ATOM 3615 C CA . PHE A 1 465 ? 30.496 26.610 -17.808 1.00 86.25 465 PHE A CA 1
ATOM 3616 C C . PHE A 1 465 ? 29.272 26.561 -18.714 1.00 86.25 465 PHE A C 1
ATOM 3618 O O . PHE A 1 465 ? 28.528 27.537 -18.799 1.00 86.25 465 PHE A O 1
ATOM 3625 N N . ARG A 1 466 ? 29.027 25.416 -19.351 1.00 83.19 466 ARG A N 1
ATOM 3626 C CA . ARG A 1 466 ? 27.817 25.193 -20.143 1.00 83.19 466 ARG A CA 1
ATOM 3627 C C . ARG A 1 466 ? 26.689 24.659 -19.267 1.00 83.19 466 ARG A C 1
ATOM 3629 O O . ARG A 1 466 ? 26.822 23.580 -18.709 1.00 83.19 466 ARG A O 1
ATOM 3636 N N . VAL A 1 467 ? 25.583 25.387 -19.145 1.00 89.00 467 VAL A N 1
ATOM 3637 C CA . VAL A 1 467 ? 24.473 25.033 -18.237 1.00 89.00 467 VAL A CA 1
ATOM 3638 C C . VAL A 1 467 ? 23.108 25.363 -18.844 1.00 89.00 467 VAL A C 1
ATOM 3640 O O . VAL A 1 467 ? 23.006 26.202 -19.744 1.00 89.00 467 VAL A O 1
ATOM 3643 N N . ALA A 1 468 ? 22.046 24.736 -18.334 1.00 89.81 468 ALA A N 1
ATOM 3644 C CA . ALA A 1 468 ? 20.683 25.238 -18.513 1.00 89.81 468 ALA A CA 1
ATOM 3645 C C . ALA A 1 468 ? 20.473 26.374 -17.509 1.00 89.81 468 ALA A C 1
ATOM 3647 O O . ALA A 1 468 ? 20.375 26.127 -16.313 1.00 89.81 468 ALA A O 1
ATOM 3648 N N . ALA A 1 469 ? 20.505 27.623 -17.972 1.00 86.81 469 ALA A N 1
ATOM 3649 C CA . ALA A 1 469 ? 20.609 28.778 -17.078 1.00 86.81 469 ALA A CA 1
ATOM 3650 C C . ALA A 1 469 ? 19.264 29.219 -16.482 1.00 86.81 469 ALA A C 1
ATOM 3652 O O . ALA A 1 469 ? 19.250 29.917 -15.467 1.00 86.81 469 ALA A O 1
ATOM 3653 N N . ALA A 1 470 ? 18.150 28.859 -17.121 1.00 89.88 470 ALA A N 1
ATOM 3654 C CA . ALA A 1 470 ? 16.806 29.213 -16.689 1.00 89.88 470 ALA A CA 1
ATOM 3655 C C . ALA A 1 470 ? 15.803 28.099 -17.023 1.00 89.88 470 ALA A C 1
ATOM 3657 O O . ALA A 1 470 ? 16.037 27.294 -17.923 1.00 89.88 470 ALA A O 1
ATOM 3658 N N . LYS A 1 471 ? 14.668 28.058 -16.315 1.00 91.88 471 LYS A N 1
ATOM 3659 C CA . LYS A 1 471 ? 13.631 27.033 -16.531 1.00 91.88 471 LYS A CA 1
ATOM 3660 C C . LYS A 1 471 ? 13.043 27.106 -17.940 1.00 91.88 471 LYS A C 1
ATOM 3662 O O . LYS A 1 471 ? 12.759 26.080 -18.540 1.00 91.88 471 LYS A O 1
ATOM 3667 N N . GLU A 1 472 ? 12.928 28.312 -18.490 1.00 90.50 472 GLU A N 1
ATOM 3668 C CA . GLU A 1 472 ? 12.406 28.566 -19.837 1.00 90.50 472 GLU A CA 1
ATOM 3669 C C . GLU A 1 472 ? 13.354 28.091 -20.947 1.00 90.50 472 GLU A C 1
ATOM 3671 O O . GLU A 1 472 ? 12.961 28.031 -22.111 1.00 90.50 472 GLU A O 1
ATOM 3676 N N . ASP A 1 473 ? 14.605 27.765 -20.607 1.00 89.81 473 ASP A N 1
ATOM 3677 C CA . ASP A 1 473 ? 15.546 27.159 -21.546 1.00 89.81 473 ASP A CA 1
ATOM 3678 C C . ASP A 1 473 ? 15.241 25.665 -21.780 1.00 89.81 473 ASP A C 1
ATOM 3680 O O . ASP A 1 473 ? 15.798 25.075 -22.705 1.00 89.81 473 ASP A O 1
ATOM 3684 N N . ILE A 1 474 ? 14.360 25.059 -20.975 1.00 93.06 474 ILE A N 1
ATOM 3685 C CA . ILE A 1 474 ? 13.916 23.669 -21.107 1.00 93.06 474 ILE A CA 1
ATOM 3686 C C . ILE A 1 474 ? 12.511 23.663 -21.688 1.00 93.06 474 ILE A C 1
ATOM 3688 O O . ILE A 1 474 ? 11.589 24.250 -21.122 1.00 93.06 474 ILE A O 1
ATOM 3692 N N . TYR A 1 475 ? 12.331 23.006 -22.825 1.00 91.25 475 TYR A N 1
ATOM 3693 C CA . TYR A 1 475 ? 11.042 22.996 -23.497 1.00 91.25 475 TYR A CA 1
ATOM 3694 C C . TYR A 1 475 ? 10.820 21.697 -24.256 1.00 91.25 475 TYR A C 1
ATOM 3696 O O . TYR A 1 475 ? 11.752 21.000 -24.637 1.00 91.25 475 TYR A O 1
ATOM 3704 N N . ALA A 1 476 ? 9.554 21.378 -24.499 1.00 88.38 476 ALA A N 1
ATOM 3705 C CA . ALA A 1 476 ? 9.175 20.251 -25.331 1.00 88.38 476 ALA A CA 1
ATOM 3706 C C . ALA A 1 476 ? 8.181 20.702 -26.399 1.00 88.38 476 ALA A C 1
ATOM 3708 O O . ALA A 1 476 ? 7.263 21.486 -26.146 1.00 88.38 476 ALA A O 1
ATOM 3709 N N . ASN A 1 477 ? 8.355 20.196 -27.616 1.00 78.88 477 ASN A N 1
ATOM 3710 C CA . ASN A 1 477 ? 7.444 20.470 -28.719 1.00 78.88 477 ASN A CA 1
ATOM 3711 C C . ASN A 1 477 ? 6.388 19.363 -28.802 1.00 78.88 477 ASN A C 1
ATOM 3713 O O . ASN A 1 477 ? 6.694 18.271 -29.271 1.00 78.88 477 ASN A O 1
ATOM 3717 N N . ARG A 1 478 ? 5.151 19.667 -28.371 1.00 67.56 478 ARG A N 1
ATOM 3718 C CA . ARG A 1 478 ? 3.949 18.800 -28.445 1.00 67.56 478 ARG A CA 1
ATOM 3719 C C . ARG A 1 478 ? 4.233 17.317 -28.163 1.00 67.56 478 ARG A C 1
ATOM 3721 O O . ARG A 1 478 ? 4.331 16.518 -29.092 1.00 67.56 478 ARG A O 1
ATOM 3728 N N . GLN A 1 479 ? 4.283 16.950 -26.889 1.00 78.19 479 GLN A N 1
ATOM 3729 C CA . GLN A 1 479 ? 4.503 15.569 -26.455 1.00 78.19 479 GLN A CA 1
ATOM 3730 C C . GLN A 1 479 ? 3.223 14.941 -25.877 1.00 78.19 479 GLN A C 1
ATOM 3732 O O . GLN A 1 479 ? 2.246 15.655 -25.609 1.00 78.19 479 GLN A O 1
ATOM 3737 N N . PRO A 1 480 ? 3.193 13.607 -25.692 1.00 70.38 480 PRO A N 1
ATOM 3738 C CA . PRO A 1 480 ? 2.079 12.927 -25.043 1.00 70.38 480 PRO A CA 1
ATOM 3739 C C . PRO A 1 480 ? 1.771 13.528 -23.669 1.00 70.38 480 PRO A C 1
ATOM 3741 O O . PRO A 1 480 ? 2.674 13.970 -22.960 1.00 70.38 480 PRO A O 1
ATOM 3744 N N . LEU A 1 481 ? 0.491 13.513 -23.287 1.00 80.62 481 LEU A N 1
ATOM 3745 C CA . LEU A 1 481 ? 0.033 13.895 -21.944 1.00 80.62 481 LEU A CA 1
ATOM 3746 C C . LEU A 1 481 ? 0.435 15.318 -21.514 1.00 80.62 481 LEU A C 1
ATOM 3748 O O . LEU A 1 481 ? 0.576 15.597 -20.329 1.00 80.62 481 LEU A O 1
ATOM 3752 N N . GLY A 1 482 ? 0.663 16.223 -22.469 1.00 81.75 482 GLY A N 1
ATOM 3753 C CA . GLY A 1 482 ? 1.055 17.599 -22.164 1.00 81.75 482 GLY A CA 1
ATOM 3754 C C . GLY A 1 482 ? 2.480 17.750 -21.633 1.00 81.75 482 GLY A C 1
ATOM 3755 O O . GLY A 1 482 ? 2.777 18.776 -21.043 1.00 81.75 482 GLY A O 1
ATOM 3756 N N . PHE A 1 483 ? 3.365 16.770 -21.836 1.00 87.25 483 PHE A N 1
ATOM 3757 C CA . PHE A 1 483 ? 4.776 16.917 -21.476 1.00 87.25 483 PHE A CA 1
ATOM 3758 C C . PHE A 1 483 ? 5.451 18.017 -22.334 1.00 87.25 483 PHE A C 1
ATOM 3760 O O . PHE A 1 483 ? 5.257 18.102 -23.547 1.00 87.25 483 PHE A O 1
ATOM 3767 N N . ILE A 1 484 ? 6.242 18.932 -21.793 1.00 92.06 484 ILE A N 1
ATOM 3768 C CA . ILE A 1 484 ? 6.435 19.287 -20.385 1.00 92.06 484 ILE A CA 1
ATOM 3769 C C . ILE A 1 484 ? 5.304 20.243 -19.975 1.00 92.06 484 ILE A C 1
ATOM 3771 O O . ILE A 1 484 ? 5.101 21.254 -20.650 1.00 92.06 484 ILE A O 1
ATOM 3775 N N . ASP A 1 485 ? 4.616 19.952 -18.873 1.00 92.12 485 ASP A N 1
ATOM 3776 C CA . ASP A 1 485 ? 3.590 20.835 -18.299 1.00 92.12 485 ASP A CA 1
ATOM 3777 C C . ASP A 1 485 ? 4.236 21.889 -17.392 1.00 92.12 485 ASP A C 1
ATOM 3779 O O . ASP A 1 485 ? 4.018 23.089 -17.553 1.00 92.12 485 ASP A O 1
ATOM 3783 N N . GLU A 1 486 ? 5.133 21.446 -16.506 1.00 91.00 486 GLU A N 1
ATOM 3784 C CA . GLU A 1 486 ? 5.924 22.313 -15.635 1.00 91.00 486 GLU A CA 1
ATOM 3785 C C . GLU A 1 486 ? 7.357 21.790 -15.431 1.00 91.00 486 GLU A C 1
ATOM 3787 O O . GLU A 1 486 ? 7.589 20.582 -15.303 1.00 91.00 486 GLU A O 1
ATOM 3792 N N . VAL A 1 487 ? 8.310 22.727 -15.341 1.00 91.81 487 VAL A N 1
ATOM 3793 C CA . VAL A 1 487 ? 9.674 22.506 -14.832 1.00 91.81 487 VAL A CA 1
ATOM 3794 C C . VAL A 1 487 ? 9.698 22.885 -13.346 1.00 91.81 487 VAL A C 1
ATOM 3796 O O . VAL A 1 487 ? 9.815 24.067 -12.994 1.00 91.81 487 VAL A O 1
ATOM 3799 N N . ILE A 1 488 ? 9.550 21.901 -12.458 1.00 79.31 488 ILE A N 1
ATOM 3800 C CA . ILE A 1 488 ? 9.369 22.152 -11.015 1.00 79.31 488 ILE A CA 1
ATOM 3801 C C . ILE A 1 488 ? 10.679 22.633 -10.383 1.00 79.31 488 ILE A C 1
ATOM 3803 O O . ILE A 1 488 ? 10.689 23.624 -9.650 1.00 79.31 488 ILE A O 1
ATOM 3807 N N . GLU A 1 489 ? 11.808 22.037 -10.761 1.00 76.88 489 GLU A N 1
ATOM 3808 C CA . GLU A 1 489 ? 13.119 22.346 -10.186 1.00 76.88 489 GLU A CA 1
ATOM 3809 C C . GLU A 1 489 ? 14.174 22.543 -11.274 1.00 76.88 489 GLU A C 1
ATOM 3811 O O . GLU A 1 489 ? 14.142 21.885 -12.312 1.00 76.88 489 GLU A O 1
ATOM 3816 N N . LEU A 1 490 ? 15.096 23.478 -11.033 1.00 86.56 490 LEU A N 1
ATOM 3817 C CA . LEU A 1 490 ? 16.331 23.652 -11.795 1.00 86.56 490 LEU A CA 1
ATOM 3818 C C . LEU A 1 490 ? 17.410 24.141 -10.828 1.00 86.56 490 LEU A C 1
ATOM 3820 O O . LEU A 1 490 ? 17.343 25.274 -10.351 1.00 86.56 490 LEU A O 1
ATOM 3824 N N . ASN A 1 491 ? 18.396 23.296 -10.553 1.00 82.50 491 ASN A N 1
ATOM 3825 C CA . ASN A 1 491 ? 19.543 23.621 -9.716 1.00 82.50 491 ASN A CA 1
ATOM 3826 C C . ASN A 1 491 ? 20.835 23.471 -10.518 1.00 82.50 491 ASN A C 1
ATOM 3828 O O . ASN A 1 491 ? 20.974 22.551 -11.321 1.00 82.50 491 ASN A O 1
ATOM 3832 N N . ILE A 1 492 ? 21.781 24.381 -10.304 1.00 84.06 492 ILE A N 1
ATOM 3833 C CA . ILE A 1 492 ? 23.057 24.409 -11.011 1.00 84.06 492 ILE A CA 1
ATOM 3834 C C . ILE A 1 492 ? 24.163 24.425 -9.970 1.00 84.06 492 ILE A C 1
ATOM 3836 O O . ILE A 1 492 ? 24.240 25.342 -9.156 1.00 84.06 492 ILE A O 1
ATOM 3840 N N . ILE A 1 493 ? 25.035 23.425 -10.020 1.00 78.81 493 ILE A N 1
ATOM 3841 C CA . ILE A 1 493 ? 26.173 23.318 -9.113 1.00 78.81 493 ILE A CA 1
ATOM 3842 C C . ILE A 1 493 ? 27.458 23.114 -9.898 1.00 78.81 493 ILE A C 1
ATOM 3844 O O . ILE A 1 493 ? 27.491 22.449 -10.933 1.00 78.81 493 ILE A O 1
ATOM 3848 N N . GLN A 1 494 ? 28.543 23.676 -9.386 1.00 80.31 494 GLN A N 1
ATOM 3849 C CA . GLN A 1 494 ? 29.875 23.336 -9.848 1.00 80.31 494 GLN A CA 1
ATOM 3850 C C . GLN A 1 494 ? 30.317 22.048 -9.138 1.00 80.31 494 GLN A C 1
ATOM 3852 O O . GLN A 1 494 ? 30.454 22.042 -7.918 1.00 80.31 494 GLN A O 1
ATOM 3857 N N . LEU A 1 495 ? 30.530 20.961 -9.885 1.00 66.38 495 LEU A N 1
ATOM 3858 C CA . LEU A 1 495 ? 30.974 19.682 -9.315 1.00 66.38 495 LEU A CA 1
ATOM 3859 C C . LEU A 1 495 ? 32.467 19.707 -8.967 1.00 66.38 495 LEU A C 1
ATOM 3861 O O . LEU A 1 495 ? 32.881 19.142 -7.962 1.00 66.38 495 LEU A O 1
ATOM 3865 N N . ASN A 1 496 ? 33.274 20.358 -9.806 1.00 71.38 496 ASN A N 1
ATOM 3866 C CA . ASN A 1 496 ? 34.715 20.551 -9.619 1.00 71.38 496 ASN A CA 1
ATOM 3867 C C . ASN A 1 496 ? 35.203 21.758 -10.445 1.00 71.38 496 ASN A C 1
ATOM 3869 O O . ASN A 1 496 ? 34.405 22.453 -11.074 1.00 71.38 496 ASN A O 1
ATOM 3873 N N . GLU A 1 497 ? 36.509 22.037 -10.469 1.00 74.62 497 GLU A N 1
ATOM 3874 C CA . GLU A 1 497 ? 37.082 23.175 -11.216 1.00 74.62 497 GLU A CA 1
ATOM 3875 C C . GLU A 1 497 ? 36.730 23.193 -12.720 1.00 74.62 497 GLU A C 1
ATOM 3877 O O . GLU A 1 497 ? 36.700 24.269 -13.328 1.00 74.62 497 GLU A O 1
ATOM 3882 N N . GLU A 1 498 ? 36.406 22.034 -13.299 1.00 76.25 498 GLU A N 1
ATOM 3883 C CA . GLU A 1 498 ? 36.199 21.828 -14.734 1.00 76.25 498 GLU A CA 1
ATOM 3884 C C . GLU A 1 498 ? 34.783 21.371 -15.115 1.00 76.25 498 GLU A C 1
ATOM 3886 O O . GLU A 1 498 ? 34.515 21.213 -16.299 1.00 76.25 498 GLU A O 1
ATOM 3891 N N . THR A 1 499 ? 33.858 21.147 -14.176 1.00 76.00 499 THR A N 1
ATOM 3892 C CA . THR A 1 499 ? 32.557 20.516 -14.480 1.00 76.00 499 THR A CA 1
ATOM 3893 C C . THR A 1 499 ? 31.412 21.186 -13.732 1.00 76.00 499 THR A C 1
ATOM 3895 O O . THR A 1 499 ? 31.511 21.462 -12.534 1.00 76.00 499 THR A O 1
ATOM 3898 N N . ALA A 1 500 ? 30.304 21.406 -14.433 1.00 84.12 500 ALA A N 1
ATOM 3899 C CA . ALA A 1 500 ? 29.041 21.882 -13.888 1.00 84.12 500 ALA A CA 1
ATOM 3900 C C . ALA A 1 500 ? 27.940 20.831 -14.069 1.00 84.12 500 ALA A C 1
ATOM 3902 O O . ALA A 1 500 ? 27.935 20.104 -15.061 1.00 84.12 500 ALA A O 1
ATOM 3903 N N . ARG A 1 501 ? 26.994 20.792 -13.129 1.00 83.44 501 ARG A N 1
ATOM 3904 C CA . ARG A 1 501 ? 25.777 19.982 -13.187 1.00 83.44 501 ARG A CA 1
ATOM 3905 C C . ARG A 1 501 ? 24.553 20.882 -13.170 1.00 83.44 501 ARG A C 1
ATOM 3907 O O . ARG A 1 501 ? 24.447 21.740 -12.299 1.00 83.44 501 ARG A O 1
ATOM 3914 N N . SER A 1 502 ? 23.619 20.652 -14.085 1.00 87.44 502 SER A N 1
ATOM 3915 C CA . SER A 1 502 ? 22.253 21.176 -14.029 1.00 87.44 502 SER A CA 1
ATOM 3916 C C . SER A 1 502 ? 21.295 20.028 -13.706 1.00 87.44 502 SER A C 1
ATOM 3918 O O . SER A 1 502 ? 21.118 19.142 -14.535 1.00 87.44 502 SER A O 1
ATOM 3920 N N . ALA A 1 503 ? 20.697 20.019 -12.519 1.00 83.19 503 ALA A N 1
ATOM 3921 C CA . ALA A 1 503 ? 19.645 19.076 -12.138 1.00 83.19 503 ALA A CA 1
ATOM 3922 C C . ALA A 1 503 ? 18.279 19.721 -12.374 1.00 83.19 503 ALA A C 1
ATOM 3924 O O . ALA A 1 503 ? 18.086 20.874 -11.985 1.00 83.19 503 ALA A O 1
ATOM 3925 N N . PHE A 1 504 ? 17.352 19.020 -13.022 1.00 86.31 504 PHE A N 1
ATOM 3926 C CA . PHE A 1 504 ? 16.024 19.552 -13.312 1.00 86.31 504 PHE A CA 1
ATOM 3927 C C . PHE A 1 504 ? 14.945 18.473 -13.341 1.00 86.31 504 PHE A C 1
ATOM 3929 O O . PHE A 1 504 ? 15.202 17.324 -13.702 1.00 86.31 504 PHE A O 1
ATOM 3936 N N . THR A 1 505 ? 13.724 18.883 -13.003 1.00 85.94 505 THR A N 1
ATOM 3937 C CA . THR A 1 505 ? 12.569 17.989 -12.858 1.00 85.94 505 THR A CA 1
ATOM 3938 C C . THR A 1 505 ? 11.433 18.445 -13.760 1.00 85.94 505 THR A C 1
ATOM 3940 O O . THR A 1 505 ? 11.046 19.617 -13.738 1.00 85.94 505 THR A O 1
ATOM 3943 N N . LEU A 1 506 ? 10.903 17.516 -14.553 1.00 91.56 506 LEU A N 1
ATOM 3944 C CA . LEU A 1 506 ? 9.908 17.746 -15.597 1.00 91.56 506 LEU A CA 1
ATOM 3945 C C . LEU A 1 506 ? 8.634 16.963 -15.302 1.00 91.56 506 LEU A C 1
ATOM 3947 O O . LEU A 1 506 ? 8.699 15.812 -14.870 1.00 91.56 506 LEU A O 1
ATOM 3951 N N . THR A 1 507 ? 7.482 17.561 -15.593 1.00 91.19 507 THR A N 1
ATOM 3952 C CA . THR A 1 507 ? 6.178 16.929 -15.357 1.00 91.19 507 THR A CA 1
ATOM 3953 C C . THR A 1 507 ? 5.336 16.777 -16.612 1.00 91.19 507 THR A C 1
ATOM 3955 O O . THR A 1 507 ? 5.461 17.546 -17.567 1.00 91.19 507 THR A O 1
ATOM 3958 N N . THR A 1 508 ? 4.452 15.780 -16.610 1.00 90.44 508 THR A N 1
ATOM 3959 C CA . THR A 1 508 ? 3.306 15.728 -17.528 1.00 90.44 508 THR A CA 1
ATOM 3960 C C . THR A 1 508 ? 2.160 16.576 -16.990 1.00 90.44 508 THR A C 1
ATOM 3962 O O . THR A 1 508 ? 2.079 16.831 -15.788 1.00 90.44 508 THR A O 1
ATOM 3965 N N . ALA A 1 509 ? 1.208 16.927 -17.852 1.00 90.44 509 ALA A N 1
ATOM 3966 C CA . ALA A 1 509 ? -0.046 17.498 -17.382 1.00 90.44 509 ALA A CA 1
ATOM 3967 C C . ALA A 1 509 ? -0.808 16.451 -16.563 1.00 90.44 509 ALA A C 1
ATOM 3969 O O . ALA A 1 509 ? -0.636 15.244 -16.771 1.00 90.44 509 ALA A O 1
ATOM 3970 N N . CYS A 1 510 ? -1.676 16.908 -15.663 1.00 87.38 510 CYS A N 1
ATOM 3971 C CA . CYS A 1 510 ? -2.538 16.017 -14.894 1.00 87.38 510 CYS A CA 1
ATOM 3972 C C . CYS A 1 510 ? -3.468 15.216 -15.815 1.00 87.38 510 CYS A C 1
ATOM 3974 O O . CYS A 1 510 ? -4.184 15.797 -16.636 1.00 87.38 510 CYS A O 1
ATOM 3976 N N . GLN A 1 511 ? -3.460 13.891 -15.683 1.00 84.00 511 GLN A N 1
ATOM 3977 C CA . GLN A 1 511 ? -4.275 12.984 -16.486 1.00 84.00 511 GLN A CA 1
ATOM 3978 C C . GLN A 1 511 ? -5.377 12.365 -15.634 1.00 84.00 511 GLN A C 1
ATOM 3980 O O . GLN A 1 511 ? -5.115 11.879 -14.542 1.00 84.00 511 GLN A O 1
ATOM 3985 N N . SER A 1 512 ? -6.614 12.338 -16.128 1.00 81.25 512 SER A N 1
ATOM 3986 C CA . SER A 1 512 ? -7.708 11.656 -15.429 1.00 81.25 512 SER A CA 1
ATOM 3987 C C . SER A 1 512 ? -7.489 10.142 -15.431 1.00 81.25 512 SER A C 1
ATOM 3989 O O . SER A 1 512 ? -7.418 9.538 -16.510 1.00 81.25 512 SER A O 1
ATOM 3991 N N . VAL A 1 513 ? -7.446 9.537 -14.246 1.00 71.00 513 VAL A N 1
ATOM 3992 C CA . VAL A 1 513 ? -7.266 8.092 -14.076 1.00 71.00 513 VAL A CA 1
ATOM 3993 C C . VAL A 1 513 ? -8.610 7.433 -13.785 1.00 71.00 513 VAL A C 1
ATOM 3995 O O . VAL A 1 513 ? -9.439 7.944 -13.035 1.00 71.00 513 VAL A O 1
ATOM 3998 N N . THR A 1 514 ? -8.849 6.308 -14.445 1.00 67.50 514 THR A N 1
ATOM 3999 C CA . THR A 1 514 ? -10.055 5.484 -14.357 1.00 67.50 514 THR A CA 1
ATOM 4000 C C . THR A 1 514 ? -9.646 4.014 -14.413 1.00 67.50 514 THR A C 1
ATOM 4002 O O . THR A 1 514 ? -8.584 3.691 -14.949 1.00 67.50 514 THR A O 1
ATOM 4005 N N . ALA A 1 515 ? -10.515 3.113 -13.955 1.00 61.25 515 ALA A N 1
ATOM 4006 C CA . ALA A 1 515 ? -10.286 1.669 -14.059 1.00 61.25 515 ALA A CA 1
ATOM 4007 C C . ALA A 1 515 ? -10.035 1.190 -15.508 1.00 61.25 515 ALA A C 1
ATOM 4009 O O . ALA A 1 515 ? -9.370 0.185 -15.727 1.00 61.25 515 ALA A O 1
ATOM 4010 N N . GLU A 1 516 ? -10.531 1.920 -16.512 1.00 59.88 516 GLU A N 1
ATOM 4011 C CA . GLU A 1 516 ? -10.376 1.560 -17.926 1.00 59.88 516 GLU A CA 1
ATOM 4012 C C . GLU A 1 516 ? -9.035 2.001 -18.530 1.00 59.88 516 GLU A C 1
ATOM 4014 O O . GLU A 1 516 ? -8.627 1.469 -19.562 1.00 59.88 516 GLU A O 1
ATOM 4019 N N . ASN A 1 517 ? -8.345 2.982 -17.932 1.00 62.12 517 ASN A N 1
ATOM 4020 C CA . ASN A 1 517 ? -7.145 3.575 -18.529 1.00 62.12 517 ASN A CA 1
ATOM 4021 C C . ASN A 1 517 ? -5.888 3.523 -17.650 1.00 62.12 517 ASN A C 1
ATOM 4023 O O . ASN A 1 517 ? -4.808 3.737 -18.201 1.00 62.12 517 ASN A O 1
ATOM 4027 N N . CYS A 1 518 ? -5.985 3.177 -16.361 1.00 64.81 518 CYS A N 1
ATOM 4028 C CA . CYS A 1 518 ? -4.848 3.153 -15.429 1.00 64.81 518 CYS A CA 1
ATOM 4029 C C . CYS A 1 518 ? -3.688 2.248 -15.902 1.00 64.81 518 CYS A C 1
ATOM 4031 O O . CYS A 1 518 ? -2.524 2.624 -15.790 1.00 64.81 518 CYS A O 1
ATOM 4033 N N . ASN A 1 519 ? -4.005 1.145 -16.594 1.00 54.78 519 ASN A N 1
ATOM 4034 C CA . ASN A 1 519 ? -3.026 0.220 -17.184 1.00 54.78 519 ASN A CA 1
ATOM 4035 C C . ASN A 1 519 ? -2.294 0.748 -18.429 1.00 54.78 519 ASN A C 1
ATOM 4037 O O . ASN A 1 519 ? -1.317 0.157 -18.878 1.00 54.78 519 ASN A O 1
ATOM 4041 N N . SER A 1 520 ? -2.783 1.831 -19.032 1.00 59.91 520 SER A N 1
ATOM 4042 C CA . SER A 1 520 ? -2.312 2.320 -20.338 1.00 59.91 520 SER A CA 1
ATOM 4043 C C . SER A 1 520 ? -1.892 3.789 -20.324 1.00 59.91 520 SER A C 1
ATOM 4045 O O . SER A 1 520 ? -1.316 4.293 -21.293 1.00 59.91 520 SER A O 1
ATOM 4047 N N . ILE A 1 521 ? -2.194 4.511 -19.242 1.00 68.94 521 ILE A N 1
ATOM 4048 C CA . ILE A 1 521 ? -2.101 5.966 -19.231 1.00 68.94 521 ILE A CA 1
ATOM 4049 C C . ILE A 1 521 ? -0.653 6.444 -19.294 1.00 68.94 521 ILE A C 1
ATOM 4051 O O . ILE A 1 521 ? -0.392 7.346 -20.082 1.00 68.94 521 ILE A O 1
ATOM 4055 N N . PHE A 1 522 ? 0.291 5.781 -18.619 1.00 67.75 522 PHE A N 1
ATOM 4056 C CA . PHE A 1 522 ? 1.739 6.039 -18.702 1.00 67.75 522 PHE A CA 1
ATOM 4057 C C . PHE A 1 522 ? 2.533 4.876 -19.330 1.00 67.75 522 PHE A C 1
ATOM 4059 O O . PHE A 1 522 ? 3.764 4.907 -19.353 1.00 67.75 522 PHE A O 1
ATOM 4066 N N . ALA A 1 523 ? 1.847 3.868 -19.874 1.00 60.66 523 ALA A N 1
ATOM 4067 C CA . ALA A 1 523 ? 2.478 2.711 -20.497 1.00 60.66 523 ALA A CA 1
ATOM 4068 C C . ALA A 1 523 ? 3.029 3.033 -21.900 1.00 60.66 523 ALA A C 1
ATOM 4070 O O . ALA A 1 523 ? 2.412 3.766 -22.678 1.00 60.66 523 ALA A O 1
ATOM 4071 N N . ASP A 1 524 ? 4.189 2.458 -22.212 1.00 58.69 524 ASP A N 1
ATOM 4072 C CA . ASP A 1 524 ? 4.869 2.474 -23.514 1.00 58.69 524 ASP A CA 1
ATOM 4073 C C . ASP A 1 524 ? 5.001 3.864 -24.162 1.00 58.69 524 ASP A C 1
ATOM 4075 O O . ASP A 1 524 ? 4.745 4.062 -25.356 1.00 58.69 524 ASP A O 1
ATOM 4079 N N . ARG A 1 525 ? 5.414 4.864 -23.376 1.00 67.06 525 ARG A N 1
ATOM 4080 C CA . ARG A 1 525 ? 5.561 6.252 -23.832 1.00 67.06 525 ARG A CA 1
ATOM 4081 C C . ARG A 1 525 ? 7.010 6.671 -23.974 1.00 67.06 525 ARG A C 1
ATOM 4083 O O . ARG A 1 525 ? 7.871 6.287 -23.195 1.00 67.06 525 ARG A O 1
ATOM 4090 N N . ARG A 1 526 ? 7.256 7.548 -24.947 1.00 77.19 526 ARG A N 1
ATOM 4091 C CA . ARG A 1 526 ? 8.518 8.270 -25.112 1.00 77.19 526 ARG A CA 1
ATOM 4092 C C . ARG A 1 526 ? 8.302 9.746 -24.798 1.00 77.19 526 ARG A C 1
ATOM 4094 O O . ARG A 1 526 ? 7.428 10.373 -25.392 1.00 77.19 526 ARG A O 1
ATOM 4101 N N . TYR A 1 527 ? 9.114 10.269 -23.892 1.00 78.12 527 TYR A N 1
ATOM 4102 C CA . TYR A 1 527 ? 9.136 11.659 -23.460 1.00 78.12 527 TYR A CA 1
ATOM 4103 C C . TYR A 1 527 ? 10.399 12.315 -24.004 1.00 78.12 527 TYR A C 1
ATOM 4105 O O . TYR A 1 527 ? 11.504 11.905 -23.656 1.00 78.12 527 TYR A O 1
ATOM 4113 N N . GLU A 1 528 ? 10.239 13.295 -24.886 1.00 86.25 528 GLU A N 1
ATOM 4114 C CA . GLU A 1 528 ? 11.334 14.014 -25.538 1.00 86.25 528 GLU A CA 1
ATOM 4115 C C . GLU A 1 528 ? 11.292 15.501 -25.177 1.00 86.25 528 GLU A C 1
ATOM 4117 O O . GLU A 1 528 ? 10.220 16.107 -25.095 1.00 86.25 528 GLU A O 1
ATOM 4122 N N . PHE A 1 529 ? 12.464 16.088 -24.951 1.00 89.62 529 PHE A N 1
ATOM 4123 C CA . PHE A 1 529 ? 12.620 17.501 -24.624 1.00 89.62 529 PHE A CA 1
ATOM 4124 C C . PHE A 1 529 ? 13.912 18.076 -25.205 1.00 89.62 529 PHE A C 1
ATOM 4126 O O . PHE A 1 529 ? 14.889 17.367 -25.450 1.00 89.62 529 PHE A O 1
ATOM 4133 N N . ASP A 1 530 ? 13.907 19.390 -25.393 1.00 86.00 530 ASP A N 1
ATOM 4134 C CA . ASP A 1 530 ? 15.029 20.184 -25.862 1.00 86.00 530 ASP A CA 1
ATOM 4135 C C . ASP A 1 530 ? 15.513 21.123 -24.751 1.00 86.00 530 ASP A C 1
ATOM 4137 O O . ASP A 1 530 ? 14.738 21.694 -23.979 1.00 86.00 530 ASP A O 1
ATOM 4141 N N . LEU A 1 531 ? 16.829 21.293 -24.688 1.00 88.06 531 LEU A N 1
ATOM 4142 C CA . LEU A 1 531 ? 17.523 22.102 -23.701 1.00 88.06 531 LEU A CA 1
ATOM 4143 C C . LEU A 1 531 ? 18.377 23.149 -24.411 1.00 88.06 531 LEU A C 1
ATOM 4145 O O . LEU A 1 531 ? 19.344 22.820 -25.106 1.00 88.06 531 LEU A O 1
ATOM 4149 N N . LYS A 1 532 ? 18.052 24.425 -24.223 1.00 85.94 532 LYS A N 1
ATOM 4150 C CA . LYS A 1 532 ? 18.855 25.539 -24.724 1.00 85.94 532 LYS A CA 1
ATOM 4151 C C . LYS A 1 532 ? 19.975 25.857 -23.735 1.00 85.94 532 LYS A C 1
ATOM 4153 O O . LYS A 1 532 ? 19.752 26.414 -22.667 1.00 85.94 532 LYS A O 1
ATOM 4158 N N . VAL A 1 533 ? 21.208 25.527 -24.093 1.00 85.31 533 VAL A N 1
ATOM 4159 C CA . VAL A 1 533 ? 22.351 25.661 -23.176 1.00 85.31 533 VAL A CA 1
ATOM 4160 C C . VAL A 1 533 ? 23.067 26.997 -23.356 1.00 85.31 533 VAL A C 1
ATOM 4162 O O . VAL A 1 533 ? 23.265 27.463 -24.481 1.00 85.31 533 VAL A O 1
ATOM 4165 N N . LYS A 1 534 ? 23.474 27.610 -22.240 1.00 86.94 534 LYS A N 1
ATOM 4166 C CA . LYS A 1 534 ? 24.226 28.873 -22.196 1.00 86.94 534 LYS A CA 1
ATOM 4167 C C . LYS A 1 534 ? 25.614 28.653 -21.611 1.00 86.94 534 LYS A C 1
ATOM 4169 O O . LYS A 1 534 ? 25.796 27.793 -20.754 1.00 86.94 534 LYS A O 1
ATOM 4174 N N . ASP A 1 535 ? 26.570 29.460 -22.056 1.00 86.12 535 ASP A N 1
ATOM 4175 C CA . ASP A 1 535 ? 27.950 29.431 -21.573 1.00 86.12 535 ASP A CA 1
ATOM 4176 C C . ASP A 1 535 ? 28.133 30.580 -20.566 1.00 86.12 535 ASP A C 1
ATOM 4178 O O . ASP A 1 535 ? 28.043 31.743 -20.949 1.00 86.12 535 ASP A O 1
ATOM 4182 N N . CYS A 1 536 ? 28.347 30.281 -19.283 1.00 89.25 536 CYS A N 1
ATOM 4183 C CA . CYS A 1 536 ? 28.339 31.245 -18.176 1.00 89.25 536 CYS A CA 1
ATOM 4184 C C . CYS A 1 536 ? 29.674 31.301 -17.423 1.00 89.25 536 CYS A C 1
ATOM 4186 O O . CYS A 1 536 ? 30.290 30.272 -17.156 1.00 89.25 536 CYS A O 1
ATOM 4188 N N . GLU A 1 537 ? 30.103 32.503 -17.038 1.00 88.06 537 GLU A N 1
ATOM 4189 C CA . GLU A 1 537 ? 31.368 32.719 -16.320 1.00 88.06 537 GLU A CA 1
ATOM 4190 C C . GLU A 1 537 ? 31.269 32.281 -14.852 1.00 88.06 537 GLU A C 1
ATOM 4192 O O . GLU A 1 537 ? 32.165 31.619 -14.324 1.00 88.06 537 GLU A O 1
ATOM 4197 N N . ASN A 1 538 ? 30.155 32.617 -14.193 1.00 85.00 538 ASN A N 1
ATOM 4198 C CA . ASN A 1 538 ? 29.929 32.302 -12.787 1.00 85.00 538 ASN A CA 1
ATOM 4199 C C . ASN A 1 538 ? 28.547 31.675 -12.571 1.00 85.00 538 ASN A C 1
ATOM 4201 O O . ASN A 1 538 ? 27.519 32.348 -12.687 1.00 85.00 538 ASN A O 1
ATOM 4205 N N . ILE A 1 539 ? 28.560 30.391 -12.207 1.00 86.88 539 ILE A N 1
ATOM 4206 C CA . ILE A 1 539 ? 27.381 29.561 -11.922 1.00 86.88 539 ILE A CA 1
ATOM 4207 C C . ILE A 1 539 ? 27.074 29.423 -10.423 1.00 86.88 539 ILE A C 1
ATOM 4209 O O . ILE A 1 539 ? 26.074 28.817 -10.067 1.00 86.88 539 ILE A O 1
ATOM 4213 N N . ASN A 1 540 ? 27.888 30.014 -9.539 1.00 83.00 540 ASN A N 1
ATOM 4214 C CA . ASN A 1 540 ? 27.683 29.977 -8.080 1.00 83.00 540 ASN A CA 1
ATOM 4215 C C . ASN A 1 540 ? 26.650 31.012 -7.589 1.00 83.00 540 ASN A C 1
ATOM 4217 O O . ASN A 1 540 ? 26.524 31.272 -6.394 1.00 83.00 540 ASN A O 1
ATOM 4221 N N . VAL A 1 541 ? 25.945 31.652 -8.520 1.00 76.25 541 VAL A N 1
ATOM 4222 C CA . VAL A 1 541 ? 24.865 32.614 -8.296 1.00 76.25 541 VAL A CA 1
ATOM 4223 C C . VAL A 1 541 ? 23.670 32.170 -9.133 1.00 76.25 541 VAL A C 1
ATOM 4225 O O . VAL A 1 541 ? 23.859 31.675 -10.242 1.00 76.25 541 VAL A O 1
ATOM 4228 N N . PHE A 1 542 ? 22.450 32.335 -8.617 1.00 79.38 542 PHE A N 1
ATOM 4229 C CA . PHE A 1 542 ? 21.233 31.963 -9.339 1.00 79.38 542 PHE A CA 1
ATOM 4230 C C . PHE A 1 542 ? 20.353 33.198 -9.601 1.00 79.38 542 PHE A C 1
ATOM 4232 O O . PHE A 1 542 ? 19.968 33.871 -8.640 1.00 79.38 542 PHE A O 1
ATOM 4239 N N . PRO A 1 543 ? 20.023 33.518 -10.869 1.00 83.00 543 PRO A N 1
ATOM 4240 C CA . PRO A 1 543 ? 20.479 32.857 -12.098 1.00 83.00 543 PRO A CA 1
ATOM 4241 C C . PRO A 1 543 ? 21.989 33.065 -12.362 1.00 83.00 543 PRO A C 1
ATOM 4243 O O . PRO A 1 543 ? 22.550 34.061 -11.887 1.00 83.00 543 PRO A O 1
ATOM 4246 N N . PRO A 1 544 ? 22.650 32.169 -13.126 1.00 88.31 544 PRO A N 1
ATOM 4247 C CA . PRO A 1 544 ? 24.062 32.310 -13.479 1.00 88.31 544 PRO A CA 1
ATOM 4248 C C . PRO A 1 544 ? 24.378 33.654 -14.142 1.00 88.31 544 PRO A C 1
ATOM 4250 O O . PRO A 1 544 ? 23.575 34.210 -14.896 1.00 88.31 544 PRO A O 1
ATOM 4253 N N . SER A 1 545 ? 25.568 34.185 -13.866 1.00 88.56 545 SER A N 1
ATOM 4254 C CA . SER A 1 545 ? 25.994 35.512 -14.327 1.00 88.56 545 SER A CA 1
ATOM 4255 C C . SER A 1 545 ? 27.095 35.429 -15.384 1.00 88.56 545 SER A C 1
ATOM 4257 O O . SER A 1 545 ? 27.814 34.433 -15.485 1.00 88.56 545 SER A O 1
ATOM 4259 N N . GLY A 1 546 ? 27.203 36.479 -16.205 1.00 87.44 546 GLY A N 1
ATOM 4260 C CA . GLY A 1 546 ? 28.153 36.509 -17.319 1.00 87.44 546 GLY A CA 1
ATOM 4261 C C . GLY A 1 546 ? 27.822 35.494 -18.416 1.00 87.44 546 GLY A C 1
ATOM 4262 O O . GLY A 1 546 ? 28.726 34.963 -19.041 1.00 87.44 546 GLY A O 1
ATOM 4263 N N . CYS A 1 547 ? 26.545 35.168 -18.629 1.00 87.12 547 CYS A N 1
ATOM 4264 C CA . CYS A 1 547 ? 26.150 34.165 -19.616 1.00 87.12 547 CYS A CA 1
ATOM 4265 C C . CYS A 1 547 ? 26.123 34.704 -21.048 1.00 87.12 547 CYS A C 1
ATOM 4267 O O . CYS A 1 547 ? 25.583 35.778 -21.321 1.00 87.12 547 CYS A O 1
ATOM 4269 N N . ILE A 1 548 ? 26.629 33.893 -21.970 1.00 82.19 548 ILE A N 1
ATOM 4270 C CA . ILE A 1 548 ? 26.557 34.063 -23.416 1.00 82.19 548 ILE A CA 1
ATOM 4271 C C . ILE A 1 548 ? 25.617 32.984 -23.957 1.00 82.19 548 ILE A C 1
ATOM 4273 O O . ILE A 1 548 ? 25.673 31.829 -23.538 1.00 82.19 548 ILE A O 1
ATOM 4277 N N . ASP A 1 549 ? 24.742 33.363 -24.884 1.00 81.62 549 ASP A N 1
ATOM 4278 C CA . ASP A 1 549 ? 23.849 32.439 -25.580 1.00 81.62 549 ASP A CA 1
ATOM 4279 C C . ASP A 1 549 ? 24.493 32.009 -26.911 1.00 81.62 549 ASP A C 1
ATOM 4281 O O . ASP A 1 549 ? 24.486 32.790 -27.868 1.00 81.62 549 ASP A O 1
ATOM 4285 N N . PRO A 1 550 ? 25.073 30.796 -27.000 1.00 69.44 550 PRO A N 1
ATOM 4286 C CA . PRO A 1 550 ? 25.645 30.286 -28.243 1.00 69.44 550 PRO A CA 1
ATOM 4287 C C . PRO A 1 550 ? 24.573 29.821 -29.244 1.00 69.44 550 PRO A C 1
ATOM 4289 O O . PRO A 1 550 ? 24.921 29.406 -30.349 1.00 69.44 550 PRO A O 1
ATOM 4292 N N . ASN A 1 551 ? 23.286 29.868 -28.875 1.00 70.94 551 ASN A N 1
ATOM 4293 C CA . ASN A 1 551 ? 22.174 29.248 -29.594 1.00 70.94 551 ASN A CA 1
ATOM 4294 C C . ASN A 1 551 ? 22.381 27.739 -29.830 1.00 70.94 551 ASN A C 1
ATOM 4296 O O . ASN A 1 551 ? 22.036 27.202 -30.885 1.00 70.94 551 ASN A O 1
ATOM 4300 N N . SER A 1 552 ? 22.959 27.061 -28.839 1.00 68.19 552 SER A N 1
ATOM 4301 C CA . SER A 1 552 ? 23.151 25.612 -28.834 1.00 68.19 552 SER A CA 1
ATOM 4302 C C . SER A 1 552 ? 21.960 24.931 -28.168 1.00 68.19 552 SER A C 1
ATOM 4304 O O . SER A 1 552 ? 21.520 25.355 -27.099 1.00 68.19 552 SER A O 1
ATOM 4306 N N . HIS A 1 553 ? 21.466 23.860 -28.787 1.00 73.94 553 HIS A N 1
ATOM 4307 C CA . HIS A 1 553 ? 20.337 23.075 -28.290 1.00 73.94 553 HIS A CA 1
ATOM 4308 C C . HIS A 1 553 ? 20.755 21.616 -28.139 1.00 73.94 553 HIS A C 1
ATOM 4310 O O . HIS A 1 553 ? 21.454 21.081 -29.002 1.00 73.94 553 HIS A O 1
ATOM 4316 N N . VAL A 1 554 ? 20.337 20.994 -27.044 1.00 76.00 554 VAL A N 1
ATOM 4317 C CA . VAL A 1 554 ? 20.559 19.579 -26.746 1.00 76.00 554 VAL A CA 1
ATOM 4318 C C . VAL A 1 554 ? 19.199 18.906 -26.679 1.00 76.00 554 VAL A C 1
ATOM 4320 O O . VAL A 1 554 ? 18.363 19.318 -25.886 1.00 76.00 554 VAL A O 1
ATOM 4323 N N . SER A 1 555 ? 18.988 17.885 -27.502 1.00 75.44 555 SER A N 1
ATOM 4324 C CA . SER A 1 555 ? 17.745 17.113 -27.506 1.00 75.44 555 SER A CA 1
ATOM 4325 C C . SER A 1 555 ? 17.955 15.797 -26.764 1.00 75.44 555 SER A C 1
ATOM 4327 O O . SER A 1 555 ? 18.965 15.122 -26.985 1.00 75.44 555 SER A O 1
ATOM 4329 N N . ALA A 1 556 ? 17.031 15.441 -25.878 1.00 76.06 556 ALA A N 1
ATOM 4330 C CA . ALA A 1 556 ? 17.082 14.225 -25.075 1.00 76.06 556 ALA A CA 1
ATOM 4331 C C . ALA A 1 556 ? 15.710 13.549 -25.023 1.00 76.06 556 ALA A C 1
ATOM 4333 O O . ALA A 1 556 ? 14.672 14.197 -25.148 1.00 76.06 556 ALA A O 1
ATOM 4334 N N . HIS A 1 557 ? 15.703 12.231 -24.829 1.00 77.75 557 HIS A N 1
ATOM 4335 C CA . HIS A 1 557 ? 14.468 11.475 -24.672 1.00 77.75 557 HIS A CA 1
ATOM 4336 C C . HIS A 1 557 ? 14.626 10.311 -23.698 1.00 77.75 557 HIS A C 1
ATOM 4338 O O . HIS A 1 557 ? 15.717 9.764 -23.545 1.00 77.75 557 HIS A O 1
ATOM 4344 N N . ILE A 1 558 ? 13.509 9.897 -23.104 1.00 61.88 558 ILE A N 1
ATOM 4345 C CA . ILE A 1 558 ? 13.385 8.660 -22.337 1.00 61.88 558 ILE A CA 1
ATOM 4346 C C . ILE A 1 558 ? 12.134 7.894 -22.758 1.00 61.88 558 ILE A C 1
ATOM 4348 O O . ILE A 1 558 ? 11.114 8.502 -23.075 1.00 61.88 558 ILE A O 1
ATOM 4352 N N . SER A 1 559 ? 12.210 6.564 -22.761 1.00 69.12 559 SER A N 1
ATOM 4353 C CA . SER A 1 559 ? 11.042 5.698 -22.933 1.00 69.12 559 SER A CA 1
ATOM 4354 C C . SER A 1 559 ? 10.682 5.055 -21.592 1.00 69.12 559 SER A C 1
ATOM 4356 O O . SER A 1 559 ? 11.536 4.412 -20.988 1.00 69.12 559 SER A O 1
ATOM 4358 N N . LEU A 1 560 ? 9.446 5.242 -21.129 1.00 52.38 560 LEU A N 1
ATOM 4359 C CA . LEU A 1 560 ? 8.911 4.713 -19.872 1.00 52.38 560 LEU A CA 1
ATOM 4360 C C . LEU A 1 560 ? 7.625 3.933 -20.151 1.00 52.38 560 LEU A C 1
ATOM 4362 O O . LEU A 1 560 ? 6.823 4.329 -20.995 1.00 52.38 560 LEU A O 1
ATOM 4366 N N . SER A 1 561 ? 7.427 2.835 -19.427 1.00 60.31 561 SER A N 1
ATOM 4367 C CA . SER A 1 561 ? 6.181 2.073 -19.441 1.00 60.31 561 SER A CA 1
ATOM 4368 C C . SER A 1 561 ? 5.763 1.815 -18.002 1.00 60.31 561 SER A C 1
ATOM 4370 O O . SER A 1 561 ? 6.389 1.017 -17.309 1.00 60.31 561 SER A O 1
ATOM 4372 N N . ILE A 1 562 ? 4.786 2.589 -17.529 1.00 57.47 562 ILE A N 1
ATOM 4373 C CA . ILE A 1 562 ? 4.368 2.617 -16.126 1.00 57.47 562 ILE A CA 1
ATOM 4374 C C . ILE A 1 562 ? 2.873 2.304 -16.048 1.00 57.47 562 ILE A C 1
ATOM 4376 O O . ILE A 1 562 ? 2.068 2.909 -16.761 1.00 57.47 562 ILE A O 1
ATOM 4380 N N . ASN A 1 563 ? 2.534 1.357 -15.176 1.00 58.38 563 ASN A N 1
ATOM 4381 C CA . ASN A 1 563 ? 1.172 0.962 -14.849 1.00 58.38 563 ASN A CA 1
ATOM 4382 C C . ASN A 1 563 ? 0.818 1.472 -13.443 1.00 58.38 563 ASN A C 1
ATOM 4384 O O . ASN A 1 563 ? 1.620 1.329 -12.524 1.00 58.38 563 ASN A O 1
ATOM 4388 N N . ASP A 1 564 ? -0.357 2.075 -13.303 1.00 57.53 564 ASP A N 1
ATOM 4389 C CA . ASP A 1 564 ? -0.731 2.931 -12.182 1.00 57.53 564 ASP A CA 1
ATOM 4390 C C . ASP A 1 564 ? -2.167 2.645 -11.702 1.00 57.53 564 ASP A C 1
ATOM 4392 O O . ASP A 1 564 ? -3.038 3.515 -11.691 1.00 57.53 564 ASP A O 1
ATOM 4396 N N . CYS A 1 565 ? -2.441 1.374 -11.389 1.00 56.50 565 CYS A N 1
ATOM 4397 C CA . CYS A 1 565 ? -3.722 0.901 -10.858 1.00 56.50 565 CYS A CA 1
ATOM 4398 C C . CYS A 1 565 ? -3.583 0.520 -9.375 1.00 56.50 565 CYS A C 1
ATOM 4400 O O . CYS A 1 565 ? -2.724 -0.283 -9.016 1.00 56.50 565 CYS A O 1
ATOM 4402 N N . SER A 1 566 ? -4.452 1.061 -8.519 1.00 49.50 566 SER A N 1
ATOM 4403 C CA . SER A 1 566 ? -4.386 0.938 -7.054 1.00 49.50 566 SER A CA 1
ATOM 4404 C C . SER A 1 566 ? -5.487 0.062 -6.430 1.00 49.50 566 SER A C 1
ATOM 4406 O O . SER A 1 566 ? -5.901 0.299 -5.300 1.00 49.50 566 SER A O 1
ATOM 4408 N N . GLU A 1 567 ? -5.947 -0.991 -7.112 1.00 41.06 567 GLU A N 1
ATOM 4409 C CA . GLU A 1 567 ? -6.958 -1.908 -6.560 1.00 41.06 567 GLU A CA 1
ATOM 4410 C C . GLU A 1 567 ? -6.570 -3.379 -6.736 1.00 41.06 567 GLU A C 1
ATOM 4412 O O . GLU A 1 567 ? -7.081 -3.988 -7.656 1.00 41.06 567 GLU A O 1
ATOM 4417 N N . PHE A 1 568 ? -5.744 -3.974 -5.858 1.00 38.81 568 PHE A N 1
ATOM 4418 C CA . PHE A 1 568 ? -5.815 -5.420 -5.556 1.00 38.81 568 PHE A CA 1
ATOM 4419 C C . PHE A 1 568 ? -5.203 -5.749 -4.180 1.00 38.81 568 PHE A C 1
ATOM 4421 O O . PHE A 1 568 ? -3.991 -5.721 -3.995 1.00 38.81 568 PHE A O 1
ATOM 4428 N N . GLU A 1 569 ? -6.060 -6.118 -3.223 1.00 33.28 569 GLU A N 1
ATOM 4429 C CA . GLU A 1 569 ? -5.708 -6.568 -1.862 1.00 33.28 569 GLU A CA 1
ATOM 4430 C C . GLU A 1 569 ? -5.530 -8.099 -1.748 1.00 33.28 569 GLU A C 1
ATOM 4432 O O . GLU A 1 569 ? -5.514 -8.652 -0.652 1.00 33.28 569 GLU A O 1
ATOM 4437 N N . ASN A 1 570 ? -5.392 -8.820 -2.864 1.00 32.69 570 ASN A N 1
ATOM 4438 C CA . ASN A 1 570 ? -5.155 -10.263 -2.828 1.00 32.69 570 ASN A CA 1
ATOM 4439 C C . ASN A 1 570 ? -3.693 -10.575 -3.136 1.00 32.69 570 ASN A C 1
ATOM 4441 O O . ASN A 1 570 ? -3.128 -10.085 -4.110 1.00 32.69 570 ASN A O 1
ATOM 4445 N N . GLU A 1 571 ? -3.099 -11.434 -2.309 1.00 32.62 571 GLU A N 1
ATOM 4446 C CA . GLU A 1 571 ? -1.767 -12.003 -2.493 1.00 32.62 571 GLU A CA 1
ATOM 4447 C C . GLU A 1 571 ? -1.759 -12.871 -3.771 1.00 32.62 571 GLU A C 1
ATOM 4449 O O . GLU A 1 571 ? -1.984 -14.083 -3.744 1.00 32.62 571 GLU A O 1
ATOM 4454 N N . ILE A 1 572 ? -1.570 -12.241 -4.934 1.00 38.28 572 ILE A N 1
ATOM 4455 C CA . ILE A 1 572 ? -1.400 -12.939 -6.209 1.00 38.28 572 ILE A CA 1
ATOM 4456 C C . ILE A 1 572 ? 0.002 -13.541 -6.206 1.00 38.28 572 ILE A C 1
ATOM 4458 O O . ILE A 1 572 ? 1.016 -12.846 -6.155 1.00 38.28 572 ILE A O 1
ATOM 4462 N N . THR A 1 573 ? 0.070 -14.868 -6.266 1.00 34.00 573 THR A N 1
ATOM 4463 C CA . THR A 1 573 ? 1.336 -15.557 -6.509 1.00 34.00 573 THR A CA 1
ATOM 4464 C C . THR A 1 573 ? 1.702 -15.372 -7.980 1.00 34.00 573 THR A C 1
ATOM 4466 O O . THR A 1 573 ? 1.142 -16.034 -8.852 1.00 34.00 573 THR A O 1
ATOM 4469 N N . TYR A 1 574 ? 2.634 -14.467 -8.268 1.00 39.09 574 TYR A N 1
ATOM 4470 C CA . TYR A 1 574 ? 3.149 -14.262 -9.619 1.00 39.09 574 TYR A CA 1
ATOM 4471 C C . TYR A 1 574 ? 3.934 -15.494 -10.082 1.00 39.09 574 TYR A C 1
ATOM 4473 O O . TYR A 1 574 ? 5.010 -15.799 -9.562 1.00 39.09 574 TYR A O 1
ATOM 4481 N N . VAL A 1 575 ? 3.412 -16.204 -11.082 1.00 39.09 575 VAL A N 1
ATOM 4482 C CA . VAL A 1 575 ? 4.128 -17.289 -11.762 1.00 39.09 575 VAL A CA 1
ATOM 4483 C C . VAL A 1 575 ? 4.396 -16.849 -13.196 1.00 39.09 575 VAL A C 1
ATOM 4485 O O . VAL A 1 575 ? 3.502 -16.853 -14.037 1.00 39.09 575 VAL A O 1
ATOM 4488 N N . LYS A 1 576 ? 5.645 -16.470 -13.489 1.00 44.28 576 LYS A N 1
ATOM 4489 C CA . LYS A 1 576 ? 6.110 -16.315 -14.872 1.00 44.28 576 LYS A CA 1
ATOM 4490 C C . LYS A 1 576 ? 6.187 -17.692 -15.511 1.00 44.28 576 LYS A C 1
ATOM 4492 O O . LYS A 1 576 ? 6.968 -18.532 -15.073 1.00 44.28 576 LYS A O 1
ATOM 4497 N N . VAL A 1 577 ? 5.389 -17.904 -16.546 1.00 50.66 577 VAL A N 1
ATOM 4498 C CA . VAL A 1 577 ? 5.380 -19.147 -17.314 1.00 50.66 577 VAL A CA 1
ATOM 4499 C C . VAL A 1 577 ? 6.107 -18.900 -18.620 1.00 50.66 577 VAL A C 1
ATOM 4501 O O . VAL A 1 577 ? 5.742 -17.998 -19.383 1.00 50.66 577 VAL A O 1
ATOM 4504 N N . TYR A 1 578 ? 7.149 -19.683 -18.875 1.00 58.47 578 TYR A N 1
ATOM 4505 C CA . TYR A 1 578 ? 7.897 -19.593 -20.114 1.00 58.47 578 TYR A CA 1
ATOM 4506 C C . TYR A 1 578 ? 7.281 -20.553 -21.137 1.00 58.47 578 TYR A C 1
ATOM 4508 O O . TYR A 1 578 ? 7.073 -21.740 -20.886 1.00 58.47 578 TYR A O 1
ATOM 4516 N N . GLY A 1 579 ? 6.958 -20.008 -22.308 1.00 67.19 579 GLY A N 1
ATOM 4517 C CA . GLY A 1 579 ? 6.575 -20.777 -23.486 1.00 67.19 579 GLY A CA 1
ATOM 4518 C C . GLY A 1 579 ? 7.661 -20.704 -24.546 1.00 67.19 579 GLY A C 1
ATOM 4519 O O . GLY A 1 579 ? 8.421 -19.741 -24.601 1.00 67.19 579 GLY A O 1
ATOM 4520 N N . GLU A 1 580 ? 7.718 -21.708 -25.409 1.00 81.44 580 GLU A N 1
ATOM 4521 C CA . GLU A 1 580 ? 8.558 -21.727 -26.598 1.00 81.44 580 GLU A CA 1
ATOM 4522 C C . GLU A 1 580 ? 7.686 -22.090 -27.804 1.00 81.44 580 GLU A C 1
ATOM 4524 O O . GLU A 1 580 ? 6.982 -23.105 -27.798 1.00 81.44 580 GLU A O 1
ATOM 4529 N N . SER A 1 581 ? 7.718 -21.257 -28.847 1.00 84.31 581 SER A N 1
ATOM 4530 C CA . SER A 1 581 ? 7.122 -21.622 -30.135 1.00 84.31 581 SER A CA 1
ATOM 4531 C C . SER A 1 581 ? 8.094 -22.452 -30.959 1.00 84.31 581 SER A C 1
ATOM 4533 O O . SER A 1 581 ? 9.316 -22.273 -30.902 1.00 84.31 581 SER A O 1
ATOM 4535 N N . PHE A 1 582 ? 7.547 -23.360 -31.757 1.00 84.88 582 PHE A N 1
ATOM 4536 C CA . PHE A 1 582 ? 8.342 -24.145 -32.680 1.00 84.88 582 PHE A CA 1
ATOM 4537 C C . PHE A 1 582 ? 7.583 -24.438 -33.975 1.00 84.88 582 PHE A C 1
ATOM 4539 O O . PHE A 1 582 ? 6.356 -24.354 -34.074 1.00 84.88 582 PHE A O 1
ATOM 4546 N N . ILE A 1 583 ? 8.366 -24.819 -34.972 1.00 86.19 583 ILE A N 1
ATOM 4547 C CA . ILE A 1 583 ? 7.942 -25.307 -36.269 1.00 86.19 583 ILE A CA 1
ATOM 4548 C C . ILE A 1 583 ? 8.474 -26.732 -36.413 1.00 86.19 583 ILE A C 1
ATOM 4550 O O . ILE A 1 583 ? 9.668 -26.964 -36.235 1.00 86.19 583 ILE A O 1
ATOM 4554 N N . TYR A 1 584 ? 7.609 -27.687 -36.744 1.00 85.12 584 TYR A N 1
ATOM 4555 C CA . TYR A 1 584 ? 8.001 -29.057 -37.063 1.00 85.12 584 TYR A CA 1
ATOM 4556 C C . TYR A 1 584 ? 7.781 -29.355 -38.549 1.00 85.12 584 TYR A C 1
ATOM 4558 O O . TYR A 1 584 ? 6.688 -29.158 -39.092 1.00 85.12 584 TYR A O 1
ATOM 4566 N N . TYR A 1 585 ? 8.834 -29.844 -39.203 1.00 84.19 585 TYR A N 1
ATOM 4567 C CA . TYR A 1 585 ? 8.867 -30.155 -40.628 1.00 84.19 585 TYR A CA 1
ATOM 4568 C C . TYR A 1 585 ? 9.752 -31.373 -40.911 1.00 84.19 585 TYR A C 1
ATOM 4570 O O . TYR A 1 585 ? 10.961 -31.285 -40.736 1.00 84.19 585 TYR A O 1
ATOM 4578 N N . ASN A 1 586 ? 9.187 -32.490 -41.390 1.00 80.31 586 ASN A N 1
ATOM 4579 C CA . ASN A 1 586 ? 9.941 -33.702 -41.770 1.00 80.31 586 ASN A CA 1
ATOM 4580 C C . ASN A 1 586 ? 11.045 -34.085 -40.752 1.00 80.31 586 ASN A C 1
ATOM 4582 O O . ASN A 1 586 ? 12.217 -34.169 -41.112 1.00 80.31 586 ASN A O 1
ATOM 4586 N N . ASP A 1 587 ? 10.673 -34.269 -39.480 1.00 77.19 587 ASP A N 1
ATOM 4587 C CA . ASP A 1 587 ? 11.575 -34.579 -38.351 1.00 77.19 587 ASP A CA 1
ATOM 4588 C C . ASP A 1 587 ? 12.532 -33.457 -37.902 1.00 77.19 587 ASP A C 1
ATOM 4590 O O . ASP A 1 587 ? 13.313 -33.647 -36.969 1.00 77.19 587 ASP A O 1
ATOM 4594 N N . ILE A 1 588 ? 12.445 -32.267 -38.497 1.00 80.06 588 ILE A N 1
ATOM 4595 C CA . ILE A 1 588 ? 13.182 -31.073 -38.070 1.00 80.06 588 ILE A CA 1
ATOM 4596 C C . ILE A 1 588 ? 12.293 -30.246 -37.142 1.00 80.06 588 ILE A C 1
ATOM 4598 O O . ILE A 1 588 ? 11.166 -29.912 -37.502 1.00 80.06 588 ILE A O 1
ATOM 4602 N N . ILE A 1 589 ? 12.818 -29.883 -35.970 1.00 81.69 589 ILE A N 1
ATOM 4603 C CA . ILE A 1 589 ? 12.196 -28.933 -35.042 1.00 81.69 589 ILE A CA 1
ATOM 4604 C C . ILE A 1 589 ? 12.993 -27.631 -35.089 1.00 81.69 589 ILE A C 1
ATOM 4606 O O . ILE A 1 589 ? 14.178 -27.609 -34.764 1.00 81.69 589 ILE A O 1
ATOM 4610 N N . ILE A 1 590 ? 12.328 -26.549 -35.470 1.00 82.25 590 ILE A N 1
ATOM 4611 C CA . ILE A 1 590 ? 12.851 -25.185 -35.467 1.00 82.25 590 ILE A CA 1
ATOM 4612 C C . ILE A 1 590 ? 12.206 -24.441 -34.308 1.00 82.25 590 ILE A C 1
ATOM 4614 O O . ILE A 1 590 ? 10.991 -24.474 -34.169 1.00 82.25 590 ILE A O 1
ATOM 4618 N N . LYS A 1 591 ? 13.006 -23.764 -33.492 1.00 83.44 591 LYS A N 1
ATOM 4619 C CA . LYS A 1 591 ? 12.555 -23.021 -32.313 1.00 83.44 591 LYS A CA 1
ATOM 4620 C C . LYS A 1 591 ? 13.113 -21.610 -32.333 1.00 83.44 591 LYS A C 1
ATOM 4622 O O . LYS A 1 591 ? 14.244 -21.409 -32.783 1.00 83.44 591 LYS A O 1
ATOM 4627 N N . GLY A 1 592 ? 12.329 -20.673 -31.807 1.00 75.56 592 GLY A N 1
ATOM 4628 C CA . GLY A 1 592 ? 12.728 -19.278 -31.663 1.00 75.56 592 GLY A CA 1
ATOM 4629 C C . GLY A 1 592 ? 13.051 -18.578 -32.987 1.00 75.56 592 GLY A C 1
ATOM 4630 O O . GLY A 1 592 ? 12.814 -19.094 -34.082 1.00 75.56 592 GLY A O 1
ATOM 4631 N N . LEU A 1 593 ? 13.614 -17.377 -32.872 1.00 76.56 593 LEU A N 1
ATOM 4632 C CA . LEU A 1 593 ? 14.064 -16.592 -34.016 1.00 76.56 593 LEU A CA 1
ATOM 4633 C C . LEU A 1 593 ? 15.530 -16.899 -34.339 1.00 76.56 593 LEU A C 1
ATOM 4635 O O . LEU A 1 593 ? 16.411 -16.670 -33.512 1.00 76.56 593 LEU A O 1
ATOM 4639 N N . ASN A 1 594 ? 15.800 -17.390 -35.547 1.00 67.38 594 ASN A N 1
ATOM 4640 C CA . ASN A 1 594 ? 17.144 -17.645 -36.052 1.00 67.38 594 ASN A CA 1
ATOM 4641 C C . ASN A 1 594 ? 17.239 -17.317 -37.552 1.00 67.38 594 ASN A C 1
ATOM 4643 O O . ASN A 1 594 ? 16.406 -17.735 -38.356 1.00 67.38 594 ASN A O 1
ATOM 4647 N N . LYS A 1 595 ? 18.286 -16.582 -37.944 1.00 61.19 595 LYS A N 1
ATOM 4648 C CA . LYS A 1 595 ? 18.524 -16.156 -39.333 1.00 61.19 595 LYS A CA 1
ATOM 4649 C C . LYS A 1 595 ? 18.909 -17.294 -40.276 1.00 61.19 595 LYS A C 1
ATOM 4651 O O . LYS A 1 595 ? 18.753 -17.141 -41.483 1.00 61.19 595 LYS A O 1
ATOM 4656 N N . ASP A 1 596 ? 19.394 -18.406 -39.732 1.00 62.31 596 ASP A N 1
ATOM 4657 C CA . ASP A 1 596 ? 20.010 -19.486 -40.509 1.00 62.31 596 ASP A CA 1
ATOM 4658 C C . ASP A 1 596 ? 19.077 -20.695 -40.707 1.00 62.31 596 ASP A C 1
ATOM 4660 O O . ASP A 1 596 ? 19.500 -21.750 -41.180 1.00 62.31 596 ASP A O 1
ATOM 4664 N N . HIS A 1 597 ? 17.799 -20.576 -40.333 1.00 69.69 597 HIS A N 1
ATOM 4665 C CA . HIS A 1 597 ? 16.829 -21.664 -40.448 1.00 69.69 597 HIS A CA 1
ATOM 4666 C C . HIS A 1 597 ? 16.093 -21.627 -41.789 1.00 69.69 597 HIS A C 1
ATOM 4668 O O . HIS A 1 597 ? 15.070 -20.954 -41.947 1.00 69.69 597 HIS A O 1
ATOM 4674 N N . SER A 1 598 ? 16.593 -22.405 -42.746 1.00 74.06 598 SER A N 1
ATOM 4675 C CA . SER A 1 598 ? 15.894 -22.695 -43.992 1.00 74.06 598 SER A CA 1
ATOM 4676 C C . SER A 1 598 ? 15.480 -24.164 -44.094 1.00 74.06 598 SER A C 1
ATOM 4678 O O . SER A 1 598 ? 16.173 -25.067 -43.622 1.00 74.06 598 SER A O 1
ATOM 4680 N N . ILE A 1 599 ? 14.312 -24.411 -44.693 1.00 79.06 599 ILE A N 1
ATOM 4681 C CA . ILE A 1 599 ? 13.815 -25.756 -44.996 1.00 79.06 599 ILE A CA 1
ATOM 4682 C C . ILE A 1 599 ? 13.631 -25.923 -46.499 1.00 79.06 599 ILE A C 1
ATOM 4684 O O . ILE A 1 599 ? 12.983 -25.117 -47.162 1.00 79.06 599 ILE A O 1
ATOM 4688 N N . GLN A 1 600 ? 14.171 -27.016 -47.030 1.00 78.38 600 GLN A N 1
ATOM 4689 C CA . GLN A 1 600 ? 13.985 -27.420 -48.420 1.00 78.38 600 GLN A CA 1
ATOM 4690 C C . GLN A 1 600 ? 12.598 -28.043 -48.586 1.00 78.38 600 GLN A C 1
ATOM 4692 O O . GLN A 1 600 ? 12.324 -29.121 -48.039 1.00 78.38 600 GLN A O 1
ATOM 4697 N N . VAL A 1 601 ? 11.713 -27.373 -49.333 1.00 73.44 601 VAL A N 1
ATOM 4698 C CA . VAL A 1 601 ? 10.305 -27.781 -49.425 1.00 73.44 601 VAL A CA 1
ATOM 4699 C C . VAL A 1 601 ? 10.167 -29.072 -50.246 1.00 73.44 601 VAL A C 1
ATOM 4701 O O . VAL A 1 601 ? 10.107 -29.055 -51.474 1.00 73.44 601 VAL A O 1
ATOM 4704 N N . SER A 1 602 ? 10.099 -30.205 -49.548 1.00 71.12 602 SER A N 1
ATOM 4705 C CA . SER A 1 602 ? 9.895 -31.566 -50.077 1.00 71.12 602 SER A CA 1
ATOM 4706 C C . SER A 1 602 ? 8.522 -32.158 -49.716 1.00 71.12 602 SER A C 1
ATOM 4708 O O . SER A 1 602 ? 7.994 -33.004 -50.434 1.00 71.12 602 SER A O 1
ATOM 4710 N N . SER A 1 603 ? 7.929 -31.671 -48.626 1.00 74.94 603 SER A N 1
ATOM 4711 C CA . SER A 1 603 ? 6.538 -31.832 -48.196 1.00 74.94 603 SER A CA 1
ATOM 4712 C C . SER A 1 603 ? 5.855 -30.463 -48.146 1.00 74.94 603 SER A C 1
ATOM 4714 O O . SER A 1 603 ? 6.493 -29.461 -47.823 1.00 74.94 603 SER A O 1
ATOM 4716 N N . ASN A 1 604 ? 4.553 -30.422 -48.420 1.00 76.88 604 ASN A N 1
ATOM 4717 C CA . ASN A 1 604 ? 3.763 -29.195 -48.323 1.00 76.88 604 ASN A CA 1
ATOM 4718 C C . ASN A 1 604 ? 3.210 -28.948 -46.916 1.00 76.88 604 ASN A C 1
ATOM 4720 O O . ASN A 1 604 ? 2.493 -27.980 -46.738 1.00 76.88 604 ASN A O 1
ATOM 4724 N N . LYS A 1 605 ? 3.476 -29.800 -45.924 1.00 85.50 605 LYS A N 1
ATOM 4725 C CA . LYS A 1 605 ? 2.873 -29.673 -44.590 1.00 85.50 605 LYS A CA 1
ATOM 4726 C C . LYS A 1 605 ? 3.864 -29.122 -43.576 1.00 85.50 605 LYS A C 1
ATOM 4728 O O . LYS A 1 605 ? 4.995 -29.596 -43.523 1.00 85.50 605 LYS A O 1
ATOM 4733 N N . LEU A 1 606 ? 3.416 -28.165 -42.770 1.00 88.19 606 LEU A N 1
ATOM 4734 C CA . LEU A 1 606 ? 4.162 -27.578 -41.658 1.00 88.19 606 LEU A CA 1
ATOM 4735 C C . LEU A 1 606 ? 3.309 -27.605 -40.403 1.00 88.19 606 LEU A C 1
ATOM 4737 O O . LEU A 1 606 ? 2.159 -27.176 -40.453 1.00 88.19 606 LEU A O 1
ATOM 4741 N N . ILE A 1 607 ? 3.876 -28.047 -39.286 1.00 89.38 607 ILE A N 1
ATOM 4742 C CA . ILE A 1 607 ? 3.225 -27.938 -37.982 1.00 89.38 607 ILE A CA 1
ATOM 4743 C C . ILE A 1 607 ? 3.827 -26.744 -37.253 1.00 89.38 607 ILE A C 1
ATOM 4745 O O . ILE A 1 607 ? 5.047 -26.621 -37.179 1.00 89.38 607 ILE A O 1
ATOM 4749 N N . VAL A 1 608 ? 2.977 -25.876 -36.717 1.00 90.06 608 VAL A N 1
ATOM 4750 C CA . VAL A 1 608 ? 3.369 -24.697 -35.941 1.00 90.06 608 VAL A CA 1
ATOM 4751 C C . VAL A 1 608 ? 2.631 -24.745 -34.609 1.00 90.06 608 VAL A C 1
ATOM 4753 O O . VAL A 1 608 ? 1.427 -25.010 -34.582 1.00 90.06 608 VAL A O 1
ATOM 4756 N N . GLY A 1 609 ? 3.327 -24.516 -33.499 1.00 90.19 609 GLY A N 1
ATOM 4757 C CA . GLY A 1 609 ? 2.687 -24.553 -32.187 1.00 90.19 609 GLY A CA 1
ATOM 4758 C C . GLY A 1 609 ? 3.586 -24.128 -31.036 1.00 90.19 609 GLY A C 1
ATOM 4759 O O . GLY A 1 609 ? 4.682 -23.607 -31.247 1.00 90.19 609 GLY A O 1
ATOM 4760 N N . ILE A 1 610 ? 3.089 -24.341 -29.820 1.00 88.62 610 ILE A N 1
ATOM 4761 C CA . ILE A 1 610 ? 3.710 -23.928 -28.561 1.00 88.62 610 ILE A CA 1
ATOM 4762 C C . ILE A 1 610 ? 3.916 -25.108 -27.613 1.00 88.62 610 ILE A C 1
ATOM 4764 O O . ILE A 1 610 ? 3.160 -26.085 -27.602 1.00 88.62 610 ILE A O 1
ATOM 4768 N N . ILE A 1 611 ? 4.948 -24.983 -26.788 1.00 85.31 611 ILE A N 1
ATOM 4769 C CA . ILE A 1 611 ? 5.187 -25.819 -25.615 1.00 85.31 611 ILE A CA 1
ATOM 4770 C C . ILE A 1 611 ? 5.473 -24.879 -24.450 1.00 85.31 611 ILE A C 1
ATOM 4772 O O . ILE A 1 611 ? 6.325 -24.003 -24.583 1.00 85.31 611 ILE A O 1
ATOM 4776 N N . THR A 1 612 ? 4.795 -25.062 -23.322 1.00 80.12 612 THR A N 1
ATOM 4777 C CA . THR A 1 612 ? 5.054 -24.288 -22.102 1.00 80.12 612 THR A CA 1
ATOM 4778 C C . THR A 1 612 ? 5.546 -25.172 -20.964 1.00 80.12 612 THR A C 1
ATOM 4780 O O . THR A 1 612 ? 5.493 -26.407 -21.041 1.00 80.12 612 THR A O 1
ATOM 4783 N N . ASP A 1 613 ? 5.977 -24.537 -19.874 1.00 75.00 613 ASP A N 1
ATOM 4784 C CA . ASP A 1 613 ? 6.305 -25.207 -18.610 1.00 75.00 613 ASP A CA 1
ATOM 4785 C C . ASP A 1 613 ? 5.122 -26.007 -18.019 1.00 75.00 613 ASP A C 1
ATOM 4787 O O . ASP A 1 613 ? 5.317 -26.873 -17.164 1.00 75.00 613 ASP A O 1
ATOM 4791 N N . TRP A 1 614 ? 3.892 -25.765 -18.487 1.00 72.50 614 TRP A N 1
ATOM 4792 C CA . TRP A 1 614 ? 2.669 -26.444 -18.043 1.00 72.50 614 TRP A CA 1
ATOM 4793 C C . TRP A 1 614 ? 2.215 -27.584 -18.941 1.00 72.50 614 TRP A C 1
ATOM 4795 O O . TRP A 1 614 ? 1.133 -28.154 -18.753 1.00 72.50 614 TRP A O 1
ATOM 4805 N N . LYS A 1 615 ? 3.074 -28.005 -19.865 1.00 72.12 615 LYS A N 1
ATOM 4806 C CA . LYS A 1 615 ? 2.860 -29.224 -20.630 1.00 72.12 615 LYS A CA 1
ATOM 4807 C C . LYS A 1 615 ? 2.533 -30.399 -19.697 1.00 72.12 615 LYS A C 1
ATOM 4809 O O . LYS A 1 615 ? 3.316 -30.768 -18.825 1.00 72.12 615 LYS A O 1
ATOM 4814 N N . ASN A 1 616 ? 1.381 -31.030 -19.929 1.00 66.25 616 ASN A N 1
ATOM 4815 C CA . ASN A 1 616 ? 0.836 -32.136 -19.128 1.00 66.25 616 ASN A CA 1
ATOM 4816 C C . ASN A 1 616 ? 0.492 -31.794 -17.662 1.00 66.25 616 ASN A C 1
ATOM 4818 O O . ASN A 1 616 ? 0.265 -32.714 -16.872 1.00 66.25 616 ASN A O 1
ATOM 4822 N N . HIS A 1 617 ? 0.415 -30.515 -17.282 1.00 73.81 617 HIS A N 1
ATOM 4823 C CA . HIS A 1 617 ? -0.017 -30.119 -15.941 1.00 73.81 617 HIS A CA 1
ATOM 4824 C C . HIS A 1 617 ? -1.473 -30.546 -15.708 1.00 73.81 617 HIS A C 1
ATOM 4826 O O . HIS A 1 617 ? -2.302 -30.503 -16.610 1.00 73.81 617 HIS A O 1
ATOM 4832 N N . ASN A 1 618 ? -1.828 -31.002 -14.513 1.00 70.19 618 ASN A N 1
ATOM 4833 C CA . ASN A 1 618 ? -3.197 -31.449 -14.219 1.00 70.19 618 ASN A CA 1
ATOM 4834 C C . ASN A 1 618 ? -4.188 -30.284 -14.071 1.00 70.19 618 ASN A C 1
ATOM 4836 O O . ASN A 1 618 ? -5.372 -30.466 -14.331 1.00 70.19 618 ASN A O 1
ATOM 4840 N N . ARG A 1 619 ? -3.688 -29.110 -13.681 1.00 76.25 619 ARG A N 1
ATOM 4841 C CA . ARG A 1 619 ? -4.496 -27.931 -13.356 1.00 76.25 619 ARG A CA 1
ATOM 4842 C C . ARG A 1 619 ? -4.456 -26.812 -14.400 1.00 76.25 619 ARG A C 1
ATOM 4844 O O . ARG A 1 619 ? -5.394 -26.036 -14.484 1.00 76.25 619 ARG A O 1
ATOM 4851 N N . HIS A 1 620 ? -3.389 -26.717 -15.189 1.00 78.12 620 HIS A N 1
ATOM 4852 C CA . HIS A 1 620 ? -3.175 -25.574 -16.078 1.00 78.12 620 HIS A CA 1
ATOM 4853 C C . HIS A 1 620 ? -3.078 -26.031 -17.528 1.00 78.12 620 HIS A C 1
ATOM 4855 O O . HIS A 1 620 ? -2.585 -27.128 -17.822 1.00 78.12 620 HIS A O 1
ATOM 4861 N N . ARG A 1 621 ? -3.588 -25.192 -18.427 1.00 79.94 621 ARG A N 1
ATOM 4862 C CA . ARG A 1 621 ? -3.562 -25.403 -19.874 1.00 79.94 621 ARG A CA 1
ATOM 4863 C C . ARG A 1 621 ? -3.145 -24.121 -20.574 1.00 79.94 621 ARG A C 1
ATOM 4865 O O . ARG A 1 621 ? -3.605 -23.042 -20.204 1.00 79.94 621 ARG A O 1
ATOM 4872 N N . SER A 1 622 ? -2.354 -24.264 -21.627 1.00 84.75 622 SER A N 1
ATOM 4873 C CA . SER A 1 622 ? -2.040 -23.184 -22.562 1.00 84.75 622 SER A CA 1
ATOM 4874 C C . SER A 1 622 ? -2.820 -23.377 -23.857 1.00 84.75 622 SER A C 1
ATOM 4876 O O . SER A 1 622 ? -2.838 -24.479 -24.409 1.00 84.75 622 SER A O 1
ATOM 4878 N N . ILE A 1 623 ? -3.470 -22.321 -24.344 1.00 87.50 623 ILE A N 1
ATOM 4879 C CA . ILE A 1 623 ? -4.256 -22.370 -25.582 1.00 87.50 623 ILE A CA 1
ATOM 4880 C C . ILE A 1 623 ? -3.990 -21.150 -26.462 1.00 87.50 623 ILE A C 1
ATOM 4882 O O . ILE A 1 623 ? -3.978 -20.013 -25.988 1.00 87.50 623 ILE A O 1
ATOM 4886 N N . LEU A 1 624 ? -3.781 -21.388 -27.754 1.00 90.12 624 LEU A N 1
ATOM 4887 C CA . LEU A 1 624 ? -3.583 -20.355 -28.762 1.00 90.12 624 LEU A CA 1
ATOM 4888 C C . LEU A 1 624 ? -4.854 -19.519 -28.922 1.00 90.12 624 LEU A C 1
ATOM 4890 O O . LEU A 1 624 ? -5.964 -20.046 -29.023 1.00 90.12 624 LEU A O 1
ATOM 4894 N N . THR A 1 625 ? -4.675 -18.204 -28.982 1.00 89.62 625 THR A N 1
ATOM 4895 C CA . THR A 1 625 ? -5.753 -17.231 -29.192 1.00 89.62 625 THR A CA 1
ATOM 4896 C C . THR A 1 625 ? -5.578 -16.480 -30.497 1.00 89.62 625 THR A C 1
ATOM 4898 O O . THR A 1 625 ? -6.557 -16.247 -31.204 1.00 89.62 625 THR A O 1
ATOM 4901 N N . ASN A 1 626 ? -4.351 -16.109 -30.861 1.00 91.44 626 ASN A N 1
ATOM 4902 C CA . ASN A 1 626 ? -4.092 -15.377 -32.093 1.00 91.44 626 ASN A CA 1
ATOM 4903 C C . ASN A 1 626 ? -2.820 -15.915 -32.736 1.00 91.44 626 ASN A C 1
ATOM 4905 O O . ASN A 1 626 ? -1.809 -16.094 -32.073 1.00 91.44 626 ASN A O 1
ATOM 4909 N N . VAL A 1 627 ? -2.837 -16.160 -34.042 1.00 93.56 627 VAL A N 1
ATOM 4910 C CA . VAL A 1 627 ? -1.637 -16.597 -34.763 1.00 93.56 627 VAL A CA 1
ATOM 4911 C C . VAL A 1 627 ? -1.561 -15.865 -36.084 1.00 93.56 627 VAL A C 1
ATOM 4913 O O . VAL A 1 627 ? -2.461 -15.978 -36.920 1.00 93.56 627 VAL A O 1
ATOM 4916 N N . ARG A 1 628 ? -0.463 -15.135 -36.276 1.00 93.62 628 ARG A N 1
ATOM 4917 C CA . ARG A 1 628 ? -0.186 -14.373 -37.493 1.00 93.62 628 ARG A CA 1
ATOM 4918 C C . ARG A 1 628 ? 1.192 -14.730 -38.008 1.00 93.62 628 ARG A C 1
ATOM 4920 O O . ARG A 1 628 ? 2.156 -14.700 -37.255 1.00 93.62 628 ARG A O 1
ATOM 4927 N N . ALA A 1 629 ? 1.294 -15.002 -39.303 1.00 93.38 629 ALA A N 1
ATOM 4928 C CA . ALA A 1 629 ? 2.582 -14.988 -39.982 1.00 93.38 629 ALA A CA 1
ATOM 4929 C C . ALA A 1 629 ? 2.779 -13.665 -40.716 1.00 93.38 629 ALA A C 1
ATOM 4931 O O . ALA A 1 629 ? 1.816 -13.087 -41.223 1.00 93.38 629 ALA A O 1
ATOM 4932 N N . CYS A 1 630 ? 4.011 -13.190 -40.821 1.00 93.69 630 CYS A N 1
ATOM 4933 C CA . CYS A 1 630 ? 4.329 -11.969 -41.544 1.00 93.69 630 CYS A CA 1
ATOM 4934 C C . CYS A 1 630 ? 5.724 -11.997 -42.170 1.00 93.69 630 CYS A C 1
ATOM 4936 O O . CYS A 1 630 ? 6.567 -12.833 -41.847 1.00 93.69 630 CYS A O 1
ATOM 4938 N N . ILE A 1 631 ? 5.944 -11.064 -43.097 1.00 91.81 631 ILE A N 1
ATOM 4939 C CA . ILE A 1 631 ? 7.236 -10.832 -43.748 1.00 91.81 631 ILE A CA 1
ATOM 4940 C C . ILE A 1 631 ? 7.629 -9.378 -43.539 1.00 91.81 631 ILE A C 1
ATOM 4942 O O . ILE A 1 631 ? 6.861 -8.464 -43.866 1.00 91.81 631 ILE A O 1
ATOM 4946 N N . ALA A 1 632 ? 8.842 -9.177 -43.032 1.00 89.62 632 ALA A N 1
ATOM 4947 C CA . ALA A 1 632 ? 9.429 -7.861 -42.851 1.00 89.62 632 ALA A CA 1
ATOM 4948 C C . ALA A 1 632 ? 9.679 -7.171 -44.202 1.00 89.62 632 ALA A C 1
ATOM 4950 O O . ALA A 1 632 ? 10.112 -7.782 -45.177 1.00 89.62 632 ALA A O 1
ATOM 4951 N N . ASN A 1 633 ? 9.413 -5.874 -44.269 1.00 88.62 633 ASN A N 1
ATOM 4952 C CA . ASN A 1 633 ? 9.765 -5.013 -45.384 1.00 88.62 633 ASN A CA 1
ATOM 4953 C C . ASN A 1 633 ? 11.260 -4.688 -45.323 1.00 88.62 633 ASN A C 1
ATOM 4955 O O . ASN A 1 633 ? 11.640 -3.889 -44.475 1.00 88.62 633 ASN A O 1
ATOM 4959 N N . PRO A 1 634 ? 12.108 -5.216 -46.223 1.00 84.62 634 PRO A N 1
ATOM 4960 C CA . PRO A 1 634 ? 13.563 -5.136 -46.083 1.00 84.62 634 PRO A CA 1
ATOM 4961 C C . PRO A 1 634 ? 14.121 -3.707 -46.137 1.00 84.62 634 PRO A C 1
ATOM 4963 O O . PRO A 1 634 ? 15.259 -3.487 -45.737 1.00 84.62 634 PRO A O 1
ATOM 4966 N N . VAL A 1 635 ? 13.349 -2.732 -46.630 1.00 84.81 635 VAL A N 1
ATOM 4967 C CA . VAL A 1 635 ? 13.764 -1.318 -46.670 1.00 84.81 635 VAL A CA 1
ATOM 4968 C C . VAL A 1 635 ? 13.211 -0.492 -45.504 1.00 84.81 635 VAL A C 1
ATOM 4970 O O . VAL A 1 635 ? 13.553 0.682 -45.373 1.00 84.81 635 VAL A O 1
ATOM 4973 N N . HIS A 1 636 ? 12.354 -1.066 -44.654 1.00 84.75 636 HIS A N 1
ATOM 4974 C CA . HIS A 1 636 ? 11.794 -0.364 -43.502 1.00 84.75 636 HIS A CA 1
ATOM 4975 C C . HIS A 1 636 ? 12.796 -0.319 -42.344 1.00 84.75 636 HIS A C 1
ATOM 4977 O O . HIS A 1 636 ? 13.449 -1.317 -42.037 1.00 84.75 636 HIS A O 1
ATOM 4983 N N . ARG A 1 637 ? 12.881 0.819 -41.644 1.00 81.12 637 ARG A N 1
ATOM 4984 C CA . ARG A 1 637 ? 13.848 1.027 -40.547 1.00 81.12 637 ARG A CA 1
ATOM 4985 C C . ARG A 1 637 ? 13.676 0.062 -39.364 1.00 81.12 637 ARG A C 1
ATOM 4987 O O . ARG A 1 637 ? 14.644 -0.244 -38.688 1.00 81.12 637 ARG A O 1
ATOM 4994 N N . LEU A 1 638 ? 12.456 -0.443 -39.162 1.00 79.12 638 LEU A N 1
ATOM 4995 C CA . LEU A 1 638 ? 12.097 -1.421 -38.118 1.00 79.12 638 LEU A CA 1
ATOM 4996 C C . LEU A 1 638 ? 12.018 -2.868 -38.637 1.00 79.12 638 LEU A C 1
ATOM 4998 O O . LEU A 1 638 ? 11.517 -3.751 -37.950 1.00 79.12 638 LEU A O 1
ATOM 5002 N N . SER A 1 639 ? 12.464 -3.125 -39.868 1.00 84.00 639 SER A N 1
ATOM 5003 C CA . SER A 1 639 ? 12.379 -4.452 -40.493 1.00 84.00 639 SER A CA 1
ATOM 5004 C C . SER A 1 639 ? 13.094 -5.535 -39.696 1.00 84.00 639 SER A C 1
ATOM 5006 O O . SER A 1 639 ? 12.560 -6.624 -39.518 1.00 84.00 639 SER A O 1
ATOM 5008 N N . THR A 1 640 ? 14.249 -5.190 -39.133 1.00 80.00 640 THR A N 1
ATOM 5009 C CA . THR A 1 640 ? 15.077 -6.088 -38.329 1.00 80.00 640 THR A CA 1
ATOM 5010 C C . THR A 1 640 ? 14.519 -6.358 -36.930 1.00 80.00 640 THR A C 1
ATOM 5012 O O . THR A 1 640 ? 15.018 -7.241 -36.234 1.00 80.00 640 THR A O 1
ATOM 5015 N N . CYS A 1 641 ? 13.475 -5.630 -36.519 1.00 79.94 641 CYS A N 1
ATOM 5016 C CA . CYS A 1 641 ? 12.741 -5.880 -35.279 1.00 79.94 641 CYS A CA 1
ATOM 5017 C C . CYS A 1 641 ? 11.662 -6.951 -35.442 1.00 79.94 641 CYS A C 1
ATOM 5019 O O . CYS A 1 641 ? 11.376 -7.684 -34.502 1.00 79.94 641 CYS A O 1
ATOM 5021 N N . VAL A 1 642 ? 11.102 -7.096 -36.645 1.00 81.94 642 VAL A N 1
ATOM 5022 C CA . VAL A 1 642 ? 10.071 -8.104 -36.941 1.00 81.94 642 VAL A CA 1
ATOM 5023 C C . VAL A 1 642 ? 10.625 -9.517 -36.760 1.00 81.94 642 VAL A C 1
ATOM 5025 O O . VAL A 1 642 ? 9.979 -10.353 -36.138 1.00 81.94 642 VAL A O 1
ATOM 5028 N N . ASP A 1 643 ? 11.837 -9.772 -37.254 1.00 75.06 643 ASP A N 1
ATOM 5029 C CA . ASP A 1 643 ? 12.514 -11.072 -37.183 1.00 75.06 643 ASP A CA 1
ATOM 5030 C C . ASP A 1 643 ? 13.673 -11.117 -36.173 1.00 75.06 643 ASP A C 1
ATOM 5032 O O . ASP A 1 643 ? 14.445 -12.077 -36.154 1.00 75.06 643 ASP A O 1
ATOM 5036 N N . LYS A 1 644 ? 13.789 -10.077 -35.330 1.00 68.50 644 LYS A N 1
ATOM 5037 C CA . LYS A 1 644 ? 14.820 -9.900 -34.290 1.00 68.50 644 LYS A CA 1
ATOM 5038 C C . LYS A 1 644 ? 16.247 -10.113 -34.808 1.00 68.50 644 LYS A C 1
ATOM 5040 O O . LYS A 1 644 ? 17.148 -10.533 -34.083 1.00 68.50 644 LYS A O 1
ATOM 5045 N N . THR A 1 645 ? 16.473 -9.800 -36.083 1.00 66.88 645 THR A N 1
ATOM 5046 C CA . THR A 1 645 ? 17.799 -9.839 -36.693 1.00 66.88 645 THR A CA 1
ATOM 5047 C C . THR A 1 645 ? 18.734 -8.756 -36.145 1.00 66.88 645 THR A C 1
ATOM 5049 O O . THR A 1 645 ? 19.954 -8.887 -36.285 1.00 66.88 645 THR A O 1
ATOM 5052 N N . ASN A 1 646 ? 18.184 -7.715 -35.520 1.00 57.69 646 ASN A N 1
ATOM 5053 C CA . ASN A 1 646 ? 18.897 -6.726 -34.720 1.00 57.69 646 ASN A CA 1
ATOM 5054 C C . ASN A 1 646 ? 18.578 -6.957 -33.232 1.00 57.69 646 ASN A C 1
ATOM 5056 O O . ASN A 1 646 ? 17.411 -7.099 -32.873 1.00 57.69 646 ASN A O 1
ATOM 5060 N N . THR A 1 647 ? 19.596 -7.037 -32.373 1.00 53.66 647 THR A N 1
ATOM 5061 C CA . THR A 1 647 ? 19.441 -7.529 -30.991 1.00 53.66 647 THR A CA 1
ATOM 5062 C C . THR A 1 647 ? 19.484 -6.447 -29.919 1.00 53.66 647 THR A C 1
ATOM 5064 O O . THR A 1 647 ? 19.373 -6.799 -28.749 1.00 53.66 647 THR A O 1
ATOM 5067 N N . THR A 1 648 ? 19.657 -5.167 -30.267 1.00 48.69 648 THR A N 1
ATOM 5068 C CA . THR A 1 648 ? 19.934 -4.139 -29.248 1.00 48.69 648 THR A CA 1
ATOM 5069 C C . THR A 1 648 ? 18.821 -3.116 -29.00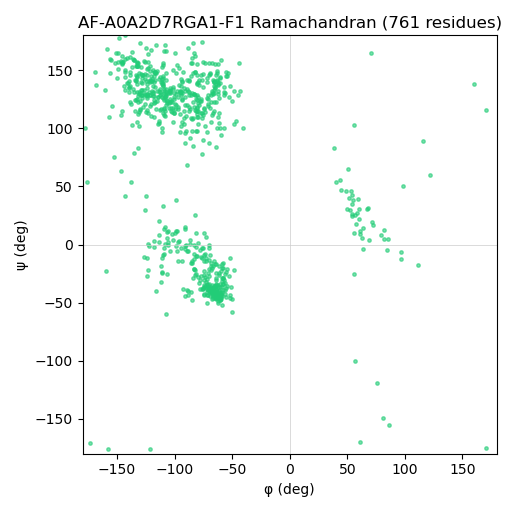8 1.00 48.69 648 THR A C 1
ATOM 5071 O O . THR A 1 648 ? 18.764 -2.615 -27.895 1.00 48.69 648 THR A O 1
ATOM 5074 N N . GLU A 1 649 ? 17.893 -2.837 -29.939 1.00 55.19 649 GLU A N 1
ATOM 5075 C CA . GLU A 1 649 ? 16.863 -1.786 -29.734 1.00 55.19 649 GLU A CA 1
ATOM 5076 C C . GLU A 1 649 ? 15.557 -2.030 -30.528 1.00 55.19 649 GLU A C 1
ATOM 5078 O O . GLU A 1 649 ? 15.299 -1.391 -31.548 1.00 55.19 649 GLU A O 1
ATOM 5083 N N . CYS A 1 650 ? 14.709 -2.963 -30.085 1.00 58.47 650 CYS A N 1
ATOM 5084 C CA . CYS A 1 650 ? 13.408 -3.231 -30.714 1.00 58.47 650 CYS A CA 1
ATOM 5085 C C . CYS A 1 650 ? 12.293 -3.317 -29.663 1.00 58.47 650 CYS A C 1
ATOM 5087 O O . CYS A 1 650 ? 12.194 -4.317 -28.959 1.00 58.47 650 CYS A O 1
ATOM 5089 N N . TYR A 1 651 ? 11.457 -2.274 -29.576 1.00 57.31 651 TYR A N 1
ATOM 5090 C CA . TYR A 1 651 ? 10.357 -2.169 -28.598 1.00 57.31 651 TYR A CA 1
ATOM 5091 C C . TYR A 1 651 ? 9.123 -3.002 -28.965 1.00 57.31 651 TYR A C 1
ATOM 5093 O O . TYR A 1 651 ? 8.439 -3.506 -28.087 1.00 57.31 651 TYR A O 1
ATOM 5101 N N . ASN A 1 652 ? 8.878 -3.190 -30.263 1.00 68.94 652 ASN A N 1
ATOM 5102 C CA . ASN A 1 652 ? 7.895 -4.135 -30.785 1.00 68.94 652 ASN A CA 1
ATOM 5103 C C . ASN A 1 652 ? 8.627 -5.166 -31.647 1.00 68.94 652 ASN A C 1
ATOM 5105 O O . ASN A 1 652 ? 9.505 -4.808 -32.437 1.00 68.94 652 ASN A O 1
ATOM 5109 N N . ILE A 1 653 ? 8.273 -6.439 -31.490 1.00 77.31 653 ILE A N 1
ATOM 5110 C CA . ILE A 1 653 ? 8.837 -7.569 -32.238 1.00 77.31 653 ILE A CA 1
ATOM 5111 C C . ILE A 1 653 ? 7.704 -8.455 -32.761 1.00 77.31 653 ILE A C 1
ATOM 5113 O O . ILE A 1 653 ? 6.606 -8.447 -32.211 1.00 77.31 653 ILE A O 1
ATOM 5117 N N . GLY A 1 654 ? 7.956 -9.211 -33.831 1.00 85.50 654 GLY A N 1
ATOM 5118 C CA . GLY A 1 654 ? 6.940 -10.076 -34.429 1.00 85.50 654 GLY A CA 1
ATOM 5119 C C . GLY A 1 654 ? 5.962 -9.342 -35.351 1.00 85.50 654 GLY A C 1
ATOM 5120 O O . GLY A 1 654 ? 6.314 -8.383 -36.043 1.00 85.50 654 GLY A O 1
ATOM 5121 N N . CYS A 1 655 ? 4.728 -9.831 -35.419 1.00 89.12 655 CYS A N 1
ATOM 5122 C CA . CYS A 1 655 ? 3.746 -9.492 -36.451 1.00 89.12 655 CYS A CA 1
ATOM 5123 C C . CYS A 1 655 ? 2.579 -8.617 -35.961 1.00 89.12 655 CYS A C 1
ATOM 5125 O O . CYS A 1 655 ? 1.712 -8.236 -36.764 1.00 89.12 655 CYS A O 1
ATOM 5127 N N . TYR A 1 656 ? 2.528 -8.300 -34.668 1.00 85.44 656 TYR A N 1
ATOM 5128 C CA . TYR A 1 656 ? 1.481 -7.477 -34.055 1.00 85.44 656 TYR A CA 1
ATOM 5129 C C . TYR A 1 656 ? 1.988 -6.088 -33.646 1.00 85.44 656 TYR A C 1
ATOM 5131 O O . TYR A 1 656 ? 3.171 -5.783 -33.745 1.00 85.44 656 TYR A O 1
ATOM 5139 N N . ASN A 1 657 ? 1.052 -5.222 -33.247 1.00 80.44 657 ASN A N 1
ATOM 5140 C CA . ASN A 1 657 ? 1.307 -3.910 -32.635 1.00 80.44 657 ASN A CA 1
ATOM 5141 C C . ASN A 1 657 ? 2.103 -2.905 -33.490 1.00 80.44 657 ASN A C 1
ATOM 5143 O O . ASN A 1 657 ? 2.651 -1.925 -32.991 1.00 80.44 657 ASN A O 1
ATOM 5147 N N . TRP A 1 658 ? 2.100 -3.093 -34.812 1.00 77.94 658 TRP A N 1
ATOM 5148 C CA . TRP A 1 658 ? 2.638 -2.122 -35.761 1.00 77.94 658 TRP A CA 1
ATOM 5149 C C . TRP A 1 658 ? 1.583 -1.094 -36.177 1.00 77.94 658 TRP A C 1
ATOM 5151 O O . TRP A 1 658 ? 0.480 -1.454 -36.595 1.00 77.94 658 TRP A O 1
ATOM 5161 N N . VAL A 1 659 ? 1.943 0.192 -36.134 1.00 72.12 659 VAL A N 1
ATOM 5162 C CA . VAL A 1 659 ? 1.080 1.285 -36.600 1.00 72.12 659 VAL A CA 1
ATOM 5163 C C . VAL A 1 659 ? 0.815 1.125 -38.098 1.00 72.12 659 VAL A C 1
ATOM 5165 O O . VAL A 1 659 ? 1.742 0.982 -38.891 1.00 72.12 659 VAL A O 1
ATOM 5168 N N . VAL A 1 660 ? -0.456 1.182 -38.503 1.00 71.06 660 VAL A N 1
ATOM 5169 C CA . VAL A 1 660 ? -0.901 0.891 -39.882 1.00 71.06 660 VAL A CA 1
ATOM 5170 C C . VAL A 1 660 ? -0.172 1.731 -40.941 1.00 71.06 660 VAL A C 1
ATOM 5172 O O . VAL A 1 660 ? 0.113 1.234 -42.027 1.00 71.06 660 VAL A O 1
ATOM 5175 N N . PHE A 1 661 ? 0.154 2.988 -40.629 1.00 67.25 661 PHE A N 1
ATOM 5176 C CA . PHE A 1 661 ? 0.795 3.924 -41.561 1.00 67.25 661 PHE A CA 1
ATOM 5177 C C . PHE A 1 661 ? 2.334 3.894 -41.546 1.00 67.25 661 PHE A C 1
ATOM 5179 O O . PHE A 1 661 ? 2.951 4.549 -42.380 1.00 67.25 661 PHE A O 1
ATOM 5186 N N . ASP A 1 662 ? 2.948 3.138 -40.633 1.00 76.19 662 ASP A N 1
ATOM 5187 C CA . ASP A 1 662 ? 4.407 3.031 -40.455 1.00 76.19 662 ASP A CA 1
ATOM 5188 C C . ASP A 1 662 ? 4.793 1.585 -40.090 1.00 76.19 662 ASP A C 1
ATOM 5190 O O . ASP A 1 662 ? 5.567 1.309 -39.173 1.00 76.19 662 ASP A O 1
ATOM 5194 N N . SER A 1 663 ? 4.153 0.628 -40.770 1.00 82.56 663 SER A N 1
ATOM 5195 C CA . SER A 1 663 ? 4.329 -0.790 -40.482 1.00 82.56 663 SER A CA 1
ATOM 5196 C C . SER A 1 663 ? 5.576 -1.342 -41.187 1.00 82.56 663 SER A C 1
ATOM 5198 O O . SER A 1 663 ? 5.691 -1.217 -42.411 1.00 82.56 663 SER A O 1
ATOM 5200 N N . PRO A 1 664 ? 6.474 -2.049 -40.471 1.00 86.06 664 PRO A N 1
ATOM 5201 C CA . PRO A 1 664 ? 7.568 -2.792 -41.081 1.00 86.06 664 PRO A CA 1
ATOM 5202 C C . PRO A 1 664 ? 7.110 -4.063 -41.799 1.00 86.06 664 PRO A C 1
ATOM 5204 O O . PRO A 1 664 ? 7.966 -4.829 -42.224 1.00 86.06 664 PRO A O 1
ATOM 5207 N N . LEU A 1 665 ? 5.809 -4.337 -41.930 1.00 91.31 665 LEU A N 1
ATOM 5208 C CA . LEU A 1 665 ? 5.306 -5.556 -42.557 1.00 91.31 665 LEU A CA 1
ATOM 5209 C C . LEU A 1 665 ? 4.973 -5.321 -44.034 1.00 91.31 665 LEU A C 1
ATOM 5211 O O . LEU A 1 665 ? 4.239 -4.398 -44.377 1.00 91.31 665 LEU A O 1
ATOM 5215 N N . THR A 1 666 ? 5.466 -6.194 -44.914 1.00 89.56 666 THR A N 1
ATOM 5216 C CA . THR A 1 666 ? 5.076 -6.196 -46.341 1.00 89.56 666 THR A CA 1
ATOM 5217 C C . THR A 1 666 ? 3.843 -7.057 -46.577 1.00 89.56 666 THR A C 1
ATOM 5219 O O . THR A 1 666 ? 2.974 -6.716 -47.375 1.00 89.56 666 THR A O 1
ATOM 5222 N N . MET A 1 667 ? 3.778 -8.202 -45.901 1.00 90.12 667 MET A N 1
ATOM 5223 C CA . MET A 1 667 ? 2.696 -9.173 -46.024 1.00 90.12 667 MET A CA 1
ATOM 5224 C C . MET A 1 667 ? 2.407 -9.778 -44.657 1.00 90.12 667 MET A C 1
ATOM 5226 O O . MET A 1 667 ? 3.317 -9.928 -43.840 1.00 90.12 667 MET A O 1
ATOM 5230 N N . LYS A 1 668 ? 1.143 -10.139 -44.434 1.00 92.69 668 LYS A N 1
ATOM 5231 C CA . LYS A 1 668 ? 0.698 -10.860 -43.245 1.00 92.69 668 LYS A CA 1
ATOM 5232 C C . LYS A 1 668 ? -0.400 -11.865 -43.588 1.00 92.69 668 LYS A C 1
ATOM 5234 O O . LYS A 1 668 ? -1.179 -11.632 -44.513 1.00 92.69 668 LYS A O 1
ATOM 5239 N N . TRP A 1 669 ? -0.465 -12.944 -42.821 1.00 94.12 669 TRP A N 1
ATOM 5240 C CA . TRP A 1 669 ? -1.502 -13.967 -42.870 1.00 94.12 669 TRP A CA 1
ATOM 5241 C C . TRP A 1 669 ? -2.017 -14.212 -41.461 1.00 94.12 669 TRP A C 1
ATOM 5243 O O . TRP A 1 669 ? -1.273 -14.665 -40.595 1.00 94.12 669 TRP A O 1
ATOM 5253 N N . ASP A 1 670 ? -3.292 -13.913 -41.255 1.00 93.06 670 ASP A N 1
ATOM 5254 C CA . ASP A 1 670 ? -4.003 -14.170 -40.011 1.00 93.06 670 ASP A CA 1
ATOM 5255 C C . ASP A 1 670 ? -4.546 -15.600 -40.040 1.00 93.06 670 ASP A C 1
ATOM 5257 O O . ASP A 1 670 ? -5.446 -15.912 -40.823 1.00 93.06 670 ASP A O 1
ATOM 5261 N N . PHE A 1 671 ? -3.967 -16.495 -39.238 1.00 93.50 671 PHE A N 1
ATOM 5262 C CA . PHE A 1 671 ? -4.404 -17.890 -39.137 1.00 93.50 671 PHE A CA 1
ATOM 5263 C C . PHE A 1 671 ? -5.481 -18.073 -38.074 1.00 93.50 671 PHE A C 1
ATOM 5265 O O . PHE A 1 671 ? -6.437 -18.826 -38.294 1.00 93.50 671 PHE A O 1
ATOM 5272 N N . MET A 1 672 ? -5.334 -17.360 -36.958 1.00 93.38 672 MET A N 1
ATOM 5273 C CA . MET A 1 672 ? -6.268 -17.357 -35.841 1.00 93.38 672 MET A CA 1
ATOM 5274 C C . MET A 1 672 ? -6.405 -15.943 -35.267 1.00 93.38 672 MET A C 1
ATOM 5276 O O . MET A 1 672 ? -5.401 -15.250 -35.109 1.00 93.38 672 MET A O 1
ATOM 5280 N N . GLU A 1 673 ? -7.629 -15.543 -34.929 1.00 91.19 673 GLU A N 1
ATOM 5281 C CA . GLU A 1 673 ? -7.939 -14.298 -34.222 1.00 91.19 673 GLU A CA 1
ATOM 5282 C C . GLU A 1 673 ? -8.936 -14.575 -33.089 1.00 91.19 673 GLU A C 1
ATOM 5284 O O . GLU A 1 673 ? -10.015 -15.121 -33.323 1.00 91.19 673 GLU A O 1
ATOM 5289 N N . ASN A 1 674 ? -8.590 -14.197 -31.857 1.00 86.44 674 ASN A N 1
ATOM 5290 C CA . ASN A 1 674 ? -9.435 -14.309 -30.660 1.00 86.44 674 ASN A CA 1
ATOM 5291 C C . ASN A 1 674 ? -10.032 -15.718 -30.432 1.00 86.44 674 ASN A C 1
ATOM 5293 O O . ASN A 1 674 ? -11.201 -15.872 -30.064 1.00 86.44 674 ASN A O 1
ATOM 5297 N N . GLY A 1 675 ? -9.231 -16.755 -30.680 1.00 86.31 675 GLY A N 1
ATOM 5298 C CA . GLY A 1 675 ? -9.600 -18.168 -30.555 1.00 86.31 675 GLY A CA 1
ATOM 5299 C C . GLY A 1 675 ? -10.360 -18.730 -31.760 1.00 86.31 675 GLY A C 1
ATOM 5300 O O . GLY A 1 675 ? -10.791 -19.880 -31.730 1.00 86.31 675 GLY A O 1
ATOM 5301 N N . TYR A 1 676 ? -10.535 -17.953 -32.833 1.00 89.88 676 TYR A N 1
ATOM 5302 C CA . TYR A 1 676 ? -11.191 -18.399 -34.061 1.00 89.88 676 TYR A CA 1
ATOM 5303 C C . TYR A 1 676 ? -10.193 -18.567 -35.199 1.00 89.88 676 TYR A C 1
ATOM 5305 O O . TYR A 1 676 ? -9.490 -17.628 -35.568 1.00 89.88 676 TYR A O 1
ATOM 5313 N N . PHE A 1 677 ? -10.180 -19.743 -35.828 1.00 92.88 677 PHE A N 1
ATOM 5314 C CA . PHE A 1 677 ? -9.468 -19.926 -37.091 1.00 92.88 677 PHE A CA 1
ATOM 5315 C C . PHE A 1 677 ? -10.137 -19.123 -38.208 1.00 92.88 677 PHE A C 1
ATOM 5317 O O . PHE A 1 677 ? -11.355 -19.178 -38.396 1.00 92.88 677 PHE A O 1
ATOM 5324 N N . THR A 1 678 ? -9.336 -18.381 -38.969 1.00 93.19 678 THR A N 1
ATOM 5325 C CA . THR A 1 678 ? -9.841 -17.565 -40.074 1.00 93.19 678 THR A CA 1
ATOM 5326 C C . THR A 1 678 ? -10.330 -18.435 -41.237 1.00 93.19 678 THR A C 1
ATOM 5328 O O . THR A 1 678 ? -9.885 -19.562 -41.452 1.00 93.19 678 THR A O 1
ATOM 5331 N N . ALA A 1 679 ? -11.228 -17.900 -42.071 1.00 90.75 679 ALA A N 1
ATOM 5332 C CA . ALA A 1 679 ? -11.656 -18.606 -43.284 1.00 90.75 679 ALA A CA 1
ATOM 5333 C C . ALA A 1 679 ? -10.465 -18.937 -44.204 1.00 90.75 679 ALA A C 1
ATOM 5335 O O . ALA A 1 679 ? -10.433 -19.989 -44.841 1.00 90.75 679 ALA A O 1
ATOM 5336 N N . LEU A 1 680 ? -9.467 -18.046 -44.226 1.00 87.81 680 LEU A N 1
ATOM 5337 C CA . LEU A 1 680 ? -8.226 -18.213 -44.966 1.00 87.81 680 LEU A CA 1
ATOM 5338 C C . LEU A 1 680 ? -7.463 -19.462 -44.510 1.00 87.81 680 LEU A C 1
ATOM 5340 O O . LEU A 1 680 ? -7.030 -20.242 -45.361 1.00 87.81 680 LEU A O 1
ATOM 5344 N N . SER A 1 681 ? -7.313 -19.666 -43.201 1.00 90.31 681 SER A N 1
ATOM 5345 C CA . SER A 1 681 ? -6.556 -20.798 -42.672 1.00 90.31 681 SER A CA 1
ATOM 5346 C C . SER A 1 681 ? -7.237 -22.132 -42.971 1.00 90.31 681 SER A C 1
ATOM 5348 O O . SER A 1 681 ? -6.594 -23.041 -43.494 1.00 90.31 681 SER A O 1
ATOM 5350 N N . LEU A 1 682 ? -8.553 -22.218 -42.776 1.00 90.88 682 LEU A N 1
ATOM 5351 C CA . LEU A 1 682 ? -9.317 -23.443 -43.025 1.00 90.88 682 LEU A CA 1
ATOM 5352 C C . LEU A 1 682 ? -9.406 -23.809 -44.513 1.00 90.88 682 LEU A C 1
ATOM 5354 O O . LEU A 1 682 ? -9.302 -24.982 -44.861 1.00 90.88 682 LEU A O 1
ATOM 5358 N N . SER A 1 683 ? -9.594 -22.835 -45.411 1.00 88.62 683 SER A N 1
ATOM 5359 C CA . SER A 1 683 ? -9.808 -23.130 -46.836 1.00 88.62 683 SER A CA 1
ATOM 5360 C C . SER A 1 683 ? -8.522 -23.159 -47.656 1.00 88.62 683 SER A C 1
ATOM 5362 O O . SER A 1 683 ? -8.351 -24.016 -48.518 1.00 88.62 683 SER A O 1
ATOM 5364 N N . THR A 1 684 ? -7.639 -22.181 -47.448 1.00 87.75 684 THR A N 1
ATOM 5365 C CA . THR A 1 684 ? -6.500 -21.918 -48.344 1.00 87.75 684 THR A CA 1
ATOM 5366 C C . THR A 1 684 ? -5.253 -22.643 -47.879 1.00 87.75 684 THR A C 1
ATOM 5368 O O . THR A 1 684 ? -4.508 -23.161 -48.707 1.00 87.75 684 THR A O 1
ATOM 5371 N N . PHE A 1 685 ? -5.059 -22.696 -46.564 1.00 90.00 685 PHE A N 1
ATOM 5372 C CA . PHE A 1 685 ? -3.951 -23.399 -45.929 1.00 90.00 685 PHE A CA 1
ATOM 5373 C C . PHE A 1 685 ? -4.344 -24.798 -45.447 1.00 90.00 685 PHE A C 1
ATOM 5375 O O . PHE A 1 685 ? -3.504 -25.481 -44.878 1.00 90.00 685 PHE A O 1
ATOM 5382 N N . ASN A 1 686 ? -5.593 -25.229 -45.681 1.00 91.12 686 ASN A N 1
ATOM 5383 C CA . ASN A 1 686 ? -6.125 -26.525 -45.250 1.00 91.12 686 ASN A CA 1
ATOM 5384 C C . ASN A 1 686 ? -5.731 -26.848 -43.796 1.00 91.12 686 ASN A C 1
ATOM 5386 O O . ASN A 1 686 ? -5.199 -27.925 -43.519 1.00 91.12 686 ASN A O 1
ATOM 5390 N N . LEU A 1 687 ? -5.912 -25.857 -42.913 1.00 91.94 687 LEU A N 1
ATOM 5391 C CA . LEU A 1 687 ? -5.437 -25.915 -41.539 1.00 91.94 687 LEU A CA 1
ATOM 5392 C C . LEU A 1 687 ? -6.112 -27.059 -40.790 1.00 91.94 687 LEU A C 1
ATOM 5394 O O . LEU A 1 687 ? -7.338 -27.182 -40.790 1.00 91.94 687 LEU A O 1
ATOM 5398 N N . ASP A 1 688 ? -5.296 -27.842 -40.095 1.00 91.31 688 ASP A N 1
ATOM 5399 C CA . ASP A 1 688 ? -5.742 -28.911 -39.218 1.00 91.31 688 ASP A CA 1
ATOM 5400 C C . ASP A 1 688 ? -5.247 -28.642 -37.790 1.00 91.31 688 ASP A C 1
ATOM 5402 O O . ASP A 1 688 ? -4.050 -28.665 -37.507 1.00 91.31 688 ASP A O 1
ATOM 5406 N N . SER A 1 689 ? -6.155 -28.323 -36.872 1.00 90.12 689 SER A N 1
ATOM 5407 C CA . SER A 1 689 ? -5.815 -27.917 -35.504 1.00 90.12 689 SER A CA 1
ATOM 5408 C C . SER A 1 689 ? -5.605 -29.106 -34.569 1.00 90.12 689 SER A C 1
ATOM 5410 O O . SER A 1 689 ? -6.053 -30.223 -34.850 1.00 90.12 689 SER A O 1
ATOM 5412 N N . CYS A 1 690 ? -4.916 -28.885 -33.445 1.00 88.38 690 CYS A N 1
ATOM 5413 C CA . CYS A 1 690 ? -4.713 -29.949 -32.468 1.00 88.38 690 CYS A CA 1
ATOM 5414 C C . CYS A 1 690 ? -6.000 -30.284 -31.709 1.00 88.38 690 CYS A C 1
ATOM 5416 O O . CYS A 1 690 ? -6.402 -31.449 -31.649 1.00 88.38 690 CYS A O 1
ATOM 5418 N N . TYR A 1 691 ? -6.675 -29.262 -31.174 1.00 88.56 691 TYR A N 1
ATOM 5419 C CA . TYR A 1 691 ? -8.016 -29.411 -30.616 1.00 88.56 691 TYR A CA 1
ATOM 5420 C C . TYR A 1 691 ? -9.072 -29.347 -31.723 1.00 88.56 691 TYR A C 1
ATOM 5422 O O . TYR A 1 691 ? -8.814 -28.890 -32.839 1.00 88.56 691 TYR A O 1
ATOM 5430 N N . LYS A 1 692 ? -10.303 -29.771 -31.415 1.00 87.94 692 LYS A N 1
ATOM 5431 C CA . LYS A 1 692 ? -11.443 -29.456 -32.287 1.00 87.94 692 LYS A CA 1
ATOM 5432 C C . LYS A 1 692 ? -11.620 -27.937 -32.332 1.00 87.94 692 LYS A C 1
ATOM 5434 O O . LYS A 1 692 ? -11.495 -27.280 -31.306 1.00 87.94 692 LYS A O 1
ATOM 5439 N N . ILE A 1 693 ? -11.934 -27.395 -33.507 1.00 87.56 693 ILE A N 1
ATOM 5440 C CA . ILE A 1 693 ? -12.008 -25.942 -33.754 1.00 87.56 693 ILE A CA 1
ATOM 5441 C C . ILE A 1 693 ? -12.889 -25.212 -32.727 1.00 87.56 693 ILE A C 1
ATOM 5443 O O . ILE A 1 693 ? -12.564 -24.111 -32.303 1.00 87.56 693 ILE A O 1
ATOM 5447 N N . ASP A 1 694 ? -13.983 -25.830 -32.287 1.00 86.12 694 ASP A N 1
ATOM 5448 C CA . ASP A 1 694 ? -14.928 -25.238 -31.342 1.00 86.12 694 ASP A CA 1
ATOM 5449 C C . ASP A 1 694 ? -14.465 -25.249 -29.874 1.00 86.12 694 ASP A C 1
ATOM 5451 O O . ASP A 1 694 ? -15.154 -24.694 -29.019 1.00 86.12 694 ASP A O 1
ATOM 5455 N N . VAL A 1 695 ? -13.317 -25.863 -29.570 1.00 88.25 695 VAL A N 1
ATOM 5456 C CA . VAL A 1 695 ? -12.687 -25.837 -28.238 1.00 88.25 695 VAL A CA 1
ATOM 5457 C C . VAL A 1 695 ? -11.970 -24.509 -27.996 1.00 88.25 695 VAL A C 1
ATOM 5459 O O . VAL A 1 695 ? -12.067 -23.970 -26.897 1.00 88.25 695 VAL A O 1
ATOM 5462 N N . TYR A 1 696 ? -11.325 -23.941 -29.018 1.00 86.50 696 TYR A N 1
ATOM 5463 C CA . TYR A 1 696 ? -10.505 -22.725 -28.903 1.00 86.50 696 TYR A CA 1
ATOM 5464 C C . TYR A 1 696 ? -11.276 -21.480 -28.440 1.00 86.50 696 TYR A C 1
ATOM 5466 O O . TYR A 1 696 ? -10.698 -20.587 -27.828 1.00 86.50 696 TYR A O 1
ATOM 5474 N N . HIS A 1 697 ? -12.591 -21.442 -28.671 1.00 83.00 697 HIS A N 1
ATOM 5475 C CA . HIS A 1 697 ? -13.479 -20.381 -28.185 1.00 83.00 697 HIS A CA 1
ATOM 5476 C C . HIS A 1 697 ? -14.498 -20.882 -27.142 1.00 83.00 697 HIS A C 1
ATOM 5478 O O . HIS A 1 697 ? -15.559 -20.296 -26.936 1.00 83.00 697 HIS A O 1
ATOM 5484 N N . SER A 1 698 ? -14.233 -22.021 -26.507 1.00 83.69 698 SER A N 1
ATOM 5485 C CA . SER A 1 698 ? -15.134 -22.558 -25.489 1.00 83.69 698 SER A CA 1
ATOM 5486 C C . SER A 1 698 ? -14.830 -22.035 -24.087 1.00 83.69 698 SER A C 1
ATOM 5488 O O . SER A 1 698 ? -13.815 -21.384 -23.852 1.00 83.69 698 SER A O 1
ATOM 5490 N N . LYS A 1 699 ? -15.746 -22.308 -23.150 1.00 82.06 699 LYS A N 1
ATOM 5491 C CA . LYS A 1 699 ? -15.515 -22.059 -21.724 1.00 82.06 699 LYS A CA 1
ATOM 5492 C C . LYS A 1 699 ? -14.343 -22.899 -21.212 1.00 82.06 699 LYS A C 1
ATOM 5494 O O . LYS A 1 699 ? -14.079 -23.977 -21.742 1.00 82.06 699 LYS A O 1
ATOM 5499 N N . GLU A 1 700 ? -13.718 -22.419 -20.146 1.00 81.19 700 GLU A N 1
ATOM 5500 C CA . GLU A 1 700 ? -12.520 -22.989 -19.521 1.00 81.19 700 GLU A CA 1
ATOM 5501 C C . GLU A 1 700 ? -12.671 -24.483 -19.216 1.00 81.19 700 GLU A C 1
ATOM 5503 O O . GLU A 1 700 ? -11.840 -25.269 -19.662 1.00 81.19 700 GLU A O 1
ATOM 5508 N N . ASP A 1 701 ? -13.801 -24.903 -18.636 1.00 80.44 701 ASP A N 1
ATOM 5509 C CA . ASP A 1 701 ? -14.110 -26.320 -18.375 1.00 80.44 701 ASP A CA 1
ATOM 5510 C C . ASP A 1 701 ? -13.947 -27.206 -19.621 1.00 80.44 701 ASP A C 1
ATOM 5512 O O . ASP A 1 701 ? -13.361 -28.287 -19.588 1.00 80.44 701 ASP A O 1
ATOM 5516 N N . ARG A 1 702 ? -14.428 -26.725 -20.774 1.00 85.12 702 ARG A N 1
ATOM 5517 C CA . ARG A 1 702 ? -14.388 -27.479 -22.031 1.00 85.12 702 ARG A CA 1
ATOM 5518 C C . ARG A 1 702 ? -12.982 -27.522 -22.632 1.00 85.12 702 ARG A C 1
ATOM 5520 O O . ARG A 1 702 ? -12.642 -28.502 -23.302 1.00 85.12 702 ARG A O 1
ATOM 5527 N N . ILE A 1 703 ? -12.179 -26.487 -22.402 1.00 84.44 703 ILE A N 1
ATOM 5528 C CA . ILE A 1 703 ? -10.756 -26.471 -22.758 1.00 84.44 703 ILE A CA 1
ATOM 5529 C C . ILE A 1 703 ? -10.012 -27.501 -21.902 1.00 84.44 703 ILE A C 1
ATOM 5531 O O . ILE A 1 703 ? -9.274 -28.327 -22.436 1.00 84.44 703 ILE A O 1
ATOM 5535 N N . CYS A 1 704 ? -10.279 -27.513 -20.599 1.00 84.44 704 CYS A N 1
ATOM 5536 C CA . CYS A 1 704 ? -9.658 -28.402 -19.623 1.00 84.44 704 CYS A CA 1
ATOM 5537 C C . CYS A 1 704 ? -9.965 -29.888 -19.846 1.00 84.44 704 CYS A C 1
ATOM 5539 O O . CYS A 1 704 ? -9.074 -30.727 -19.684 1.00 84.44 704 CYS A O 1
ATOM 5541 N N . ASP A 1 705 ? -11.178 -30.200 -20.303 1.00 84.38 705 ASP A N 1
ATOM 5542 C CA . ASP A 1 705 ? -11.608 -31.558 -20.660 1.00 84.38 705 ASP A CA 1
ATOM 5543 C C . ASP A 1 705 ? -11.080 -32.041 -22.024 1.00 84.38 705 ASP A C 1
ATOM 5545 O O . ASP A 1 705 ? -11.216 -33.216 -22.385 1.00 84.38 705 ASP A O 1
ATOM 5549 N N . SER A 1 706 ? -10.494 -31.146 -22.821 1.00 83.00 706 SER A N 1
ATOM 5550 C CA . SER A 1 706 ? -9.986 -31.462 -24.155 1.00 83.00 706 SER A CA 1
ATOM 5551 C C . SER A 1 706 ? -8.502 -31.839 -24.114 1.00 83.00 706 SER A C 1
ATOM 5553 O O . SER A 1 706 ? -7.730 -31.339 -23.304 1.00 83.00 706 SER A O 1
ATOM 5555 N N . THR A 1 707 ? -8.072 -32.728 -25.016 1.00 76.94 707 THR A N 1
ATOM 5556 C CA . THR A 1 707 ? -6.668 -33.168 -25.100 1.00 76.94 707 THR A CA 1
ATOM 5557 C C . THR A 1 707 ? -6.099 -32.984 -26.504 1.00 76.94 707 THR A C 1
ATOM 5559 O O . THR A 1 707 ? -6.674 -33.446 -27.491 1.00 76.94 707 THR A O 1
ATOM 5562 N N . CYS A 1 708 ? -4.940 -32.331 -26.582 1.00 77.06 708 CYS A N 1
ATOM 5563 C CA . CYS A 1 708 ? -4.115 -32.234 -27.779 1.00 77.06 708 CYS A CA 1
ATOM 5564 C C . CYS A 1 708 ? -3.103 -33.390 -27.766 1.00 77.06 708 CYS A C 1
ATOM 5566 O O . CYS A 1 708 ? -2.150 -33.388 -27.001 1.00 77.06 708 CYS A O 1
ATOM 5568 N N . SER A 1 709 ? -3.336 -34.426 -28.575 1.00 69.81 709 SER A N 1
ATOM 5569 C CA . SER A 1 709 ? -2.419 -35.582 -28.711 1.00 69.81 709 SER A CA 1
ATOM 5570 C C . SER A 1 709 ? -1.933 -35.797 -30.145 1.00 69.81 709 SER A C 1
ATOM 5572 O O . SER A 1 709 ? -1.152 -36.703 -30.431 1.00 69.81 709 SER A O 1
ATOM 5574 N N . LYS A 1 710 ? -2.408 -34.957 -31.068 1.00 71.44 710 LYS A N 1
ATOM 5575 C CA . LYS A 1 710 ? -2.284 -35.158 -32.511 1.00 71.44 710 LYS A CA 1
ATOM 5576 C C . LYS A 1 710 ? -0.858 -34.989 -33.031 1.00 71.44 710 LYS A C 1
ATOM 5578 O O . LYS A 1 710 ? -0.502 -35.600 -34.033 1.00 71.44 710 LYS A O 1
ATOM 5583 N N . TYR A 1 711 ? -0.052 -34.191 -32.339 1.00 71.94 711 TYR A N 1
ATOM 5584 C CA . TYR A 1 711 ? 1.252 -33.745 -32.821 1.00 71.94 711 TYR A CA 1
ATOM 5585 C C . TYR A 1 711 ? 2.398 -34.045 -31.836 1.00 71.94 711 TYR A C 1
ATOM 5587 O O . TYR A 1 711 ? 3.400 -33.336 -31.798 1.00 71.94 711 TYR A O 1
ATOM 5595 N N . GLY A 1 712 ? 2.263 -35.113 -31.041 1.00 69.12 712 GLY A N 1
ATOM 5596 C CA . GLY A 1 712 ? 3.317 -35.593 -30.144 1.00 69.12 712 GLY A CA 1
ATOM 5597 C C . GLY A 1 712 ? 3.482 -34.729 -28.894 1.00 69.12 712 GLY A C 1
ATOM 5598 O O . GLY A 1 712 ? 2.557 -34.610 -28.102 1.00 69.12 712 GLY A O 1
ATOM 5599 N N . ASP A 1 713 ? 4.666 -34.143 -28.721 1.00 65.00 713 ASP A N 1
ATOM 5600 C CA . ASP A 1 713 ? 5.083 -33.369 -27.541 1.00 65.00 713 ASP A CA 1
ATOM 5601 C C . ASP A 1 713 ? 4.467 -31.962 -27.439 1.00 65.00 713 ASP A C 1
ATOM 5603 O O . ASP A 1 713 ? 4.893 -31.156 -26.607 1.00 65.00 713 ASP A O 1
ATOM 5607 N N . LEU A 1 714 ? 3.487 -31.687 -28.291 1.00 71.38 714 LEU A N 1
ATOM 5608 C CA . LEU A 1 714 ? 2.813 -30.416 -28.445 1.00 71.38 714 LEU A CA 1
ATOM 5609 C C . LEU A 1 714 ? 1.759 -30.171 -27.369 1.00 71.38 714 LEU A C 1
ATOM 5611 O O . LEU A 1 714 ? 0.965 -31.062 -27.084 1.00 71.38 714 LEU A O 1
ATOM 5615 N N . GLU A 1 715 ? 1.709 -28.953 -26.833 1.00 81.06 715 GLU A N 1
ATOM 5616 C CA . GLU A 1 715 ? 0.619 -28.540 -25.942 1.00 81.06 715 GLU A CA 1
ATOM 5617 C C . GLU A 1 715 ? -0.554 -27.944 -26.733 1.00 81.06 715 GLU A C 1
ATOM 5619 O O . GLU A 1 715 ? -1.710 -28.304 -26.500 1.00 81.06 715 GLU A O 1
ATOM 5624 N N . ASP A 1 716 ? -0.253 -27.095 -27.722 1.00 89.44 716 ASP A N 1
ATOM 5625 C CA . ASP A 1 716 ? -1.221 -26.593 -28.697 1.00 89.44 716 ASP A CA 1
ATOM 5626 C C . ASP A 1 716 ? -0.542 -26.150 -30.002 1.00 89.44 716 ASP A C 1
ATOM 5628 O O . ASP A 1 716 ? 0.594 -25.678 -30.013 1.00 89.44 716 ASP A O 1
ATOM 5632 N N . GLY A 1 717 ? -1.236 -26.302 -31.124 1.00 89.81 717 GLY A N 1
ATOM 5633 C CA . GLY A 1 717 ? -0.720 -25.985 -32.447 1.00 89.81 717 GLY A CA 1
ATOM 5634 C C . GLY A 1 717 ? -1.630 -26.461 -33.568 1.00 89.81 717 GLY A C 1
ATOM 5635 O O . GLY A 1 717 ? -2.729 -26.985 -33.353 1.00 89.81 717 GLY A O 1
ATOM 5636 N N . PHE A 1 718 ? -1.157 -26.295 -34.795 1.00 91.56 718 PHE A N 1
ATOM 5637 C CA . PHE A 1 718 ? -1.874 -26.712 -35.991 1.00 91.56 718 PHE A CA 1
ATOM 5638 C C . PHE A 1 718 ? -0.927 -27.048 -37.145 1.00 91.56 718 PHE A C 1
ATOM 5640 O O . PHE A 1 718 ? 0.202 -26.565 -37.217 1.00 91.56 718 PHE A O 1
ATOM 5647 N N . GLU A 1 719 ? -1.410 -27.871 -38.069 1.00 91.81 719 GLU A N 1
ATOM 5648 C CA . GLU A 1 719 ? -0.763 -28.181 -39.341 1.00 91.81 719 GLU A CA 1
ATOM 5649 C C . GLU A 1 719 ? -1.342 -27.289 -40.448 1.00 91.81 719 GLU A C 1
ATOM 5651 O O . GLU A 1 719 ? -2.556 -27.106 -40.515 1.00 91.81 719 GLU A O 1
ATOM 5656 N N . ILE A 1 720 ? -0.496 -26.750 -41.328 1.00 91.62 720 ILE A N 1
ATOM 5657 C CA . ILE A 1 720 ? -0.890 -25.956 -42.503 1.00 91.62 720 ILE A CA 1
ATOM 5658 C C . ILE A 1 720 ? -0.173 -26.411 -43.776 1.00 91.62 720 ILE A C 1
ATOM 5660 O O . ILE A 1 720 ? 0.948 -26.924 -43.742 1.00 91.62 720 ILE A O 1
ATOM 5664 N N . ASP A 1 721 ? -0.815 -26.163 -44.917 1.00 88.31 721 ASP A N 1
ATOM 5665 C CA . ASP A 1 721 ? -0.256 -26.320 -46.258 1.00 88.31 721 ASP A CA 1
ATOM 5666 C C . ASP A 1 721 ? 0.597 -25.098 -46.655 1.00 88.31 721 ASP A C 1
ATOM 5668 O O . ASP A 1 721 ? 0.104 -23.989 -46.850 1.00 88.31 721 ASP A O 1
ATOM 5672 N N . LEU A 1 722 ? 1.895 -25.315 -46.832 1.00 81.50 722 LEU A N 1
ATOM 5673 C CA . LEU A 1 722 ? 2.902 -24.326 -47.203 1.00 81.50 722 LEU A CA 1
ATOM 5674 C C . LEU A 1 722 ? 2.844 -23.858 -48.656 1.00 81.50 722 LEU A C 1
ATOM 5676 O O . LEU A 1 722 ? 3.508 -22.881 -48.997 1.00 81.50 722 LEU A O 1
ATOM 5680 N N . SER A 1 723 ? 2.081 -24.516 -49.532 1.00 78.31 723 SER A N 1
ATOM 5681 C CA . SER A 1 723 ? 2.063 -24.228 -50.977 1.00 78.31 723 SER A CA 1
ATOM 5682 C C . SER A 1 723 ? 1.660 -22.792 -51.327 1.00 78.31 723 SER A C 1
ATOM 5684 O O . SER A 1 723 ? 1.891 -22.337 -52.450 1.00 78.31 723 SER A O 1
ATOM 5686 N N . ARG A 1 724 ? 1.048 -22.078 -50.378 1.00 82.19 724 ARG A N 1
ATOM 5687 C CA . ARG A 1 724 ? 0.572 -20.698 -50.524 1.00 82.19 724 ARG A CA 1
ATOM 5688 C C . ARG A 1 724 ? 1.460 -19.659 -49.843 1.00 82.19 724 ARG A C 1
ATOM 5690 O O . ARG A 1 724 ? 1.204 -18.468 -50.021 1.00 82.19 724 ARG A O 1
ATOM 5697 N N . LEU A 1 725 ? 2.491 -20.081 -49.109 1.00 86.44 725 LEU A N 1
ATOM 5698 C CA . LEU A 1 725 ? 3.497 -19.180 -48.554 1.00 86.44 725 LEU A CA 1
ATOM 5699 C C . LEU A 1 725 ? 4.610 -18.913 -49.581 1.00 86.44 725 LEU A C 1
ATOM 5701 O O . LEU A 1 725 ? 4.950 -19.791 -50.379 1.00 86.44 725 LEU A O 1
ATOM 5705 N N . PRO A 1 726 ? 5.171 -17.694 -49.611 1.00 86.75 726 PRO A N 1
ATOM 5706 C CA . PRO A 1 726 ? 6.221 -17.360 -50.557 1.00 86.75 726 PRO A CA 1
ATOM 5707 C C . PRO A 1 726 ? 7.536 -18.057 -50.198 1.00 86.75 726 PRO A C 1
ATOM 5709 O O . PRO A 1 726 ? 7.899 -18.184 -49.031 1.00 86.75 726 PRO A O 1
ATOM 5712 N N . LYS A 1 727 ? 8.266 -18.478 -51.232 1.00 87.44 727 LYS A N 1
ATOM 5713 C CA . LYS A 1 727 ? 9.591 -19.092 -51.099 1.00 87.44 727 LYS A CA 1
ATOM 5714 C C . LYS A 1 727 ? 10.700 -18.044 -51.046 1.00 87.44 727 LYS A C 1
ATOM 5716 O O . LYS A 1 727 ? 10.546 -16.956 -51.600 1.00 87.44 727 LYS A O 1
ATOM 5721 N N . ASN A 1 728 ? 11.834 -18.412 -50.456 1.00 86.38 728 ASN A N 1
ATOM 5722 C CA . ASN A 1 728 ? 13.051 -17.611 -50.307 1.00 86.38 728 ASN A CA 1
ATOM 5723 C C . ASN A 1 728 ? 12.845 -16.292 -49.546 1.00 86.38 728 ASN A C 1
ATOM 5725 O O . ASN A 1 728 ? 13.573 -15.325 -49.766 1.00 86.38 728 ASN A O 1
ATOM 5729 N N . LEU A 1 729 ? 11.844 -16.242 -48.666 1.00 87.56 729 LEU A N 1
ATOM 5730 C CA . LEU A 1 729 ? 11.587 -15.121 -47.768 1.00 87.56 729 LEU A CA 1
ATOM 5731 C C . LEU A 1 729 ? 11.573 -15.620 -46.326 1.00 87.56 729 LEU A C 1
ATOM 5733 O O . LEU A 1 729 ? 11.138 -16.741 -46.065 1.00 87.56 729 LEU A O 1
ATOM 5737 N N . ASN A 1 730 ? 12.042 -14.776 -45.406 1.00 87.62 730 ASN A N 1
ATOM 5738 C CA . ASN A 1 730 ? 11.964 -15.036 -43.975 1.00 87.62 730 ASN A CA 1
ATOM 5739 C C . ASN A 1 730 ? 10.529 -14.802 -43.496 1.00 87.62 730 ASN A C 1
ATOM 5741 O O . ASN A 1 730 ? 10.045 -13.667 -43.513 1.00 87.62 730 ASN A O 1
ATOM 5745 N N . ILE A 1 731 ? 9.849 -15.877 -43.112 1.00 90.94 731 ILE A N 1
ATOM 5746 C CA . ILE A 1 731 ? 8.479 -15.836 -42.609 1.00 90.94 731 ILE A CA 1
ATOM 5747 C C . ILE A 1 731 ? 8.545 -15.955 -41.094 1.00 90.94 731 ILE A C 1
ATOM 5749 O O . ILE A 1 731 ? 8.990 -16.976 -40.577 1.00 90.94 731 ILE A O 1
ATOM 5753 N N . VAL A 1 732 ? 8.084 -14.922 -40.395 1.00 91.38 732 VAL A N 1
ATOM 5754 C CA . VAL A 1 732 ? 7.959 -14.920 -38.935 1.00 91.38 732 VAL A CA 1
ATOM 5755 C C . VAL A 1 732 ? 6.547 -15.349 -38.578 1.00 91.38 732 VAL A C 1
ATOM 5757 O O . VAL A 1 732 ? 5.592 -14.751 -39.064 1.00 91.38 732 VAL A O 1
ATOM 5760 N N . PHE A 1 733 ? 6.413 -16.371 -37.742 1.00 92.75 733 PHE A N 1
ATOM 5761 C CA . PHE A 1 733 ? 5.178 -16.747 -37.073 1.00 92.75 733 PHE A CA 1
ATOM 5762 C C . PHE A 1 733 ? 5.179 -16.150 -35.672 1.00 92.75 733 PHE A C 1
ATOM 5764 O O . PHE A 1 733 ? 6.115 -16.351 -34.900 1.00 92.75 733 PHE A O 1
ATOM 5771 N N . ASP A 1 734 ? 4.113 -15.428 -35.365 1.00 92.31 734 ASP A N 1
ATOM 5772 C CA . ASP A 1 734 ? 3.855 -14.803 -34.080 1.00 92.31 734 ASP A CA 1
ATOM 5773 C C . ASP A 1 734 ? 2.622 -15.463 -33.460 1.00 92.31 734 ASP A C 1
ATOM 5775 O O . ASP A 1 734 ? 1.489 -15.285 -33.937 1.00 92.31 734 ASP A O 1
ATOM 5779 N N . LEU A 1 735 ? 2.881 -16.323 -32.474 1.00 91.94 735 LEU A N 1
ATOM 5780 C CA . LEU A 1 735 ? 1.889 -17.133 -31.785 1.00 91.94 735 LEU A CA 1
ATOM 5781 C C . LEU A 1 735 ? 1.549 -16.477 -30.460 1.00 91.94 735 LEU A C 1
ATOM 5783 O O . LEU A 1 735 ? 2.405 -16.326 -29.594 1.00 91.94 735 LEU A O 1
ATOM 5787 N N . VAL A 1 736 ? 0.278 -16.162 -30.298 1.00 88.75 736 VAL A N 1
ATOM 5788 C CA . VAL A 1 736 ? -0.287 -15.601 -29.086 1.00 88.75 736 VAL A CA 1
ATOM 5789 C C . VAL A 1 736 ? -1.124 -16.664 -28.408 1.00 88.75 736 VAL A C 1
ATOM 5791 O O . VAL A 1 736 ? -1.996 -17.271 -29.038 1.00 88.75 736 VAL A O 1
ATOM 5794 N N . TYR A 1 737 ? -0.864 -16.889 -27.131 1.00 86.44 737 TYR A N 1
ATOM 5795 C CA . TYR A 1 737 ? -1.596 -17.856 -26.330 1.00 86.44 737 TYR A CA 1
ATOM 5796 C C . TYR A 1 737 ? -1.936 -17.290 -24.963 1.00 86.44 737 TYR A C 1
ATOM 5798 O O . TYR A 1 737 ? -1.314 -16.341 -24.489 1.00 86.44 737 TYR A O 1
ATOM 5806 N N . LYS A 1 738 ? -2.936 -17.893 -24.336 1.00 81.94 738 LYS A N 1
ATOM 5807 C CA . LYS A 1 738 ? -3.351 -17.582 -22.975 1.00 81.94 738 LYS A CA 1
ATOM 5808 C C . LYS A 1 738 ? -3.350 -18.832 -22.117 1.00 81.94 738 LYS A C 1
ATOM 5810 O O . LYS A 1 738 ? -3.305 -19.958 -22.622 1.00 81.94 738 LYS A O 1
ATOM 5815 N N . TYR A 1 739 ? -3.491 -18.600 -20.825 1.00 80.00 739 TYR A N 1
ATOM 5816 C CA . TYR A 1 739 ? -3.603 -19.638 -19.824 1.00 80.00 739 TYR A CA 1
ATOM 5817 C C . TYR A 1 739 ? -5.040 -19.862 -19.382 1.00 80.00 739 TYR A C 1
ATOM 5819 O O . TYR A 1 739 ? -5.865 -18.951 -19.402 1.00 80.00 739 TYR A O 1
ATOM 5827 N N . VAL A 1 740 ? -5.327 -21.100 -18.994 1.00 78.75 740 VAL A N 1
ATOM 5828 C CA . VAL A 1 740 ? -6.613 -21.523 -18.445 1.00 78.75 740 VAL A CA 1
ATOM 5829 C C . VAL A 1 740 ? -6.352 -22.326 -17.167 1.00 78.75 740 VAL A C 1
ATOM 5831 O O . VAL A 1 740 ? -5.624 -23.323 -17.211 1.00 78.75 740 VAL A O 1
ATOM 5834 N N . ASP A 1 741 ? -6.927 -21.887 -16.038 1.00 77.69 741 ASP A N 1
ATOM 5835 C CA . ASP A 1 741 ? -6.955 -22.644 -14.775 1.00 77.69 741 ASP A CA 1
ATOM 5836 C C . ASP A 1 741 ? -8.198 -23.543 -14.747 1.00 77.69 741 ASP A C 1
ATOM 5838 O O . ASP A 1 741 ? -9.334 -23.083 -14.824 1.00 77.69 741 ASP A O 1
ATOM 5842 N N . CYS A 1 742 ? -7.975 -24.846 -14.633 1.00 77.50 742 CYS A N 1
ATOM 5843 C CA . CYS A 1 742 ? -9.015 -25.865 -14.662 1.00 77.50 742 CYS A CA 1
ATOM 5844 C C . CYS A 1 742 ? -9.708 -26.093 -13.310 1.00 77.50 742 CYS A C 1
ATOM 5846 O O . CYS A 1 742 ? -10.597 -26.939 -13.230 1.00 77.50 742 CYS A O 1
ATOM 5848 N N . GLU A 1 743 ? -9.312 -25.382 -12.246 1.00 72.19 743 GLU A N 1
ATOM 5849 C CA . GLU A 1 743 ? -9.900 -25.503 -10.899 1.00 72.19 743 GLU A CA 1
ATOM 5850 C C . GLU A 1 743 ? -10.818 -24.329 -10.498 1.00 72.19 743 GLU A C 1
ATOM 5852 O O . GLU A 1 743 ? -11.358 -24.334 -9.393 1.00 72.19 743 GLU A O 1
ATOM 5857 N N . GLY A 1 744 ? -11.049 -23.349 -11.383 1.00 56.69 744 GLY A N 1
ATOM 5858 C CA . GLY A 1 744 ? -12.072 -22.306 -11.194 1.00 56.69 744 GLY A CA 1
ATOM 5859 C C . GLY A 1 744 ? -11.766 -21.247 -10.126 1.00 56.69 744 GLY A C 1
ATOM 5860 O O . GLY A 1 744 ? -12.675 -20.537 -9.693 1.00 56.69 744 GLY A O 1
ATOM 5861 N N . ASN A 1 745 ? -10.509 -21.121 -9.694 1.00 51.44 745 ASN A N 1
ATOM 5862 C CA . ASN A 1 745 ? -10.066 -19.961 -8.921 1.00 51.44 745 ASN A CA 1
ATOM 5863 C C . ASN A 1 745 ? -9.861 -18.768 -9.864 1.00 51.44 745 ASN A C 1
ATOM 5865 O O . ASN A 1 745 ? -9.437 -18.956 -11.002 1.00 51.44 745 ASN A O 1
ATOM 5869 N N . ALA A 1 746 ? -10.140 -17.549 -9.392 1.00 41.97 746 ALA A N 1
ATOM 5870 C CA . ALA A 1 746 ? -9.827 -16.335 -10.141 1.00 41.97 746 ALA A CA 1
ATOM 5871 C C . ALA A 1 746 ? -8.306 -16.259 -10.358 1.00 41.97 746 ALA A C 1
ATOM 5873 O O . ALA A 1 746 ? -7.547 -16.006 -9.424 1.00 41.97 746 ALA A O 1
ATOM 5874 N N . PHE A 1 747 ? -7.873 -16.551 -11.580 1.00 42.84 747 PHE A N 1
ATOM 5875 C CA . PHE A 1 747 ? -6.501 -16.408 -12.038 1.00 42.84 747 PHE A CA 1
ATOM 5876 C C . PHE A 1 747 ? -6.476 -15.249 -13.033 1.00 42.84 747 PHE A C 1
ATOM 5878 O O . PHE A 1 747 ? -7.066 -15.352 -14.106 1.00 42.84 747 PHE A O 1
ATOM 5885 N N . GLU A 1 748 ? -5.807 -14.155 -12.683 1.00 40.22 748 GLU A N 1
ATOM 5886 C CA . GLU A 1 748 ? -5.468 -13.092 -13.630 1.00 40.22 748 GLU A CA 1
ATOM 5887 C C . GLU A 1 748 ? -3.977 -13.199 -13.952 1.00 40.22 748 GLU A C 1
ATOM 5889 O O . GLU A 1 748 ? -3.125 -13.100 -13.068 1.00 40.22 748 GLU A O 1
ATOM 5894 N N . SER A 1 749 ? -3.647 -13.463 -15.219 1.00 37.56 749 SER A N 1
ATOM 5895 C CA . SER A 1 749 ? -2.266 -13.384 -15.693 1.00 37.56 749 SER A CA 1
ATOM 5896 C C . SER A 1 749 ? -1.874 -11.925 -15.931 1.00 37.56 749 SER A C 1
ATOM 5898 O O . SER A 1 749 ? -2.666 -11.166 -16.479 1.00 37.56 749 SER A O 1
ATOM 5900 N N . GLU A 1 750 ? -0.627 -11.555 -15.598 1.00 36.91 750 GLU A N 1
ATOM 5901 C CA . GLU A 1 750 ? -0.027 -10.214 -15.810 1.00 36.91 750 GLU A CA 1
ATOM 5902 C C . GLU A 1 750 ? -0.231 -9.644 -17.233 1.00 36.91 750 GLU A C 1
ATOM 5904 O O . GLU A 1 750 ? -0.118 -8.442 -17.455 1.00 36.91 750 GLU A O 1
ATOM 5909 N N . ILE A 1 751 ? -0.482 -10.517 -18.212 1.00 46.50 751 ILE A N 1
ATOM 5910 C CA . ILE A 1 751 ? -0.742 -10.199 -19.613 1.00 46.50 751 ILE A CA 1
ATOM 5911 C C . ILE A 1 751 ? -1.867 -11.136 -20.071 1.00 46.50 751 ILE A C 1
ATOM 5913 O O . ILE A 1 751 ? -1.763 -12.346 -19.864 1.00 46.50 751 ILE A O 1
ATOM 5917 N N . GLU A 1 752 ? -2.924 -10.634 -20.722 1.00 50.81 752 GLU A N 1
ATOM 5918 C CA . GLU A 1 752 ? -4.007 -11.492 -21.251 1.00 50.81 752 GLU A CA 1
ATOM 5919 C C . GLU A 1 752 ? -3.503 -12.500 -22.314 1.00 50.81 752 GLU A C 1
ATOM 5921 O O . GLU A 1 752 ? -4.189 -13.473 -22.639 1.00 50.81 752 GLU A O 1
ATOM 5926 N N . GLN A 1 753 ? -2.321 -12.245 -22.896 1.00 63.50 753 GLN A N 1
ATOM 5927 C CA . GLN A 1 753 ? -1.833 -12.833 -24.143 1.00 63.50 753 GLN A CA 1
ATOM 5928 C C . GLN A 1 753 ? -0.291 -12.861 -24.225 1.00 63.50 753 GLN A C 1
ATOM 5930 O O . GLN A 1 753 ? 0.366 -11.824 -24.239 1.00 63.50 753 GLN A O 1
ATOM 5935 N N . TYR A 1 754 ? 0.307 -14.049 -24.338 1.00 73.50 754 TYR A N 1
ATOM 5936 C CA . TYR A 1 754 ? 1.759 -14.253 -24.418 1.00 73.50 754 TYR A CA 1
ATOM 5937 C C . TYR A 1 754 ? 2.208 -14.480 -25.861 1.00 73.50 754 TYR A C 1
ATOM 5939 O O . TYR A 1 754 ? 1.738 -15.409 -26.513 1.00 73.50 754 TYR A O 1
ATOM 5947 N N . HIS A 1 755 ? 3.158 -13.675 -26.344 1.00 81.88 755 HIS A N 1
ATOM 5948 C CA . HIS A 1 755 ? 3.720 -13.792 -27.693 1.00 81.88 755 HIS A CA 1
ATOM 5949 C C . HIS A 1 755 ? 4.925 -14.733 -27.737 1.00 81.88 755 HIS A C 1
ATOM 5951 O O . HIS A 1 755 ? 5.851 -14.619 -26.933 1.00 81.88 755 HIS A O 1
ATOM 5957 N N . GLN A 1 756 ? 4.949 -15.634 -28.717 1.00 85.12 756 GLN A N 1
ATOM 5958 C CA . GLN A 1 756 ? 6.070 -16.522 -29.008 1.00 85.12 756 GLN A CA 1
ATOM 5959 C C . GLN A 1 756 ? 6.376 -16.508 -30.496 1.00 85.12 756 GLN A C 1
ATOM 5961 O O . GLN A 1 756 ? 5.507 -16.754 -31.332 1.00 85.12 756 GLN A O 1
ATOM 5966 N N . LEU A 1 757 ? 7.635 -16.209 -30.808 1.00 86.44 757 LEU A N 1
ATOM 5967 C CA . LEU A 1 757 ? 8.084 -15.966 -32.170 1.00 86.44 757 LEU A CA 1
ATOM 5968 C C . LEU A 1 757 ? 8.963 -17.107 -32.668 1.00 86.44 757 LEU A C 1
ATOM 5970 O O . LEU A 1 757 ? 9.932 -17.488 -32.007 1.00 86.44 757 LEU A O 1
ATOM 5974 N N . VAL A 1 758 ? 8.672 -17.581 -33.873 1.00 88.00 758 VAL A N 1
ATOM 5975 C CA . VAL A 1 758 ? 9.499 -18.546 -34.599 1.00 88.00 758 VAL A CA 1
ATOM 5976 C C . VAL A 1 758 ? 9.523 -18.174 -36.071 1.00 88.00 758 VAL A C 1
ATOM 5978 O O . VAL A 1 758 ? 8.505 -17.767 -36.624 1.00 88.00 758 VAL A O 1
ATOM 5981 N N . ASN A 1 759 ? 10.673 -18.279 -36.728 1.00 89.31 759 ASN A N 1
ATOM 5982 C CA . ASN A 1 759 ? 10.793 -17.943 -38.144 1.00 89.31 759 ASN A CA 1
ATOM 5983 C C . ASN A 1 759 ? 11.329 -19.107 -38.979 1.00 89.31 759 ASN A C 1
ATOM 5985 O O . ASN A 1 759 ? 11.992 -20.015 -38.479 1.00 89.31 759 ASN A O 1
ATOM 5989 N N . VAL A 1 760 ? 11.029 -19.069 -40.275 1.00 88.31 760 VAL A N 1
ATOM 5990 C CA . VAL A 1 760 ? 11.498 -20.061 -41.243 1.00 88.31 760 VAL A CA 1
ATOM 5991 C C . VAL A 1 760 ? 11.665 -19.440 -42.625 1.00 88.31 760 VAL A C 1
ATOM 5993 O O . VAL A 1 760 ? 10.859 -18.613 -43.056 1.00 88.31 760 VAL A O 1
ATOM 5996 N N . ILE A 1 761 ? 12.695 -19.877 -43.346 1.00 88.12 761 ILE A N 1
ATOM 5997 C CA . ILE A 1 761 ? 12.873 -19.604 -44.773 1.00 88.12 761 ILE A CA 1
ATOM 5998 C C . ILE A 1 761 ? 12.492 -20.861 -45.562 1.00 88.12 761 ILE A C 1
ATOM 6000 O O . ILE A 1 761 ? 13.042 -21.937 -45.338 1.00 88.12 761 ILE A O 1
ATOM 6004 N N . LEU A 1 762 ? 11.543 -20.738 -46.489 1.00 84.88 762 LEU A N 1
ATOM 6005 C CA . LEU A 1 762 ? 11.106 -21.845 -47.347 1.00 84.88 762 LEU A CA 1
ATOM 6006 C C . LEU A 1 762 ? 11.917 -21.852 -48.651 1.00 84.88 762 LEU A C 1
ATOM 6008 O O . LEU A 1 762 ? 11.699 -20.975 -49.485 1.00 84.88 762 LEU A O 1
ATOM 6012 N N . GLU A 1 763 ? 12.821 -22.813 -48.846 1.00 80.56 763 GLU A N 1
ATOM 6013 C CA . GLU A 1 763 ? 13.651 -22.941 -50.064 1.00 80.56 763 GLU A CA 1
ATOM 6014 C C . GLU A 1 763 ? 12.938 -23.693 -51.209 1.00 80.56 763 GLU A C 1
ATOM 6016 O O . GLU A 1 763 ? 12.275 -24.739 -50.980 1.00 80.56 763 GLU A O 1
#

Mean predicted aligned error: 23.49 Å

Foldseek 3Di:
DPPDVVVVVVVVVVVVVVVVVVVVVVVVVVVPPPDPPDPLDPAFDFWKKKKKKKKKKPDAVVLVCVQPDDVVSVSVVQLVVLLCVLQVHHPPWDKDKDKDFPDDDDPDPDIGMIMIMIMTGHHPVCVVVSLVSCPDPVNVVSSVVSVCVSSVPPPMDMDMGDMDMDTDADPAADQFFKKKKKKKKKKADDLVLCVVLVQQLLVLLCSQLVHHSVQKDWPDKAFPDQPPVPRITIIMTMMMGGHHPVCVVVSLCSCPDPVNVVCSLVSVCVSRVHPSVSMDMDIDRMDMDTDDDQQAQPDDLCVLDDPQWGWDDDSNDTDIFGDQAQDDDCQQWLQFPPWGRDRRHTDGHGHDLDDVDLQWDWDQDGPPGTDTDGHCDVVQKAFADPAQVVDDPQWGDDPRITGRDPDDDFKDKDWRDKDKDKDWDWDFPDPDPDDTDTDTAIFIKMKTKMKMKGWFDDDPHATWAKELLDQVQKFDDDFPQQWQPDWPDWAWDDPDPTMIMIITMGMGHTDHDDPVPLQPRLAFGKHKMKGQIWTARAVVDHSGHRTDRPRDMDIDMDTDGDHGDDDDPDPADADDKDKWKWKDDPNDIFTAFDPPFADEPPDQKMKIAMDIPCQVPLWKAKAFFWKKKFFFQPPAPCSCQQRVVDPDDHPDYHDDDADPVRGRTPDMDTQHHRQAGDPCQCPVFVKAWQ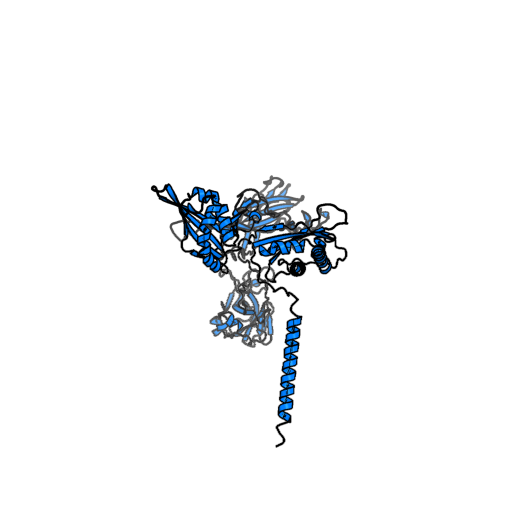WDSVLSNDDLLSVSPTDRPPPPSGRTIIMTGNPPPDAQTKMKMWIKIAMGGNPPDDDDHPDRIDIHITIYHYD

Nearest PDB structures (foldseek):
  5i4m-assembly1_B  TM=4.304E-01  e=4.219E-02  Burkholderia vietnamiensis G4
  7lji-assembly1_B-2  TM=3.926E-01  e=1.389E-01  Sphingomonas sp. KT-1
  1qjh-assembly1_A-2  TM=3.423E-01  e=6.507E-02  Thermus thermophilus
  8c46-assembly1_B  TM=4.418E-01  e=4.330E-01  Agrobacterium tumefaciens
  8fmw-assembly1_F  TM=2.988E-01  e=6.326E-01  Borreliella burgdorferi B31

pLDDT: mean 75.08, std 15.1, range [31.88, 94.44]

Sequence (763 aa):
MKNVRSTILIIGVCVGISFVVALLTFIFFALLTEIEIPSVLSPQKNERTISQNVLVSGLSVFLAQKFQFDDNQKEYGDVTNGIAGILTLHPDDVIYVSSSDASRRRRLLQNNRFNFTYQLDIERRAESSLVDSMNTTSYKDKILDIFIKVSDIQDLGIVMGPIIVSDYIPAPTTNPDKLITQELTITGLTPAQIEENKEFIVANLARKLGINAADIEITGVEEISRRRRLLQTISKLTYIIKTKTVNYQTLVDEVESVDFRVGLVEEIADAVDVPAEDLIVNSRKVIAEDYEPPKVCSTDCSILNTECSQGTCEEGECVTIPRNERQQCDDQSVCTENDQCLSGICVGIPLTCYDNNPCTIDQCVENVGCMKQEQTIEGTCIPGCLQDSDCPVEFICHDGTCLKIEYNGLLFIRFINYEIQDCEAIVDNSIGFGQQTTQKTIGHRLITSFIMDAQKHLVATDNMFRVAAAKEDIYANRQPLGFIDEVIELNIIQLNEETARSAFTLTTACQSVTAENCNSIFADRRYEFDLKVKDCENINVFPPSGCIDPNSHVSAHISLSINDCSEFENEITYVKVYGESFIYYNDIIIKGLNKDHSIQVSSNKLIVGIITDWKNHNRHRSILTNVRACIANPVHRLSTCVDKTNTTECYNIGCYNWVVFDSPLTMKWDFMENGYFTALSLSTFNLDSCYKIDVYHSKEDRICDSTCSKYGDLEDGFEIDLSRLPKNLNIVFDLVYKYVDCEGNAFESEIEQYHQLVNVILE

Solvent-accessible surface area (backbone atoms only — not comparable to full-atom values): 43209 Å² total; per-residue (Å²): 139,90,80,63,71,66,59,54,55,52,52,51,52,52,54,50,50,53,50,50,50,50,49,51,51,48,50,54,56,64,71,53,77,84,64,89,73,81,70,86,56,74,67,63,61,69,49,20,28,42,36,38,41,37,41,32,35,72,38,32,56,77,69,48,51,80,52,54,80,49,103,76,52,66,58,54,45,64,59,50,51,49,50,36,60,75,70,67,57,44,95,77,50,64,72,49,75,51,73,47,68,65,73,79,85,72,100,66,97,82,78,42,29,24,33,40,34,43,35,38,56,32,32,70,86,49,48,67,64,50,54,57,52,63,72,34,70,68,42,55,53,53,55,48,49,50,56,27,67,76,66,74,44,86,82,62,44,78,45,79,50,71,80,45,77,46,74,51,73,53,74,63,66,78,84,37,43,25,37,39,39,41,45,34,40,34,36,57,44,50,42,67,60,50,63,77,26,42,68,44,37,36,45,41,51,15,64,73,71,72,45,24,42,85,26,44,45,79,79,46,69,40,77,78,47,73,44,82,91,73,78,38,31,30,16,36,42,30,34,36,37,51,29,40,81,90,52,44,64,64,50,52,54,46,67,71,27,68,68,46,58,64,48,47,42,51,41,49,18,64,38,62,78,44,66,48,89,65,49,48,73,46,75,56,81,75,45,75,48,84,36,82,68,81,62,65,59,90,58,79,31,66,82,51,47,53,86,12,17,39,33,41,79,53,93,39,42,72,41,76,41,63,37,57,68,74,34,81,46,77,63,81,53,54,35,38,41,85,19,22,12,53,91,31,39,48,47,51,44,77,47,81,46,78,77,88,51,91,44,43,52,58,39,53,36,79,87,73,18,71,39,70,45,79,44,68,58,92,75,37,31,44,78,77,25,93,41,46,86,66,33,60,92,64,29,44,45,51,97,43,25,17,38,47,58,87,86,82,68,70,63,50,77,44,82,72,53,72,48,81,42,83,37,80,7,77,48,78,74,64,81,65,97,86,67,89,59,78,45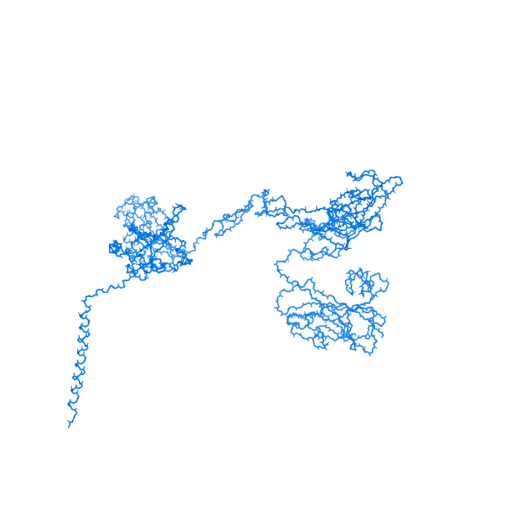,77,42,68,9,41,22,48,38,39,35,35,40,33,44,17,39,48,43,77,56,93,92,45,70,21,36,44,35,65,60,49,70,84,33,51,48,40,83,85,42,71,64,48,27,59,56,46,69,82,44,77,48,64,45,72,78,50,102,52,32,28,35,30,38,38,29,42,21,34,34,57,37,74,58,44,95,90,41,18,72,55,73,50,34,81,38,68,54,60,39,38,35,41,39,27,38,20,61,40,56,95,42,89,66,49,38,74,62,42,79,77,81,43,72,49,77,50,73,49,78,46,69,42,71,67,72,93,82,78,96,66,92,74,82,85,73,90,75,62,66,45,23,35,37,42,44,96,93,42,79,46,62,35,68,52,96,84,46,67,43,76,69,83,64,53,62,38,35,42,35,37,39,44,82,48,62,90,44,92,49,43,45,64,43,61,28,32,28,31,37,26,27,54,24,90,88,37,93,53,16,42,21,33,61,53,76,50,90,85,85,61,96,61,59,45,69,58,97,60,52,88,92,71,45,33,60,71,47,74,46,62,39,26,54,85,19,36,72,31,74,56,23,54,69,72,22,58,45,44,60,39,53,62,74,74,41,53,67,45,59,55,68,56,44,61,76,51,73,43,66,79,72,63,91,41,49,37,40,35,36,33,41,48,84,79,57,72,67,80,40,64,38,30,36,27,39,24,28,33,78,42,63,59,79,76,65,96,78,83,64,101,56,85,60,47,80,30,46,25,40,42,23,37,84